Protein 2OIF (pdb70)

Nearest PDB structures (foldseek):
  2oif-assembly1_F  TM=9.980E-01  e=7.298E-21  Hordeum vulgare
  2gnv-assembly1_B  TM=8.510E-01  e=1.963E-16  Oryza sativa
  1d8u-assembly1_B  TM=8.684E-01  e=1.138E-15  Oryza sativa
  2gnw-assembly1_B  TM=8.533E-01  e=5.210E-16  Oryza sativa
  3zhw-assembly2_B  TM=8.634E-01  e=3.638E-14  Arabidopsis thaliana

Secondary structure (P-SEA, 3-state):
cccaaaaaaaaaaaaccccaaaaaaaaaaaaaaaaccccccccaaaaaccccccccaaaaaaaaaaaaaaaaaaaacccccccccccccaaaaaaaaaaacccaaaaaaaaaaaaaaaaaacccccccaaaaaaaaaaaaaaaaaaaaaaccc/ccaaaaaaaaaaaaaaaacaaaaaaaaaaaaaaacccccccccccccccccccccaaaaaaaaaaaaaaaaaaaacccccccccccccaaaaaaaaaaacccaaaaaaaaaaaaaaaaaccccccccaaaaaaaaaaaaaaaaaaaaaacc/cccaaaaaaaaaaaaaacccaaaaaaaaaaaaaaacaaaaaaccccccccccccccaaaaaaaaaaaaaaaaaaaacccccbbbbccccaaaaaaaaaaacccaaaaaaaaaaaaaaaaaacccccccaaaaaaaaaaaaaaaaaaaaaacc/cccaaaaaaaaaaaaaacccaaaaaaaaaaaaaaacccccccccccccccccccccaaaaaaaaaaaaaaaaaaaacccccccccccccaaaaaaaaaaacccaaaaaaaaaaaaaaaaaacccccccaaaaaaaaaaaaaaaaaaaaaacc/ccccaaaaaaaaaaaaaccccaaaaaaaaaaaaaaacccccccccccccccccccccaaaaaaaaaaaaaaaaaaaacccccccccccccaaaaaaaaaaacccaaaaaaaaaaaaaaaaaccccccccaaaaaaaaaaaaaaaaaaaaaacc/cccaaaaaaaaaaaaaaaacaaaaaaaaaaaaaaacccccccccccccccccccccaaaaaaaaaaaaaaaaaaaacccccccccccccaaaaaaaaaaacccaaaaaaaaaaaaaaaaaacccccccaaaaaaaaaaaaaaaaaaaaaacc/ccccaaaaaaaaaaaaaaaacaaaaaaaaaaaaaaacccccccccccccccccccccaaaaaaaaaaaaaaaaaaaacccccbbbbccccaaaaaaaaaaacccaaaaaaaaaaaaaaaaaacccccccaaaaaaaaaaaaaaaaaaaaaaccc/cccaaaaaaaaaaaaaaaacaaaaaaaaaaaaaaacccccccccccccccccccccaaaaaaaaaaaaaaaaaaaacccccccccccccaaaaaaaaaaacccaaaaaaaaaaaaaaaaaacccccccaaaaaaaaaaaaaaaaaaaaaacc

Structure (mmCIF, N/CA/C/O backbone):
data_2OIF
#
_entry.id   2OIF
#
_cell.length_a   45.740
_cell.length_b   60.557
_cell.length_c   145.804
_cell.angle_alpha   99.17
_cell.angle_beta   96.97
_cell.angle_gamma   92.43
#
_symmetry.space_group_name_H-M   'P 1'
#
loop_
_entity.id
_entity.type
_entity.pdbx_description
1 polymer 'Non-legume hemoglobin'
2 non-polymer 'CYANIDE ION'
3 non-polymer 'PROTOPORPHYRIN IX CONTAINING FE'
4 non-polymer S-1,2-PROPANEDIOL
5 water water
#
loop_
_atom_site.group_PDB
_atom_site.id
_atom_site.type_symbol
_atom_site.label_atom_id
_atom_site.label_alt_id
_atom_site.label_comp_id
_atom_site.label_asym_id
_atom_site.label_entity_id
_atom_site.label_seq_id
_atom_site.pdbx_PDB_ins_code
_atom_site.Cartn_x
_atom_site.Cartn_y
_atom_site.Cartn_z
_atom_site.occupancy
_atom_site.B_iso_or_equiv
_atom_site.auth_seq_id
_atom_site.auth_comp_id
_atom_site.auth_asym_id
_atom_site.auth_atom_id
_atom_site.pdbx_PDB_model_num
ATOM 1 N N . VAL A 1 9 ? 57.749 25.542 10.620 1.00 47.85 9 VAL A N 1
ATOM 2 C CA . VAL A 1 9 ? 56.785 24.617 9.904 1.00 47.86 9 VAL A CA 1
ATOM 3 C C . VAL A 1 9 ? 55.323 25.166 9.997 1.00 46.14 9 VAL A C 1
ATOM 4 O O . VAL A 1 9 ? 54.956 26.162 9.318 1.00 46.63 9 VAL A O 1
ATOM 8 N N . PHE A 1 10 ? 54.499 24.509 10.805 1.00 43.22 10 PHE A N 1
ATOM 9 C CA . PHE A 1 10 ? 53.264 25.069 11.329 1.00 39.42 10 PHE A CA 1
ATOM 10 C C . PHE A 1 10 ? 53.213 24.362 12.672 1.00 38.12 10 PHE A C 1
ATOM 11 O O . PHE A 1 10 ? 53.212 23.147 12.728 1.00 37.49 10 PHE A O 1
ATOM 19 N N . SER A 1 11 ? 53.232 25.129 13.750 1.00 37.78 11 SER A N 1
ATOM 20 C CA . SER A 1 11 ? 53.448 24.594 15.110 1.00 36.51 11 SER A CA 1
ATOM 21 C C . SER A 1 11 ? 52.336 23.668 15.547 1.00 35.68 11 SER A C 1
ATOM 22 O O . SER A 1 11 ? 51.208 23.753 15.022 1.00 34.19 11 SER A O 1
ATOM 25 N N . GLU A 1 12 ? 52.620 22.775 16.501 1.00 34.75 12 GLU A N 1
ATOM 26 C CA . GLU A 1 12 ? 51.544 21.951 17.101 1.00 35.27 12 GLU A CA 1
ATOM 27 C C . GLU A 1 12 ? 50.441 22.790 17.733 1.00 33.40 12 GLU A C 1
ATOM 28 O O . GLU A 1 12 ? 49.267 22.405 17.733 1.00 33.96 12 GLU A O 1
ATOM 34 N N . GLU A 1 13 ? 50.793 23.942 18.273 1.00 33.50 13 GLU A N 1
ATOM 35 C CA . GLU A 1 13 ? 49.794 24.787 18.951 1.00 33.22 13 GLU A CA 1
ATOM 36 C C . GLU A 1 13 ? 48.794 25.359 17.911 1.00 32.14 13 GLU A C 1
ATOM 42 N N . LYS A 1 14 ? 49.334 25.752 16.772 1.00 31.61 14 LYS A N 1
ATOM 43 C CA . LYS A 1 14 ? 48.508 26.319 15.703 1.00 31.64 14 LYS A CA 1
ATOM 44 C C . LYS A 1 14 ? 47.643 25.233 15.063 1.00 30.57 14 LYS A C 1
ATOM 45 O O . LYS A 1 14 ? 46.466 25.457 14.774 1.00 31.19 14 LYS A O 1
ATOM 51 N N . GLU A 1 15 ? 48.213 24.045 14.887 1.00 30.24 15 GLU A N 1
ATOM 52 C CA . GLU A 1 15 ? 47.460 22.893 14.356 1.00 29.86 15 GLU A CA 1
ATOM 53 C C . GLU A 1 15 ? 46.265 22.619 15.252 1.00 29.98 15 GLU A C 1
ATOM 54 O O . GLU A 1 15 ? 45.094 22.440 14.783 1.00 30.39 15 GLU A O 1
ATOM 60 N N . ALA A 1 16 ? 46.498 22.665 16.567 1.00 28.78 16 ALA A N 1
ATOM 61 C CA . ALA A 1 16 ? 45.395 22.388 17.486 1.00 27.56 16 ALA A CA 1
ATOM 62 C C . ALA A 1 16 ? 44.265 23.398 17.411 1.00 26.96 16 ALA A C 1
ATOM 63 O O . ALA A 1 16 ? 43.107 23.032 17.604 1.00 24.83 16 ALA A O 1
ATOM 65 N N . LEU A 1 17 ? 44.591 24.670 17.147 1.00 26.50 17 LEU A N 1
ATOM 66 C CA . LEU A 1 17 ? 43.588 25.741 17.081 1.00 26.28 17 LEU A CA 1
ATOM 67 C C . LEU A 1 17 ? 42.757 25.567 15.802 1.00 26.64 17 LEU A C 1
ATOM 68 O O . LEU A 1 17 ? 41.519 25.664 15.823 1.00 26.30 17 LEU A O 1
ATOM 73 N N . VAL A 1 18 ? 43.478 25.251 14.726 1.00 27.36 18 VAL A N 1
ATOM 74 C CA . VAL A 1 18 ? 42.873 24.936 13.427 1.00 27.87 18 VAL A CA 1
ATOM 75 C C . VAL A 1 18 ? 41.953 23.711 13.536 1.00 28.21 18 VAL A C 1
ATOM 76 O O . VAL A 1 18 ? 40.790 23.761 13.122 1.00 27.65 18 VAL A O 1
ATOM 80 N N . LEU A 1 19 ? 42.467 22.622 14.123 1.00 28.45 19 LEU A N 1
ATOM 81 C CA . LEU A 1 19 ? 41.706 21.387 14.246 1.00 28.41 19 LEU A CA 1
ATOM 82 C C . LEU A 1 19 ? 40.418 21.589 15.061 1.00 28.25 19 LEU A C 1
ATOM 83 O O . LEU A 1 19 ? 39.367 21.163 14.627 1.00 28.13 19 LEU A O 1
ATOM 88 N N . LYS A 1 20 ? 40.477 22.272 16.205 1.00 27.79 20 LYS A N 1
ATOM 89 C CA . LYS A 1 20 ? 39.274 22.331 17.014 1.00 28.38 20 LYS A CA 1
ATOM 90 C C . LYS A 1 20 ? 38.218 23.240 16.415 1.00 26.22 20 LYS A C 1
ATOM 91 O O . LYS A 1 20 ? 37.038 23.051 16.668 1.00 27.06 20 LYS A O 1
ATOM 97 N N . SER A 1 21 ? 38.645 24.252 15.682 1.00 25.99 21 SER A N 1
ATOM 98 C CA . SER A 1 21 ? 37.703 25.197 15.051 1.00 26.49 21 SER A CA 1
ATOM 99 C C . SER A 1 21 ? 37.143 24.596 13.772 1.00 24.98 21 SER A C 1
ATOM 100 O O . SER A 1 21 ? 35.956 24.683 13.508 1.00 25.60 21 SER A O 1
ATOM 103 N N . TRP A 1 22 ? 37.996 23.986 12.970 1.00 26.34 22 TRP A N 1
ATOM 104 C CA . TRP A 1 22 ? 37.489 23.305 11.778 1.00 26.62 22 TRP A CA 1
ATOM 105 C C . TRP A 1 22 ? 36.523 22.156 12.195 1.00 27.62 22 TRP A C 1
ATOM 106 O O . TRP A 1 22 ? 35.477 21.947 11.535 1.00 25.48 22 TRP A O 1
ATOM 117 N N . ALA A 1 23 ? 36.805 21.477 13.313 1.00 26.49 23 ALA A N 1
ATOM 118 C CA . ALA A 1 23 ? 35.800 20.481 13.832 1.00 27.67 23 ALA A CA 1
ATOM 119 C C . ALA A 1 23 ? 34.401 21.025 13.926 1.00 28.50 23 ALA A C 1
ATOM 120 O O . ALA A 1 23 ? 33.438 20.313 13.670 1.00 29.16 23 ALA A O 1
ATOM 122 N N . ILE A 1 24 ? 34.270 22.293 14.303 1.00 29.31 24 ILE A N 1
ATOM 123 C CA . ILE A 1 24 ? 32.970 22.908 14.360 1.00 28.94 24 ILE A CA 1
ATOM 124 C C . ILE A 1 24 ? 32.514 23.371 12.987 1.00 28.36 24 ILE A C 1
ATOM 125 O O . ILE A 1 24 ? 31.366 23.122 12.637 1.00 28.18 24 ILE A O 1
ATOM 130 N N . MET A 1 25 ? 33.391 24.031 12.208 1.00 27.85 25 MET A N 1
ATOM 131 C CA . MET A 1 25 ? 32.892 24.701 11.002 1.00 27.74 25 MET A CA 1
ATOM 132 C C . MET A 1 25 ? 32.555 23.729 9.898 1.00 28.28 25 MET A C 1
ATOM 133 O O . MET A 1 25 ? 31.643 23.996 9.116 1.00 27.04 25 MET A O 1
ATOM 138 N N . LYS A 1 26 ? 33.281 22.609 9.842 1.00 29.12 26 LYS A N 1
ATOM 139 C CA . LYS A 1 26 ? 33.080 21.606 8.792 1.00 32.01 26 LYS A CA 1
ATOM 140 C C . LYS A 1 26 ? 31.628 21.101 8.734 1.00 33.23 26 LYS A C 1
ATOM 141 O O . LYS A 1 26 ? 31.186 20.608 7.677 1.00 33.94 26 LYS A O 1
ATOM 147 N N . LYS A 1 27 ? 30.905 21.239 9.851 1.00 33.77 27 LYS A N 1
ATOM 148 C CA . LYS A 1 27 ? 29.500 20.796 9.938 1.00 35.12 27 LYS A CA 1
ATOM 149 C C . LYS A 1 27 ? 28.512 21.848 9.454 1.00 34.33 27 LYS A C 1
ATOM 150 O O . LYS A 1 27 ? 27.324 21.602 9.412 1.00 34.48 27 LYS A O 1
ATOM 156 N N . ASP A 1 28 ? 29.010 23.032 9.108 1.00 33.02 28 ASP A N 1
ATOM 157 C CA . ASP A 1 28 ? 28.176 24.108 8.599 1.00 31.82 28 ASP A CA 1
ATOM 158 C C . ASP A 1 28 ? 28.834 24.733 7.366 1.00 30.62 28 ASP A C 1
ATOM 159 O O . ASP A 1 28 ? 28.595 25.905 7.084 1.00 29.20 28 ASP A O 1
ATOM 164 N N . SER A 1 29 ? 29.636 23.955 6.643 1.00 29.84 29 SER A N 1
ATOM 165 C CA . SER A 1 29 ? 30.416 24.479 5.538 1.00 30.50 29 SER A CA 1
ATOM 166 C C . SER A 1 29 ? 29.617 25.091 4.385 1.00 31.49 29 SER A C 1
ATOM 167 O O . SER A 1 29 ? 30.088 26.038 3.785 1.00 29.71 29 SER A O 1
ATOM 170 N N . ALA A 1 30 ? 28.411 24.567 4.107 1.00 31.45 30 ALA A N 1
ATOM 171 C CA . ALA A 1 30 ? 27.559 25.135 3.060 1.00 32.21 30 ALA A CA 1
ATOM 172 C C . ALA A 1 30 ? 27.265 26.612 3.370 1.00 31.30 30 ALA A C 1
ATOM 173 O O . ALA A 1 30 ? 27.550 27.520 2.566 1.00 31.61 30 ALA A O 1
ATOM 175 N N . ASN A 1 31 ? 26.761 26.848 4.571 1.00 30.77 31 ASN A N 1
ATOM 176 C CA . ASN A 1 31 ? 26.448 28.196 5.012 1.00 30.16 31 ASN A CA 1
ATOM 177 C C . ASN A 1 31 ? 27.703 29.081 5.142 1.00 29.01 31 ASN A C 1
ATOM 178 O O . ASN A 1 31 ? 27.686 30.228 4.708 1.00 28.09 31 ASN A O 1
ATOM 183 N N . LEU A 1 32 ? 28.785 28.545 5.713 1.00 27.50 32 LEU A N 1
ATOM 184 C CA . LEU A 1 32 ? 29.942 29.405 5.981 1.00 26.56 32 LEU A CA 1
ATOM 185 C C . LEU A 1 32 ? 30.667 29.758 4.680 1.00 25.72 32 LEU A C 1
ATOM 186 O O . LEU A 1 32 ? 31.199 30.855 4.548 1.00 25.97 32 LEU A O 1
ATOM 191 N N . GLY A 1 33 ? 30.759 28.800 3.767 1.00 25.73 33 GLY A N 1
ATOM 192 C CA . GLY A 1 33 ? 31.410 29.019 2.482 1.00 24.52 33 GLY A CA 1
ATOM 193 C C . GLY A 1 33 ? 30.710 30.160 1.777 1.00 25.83 33 GLY A C 1
ATOM 194 O O . GLY A 1 33 ? 31.341 31.053 1.229 1.00 24.90 33 GLY A O 1
ATOM 195 N N . LEU A 1 34 ? 29.375 30.150 1.800 1.00 26.59 34 LEU A N 1
ATOM 196 C CA . LEU A 1 34 ? 28.636 31.223 1.123 1.00 27.17 34 LEU A CA 1
ATOM 197 C C . LEU A 1 34 ? 28.836 32.555 1.851 1.00 27.48 34 LEU A C 1
ATOM 198 O O . LEU A 1 34 ? 29.081 33.592 1.219 1.00 26.58 34 LEU A O 1
ATOM 203 N N . ARG A 1 35 ? 28.779 32.530 3.169 1.00 26.51 35 ARG A N 1
ATOM 204 C CA . ARG A 1 35 ? 28.985 33.781 3.901 1.00 27.11 35 ARG A CA 1
ATOM 205 C C . ARG A 1 35 ? 30.368 34.371 3.638 1.00 26.19 35 ARG A C 1
ATOM 206 O O . ARG A 1 35 ? 30.524 35.587 3.618 1.00 25.66 35 ARG A O 1
ATOM 214 N N . PHE A 1 36 ? 31.348 33.505 3.419 1.00 24.99 36 PHE A N 1
ATOM 215 C CA . PHE A 1 36 ? 32.727 33.918 3.126 1.00 24.28 36 PHE A CA 1
ATOM 216 C C . PHE A 1 36 ? 32.761 34.724 1.818 1.00 24.40 36 PHE A C 1
ATOM 217 O O . PHE A 1 36 ? 33.271 35.850 1.800 1.00 22.47 36 PHE A O 1
ATOM 225 N N . PHE A 1 37 ? 32.136 34.182 0.774 1.00 22.61 37 PHE A N 1
ATOM 226 C CA . PHE A 1 37 ? 32.108 34.863 -0.493 1.00 23.29 37 PHE A CA 1
ATOM 227 C C . PHE A 1 37 ? 31.261 36.123 -0.487 1.00 22.15 37 PHE A C 1
ATOM 228 O O . PHE A 1 37 ? 31.651 37.133 -1.094 1.00 21.78 37 PHE A O 1
ATOM 236 N N . LEU A 1 38 ? 30.144 36.107 0.248 1.00 23.31 38 LEU A N 1
ATOM 237 C CA . LEU A 1 38 ? 29.326 37.318 0.356 1.00 23.81 38 LEU A CA 1
ATOM 238 C C . LEU A 1 38 ? 30.164 38.413 1.010 1.00 24.99 38 LEU A C 1
ATOM 239 O O . LEU A 1 38 ? 30.110 39.599 0.623 1.00 23.86 38 LEU A O 1
ATOM 244 N N . LYS A 1 39 ? 30.941 38.012 2.018 1.00 24.15 39 LYS A N 1
ATOM 245 C CA . LYS A 1 39 ? 31.753 39.018 2.702 1.00 23.10 39 LYS A CA 1
ATOM 246 C C . LYS A 1 39 ? 32.840 39.571 1.719 1.00 22.90 39 LYS A C 1
ATOM 247 O O . LYS A 1 39 ? 33.053 40.780 1.656 1.00 22.59 39 LYS A O 1
ATOM 253 N N . ILE A 1 40 ? 33.546 38.709 0.972 1.00 22.19 40 ILE A N 1
ATOM 254 C CA . ILE A 1 40 ? 34.429 39.238 -0.086 1.00 23.06 40 ILE A CA 1
ATOM 255 C C . ILE A 1 40 ? 33.743 40.320 -0.945 1.00 22.38 40 ILE A C 1
ATOM 256 O O . ILE A 1 40 ? 34.295 41.377 -1.222 1.00 21.56 40 ILE A O 1
ATOM 261 N N . PHE A 1 41 ? 32.549 39.992 -1.432 1.00 22.41 41 PHE A N 1
ATOM 262 C CA . PHE A 1 41 ? 31.869 40.847 -2.381 1.00 23.99 41 PHE A CA 1
ATOM 263 C C . PHE A 1 41 ? 31.283 42.127 -1.723 1.00 23.31 41 PHE A C 1
ATOM 264 O O . PHE A 1 41 ? 31.070 43.118 -2.402 1.00 24.55 41 PHE A O 1
ATOM 272 N N . GLU A 1 42 ? 31.055 42.086 -0.416 1.00 24.41 42 GLU A N 1
ATOM 273 C CA . GLU A 1 42 ? 30.631 43.278 0.322 1.00 24.31 42 GLU A CA 1
ATOM 274 C C . GLU A 1 42 ? 31.795 44.242 0.406 1.00 24.71 42 GLU A C 1
ATOM 275 O O . GLU A 1 42 ? 31.645 45.458 0.222 1.00 23.41 42 GLU A O 1
ATOM 281 N N . ILE A 1 43 ? 32.971 43.704 0.740 1.00 23.37 43 ILE A N 1
ATOM 282 C CA . ILE A 1 43 ? 34.146 44.538 0.796 1.00 23.78 43 ILE A CA 1
ATOM 283 C C . ILE A 1 43 ? 34.575 45.067 -0.575 1.00 23.24 43 ILE A C 1
ATOM 284 O O . ILE A 1 43 ? 34.933 46.259 -0.685 1.00 22.95 43 ILE A O 1
ATOM 289 N N . ALA A 1 44 ? 34.622 44.164 -1.573 1.00 23.27 44 ALA A N 1
ATOM 290 C CA . ALA A 1 44 ? 35.055 44.517 -2.919 1.00 23.61 44 ALA A CA 1
ATOM 291 C C . ALA A 1 44 ? 34.023 44.091 -3.980 1.00 24.89 44 ALA A C 1
ATOM 292 O O . ALA A 1 44 ? 34.223 43.046 -4.629 1.00 23.93 44 ALA A O 1
ATOM 294 N N . PRO A 1 45 ? 32.948 44.856 -4.156 1.00 25.83 45 PRO A N 1
ATOM 295 C CA . PRO A 1 45 ? 31.942 44.513 -5.177 1.00 27.16 45 PRO A CA 1
ATOM 296 C C . PRO A 1 45 ? 32.524 44.296 -6.581 1.00 28.33 45 PRO A C 1
ATOM 297 O O . PRO A 1 45 ? 31.973 43.457 -7.330 1.00 27.75 45 PRO A O 1
ATOM 301 N N . SER A 1 46 ? 33.594 45.021 -6.929 1.00 28.76 46 SER A N 1
ATOM 302 C CA . SER A 1 46 ? 34.325 44.798 -8.188 1.00 30.50 46 SER A CA 1
ATOM 303 C C . SER A 1 46 ? 34.757 43.360 -8.432 1.00 31.11 46 SER A C 1
ATOM 304 O O . SER A 1 46 ? 34.791 42.914 -9.592 1.00 29.73 46 SER A O 1
ATOM 307 N N . ALA A 1 47 ? 35.053 42.622 -7.355 1.00 30.30 47 ALA A N 1
ATOM 308 C CA . ALA A 1 47 ? 35.413 41.214 -7.496 1.00 30.05 47 ALA A CA 1
ATOM 309 C C . ALA A 1 47 ? 34.331 40.332 -8.130 1.00 30.02 47 ALA A C 1
ATOM 310 O O . ALA A 1 47 ? 34.666 39.336 -8.748 1.00 29.71 47 ALA A O 1
ATOM 312 N N . ARG A 1 48 ? 33.049 40.686 -7.985 1.00 29.82 48 ARG A N 1
ATOM 313 C CA . ARG A 1 48 ? 31.977 39.956 -8.624 1.00 30.41 48 ARG A CA 1
ATOM 314 C C . ARG A 1 48 ? 32.170 39.734 -10.136 1.00 30.34 48 ARG A C 1
ATOM 315 O O . ARG A 1 48 ? 31.892 38.639 -10.647 1.00 30.32 48 ARG A O 1
ATOM 323 N N . GLN A 1 49 ? 32.709 40.752 -10.790 1.00 30.82 49 GLN A N 1
ATOM 324 C CA . GLN A 1 49 ? 32.905 40.782 -12.244 1.00 31.88 49 GLN A CA 1
ATOM 325 C C . GLN A 1 49 ? 33.918 39.750 -12.732 1.00 30.95 49 GLN A C 1
ATOM 326 O O . GLN A 1 49 ? 33.941 39.434 -13.920 1.00 30.45 49 GLN A O 1
ATOM 332 N N . MET A 1 50 ? 34.788 39.255 -11.841 1.00 29.73 50 MET A N 1
ATOM 333 C CA . MET A 1 50 ? 35.804 38.297 -12.269 1.00 29.31 50 MET A CA 1
ATOM 334 C C . MET A 1 50 ? 35.238 36.894 -12.459 1.00 27.91 50 MET A C 1
ATOM 335 O O . MET A 1 50 ? 35.900 36.049 -13.055 1.00 28.10 50 MET A O 1
ATOM 340 N N . PHE A 1 51 ? 34.049 36.629 -11.927 1.00 26.78 51 PHE A N 1
ATOM 341 C CA . PHE A 1 51 ? 33.523 35.260 -11.932 1.00 27.43 51 PHE A CA 1
ATOM 342 C C . PHE A 1 51 ? 32.441 35.146 -13.053 1.00 28.30 51 PHE A C 1
ATOM 343 O O . PHE A 1 51 ? 31.419 35.800 -12.934 1.00 27.28 51 PHE A O 1
ATOM 351 N N . PRO A 1 52 ? 32.666 34.367 -14.118 1.00 29.99 52 PRO A N 1
ATOM 352 C CA . PRO A 1 52 ? 31.680 34.280 -15.221 1.00 31.58 52 PRO A CA 1
ATOM 353 C C . PRO A 1 52 ? 30.267 33.926 -14.768 1.00 32.59 52 PRO A C 1
ATOM 354 O O . PRO A 1 52 ? 29.302 34.393 -15.380 1.00 32.97 52 PRO A O 1
ATOM 358 N N . PHE A 1 53 ? 30.140 33.123 -13.708 1.00 34.11 53 PHE A N 1
ATOM 359 C CA . PHE A 1 53 ? 28.819 32.670 -13.254 1.00 34.27 53 PHE A CA 1
ATOM 360 C C . PHE A 1 53 ? 28.083 33.770 -12.486 1.00 35.11 53 PHE A C 1
ATOM 361 O O . PHE A 1 53 ? 26.840 33.682 -12.272 1.00 36.51 53 PHE A O 1
ATOM 369 N N . LEU A 1 54 ? 28.810 34.817 -12.082 1.00 34.34 54 LEU A N 1
ATOM 370 C CA . LEU A 1 54 ? 28.163 35.972 -11.515 1.00 35.07 54 LEU A CA 1
ATOM 371 C C . LEU A 1 54 ? 27.829 36.951 -12.617 1.00 36.18 54 LEU A C 1
ATOM 372 O O . LEU A 1 54 ? 26.698 37.476 -12.655 1.00 37.27 54 LEU A O 1
ATOM 377 N N . ARG A 1 55 ? 28.800 37.191 -13.493 1.00 35.93 55 ARG A N 1
ATOM 378 C CA . ARG A 1 55 ? 28.617 38.091 -14.641 1.00 38.49 55 ARG A CA 1
ATOM 379 C C . ARG A 1 55 ? 27.360 37.732 -15.464 1.00 39.51 55 ARG A C 1
ATOM 380 O O . ARG A 1 55 ? 26.691 38.600 -16.020 1.00 39.61 55 ARG A O 1
ATOM 388 N N . ASP A 1 56 ? 27.032 36.445 -15.496 1.00 42.21 56 ASP A N 1
ATOM 389 C CA . ASP A 1 56 ? 25.954 35.923 -16.357 1.00 44.09 56 ASP A CA 1
ATOM 390 C C . ASP A 1 56 ? 24.592 35.674 -15.691 1.00 45.06 56 ASP A C 1
ATOM 391 O O . ASP A 1 56 ? 23.726 35.044 -16.300 1.00 45.25 56 ASP A O 1
ATOM 396 N N . SER A 1 57 ? 24.410 36.220 -14.485 1.00 45.84 57 SER A N 1
ATOM 397 C CA . SER A 1 57 ? 23.161 36.161 -13.719 1.00 46.68 57 SER A CA 1
ATOM 398 C C . SER A 1 57 ? 22.828 37.514 -13.019 1.00 47.43 57 SER A C 1
ATOM 399 O O . SER A 1 57 ? 23.714 38.345 -12.764 1.00 47.96 57 SER A O 1
ATOM 402 N N . ASP A 1 58 ? 21.551 37.746 -12.700 1.00 48.43 58 ASP A N 1
ATOM 403 C CA . ASP A 1 58 ? 21.157 38.955 -11.959 1.00 48.37 58 ASP A CA 1
ATOM 404 C C . ASP A 1 58 ? 20.442 38.670 -10.647 1.00 48.68 58 ASP A C 1
ATOM 405 O O . ASP A 1 58 ? 19.996 39.603 -9.979 1.00 49.11 58 ASP A O 1
ATOM 410 N N . VAL A 1 59 ? 20.318 37.385 -10.299 1.00 48.95 59 VAL A N 1
ATOM 411 C CA . VAL A 1 59 ? 19.682 36.967 -9.058 1.00 48.43 59 VAL A CA 1
ATOM 412 C C . VAL A 1 59 ? 20.525 37.463 -7.891 1.00 48.27 59 VAL A C 1
ATOM 413 O O . VAL A 1 59 ? 21.745 37.710 -8.040 1.00 47.99 59 VAL A O 1
ATOM 417 N N . PRO A 1 60 ? 19.887 37.692 -6.751 1.00 47.67 60 PRO A N 1
ATOM 418 C CA . PRO A 1 60 ? 20.657 38.035 -5.558 1.00 47.11 60 PRO A CA 1
ATOM 419 C C . PRO A 1 60 ? 21.844 37.051 -5.426 1.00 46.24 60 PRO A C 1
ATOM 420 O O . PRO A 1 60 ? 21.751 35.833 -5.722 1.00 46.00 60 PRO A O 1
ATOM 424 N N . LEU A 1 61 ? 22.985 37.616 -5.056 1.00 45.07 61 LEU A N 1
ATOM 425 C CA . LEU A 1 61 ? 24.154 36.819 -4.727 1.00 43.84 61 LEU A CA 1
ATOM 426 C C . LEU A 1 61 ? 23.782 35.657 -3.803 1.00 42.62 61 LEU A C 1
ATOM 427 O O . LEU A 1 61 ? 24.087 34.500 -4.090 1.00 42.65 61 LEU A O 1
ATOM 432 N N . GLU A 1 62 ? 23.091 35.967 -2.711 1.00 42.78 62 GLU A N 1
ATOM 433 C CA . GLU A 1 62 ? 22.692 34.963 -1.721 1.00 43.87 62 GLU A CA 1
ATOM 434 C C . GLU A 1 62 ? 21.944 33.780 -2.318 1.00 43.25 62 GLU A C 1
ATOM 435 O O . GLU A 1 62 ? 21.886 32.716 -1.695 1.00 42.80 62 GLU A O 1
ATOM 441 N N . THR A 1 63 ? 21.389 33.974 -3.515 1.00 42.30 63 THR A N 1
ATOM 442 C CA . THR A 1 63 ? 20.506 32.996 -4.167 1.00 43.02 63 THR A CA 1
ATOM 443 C C . THR A 1 63 ? 21.199 32.223 -5.289 1.00 41.44 63 THR A C 1
ATOM 444 O O . THR A 1 63 ? 20.815 31.106 -5.594 1.00 42.54 63 THR A O 1
ATOM 448 N N . ASN A 1 64 ? 22.225 32.815 -5.893 1.00 39.79 64 ASN A N 1
ATOM 449 C CA . ASN A 1 64 ? 22.931 32.220 -7.033 1.00 38.23 64 ASN A CA 1
ATOM 450 C C . ASN A 1 64 ? 23.455 30.806 -6.737 1.00 38.17 64 ASN A C 1
ATOM 451 O O . ASN A 1 64 ? 24.344 30.619 -5.908 1.00 37.55 64 ASN A O 1
ATOM 456 N N . PRO A 1 65 ? 22.886 29.801 -7.403 1.00 37.64 65 PRO A N 1
ATOM 457 C CA . PRO A 1 65 ? 23.214 28.401 -7.095 1.00 36.55 65 PRO A CA 1
ATOM 458 C C . PRO A 1 65 ? 24.658 28.000 -7.432 1.00 35.39 65 PRO A C 1
ATOM 459 O O . PRO A 1 65 ? 25.245 27.224 -6.668 1.00 35.80 65 PRO A O 1
ATOM 463 N N . LYS A 1 66 ? 25.222 28.539 -8.510 1.00 34.30 66 LYS A N 1
ATOM 464 C CA . LYS A 1 66 ? 26.617 28.298 -8.884 1.00 33.50 66 LYS A CA 1
ATOM 465 C C . LYS A 1 66 ? 27.588 28.935 -7.880 1.00 33.11 66 LYS A C 1
ATOM 466 O O . LYS A 1 66 ? 28.622 28.338 -7.568 1.00 31.59 66 LYS A O 1
ATOM 472 N N . LEU A 1 67 ? 27.246 30.121 -7.379 1.00 31.08 67 LEU A N 1
ATOM 473 C CA . LEU A 1 67 ? 28.020 30.704 -6.291 1.00 31.17 67 LEU A CA 1
ATOM 474 C C . LEU A 1 67 ? 28.080 29.796 -5.062 1.00 31.31 67 LEU A C 1
ATOM 475 O O . LEU A 1 67 ? 29.157 29.566 -4.537 1.00 30.34 67 LEU A O 1
ATOM 480 N N . LYS A 1 68 ? 26.954 29.241 -4.637 1.00 31.71 68 LYS A N 1
ATOM 481 C CA . LYS A 1 68 ? 26.957 28.356 -3.472 1.00 32.76 68 LYS A CA 1
ATOM 482 C C . LYS A 1 68 ? 27.894 27.166 -3.653 1.00 33.21 68 LYS A C 1
ATOM 483 O O . LYS A 1 68 ? 28.610 26.813 -2.739 1.00 32.90 68 LYS A O 1
ATOM 489 N N . THR A 1 69 ? 27.880 26.555 -4.834 1.00 32.83 69 THR A N 1
ATOM 490 C CA . THR A 1 69 ? 28.696 25.372 -5.105 1.00 32.96 69 THR A CA 1
ATOM 491 C C . THR A 1 69 ? 30.162 25.764 -5.148 1.00 30.93 69 THR A C 1
ATOM 492 O O . THR A 1 69 ? 31.036 25.111 -4.536 1.00 30.45 69 THR A O 1
ATOM 496 N N . HIS A 1 70 ? 30.442 26.827 -5.873 1.00 29.42 70 HIS A N 1
ATOM 497 C CA . HIS A 1 70 ? 31.802 27.327 -5.926 1.00 28.31 70 HIS A CA 1
ATOM 498 C C . HIS A 1 70 ? 32.356 27.755 -4.522 1.00 27.81 70 HIS A C 1
ATOM 499 O O . HIS A 1 70 ? 33.510 27.431 -4.142 1.00 26.62 70 HIS A O 1
ATOM 506 N N . ALA A 1 71 ? 31.544 28.515 -3.802 1.00 27.39 71 ALA A N 1
ATOM 507 C CA . ALA A 1 71 ? 31.951 29.082 -2.516 1.00 28.33 71 ALA A CA 1
ATOM 508 C C . ALA A 1 71 ? 32.341 28.005 -1.484 1.00 28.88 71 ALA A C 1
ATOM 509 O O . ALA A 1 71 ? 33.419 28.102 -0.800 1.00 27.73 71 ALA A O 1
ATOM 511 N N . VAL A 1 72 ? 31.510 26.970 -1.393 1.00 29.08 72 VAL A N 1
ATOM 512 C CA . VAL A 1 72 ? 31.691 25.895 -0.405 1.00 30.07 72 VAL A CA 1
ATOM 513 C C . VAL A 1 72 ? 32.931 25.132 -0.804 1.00 29.42 72 VAL A C 1
ATOM 514 O O . VAL A 1 72 ? 33.754 24.812 0.049 1.00 29.17 72 VAL A O 1
ATOM 518 N N . SER A 1 73 ? 33.086 24.899 -2.108 1.00 28.29 73 SER A N 1
ATOM 519 C CA . SER A 1 73 ? 34.263 24.255 -2.646 1.00 29.04 73 SER A CA 1
ATOM 520 C C . SER A 1 73 ? 35.551 24.927 -2.211 1.00 27.61 73 SER A C 1
ATOM 521 O O . SER A 1 73 ? 36.479 24.252 -1.705 1.00 27.97 73 SER A O 1
ATOM 524 N N . VAL A 1 74 ? 35.618 26.246 -2.400 1.00 25.78 74 VAL A N 1
ATOM 525 C CA . VAL A 1 74 ? 36.827 26.984 -2.051 1.00 25.80 74 VAL A CA 1
ATOM 526 C C . VAL A 1 74 ? 37.033 27.036 -0.537 1.00 25.22 74 VAL A C 1
ATOM 527 O O . VAL A 1 74 ? 38.159 26.920 -0.065 1.00 25.29 74 VAL A O 1
ATOM 531 N N . PHE A 1 75 ? 35.962 27.263 0.214 1.00 24.73 75 PHE A N 1
ATOM 532 C CA . PHE A 1 75 ? 36.073 27.380 1.669 1.00 23.39 75 PHE A CA 1
ATOM 533 C C . PHE A 1 75 ? 36.549 26.060 2.283 1.00 23.75 75 PHE A C 1
ATOM 534 O O . PHE A 1 75 ? 37.483 26.017 3.153 1.00 23.39 75 PHE A O 1
ATOM 542 N N . VAL A 1 76 ? 35.965 24.968 1.798 1.00 22.79 76 VAL A N 1
ATOM 543 C CA . VAL A 1 76 ? 36.394 23.638 2.203 1.00 23.96 76 VAL A CA 1
ATOM 544 C C . VAL A 1 76 ? 37.821 23.321 1.813 1.00 24.01 76 VAL A C 1
ATOM 545 O O . VAL A 1 76 ? 38.609 22.861 2.650 1.00 25.66 76 VAL A O 1
ATOM 549 N N . MET A 1 77 ? 38.201 23.631 0.578 1.00 23.55 77 MET A N 1
ATOM 550 C CA . MET A 1 77 ? 39.602 23.440 0.170 1.00 24.74 77 MET A CA 1
ATOM 551 C C . MET A 1 77 ? 40.581 24.213 1.078 1.00 26.38 77 MET A C 1
ATOM 552 O O . MET A 1 77 ? 41.681 23.711 1.467 1.00 26.52 77 MET A O 1
ATOM 557 N N . THR A 1 78 ? 40.211 25.453 1.398 1.00 24.53 78 THR A N 1
ATOM 558 C CA . THR A 1 78 ? 41.081 26.291 2.228 1.00 25.23 78 THR A CA 1
ATOM 559 C C . THR A 1 78 ? 41.238 25.718 3.647 1.00 25.72 78 THR A C 1
ATOM 560 O O . THR A 1 78 ? 42.378 25.654 4.211 1.00 25.80 78 THR A O 1
ATOM 564 N N . CYS A 1 79 ? 40.107 25.358 4.236 1.00 23.60 79 CYS A N 1
ATOM 565 C CA . CYS A 1 79 ? 40.121 24.872 5.608 1.00 25.84 79 CYS A CA 1
ATOM 566 C C . CYS A 1 79 ? 40.783 23.496 5.713 1.00 26.96 79 CYS A C 1
ATOM 567 O O . CYS A 1 79 ? 41.495 23.207 6.693 1.00 25.69 79 CYS A O 1
ATOM 570 N N . GLU A 1 80 ? 40.540 22.650 4.707 1.00 26.77 80 GLU A N 1
ATOM 571 C CA . GLU A 1 80 ? 41.218 21.351 4.629 1.00 28.53 80 GLU A CA 1
ATOM 572 C C . GLU A 1 80 ? 42.736 21.501 4.491 1.00 28.25 80 GLU A C 1
ATOM 573 O O . GLU A 1 80 ? 43.465 20.786 5.181 1.00 28.53 80 GLU A O 1
ATOM 579 N N . ALA A 1 81 ? 43.206 22.471 3.703 1.00 26.91 81 ALA A N 1
ATOM 580 C CA . ALA A 1 81 ? 44.634 22.743 3.570 1.00 27.18 81 ALA A CA 1
ATOM 581 C C . ALA A 1 81 ? 45.263 23.156 4.908 1.00 28.16 81 ALA A C 1
ATOM 582 O O . ALA A 1 81 ? 46.362 22.696 5.268 1.00 27.66 81 ALA A O 1
ATOM 584 N N . ALA A 1 82 ? 44.579 24.068 5.615 1.00 27.63 82 ALA A N 1
ATOM 585 C CA . ALA A 1 82 ? 44.994 24.475 6.980 1.00 26.69 82 ALA A CA 1
ATOM 586 C C . ALA A 1 82 ? 44.998 23.275 7.936 1.00 27.92 82 ALA A C 1
ATOM 587 O O . ALA A 1 82 ? 45.955 23.083 8.698 1.00 28.02 82 ALA A O 1
ATOM 589 N N . ALA A 1 83 ? 43.969 22.449 7.861 1.00 27.74 83 ALA A N 1
ATOM 590 C CA . ALA A 1 83 ? 43.847 21.305 8.782 1.00 29.29 83 ALA A CA 1
ATOM 591 C C . ALA A 1 83 ? 44.898 20.197 8.598 1.00 29.98 83 ALA A C 1
ATOM 592 O O . ALA A 1 83 ? 45.141 19.436 9.522 1.00 29.26 83 ALA A O 1
ATOM 594 N N . GLN A 1 84 ? 45.515 20.134 7.418 1.00 29.83 84 GLN A N 1
ATOM 595 C CA . GLN A 1 84 ? 46.510 19.132 7.049 1.00 30.25 84 GLN A CA 1
ATOM 596 C C . GLN A 1 84 ? 47.890 19.734 7.019 1.00 29.86 84 GLN A C 1
ATOM 597 O O . GLN A 1 84 ? 48.850 19.041 6.688 1.00 31.05 84 GLN A O 1
ATOM 603 N N . LEU A 1 85 ? 48.005 21.033 7.294 1.00 29.48 85 LEU A N 1
ATOM 604 C CA . LEU A 1 85 ? 49.254 21.733 7.055 1.00 29.08 85 LEU A CA 1
ATOM 605 C C . LEU A 1 85 ? 50.458 21.102 7.845 1.00 29.99 85 LEU A C 1
ATOM 606 O O . LEU A 1 85 ? 51.456 20.689 7.237 1.00 30.34 85 LEU A O 1
ATOM 611 N N . ARG A 1 86 ? 50.341 21.046 9.165 1.00 31.91 86 ARG A N 1
ATOM 612 C CA . ARG A 1 86 ? 51.341 20.325 9.997 1.00 33.09 86 ARG A CA 1
ATOM 613 C C . ARG A 1 86 ? 51.474 18.836 9.642 1.00 34.34 86 ARG A C 1
ATOM 614 O O . ARG A 1 86 ? 52.587 18.381 9.384 1.00 35.50 86 ARG A O 1
ATOM 622 N N . LYS A 1 87 ? 50.365 18.088 9.620 1.00 35.22 87 LYS A N 1
ATOM 623 C CA . LYS A 1 87 ? 50.394 16.640 9.338 1.00 36.25 87 LYS A CA 1
ATOM 624 C C . LYS A 1 87 ? 51.159 16.334 8.053 1.00 36.53 87 LYS A C 1
ATOM 625 O O . LYS A 1 87 ? 51.958 15.387 7.998 1.00 37.09 87 LYS A O 1
ATOM 631 N N . ALA A 1 88 ? 50.915 17.129 7.016 1.00 35.12 88 ALA A N 1
ATOM 632 C CA . ALA A 1 88 ? 51.514 16.893 5.716 1.00 35.02 88 ALA A CA 1
ATOM 633 C C . ALA A 1 88 ? 52.851 17.578 5.541 1.00 34.53 88 ALA A C 1
ATOM 634 O O . ALA A 1 88 ? 53.597 17.238 4.643 1.00 33.75 88 ALA A O 1
ATOM 636 N N . GLY A 1 89 ? 53.140 18.570 6.389 1.00 34.95 89 GLY A N 1
ATOM 637 C CA . GLY A 1 89 ? 54.374 19.335 6.305 1.00 34.47 89 GLY A CA 1
ATOM 638 C C . GLY A 1 89 ? 54.441 20.303 5.133 1.00 35.44 89 GLY A C 1
ATOM 639 O O . GLY A 1 89 ? 55.522 20.783 4.787 1.00 35.33 89 GLY A O 1
ATOM 640 N N . LYS A 1 90 ? 53.273 20.603 4.533 1.00 34.19 90 LYS A N 1
ATOM 641 C CA . LYS A 1 90 ? 53.181 21.475 3.383 1.00 32.69 90 LYS A CA 1
ATOM 642 C C . LYS A 1 90 ? 51.695 21.703 3.082 1.00 32.59 90 LYS A C 1
ATOM 643 O O . LYS A 1 90 ? 50.840 20.973 3.603 1.00 31.32 90 LYS A O 1
ATOM 649 N N . ILE A 1 91 ? 51.439 22.707 2.233 1.00 31.38 91 ILE A N 1
ATOM 650 C CA . ILE A 1 91 ? 50.103 22.952 1.664 1.00 31.85 91 ILE A CA 1
ATOM 651 C C . ILE A 1 91 ? 49.715 21.788 0.744 1.00 31.64 91 ILE A C 1
ATOM 652 O O . ILE A 1 91 ? 50.463 21.440 -0.159 1.00 31.66 91 ILE A O 1
ATOM 657 N N . THR A 1 92 ? 48.566 21.164 1.003 1.00 33.22 92 THR A N 1
ATOM 658 C CA . THR A 1 92 ? 47.984 20.188 0.087 1.00 33.44 92 THR A CA 1
ATOM 659 C C . THR A 1 92 ? 46.578 20.661 -0.338 1.00 35.29 92 THR A C 1
ATOM 660 O O . THR A 1 92 ? 45.812 21.248 0.468 1.00 34.70 92 THR A O 1
ATOM 664 N N . VAL A 1 93 ? 46.230 20.390 -1.584 1.00 35.56 93 VAL A N 1
ATOM 665 C CA . VAL A 1 93 ? 44.874 20.655 -2.083 1.00 38.57 93 VAL A CA 1
ATOM 666 C C . VAL A 1 93 ? 44.309 19.389 -2.733 1.00 40.01 93 VAL A C 1
ATOM 667 O O . VAL A 1 93 ? 45.039 18.599 -3.371 1.00 40.73 93 VAL A O 1
ATOM 671 N N . ARG A 1 94 ? 43.026 19.180 -2.508 1.00 42.32 94 ARG A N 1
ATOM 672 C CA . ARG A 1 94 ? 42.287 18.025 -2.999 1.00 44.79 94 ARG A CA 1
ATOM 673 C C . ARG A 1 94 ? 41.550 18.453 -4.253 1.00 45.74 94 ARG A C 1
ATOM 674 O O . ARG A 1 94 ? 41.145 19.610 -4.366 1.00 46.46 94 ARG A O 1
ATOM 682 N N . GLU A 1 95 ? 41.378 17.531 -5.193 1.00 46.57 95 GLU A N 1
ATOM 683 C CA . GLU A 1 95 ? 40.575 17.772 -6.386 1.00 46.96 95 GLU A CA 1
ATOM 684 C C . GLU A 1 95 ? 41.305 18.631 -7.417 1.00 45.95 95 GLU A C 1
ATOM 685 O O . GLU A 1 95 ? 40.850 18.755 -8.563 1.00 47.21 95 GLU A O 1
ATOM 691 N N . THR A 1 96 ? 42.440 19.221 -7.019 1.00 43.50 96 THR A N 1
ATOM 692 C CA . THR A 1 96 ? 43.231 20.046 -7.925 1.00 40.54 96 THR A CA 1
ATOM 693 C C . THR A 1 96 ? 44.727 20.009 -7.541 1.00 38.27 96 THR A C 1
ATOM 694 O O . THR A 1 96 ? 45.113 19.220 -6.693 1.00 37.97 96 THR A O 1
ATOM 698 N N . THR A 1 97 ? 45.542 20.860 -8.162 1.00 36.44 97 THR A N 1
ATOM 699 C CA . THR A 1 97 ? 46.969 20.997 -7.836 1.00 34.50 97 THR A CA 1
ATOM 700 C C . THR A 1 97 ? 47.349 22.467 -7.700 1.00 33.05 97 THR A C 1
ATOM 701 O O . THR A 1 97 ? 46.631 23.331 -8.214 1.00 31.29 97 THR A O 1
ATOM 705 N N . LEU A 1 98 ? 48.474 22.758 -7.037 1.00 31.11 98 LEU A N 1
ATOM 706 C CA . LEU A 1 98 ? 48.941 24.148 -6.941 1.00 30.80 98 LEU A CA 1
ATOM 707 C C . LEU A 1 98 ? 49.259 24.755 -8.315 1.00 30.45 98 LEU A C 1
ATOM 708 O O . LEU A 1 98 ? 49.014 25.957 -8.571 1.00 29.03 98 LEU A O 1
ATOM 713 N N . LYS A 1 99 ? 49.781 23.936 -9.224 1.00 29.51 99 LYS A N 1
ATOM 714 C CA . LYS A 1 99 ? 50.093 24.432 -10.562 1.00 30.46 99 LYS A CA 1
ATOM 715 C C . LYS A 1 99 ? 48.827 24.902 -11.303 1.00 29.24 99 LYS A C 1
ATOM 716 O O . LYS A 1 99 ? 48.814 25.980 -11.893 1.00 28.53 99 LYS A O 1
ATOM 722 N N . ARG A 1 100 ? 47.764 24.118 -11.215 1.00 29.44 100 ARG A N 1
ATOM 723 C CA . ARG A 1 100 ? 46.474 24.486 -11.845 1.00 30.28 100 ARG A CA 1
ATOM 724 C C . ARG A 1 100 ? 45.866 25.719 -11.199 1.00 30.08 100 ARG A C 1
ATOM 725 O O . ARG A 1 100 ? 45.340 26.615 -11.909 1.00 30.29 100 ARG A O 1
ATOM 733 N N . LEU A 1 101 ? 45.946 25.786 -9.861 1.00 28.71 101 LEU A N 1
ATOM 734 C CA . LEU A 1 101 ? 45.440 26.965 -9.153 1.00 29.05 101 LEU A CA 1
ATOM 735 C C . LEU A 1 101 ? 46.204 28.216 -9.596 1.00 28.47 101 LEU A C 1
ATOM 736 O O . LEU A 1 101 ? 45.608 29.260 -9.858 1.00 28.35 101 LEU A O 1
ATOM 741 N N . GLY A 1 102 ? 47.537 28.147 -9.612 1.00 28.87 102 GLY A N 1
ATOM 742 C CA . GLY A 1 102 ? 48.342 29.267 -10.059 1.00 28.51 102 GLY A CA 1
ATOM 743 C C . GLY A 1 102 ? 48.055 29.723 -11.500 1.00 29.04 102 GLY A C 1
ATOM 744 O O . GLY A 1 102 ? 47.842 30.919 -11.778 1.00 28.30 102 GLY A O 1
ATOM 745 N N . GLY A 1 103 ? 48.010 28.781 -12.404 1.00 29.67 103 GLY A N 1
ATOM 746 C CA . GLY A 1 103 ? 47.642 29.093 -13.794 1.00 31.08 103 GLY A CA 1
ATOM 747 C C . GLY A 1 103 ? 46.280 29.780 -13.928 1.00 31.72 103 GLY A C 1
ATOM 748 O O . GLY A 1 103 ? 46.160 30.794 -14.624 1.00 31.67 103 GLY A O 1
ATOM 749 N N . THR A 1 104 ? 45.259 29.255 -13.248 1.00 32.25 104 THR A N 1
ATOM 750 C CA . THR A 1 104 ? 43.901 29.834 -13.272 1.00 31.69 104 THR A CA 1
ATOM 751 C C . THR A 1 104 ? 43.899 31.273 -12.724 1.00 30.93 104 THR A C 1
ATOM 752 O O . THR A 1 104 ? 43.434 32.190 -13.392 1.00 31.88 104 THR A O 1
ATOM 756 N N . HIS A 1 105 ? 44.423 31.474 -11.514 1.00 28.77 105 HIS A N 1
ATOM 757 C CA . HIS A 1 105 ? 44.429 32.800 -10.895 1.00 28.67 105 HIS A CA 1
ATOM 758 C C . HIS A 1 105 ? 45.207 33.862 -11.664 1.00 28.86 105 HIS A C 1
ATOM 759 O O . HIS A 1 105 ? 44.778 35.028 -11.711 1.00 28.78 105 HIS A O 1
ATOM 766 N N . LEU A 1 106 ? 46.300 33.439 -12.294 1.00 29.40 106 LEU A N 1
ATOM 767 C CA . LEU A 1 106 ? 47.046 34.300 -13.227 1.00 30.65 106 LEU A CA 1
ATOM 768 C C . LEU A 1 106 ? 46.198 34.714 -14.421 1.00 30.74 106 LEU A C 1
ATOM 769 O O . LEU A 1 106 ? 46.169 35.906 -14.810 1.00 31.29 106 LEU A O 1
ATOM 774 N N . LYS A 1 107 ? 45.502 33.739 -14.995 1.00 29.93 107 LYS A N 1
ATOM 775 C CA . LYS A 1 107 ? 44.637 33.994 -16.164 1.00 30.80 107 LYS A CA 1
ATOM 776 C C . LYS A 1 107 ? 43.509 34.951 -15.830 1.00 31.44 107 LYS A C 1
ATOM 777 O O . LYS A 1 107 ? 43.159 35.820 -16.627 1.00 30.83 107 LYS A O 1
ATOM 783 N N . TYR A 1 108 ? 42.978 34.825 -14.619 1.00 30.52 108 TYR A N 1
ATOM 784 C CA . TYR A 1 108 ? 41.862 35.630 -14.218 1.00 31.10 108 TYR A CA 1
ATOM 785 C C . TYR A 1 108 ? 42.294 36.934 -13.597 1.00 31.30 108 TYR A C 1
ATOM 786 O O . TYR A 1 108 ? 41.454 37.677 -13.165 1.00 32.77 108 TYR A O 1
ATOM 795 N N . GLY A 1 109 ? 43.604 37.206 -13.529 1.00 31.10 109 GLY A N 1
ATOM 796 C CA . GLY A 1 109 ? 44.091 38.517 -13.126 1.00 31.98 109 GLY A CA 1
ATOM 797 C C . GLY A 1 109 ? 43.918 38.799 -11.649 1.00 31.55 109 GLY A C 1
ATOM 798 O O . GLY A 1 109 ? 43.745 39.957 -11.230 1.00 31.82 109 GLY A O 1
ATOM 799 N N . VAL A 1 110 ? 43.969 37.731 -10.854 1.00 30.25 110 VAL A N 1
ATOM 800 C CA . VAL A 1 110 ? 43.941 37.871 -9.397 1.00 30.11 110 VAL A CA 1
ATOM 801 C C . VAL A 1 110 ? 45.217 38.476 -8.848 1.00 31.28 110 VAL A C 1
ATOM 802 O O . VAL A 1 110 ? 46.295 37.925 -9.058 1.00 31.89 110 VAL A O 1
ATOM 806 N N . ALA A 1 111 ? 45.086 39.598 -8.125 1.00 31.07 111 ALA A N 1
ATOM 807 C CA . ALA A 1 111 ? 46.246 40.419 -7.719 1.00 32.21 111 ALA A CA 1
ATOM 808 C C . ALA A 1 111 ? 46.499 40.370 -6.194 1.00 31.87 111 ALA A C 1
ATOM 809 O O . ALA A 1 111 ? 45.681 39.858 -5.452 1.00 30.50 111 ALA A O 1
ATOM 811 N N . ASP A 1 112 ? 47.621 40.904 -5.714 1.00 31.93 112 ASP A N 1
ATOM 812 C CA . ASP A 1 112 ? 47.828 40.919 -4.269 1.00 31.76 112 ASP A CA 1
ATOM 813 C C . ASP A 1 112 ? 46.627 41.486 -3.477 1.00 31.35 112 ASP A C 1
ATOM 814 O O . ASP A 1 112 ? 46.267 40.943 -2.443 1.00 29.45 112 ASP A O 1
ATOM 819 N N . GLY A 1 113 ? 46.031 42.585 -3.959 1.00 30.01 113 GLY A N 1
ATOM 820 C CA . GLY A 1 113 ? 44.909 43.203 -3.278 1.00 28.20 113 GLY A CA 1
ATOM 821 C C . GLY A 1 113 ? 43.732 42.237 -3.109 1.00 27.32 113 GLY A C 1
ATOM 822 O O . GLY A 1 113 ? 43.086 42.265 -2.056 1.00 25.98 113 GLY A O 1
ATOM 823 N N . HIS A 1 114 ? 43.451 41.409 -4.127 1.00 25.82 114 HIS A N 1
ATOM 824 C CA . HIS A 1 114 ? 42.384 40.394 -4.014 1.00 24.99 114 HIS A CA 1
ATOM 825 C C . HIS A 1 114 ? 42.722 39.417 -2.908 1.00 24.49 114 HIS A C 1
ATOM 826 O O . HIS A 1 114 ? 41.915 39.148 -2.055 1.00 23.49 114 HIS A O 1
ATOM 833 N N . PHE A 1 115 ? 43.923 38.877 -2.910 1.00 22.82 115 PHE A N 1
ATOM 834 C CA . PHE A 1 115 ? 44.245 38.002 -1.779 1.00 22.98 115 PHE A CA 1
ATOM 835 C C . PHE A 1 115 ? 44.142 38.643 -0.390 1.00 23.63 115 PHE A C 1
ATOM 836 O O . PHE A 1 115 ? 43.845 37.950 0.576 1.00 23.10 115 PHE A O 1
ATOM 844 N N . GLU A 1 116 ? 44.413 39.947 -0.260 1.00 24.12 116 GLU A N 1
ATOM 845 C CA . GLU A 1 116 ? 44.391 40.581 1.066 1.00 24.51 116 GLU A CA 1
ATOM 846 C C . GLU A 1 116 ? 42.942 40.732 1.520 1.00 24.55 116 GLU A C 1
ATOM 847 O O . GLU A 1 116 ? 42.589 40.495 2.682 1.00 24.19 116 GLU A O 1
ATOM 853 N N . VAL A 1 117 ? 42.087 41.114 0.585 1.00 23.71 117 VAL A N 1
ATOM 854 C CA . VAL A 1 117 ? 40.655 41.254 0.892 1.00 21.71 117 VAL A CA 1
ATOM 855 C C . VAL A 1 117 ? 40.029 39.915 1.321 1.00 20.50 117 VAL A C 1
ATOM 856 O O . VAL A 1 117 ? 39.272 39.858 2.300 1.00 19.83 117 VAL A O 1
ATOM 860 N N . THR A 1 118 ? 40.336 38.891 0.558 1.00 20.19 118 THR A N 1
ATOM 861 C CA . THR A 1 118 ? 39.868 37.516 0.840 1.00 20.58 118 THR A CA 1
ATOM 862 C C . THR A 1 118 ? 40.414 36.987 2.189 1.00 21.11 118 THR A C 1
ATOM 863 O O . THR A 1 118 ? 39.699 36.324 2.970 1.00 21.27 118 THR A O 1
ATOM 867 N N . ARG A 1 119 ? 41.690 37.247 2.473 1.00 20.43 119 ARG A N 1
ATOM 868 C CA . ARG A 1 119 ? 42.191 36.889 3.820 1.00 20.96 119 ARG A CA 1
ATOM 869 C C . ARG A 1 119 ? 41.317 37.509 4.936 1.00 20.84 119 ARG A C 1
ATOM 870 O O . ARG A 1 119 ? 40.868 36.837 5.842 1.00 21.63 119 ARG A O 1
ATOM 878 N N . PHE A 1 120 ? 41.030 38.807 4.854 1.00 21.90 120 PHE A N 1
ATOM 879 C CA . PHE A 1 120 ? 40.233 39.454 5.864 1.00 21.97 120 PHE A CA 1
ATOM 880 C C . PHE A 1 120 ? 38.810 38.902 5.928 1.00 21.47 120 PHE A C 1
ATOM 881 O O . PHE A 1 120 ? 38.272 38.715 7.019 1.00 21.87 120 PHE A O 1
ATOM 889 N N . ALA A 1 121 ? 38.206 38.627 4.763 1.00 20.69 121 ALA A N 1
ATOM 890 C CA . ALA A 1 121 ? 36.838 38.101 4.752 1.00 21.58 121 ALA A CA 1
ATOM 891 C C . ALA A 1 121 ? 36.793 36.708 5.373 1.00 21.24 121 ALA A C 1
ATOM 892 O O . ALA A 1 121 ? 35.881 36.386 6.104 1.00 22.56 121 ALA A O 1
ATOM 894 N N . LEU A 1 122 ? 37.801 35.900 5.082 1.00 21.00 122 LEU A N 1
ATOM 895 C CA . LEU A 1 122 ? 37.886 34.584 5.698 1.00 21.93 122 LEU A CA 1
ATOM 896 C C . LEU A 1 122 ? 37.972 34.702 7.239 1.00 22.33 122 LEU A C 1
ATOM 897 O O . LEU A 1 122 ? 37.274 33.976 8.001 1.00 21.24 122 LEU A O 1
ATOM 902 N N . LEU A 1 123 ? 38.857 35.567 7.709 1.00 21.73 123 LEU A N 1
ATOM 903 C CA . LEU A 1 123 ? 39.038 35.624 9.164 1.00 22.08 123 LEU A CA 1
ATOM 904 C C . LEU A 1 123 ? 37.796 36.197 9.838 1.00 23.20 123 LEU A C 1
ATOM 905 O O . LEU A 1 123 ? 37.496 35.839 10.983 1.00 22.24 123 LEU A O 1
ATOM 910 N N . GLU A 1 124 ? 37.083 37.105 9.162 1.00 24.75 124 GLU A N 1
ATOM 911 C CA . GLU A 1 124 ? 35.853 37.678 9.737 1.00 25.44 124 GLU A CA 1
ATOM 912 C C . GLU A 1 124 ? 34.749 36.615 9.733 1.00 25.57 124 GLU A C 1
ATOM 913 O O . GLU A 1 124 ? 33.940 36.544 10.664 1.00 24.63 124 GLU A O 1
ATOM 919 N N . THR A 1 125 ? 34.715 35.789 8.694 1.00 24.95 125 THR A N 1
ATOM 920 C CA . THR A 1 125 ? 33.738 34.685 8.641 1.00 24.36 125 THR A CA 1
ATOM 921 C C . THR A 1 125 ? 33.975 33.634 9.745 1.00 24.63 125 THR A C 1
ATOM 922 O O . THR A 1 125 ? 33.026 33.202 10.412 1.00 25.14 125 THR A O 1
ATOM 926 N N . ILE A 1 126 ? 35.231 33.225 9.920 1.00 25.01 126 ILE A N 1
ATOM 927 C CA . ILE A 1 126 ? 35.611 32.268 10.982 1.00 26.17 126 ILE A CA 1
ATOM 928 C C . ILE A 1 126 ? 35.295 32.870 12.361 1.00 26.43 126 ILE A C 1
ATOM 929 O O . ILE A 1 126 ? 34.681 32.213 13.172 1.00 26.52 126 ILE A O 1
ATOM 934 N N . LYS A 1 127 ? 35.671 34.118 12.608 1.00 26.72 127 LYS A N 1
ATOM 935 C CA . LYS A 1 127 ? 35.325 34.795 13.868 1.00 28.45 127 LYS A CA 1
ATOM 936 C C . LYS A 1 127 ? 33.805 34.738 14.133 1.00 29.63 127 LYS A C 1
ATOM 937 O O . LYS A 1 127 ? 33.396 34.353 15.248 1.00 30.68 127 LYS A O 1
ATOM 943 N N . GLU A 1 128 ? 32.981 35.032 13.118 1.00 30.11 128 GLU A N 1
ATOM 944 C CA . GLU A 1 128 ? 31.518 34.950 13.271 1.00 31.14 128 GLU A CA 1
ATOM 945 C C . GLU A 1 128 ? 30.970 33.538 13.471 1.00 30.03 128 GLU A C 1
ATOM 946 O O . GLU A 1 128 ? 29.938 33.369 14.120 1.00 30.00 128 GLU A O 1
ATOM 952 N N . ALA A 1 129 ? 31.689 32.549 12.951 1.00 28.52 129 ALA A N 1
ATOM 953 C CA . ALA A 1 129 ? 31.326 31.139 12.994 1.00 28.59 129 ALA A CA 1
ATOM 954 C C . ALA A 1 129 ? 31.595 30.442 14.353 1.00 27.45 129 ALA A C 1
ATOM 955 O O . ALA A 1 129 ? 30.978 29.426 14.623 1.00 28.29 129 ALA A O 1
ATOM 957 N N . LEU A 1 130 ? 32.614 30.892 15.083 1.00 24.00 130 LEU A N 1
ATOM 958 C CA . LEU A 1 130 ? 33.129 30.123 16.218 1.00 24.27 130 LEU A CA 1
ATOM 959 C C . LEU A 1 130 ? 32.516 30.598 17.540 1.00 24.28 130 LEU A C 1
ATOM 960 O O . LEU A 1 130 ? 32.200 31.785 17.712 1.00 26.38 130 LEU A O 1
ATOM 965 N N . PRO A 1 131 ? 32.409 29.697 18.494 1.00 25.74 131 PRO A N 1
ATOM 966 C CA . PRO A 1 131 ? 32.076 30.106 19.875 1.00 26.05 131 PRO A CA 1
ATOM 967 C C . PRO A 1 131 ? 32.984 31.229 20.322 1.00 25.83 131 PRO A C 1
ATOM 968 O O . PRO A 1 131 ? 34.219 31.208 20.095 1.00 25.19 131 PRO A O 1
ATOM 972 N N . ALA A 1 132 ? 32.366 32.208 20.981 1.00 26.39 132 ALA A N 1
ATOM 973 C CA . ALA A 1 132 ? 33.129 33.364 21.497 1.00 28.55 132 ALA A CA 1
ATOM 974 C C . ALA A 1 132 ? 34.274 32.877 22.368 1.00 29.39 132 ALA A C 1
ATOM 975 O O . ALA A 1 132 ? 35.360 33.466 22.341 1.00 29.97 132 ALA A O 1
ATOM 977 N N . ASP A 1 133 ? 34.057 31.779 23.111 1.00 30.39 133 ASP A N 1
ATOM 978 C CA . ASP A 1 133 ? 35.120 31.105 23.901 1.00 32.83 133 ASP A CA 1
ATOM 979 C C . ASP A 1 133 ? 36.398 30.730 23.219 1.00 33.63 133 ASP A C 1
ATOM 980 O O . ASP A 1 133 ? 37.441 30.582 23.868 1.00 33.51 133 ASP A O 1
ATOM 985 N N . MET A 1 134 ? 36.314 30.402 21.937 1.00 33.02 134 MET A N 1
ATOM 986 C CA . MET A 1 134 ? 37.552 30.008 21.293 1.00 33.43 134 MET A CA 1
ATOM 987 C C . MET A 1 134 ? 38.147 31.054 20.364 1.00 32.29 134 MET A C 1
ATOM 988 O O . MET A 1 134 ? 39.226 30.846 19.867 1.00 32.64 134 MET A O 1
ATOM 993 N N . TRP A 1 135 ? 37.473 32.184 20.199 1.00 32.52 135 TRP A N 1
ATOM 994 C CA . TRP A 1 135 ? 38.021 33.281 19.398 1.00 32.99 135 TRP A CA 1
ATOM 995 C C . TRP A 1 135 ? 39.006 34.072 20.211 1.00 34.33 135 TRP A C 1
ATOM 996 O O . TRP A 1 135 ? 38.742 34.379 21.381 1.00 34.85 135 TRP A O 1
ATOM 1007 N N . GLY A 1 136 ? 40.119 34.436 19.581 1.00 34.42 136 GLY A N 1
ATOM 1008 C CA . GLY A 1 136 ? 41.124 35.295 20.188 1.00 34.43 136 GLY A CA 1
ATOM 1009 C C . GLY A 1 136 ? 42.247 35.568 19.201 1.00 36.12 136 GLY A C 1
ATOM 1010 O O . GLY A 1 136 ? 42.161 35.113 18.050 1.00 33.32 136 GLY A O 1
ATOM 1011 N N . PRO A 1 137 ? 43.282 36.308 19.632 1.00 36.84 137 PRO A N 1
ATOM 1012 C CA . PRO A 1 137 ? 44.468 36.554 18.815 1.00 37.39 137 PRO A CA 1
ATOM 1013 C C . PRO A 1 137 ? 45.206 35.300 18.399 1.00 36.83 137 PRO A C 1
ATOM 1014 O O . PRO A 1 137 ? 45.602 35.296 17.221 1.00 37.35 137 PRO A O 1
ATOM 1018 N N . GLU A 1 138 ? 45.361 34.278 19.254 1.00 36.32 138 GLU A N 1
ATOM 1019 C CA . GLU A 1 138 ? 46.003 33.029 18.822 1.00 36.16 138 GLU A CA 1
ATOM 1020 C C . GLU A 1 138 ? 45.216 32.362 17.649 1.00 34.31 138 GLU A C 1
ATOM 1021 O O . GLU A 1 138 ? 45.810 31.908 16.665 1.00 34.73 138 GLU A O 1
ATOM 1027 N N . MET A 1 139 ? 43.906 32.257 17.794 1.00 31.59 139 MET A N 1
ATOM 1028 C CA . MET A 1 139 ? 43.066 31.621 16.766 1.00 30.09 139 MET A CA 1
ATOM 1029 C C . MET A 1 139 ? 43.161 32.413 15.466 1.00 28.83 139 MET A C 1
ATOM 1030 O O . MET A 1 139 ? 43.313 31.830 14.387 1.00 27.53 139 MET A O 1
ATOM 1035 N N . ARG A 1 140 ? 42.991 33.736 15.556 1.00 28.81 140 ARG A N 1
ATOM 1036 C CA . ARG A 1 140 ? 43.087 34.565 14.364 1.00 29.79 140 ARG A CA 1
ATOM 1037 C C . ARG A 1 140 ? 44.444 34.410 13.678 1.00 29.23 140 ARG A C 1
ATOM 1038 O O . ARG A 1 140 ? 44.530 34.334 12.452 1.00 28.93 140 ARG A O 1
ATOM 1046 N N . ASN A 1 141 ? 45.512 34.378 14.464 1.00 29.33 141 ASN A N 1
ATOM 1047 C CA . ASN A 1 141 ? 46.859 34.223 13.903 1.00 29.91 141 ASN A CA 1
ATOM 1048 C C . ASN A 1 141 ? 47.082 32.838 13.281 1.00 28.13 141 ASN A C 1
ATOM 1049 O O . ASN A 1 141 ? 47.777 32.716 12.275 1.00 27.54 141 ASN A O 1
ATOM 1054 N N . ALA A 1 142 ? 46.572 31.794 13.912 1.00 26.73 142 ALA A N 1
ATOM 1055 C CA . ALA A 1 142 ? 46.766 30.443 13.361 1.00 25.75 142 ALA A CA 1
ATOM 1056 C C . ALA A 1 142 ? 46.122 30.356 11.958 1.00 25.26 142 ALA A C 1
ATOM 1057 O O . ALA A 1 142 ? 46.763 29.903 10.995 1.00 27.18 142 ALA A O 1
ATOM 1059 N N . TRP A 1 143 ? 44.882 30.798 11.838 1.00 24.83 143 TRP A N 1
ATOM 1060 C CA . TRP A 1 143 ? 44.177 30.803 10.521 1.00 25.03 143 TRP A CA 1
ATOM 1061 C C . TRP A 1 143 ? 44.771 31.753 9.495 1.00 24.99 143 TRP A C 1
ATOM 1062 O O . TRP A 1 143 ? 44.802 31.442 8.290 1.00 25.87 143 TRP A O 1
ATOM 1073 N N . GLY A 1 144 ? 45.233 32.937 9.937 1.00 25.18 144 GLY A N 1
ATOM 1074 C CA . GLY A 1 144 ? 45.809 33.888 9.018 1.00 25.59 144 GLY A CA 1
ATOM 1075 C C . GLY A 1 144 ? 47.109 33.347 8.463 1.00 25.70 144 GLY A C 1
ATOM 1076 O O . GLY A 1 144 ? 47.417 33.503 7.296 1.00 24.97 144 GLY A O 1
ATOM 1077 N N . GLU A 1 145 ? 47.881 32.680 9.308 1.00 26.58 145 GLU A N 1
ATOM 1078 C CA . GLU A 1 145 ? 49.156 32.156 8.868 1.00 26.79 145 GLU A CA 1
ATOM 1079 C C . GLU A 1 145 ? 48.956 30.946 7.939 1.00 26.17 145 GLU A C 1
ATOM 1080 O O . GLU A 1 145 ? 49.697 30.762 6.990 1.00 26.45 145 GLU A O 1
ATOM 1086 N N . ALA A 1 146 ? 47.942 30.143 8.202 1.00 26.15 146 ALA A N 1
ATOM 1087 C CA . ALA A 1 146 ? 47.698 28.963 7.343 1.00 25.71 146 ALA A CA 1
ATOM 1088 C C . ALA A 1 146 ? 47.235 29.478 5.969 1.00 25.12 146 ALA A C 1
ATOM 1089 O O . ALA A 1 146 ? 47.686 29.001 4.924 1.00 24.43 146 ALA A O 1
ATOM 1091 N N . TYR A 1 147 ? 46.339 30.464 5.987 1.00 23.78 147 TYR A N 1
ATOM 1092 C CA . TYR A 1 147 ? 45.933 31.112 4.756 1.00 24.49 147 TYR A CA 1
ATOM 1093 C C . TYR A 1 147 ? 47.118 31.680 4.003 1.00 24.50 147 TYR A C 1
ATOM 1094 O O . TYR A 1 147 ? 47.248 31.474 2.790 1.00 25.31 147 TYR A O 1
ATOM 1103 N N . ASP A 1 148 ? 47.966 32.408 4.715 1.00 24.88 148 ASP A N 1
ATOM 1104 C CA . ASP A 1 148 ? 49.165 32.944 4.083 1.00 25.63 148 ASP A CA 1
ATOM 1105 C C . ASP A 1 148 ? 50.027 31.911 3.373 1.00 25.03 148 ASP A C 1
ATOM 1106 O O . ASP A 1 148 ? 50.570 32.220 2.318 1.00 24.33 148 ASP A O 1
ATOM 1111 N N . GLN A 1 149 ? 50.192 30.739 3.991 1.00 24.88 149 GLN A N 1
ATOM 1112 C CA . GLN A 1 149 ? 50.933 29.640 3.378 1.00 25.57 149 GLN A CA 1
ATOM 1113 C C . GLN A 1 149 ? 50.270 29.147 2.106 1.00 25.14 149 GLN A C 1
ATOM 1114 O O . GLN A 1 149 ? 50.920 28.901 1.072 1.00 23.72 149 GLN A O 1
ATOM 1120 N N . LEU A 1 150 ? 48.944 29.043 2.168 1.00 24.33 150 LEU A N 1
ATOM 1121 C CA . LEU A 1 150 ? 48.210 28.622 0.993 1.00 24.69 150 LEU A CA 1
ATOM 1122 C C . LEU A 1 150 ? 48.396 29.594 -0.162 1.00 24.41 150 LEU A C 1
ATOM 1123 O O . LEU A 1 150 ? 48.702 29.190 -1.310 1.00 25.74 150 LEU A O 1
ATOM 1128 N N . VAL A 1 151 ? 48.241 30.889 0.118 1.00 24.67 151 VAL A N 1
ATOM 1129 C CA . VAL A 1 151 ? 48.375 31.902 -0.936 1.00 25.22 151 VAL A CA 1
ATOM 1130 C C . VAL A 1 151 ? 49.809 31.923 -1.470 1.00 26.93 151 VAL A C 1
ATOM 1131 O O . VAL A 1 151 ? 50.072 32.044 -2.691 1.00 26.03 151 VAL A O 1
ATOM 1135 N N . ALA A 1 152 ? 50.781 31.804 -0.564 1.00 26.09 152 ALA A N 1
ATOM 1136 C CA . ALA A 1 152 ? 52.142 31.804 -1.049 1.00 27.76 152 ALA A CA 1
ATOM 1137 C C . ALA A 1 152 ? 52.436 30.607 -1.984 1.00 27.70 152 ALA A C 1
ATOM 1138 O O . ALA A 1 152 ? 53.151 30.788 -2.981 1.00 29.79 152 ALA A O 1
ATOM 1140 N N . ALA A 1 153 ? 51.881 29.427 -1.665 1.00 28.75 153 ALA A N 1
ATOM 1141 C CA . ALA A 1 153 ? 51.936 28.226 -2.516 1.00 27.41 153 ALA A CA 1
ATOM 1142 C C . ALA A 1 153 ? 51.262 28.471 -3.892 1.00 27.91 153 ALA A C 1
ATOM 1143 O O . ALA A 1 153 ? 51.782 28.064 -4.967 1.00 26.37 153 ALA A O 1
ATOM 1145 N N . ILE A 1 154 ? 50.123 29.141 -3.876 1.00 27.15 154 ILE A N 1
ATOM 1146 C CA . ILE A 1 154 ? 49.539 29.522 -5.165 1.00 27.24 154 ILE A CA 1
ATOM 1147 C C . ILE A 1 154 ? 50.434 30.538 -5.931 1.00 28.38 154 ILE A C 1
ATOM 1148 O O . ILE A 1 154 ? 50.747 30.341 -7.133 1.00 28.99 154 ILE A O 1
ATOM 1153 N N . LYS A 1 155 ? 50.866 31.604 -5.273 1.00 28.85 155 LYS A N 1
ATOM 1154 C CA . LYS A 1 155 ? 51.678 32.622 -5.938 1.00 31.43 155 LYS A CA 1
ATOM 1155 C C . LYS A 1 155 ? 52.989 32.081 -6.567 1.00 33.19 155 LYS A C 1
ATOM 1156 O O . LYS A 1 155 ? 53.499 32.685 -7.525 1.00 32.67 155 LYS A O 1
ATOM 1162 N N . GLN A 1 156 ? 53.497 30.953 -6.050 1.00 33.43 156 GLN A N 1
ATOM 1163 C CA . GLN A 1 156 ? 54.722 30.353 -6.582 1.00 36.67 156 GLN A CA 1
ATOM 1164 C C . GLN A 1 156 ? 54.470 29.962 -8.018 1.00 36.86 156 GLN A C 1
ATOM 1165 O O . GLN A 1 156 ? 55.356 30.085 -8.886 1.00 36.85 156 GLN A O 1
ATOM 1171 N N . GLU A 1 157 ? 53.232 29.548 -8.260 1.00 35.25 157 GLU A N 1
ATOM 1172 C CA . GLU A 1 157 ? 52.828 29.042 -9.560 1.00 36.31 157 GLU A CA 1
ATOM 1173 C C . GLU A 1 157 ? 52.216 30.138 -10.456 1.00 36.32 157 GLU A C 1
ATOM 1174 O O . GLU A 1 157 ? 51.748 29.876 -11.567 1.00 37.23 157 GLU A O 1
ATOM 1180 N N . MET A 1 158 ? 52.242 31.372 -9.973 1.00 36.31 158 MET A N 1
ATOM 1181 C CA . MET A 1 158 ? 51.809 32.529 -10.752 1.00 37.03 158 MET A CA 1
ATOM 1182 C C . MET A 1 158 ? 53.022 33.393 -11.167 1.00 38.47 158 MET A C 1
ATOM 1183 O O . MET A 1 158 ? 52.857 34.457 -11.745 1.00 39.05 158 MET A O 1
ATOM 1188 N N . LYS A 1 159 ? 54.226 32.951 -10.829 1.00 39.70 159 LYS A N 1
ATOM 1189 C CA . LYS A 1 159 ? 55.447 33.721 -11.092 1.00 41.97 159 LYS A CA 1
ATOM 1190 C C . LYS A 1 159 ? 56.355 32.865 -11.953 1.00 42.69 159 LYS A C 1
ATOM 1191 O O . LYS A 1 159 ? 56.148 31.648 -12.063 1.00 40.96 159 LYS A O 1
ATOM 1197 N N . PRO A 1 160 ? 57.335 33.484 -12.618 1.00 44.41 160 PRO A N 1
ATOM 1198 C CA . PRO A 1 160 ? 58.174 32.745 -13.572 1.00 46.01 160 PRO A CA 1
ATOM 1199 C C . PRO A 1 160 ? 58.906 31.539 -12.977 1.00 48.41 160 PRO A C 1
ATOM 1200 O O . PRO A 1 160 ? 59.320 31.597 -11.810 1.00 48.38 160 PRO A O 1
ATOM 1204 N N . ALA A 1 161 ? 59.048 30.482 -13.783 1.00 50.45 161 ALA A N 1
ATOM 1205 C CA . ALA A 1 161 ? 59.973 29.365 -13.538 1.00 52.81 161 ALA A CA 1
ATOM 1206 C C . ALA A 1 161 ? 59.802 28.699 -12.183 1.00 53.87 161 ALA A C 1
ATOM 1207 O O . ALA A 1 161 ? 59.415 27.517 -12.143 1.00 54.28 161 ALA A O 1
ATOM 1209 N N . PHE B 1 10 ? 38.459 58.124 43.468 1.00 43.84 10 PHE B N 1
ATOM 1210 C CA . PHE B 1 10 ? 38.082 57.897 42.034 1.00 43.06 10 PHE B CA 1
ATOM 1211 C C . PHE B 1 10 ? 38.958 58.732 41.067 1.00 43.63 10 PHE B C 1
ATOM 1212 O O . PHE B 1 10 ? 38.848 59.953 41.016 1.00 43.12 10 PHE B O 1
ATOM 1220 N N . SER B 1 11 ? 39.811 58.048 40.305 1.00 44.74 11 SER B N 1
ATOM 1221 C CA . SER B 1 11 ? 40.817 58.676 39.439 1.00 45.83 11 SER B CA 1
ATOM 1222 C C . SER B 1 11 ? 40.239 59.506 38.281 1.00 46.73 11 SER B C 1
ATOM 1223 O O . SER B 1 11 ? 39.101 59.281 37.833 1.00 45.79 11 SER B O 1
ATOM 1226 N N . GLU B 1 12 ? 41.038 60.454 37.788 1.00 46.85 12 GLU B N 1
ATOM 1227 C CA . GLU B 1 12 ? 40.678 61.180 36.569 1.00 47.22 12 GLU B CA 1
ATOM 1228 C C . GLU B 1 12 ? 40.390 60.247 35.380 1.00 46.19 12 GLU B C 1
ATOM 1229 O O . GLU B 1 12 ? 39.465 60.521 34.599 1.00 45.55 12 GLU B O 1
ATOM 1235 N N . GLU B 1 13 ? 41.163 59.163 35.257 1.00 45.15 13 GLU B N 1
ATOM 1236 C CA . GLU B 1 13 ? 40.963 58.147 34.216 1.00 45.30 13 GLU B CA 1
ATOM 1237 C C . GLU B 1 13 ? 39.572 57.482 34.307 1.00 44.44 13 GLU B C 1
ATOM 1238 O O . GLU B 1 13 ? 38.866 57.316 33.298 1.00 42.78 13 GLU B O 1
ATOM 1244 N N . LYS B 1 14 ? 39.163 57.150 35.525 1.00 42.57 14 LYS B N 1
ATOM 1245 C CA . LYS B 1 14 ? 37.862 56.533 35.695 1.00 41.93 14 LYS B CA 1
ATOM 1246 C C . LYS B 1 14 ? 36.733 57.532 35.466 1.00 40.70 14 LYS B C 1
ATOM 1247 O O . LYS B 1 14 ? 35.719 57.185 34.845 1.00 40.40 14 LYS B O 1
ATOM 1253 N N . GLU B 1 15 ? 36.922 58.777 35.916 1.00 39.61 15 GLU B N 1
ATOM 1254 C CA . GLU B 1 15 ? 35.931 59.833 35.664 1.00 39.16 15 GLU B CA 1
ATOM 1255 C C . GLU B 1 15 ? 35.654 60.048 34.158 1.00 37.76 15 GLU B C 1
ATOM 1256 O O . GLU B 1 15 ? 34.494 60.164 33.738 1.00 37.08 15 GLU B O 1
ATOM 1262 N N . ALA B 1 16 ? 36.707 60.101 33.357 1.00 37.16 16 ALA B N 1
ATOM 1263 C CA . ALA B 1 16 ? 36.544 60.366 31.926 1.00 36.68 16 ALA B CA 1
ATOM 1264 C C . ALA B 1 16 ? 35.798 59.227 31.237 1.00 35.86 16 ALA B C 1
ATOM 1265 O O . ALA B 1 16 ? 34.941 59.485 30.363 1.00 35.91 16 ALA B O 1
ATOM 1267 N N . LEU B 1 17 ? 36.089 57.977 31.638 1.00 35.36 17 LEU B N 1
ATOM 1268 C CA . LEU B 1 17 ? 35.332 56.806 31.138 1.00 33.81 17 LEU B CA 1
ATOM 1269 C C . LEU B 1 17 ? 33.856 56.935 31.459 1.00 32.93 17 LEU B C 1
ATOM 1270 O O . LEU B 1 17 ? 33.004 56.838 30.569 1.00 31.73 17 LEU B O 1
ATOM 1275 N N . VAL B 1 18 ? 33.554 57.174 32.734 1.00 31.68 18 VAL B N 1
ATOM 1276 C CA . VAL B 1 18 ? 32.172 57.359 33.161 1.00 31.07 18 VAL B CA 1
ATOM 1277 C C . VAL B 1 18 ? 31.528 58.523 32.399 1.00 31.71 18 VAL B C 1
ATOM 1278 O O . VAL B 1 18 ? 30.410 58.390 31.864 1.00 30.49 18 VAL B O 1
ATOM 1282 N N . LEU B 1 19 ? 32.218 59.664 32.326 1.00 31.86 19 LEU B N 1
ATOM 1283 C CA . LEU B 1 19 ? 31.605 60.831 31.681 1.00 32.64 19 LEU B CA 1
ATOM 1284 C C . LEU B 1 19 ? 31.310 60.605 30.183 1.00 32.28 19 LEU B C 1
ATOM 1285 O O . LEU B 1 19 ? 30.208 60.937 29.713 1.00 30.95 19 LEU B O 1
ATOM 1290 N N . LYS B 1 20 ? 32.273 60.065 29.433 1.00 31.98 20 LYS B N 1
ATOM 1291 C CA . LYS B 1 20 ? 32.051 59.882 27.993 1.00 32.22 20 LYS B CA 1
ATOM 1292 C C . LYS B 1 20 ? 30.908 58.925 27.694 1.00 31.54 20 LYS B C 1
ATOM 1293 O O . LYS B 1 20 ? 30.208 59.094 26.703 1.00 32.20 20 LYS B O 1
ATOM 1299 N N . SER B 1 21 ? 30.718 57.934 28.573 1.00 30.23 21 SER B N 1
ATOM 1300 C CA . SER B 1 21 ? 29.739 56.876 28.374 1.00 29.76 21 SER B CA 1
ATOM 1301 C C . SER B 1 21 ? 28.385 57.368 28.843 1.00 28.94 21 SER B C 1
ATOM 1302 O O . SER B 1 21 ? 27.377 57.186 28.155 1.00 28.63 21 SER B O 1
ATOM 1305 N N . TRP B 1 22 ? 28.354 58.018 30.003 1.00 29.53 22 TRP B N 1
ATOM 1306 C CA . TRP B 1 22 ? 27.137 58.731 30.431 1.00 30.56 22 TRP B CA 1
ATOM 1307 C C . TRP B 1 22 ? 26.638 59.757 29.392 1.00 31.36 22 TRP B C 1
ATOM 1308 O O . TRP B 1 22 ? 25.406 59.862 29.117 1.00 31.72 22 TRP B O 1
ATOM 1319 N N . ALA B 1 23 ? 27.583 60.455 28.762 1.00 31.47 23 ALA B N 1
ATOM 1320 C CA . ALA B 1 23 ? 27.246 61.429 27.733 1.00 32.07 23 ALA B CA 1
ATOM 1321 C C . ALA B 1 23 ? 26.366 60.785 26.657 1.00 32.71 23 ALA B C 1
ATOM 1322 O O . ALA B 1 23 ? 25.442 61.419 26.140 1.00 33.43 23 ALA B O 1
ATOM 1324 N N . ILE B 1 24 ? 26.626 59.518 26.332 1.00 32.02 24 ILE B N 1
ATOM 1325 C CA . ILE B 1 24 ? 25.774 58.793 25.377 1.00 31.74 24 ILE B CA 1
ATOM 1326 C C . ILE B 1 24 ? 24.499 58.228 26.015 1.00 31.52 24 ILE B C 1
ATOM 1327 O O . ILE B 1 24 ? 23.377 58.366 25.490 1.00 31.84 24 ILE B O 1
ATOM 1332 N N . MET B 1 25 ? 24.646 57.591 27.177 1.00 30.46 25 MET B N 1
ATOM 1333 C CA . MET B 1 25 ? 23.534 56.894 27.772 1.00 30.05 25 MET B CA 1
ATOM 1334 C C . MET B 1 25 ? 22.388 57.818 28.280 1.00 31.75 25 MET B C 1
ATOM 1335 O O . MET B 1 25 ? 21.215 57.421 28.300 1.00 30.26 25 MET B O 1
ATOM 1340 N N . LYS B 1 26 ? 22.747 59.040 28.680 1.00 31.99 26 LYS B N 1
ATOM 1341 C CA . LYS B 1 26 ? 21.799 60.048 29.218 1.00 34.19 26 LYS B CA 1
ATOM 1342 C C . LYS B 1 26 ? 20.719 60.384 28.190 1.00 34.32 26 LYS B C 1
ATOM 1343 O O . LYS B 1 26 ? 19.584 60.700 28.556 1.00 35.68 26 LYS B O 1
ATOM 1349 N N . LYS B 1 27 ? 21.073 60.255 26.925 1.00 34.62 27 LYS B N 1
ATOM 1350 C CA . LYS B 1 27 ? 20.172 60.490 25.789 1.00 36.38 27 LYS B CA 1
ATOM 1351 C C . LYS B 1 27 ? 19.165 59.330 25.569 1.00 35.81 27 LYS B C 1
ATOM 1352 O O . LYS B 1 27 ? 18.181 59.480 24.841 1.00 36.49 27 LYS B O 1
ATOM 1358 N N . ASP B 1 28 ? 19.386 58.187 26.217 1.00 34.45 28 ASP B N 1
ATOM 1359 C CA . ASP B 1 28 ? 18.486 57.035 26.075 1.00 33.25 28 ASP B CA 1
ATOM 1360 C C . ASP B 1 28 ? 18.098 56.424 27.451 1.00 32.57 28 ASP B C 1
ATOM 1361 O O . ASP B 1 28 ? 17.897 55.202 27.581 1.00 31.15 28 ASP B O 1
ATOM 1366 N N . SER B 1 29 ? 18.027 57.258 28.480 1.00 31.35 29 SER B N 1
ATOM 1367 C CA . SER B 1 29 ? 17.900 56.735 29.841 1.00 32.19 29 SER B CA 1
ATOM 1368 C C . SER B 1 29 ? 16.552 56.031 30.111 1.00 32.72 29 SER B C 1
ATOM 1369 O O . SER B 1 29 ? 16.486 55.120 30.947 1.00 31.36 29 SER B O 1
ATOM 1372 N N . ALA B 1 30 ? 15.475 56.458 29.440 1.00 32.61 30 ALA B N 1
ATOM 1373 C CA . ALA B 1 30 ? 14.192 55.745 29.586 1.00 32.72 30 ALA B CA 1
ATOM 1374 C C . ALA B 1 30 ? 14.334 54.260 29.186 1.00 32.19 30 ALA B C 1
ATOM 1375 O O . ALA B 1 30 ? 14.090 53.359 29.999 1.00 32.48 30 ALA B O 1
ATOM 1377 N N . ASN B 1 31 ? 14.740 54.026 27.939 1.00 31.60 31 ASN B N 1
ATOM 1378 C CA . ASN B 1 31 ? 14.989 52.682 27.413 1.00 31.41 31 ASN B CA 1
ATOM 1379 C C . ASN B 1 31 ? 15.985 51.911 28.322 1.00 30.75 31 ASN B C 1
ATOM 1380 O O . ASN B 1 31 ? 15.734 50.780 28.733 1.00 29.52 31 ASN B O 1
ATOM 1385 N N . LEU B 1 32 ? 17.110 52.536 28.638 1.00 28.60 32 LEU B N 1
ATOM 1386 C CA . LEU B 1 32 ? 18.181 51.786 29.323 1.00 28.21 32 LEU B CA 1
ATOM 1387 C C . LEU B 1 32 ? 17.858 51.429 30.771 1.00 28.22 32 LEU B C 1
ATOM 1388 O O . LEU B 1 32 ? 18.141 50.304 31.227 1.00 27.42 32 LEU B O 1
ATOM 1393 N N . GLY B 1 33 ? 17.216 52.360 31.495 1.00 28.44 33 GLY B N 1
ATOM 1394 C CA . GLY B 1 33 ? 16.731 52.050 32.844 1.00 27.25 33 GLY B CA 1
ATOM 1395 C C . GLY B 1 33 ? 15.772 50.881 32.844 1.00 28.43 33 GLY B C 1
ATOM 1396 O O . GLY B 1 33 ? 15.852 49.979 33.684 1.00 26.49 33 GLY B O 1
ATOM 1397 N N . LEU B 1 34 ? 14.836 50.888 31.897 1.00 27.17 34 LEU B N 1
ATOM 1398 C CA . LEU B 1 34 ? 13.960 49.740 31.777 1.00 27.79 34 LEU B CA 1
ATOM 1399 C C . LEU B 1 34 ? 14.746 48.453 31.469 1.00 27.24 34 LEU B C 1
ATOM 1400 O O . LEU B 1 34 ? 14.559 47.428 32.146 1.00 27.88 34 LEU B O 1
ATOM 1405 N N . ARG B 1 35 ? 15.660 48.501 30.511 1.00 27.28 35 ARG B N 1
ATOM 1406 C CA . ARG B 1 35 ? 16.419 47.293 30.196 1.00 27.19 35 ARG B CA 1
ATOM 1407 C C . ARG B 1 35 ? 17.202 46.795 31.410 1.00 26.37 35 ARG B C 1
ATOM 1408 O O . ARG B 1 35 ? 17.381 45.575 31.619 1.00 24.92 35 ARG B O 1
ATOM 1416 N N . PHE B 1 36 ? 17.664 47.748 32.192 1.00 24.85 36 PHE B N 1
ATOM 1417 C CA . PHE B 1 36 ? 18.461 47.459 33.399 1.00 25.07 36 PHE B CA 1
ATOM 1418 C C . PHE B 1 36 ? 17.608 46.708 34.384 1.00 25.26 36 PHE B C 1
ATOM 1419 O O . PHE B 1 36 ? 18.055 45.689 34.936 1.00 25.71 36 PHE B O 1
ATOM 1427 N N . PHE B 1 37 ? 16.359 47.146 34.602 1.00 25.56 37 PHE B N 1
ATOM 1428 C CA . PHE B 1 37 ? 15.550 46.396 35.543 1.00 26.05 37 PHE B CA 1
ATOM 1429 C C . PHE B 1 37 ? 15.060 45.060 34.985 1.00 26.28 37 PHE B C 1
ATOM 1430 O O . PHE B 1 37 ? 14.981 44.082 35.725 1.00 25.71 37 PHE B O 1
ATOM 1438 N N . LEU B 1 38 ? 14.738 44.990 33.684 1.00 27.52 38 LEU B N 1
ATOM 1439 C CA . LEU B 1 38 ? 14.442 43.696 33.052 1.00 27.12 38 LEU B CA 1
ATOM 1440 C C . LEU B 1 38 ? 15.587 42.688 33.249 1.00 26.11 38 LEU B C 1
ATOM 1441 O O . LEU B 1 38 ? 15.349 41.521 33.510 1.00 25.75 38 LEU B O 1
ATOM 1446 N N . LYS B 1 39 ? 16.819 43.165 33.147 1.00 24.81 39 LYS B N 1
ATOM 1447 C CA . LYS B 1 39 ? 17.988 42.300 33.288 1.00 24.15 39 LYS B CA 1
ATOM 1448 C C . LYS B 1 39 ? 18.069 41.838 34.732 1.00 22.24 39 LYS B C 1
ATOM 1449 O O . LYS B 1 39 ? 18.301 40.653 34.960 1.00 22.97 39 LYS B O 1
ATOM 1455 N N . ILE B 1 40 ? 17.852 42.734 35.690 1.00 22.47 40 ILE B N 1
ATOM 1456 C CA . ILE B 1 40 ? 17.831 42.302 37.112 1.00 23.25 40 ILE B CA 1
ATOM 1457 C C . ILE B 1 40 ? 16.817 41.170 37.291 1.00 22.73 40 ILE B C 1
ATOM 1458 O O . ILE B 1 40 ? 17.119 40.171 37.889 1.00 21.82 40 ILE B O 1
ATOM 1463 N N . PHE B 1 41 ? 15.631 41.304 36.684 1.00 23.79 41 PHE B N 1
ATOM 1464 C CA . PHE B 1 41 ? 14.617 40.309 36.924 1.00 24.57 41 PHE B CA 1
ATOM 1465 C C . PHE B 1 41 ? 14.811 39.024 36.101 1.00 25.54 41 PHE B C 1
ATOM 1466 O O . PHE B 1 41 ? 14.261 37.955 36.445 1.00 26.94 41 PHE B O 1
ATOM 1474 N N . GLU B 1 42 ? 15.580 39.104 35.023 1.00 24.48 42 GLU B N 1
ATOM 1475 C CA . GLU B 1 42 ? 15.884 37.905 34.221 1.00 24.18 42 GLU B CA 1
ATOM 1476 C C . GLU B 1 42 ? 16.827 37.053 35.041 1.00 24.79 42 GLU B C 1
ATOM 1477 O O . GLU B 1 42 ? 16.670 35.833 35.148 1.00 24.04 42 GLU B O 1
ATOM 1483 N N . ILE B 1 43 ? 17.802 37.721 35.650 1.00 23.68 43 ILE B N 1
ATOM 1484 C CA . ILE B 1 43 ? 18.786 37.015 36.472 1.00 23.58 43 ILE B CA 1
ATOM 1485 C C . ILE B 1 43 ? 18.146 36.428 37.720 1.00 23.99 43 ILE B C 1
ATOM 1486 O O . ILE B 1 43 ? 18.388 35.240 38.072 1.00 24.43 43 ILE B O 1
ATOM 1491 N N . ALA B 1 44 ? 17.365 37.263 38.403 1.00 23.92 44 ALA B N 1
ATOM 1492 C CA . ALA B 1 44 ? 16.766 36.866 39.662 1.00 23.93 44 ALA B CA 1
ATOM 1493 C C . ALA B 1 44 ? 15.262 37.151 39.655 1.00 24.53 44 ALA B C 1
ATOM 1494 O O . ALA B 1 44 ? 14.863 38.214 40.152 1.00 26.29 44 ALA B O 1
ATOM 1496 N N . PRO B 1 45 ? 14.444 36.268 39.090 1.00 25.85 45 PRO B N 1
ATOM 1497 C CA . PRO B 1 45 ? 12.973 36.460 39.077 1.00 26.53 45 PRO B CA 1
ATOM 1498 C C . PRO B 1 45 ? 12.381 36.695 40.462 1.00 27.69 45 PRO B C 1
ATOM 1499 O O . PRO B 1 45 ? 11.452 37.487 40.570 1.00 28.47 45 PRO B O 1
ATOM 1503 N N . SER B 1 46 ? 12.938 36.088 41.507 1.00 28.51 46 SER B N 1
ATOM 1504 C CA . SER B 1 46 ? 12.463 36.331 42.873 1.00 29.95 46 SER B CA 1
ATOM 1505 C C . SER B 1 46 ? 12.489 37.794 43.261 1.00 31.08 46 SER B C 1
ATOM 1506 O O . SER B 1 46 ? 11.628 38.210 44.060 1.00 31.32 46 SER B O 1
ATOM 1509 N N . ALA B 1 47 ? 13.390 38.582 42.653 1.00 29.13 47 ALA B N 1
ATOM 1510 C CA . ALA B 1 47 ? 13.554 39.997 43.032 1.00 30.18 47 ALA B CA 1
ATOM 1511 C C . ALA B 1 47 ? 12.306 40.818 42.672 1.00 31.46 47 ALA B C 1
ATOM 1512 O O . ALA B 1 47 ? 12.003 41.839 43.322 1.00 30.91 47 ALA B O 1
ATOM 1514 N N . ARG B 1 48 ? 11.588 40.368 41.646 1.00 31.45 48 ARG B N 1
ATOM 1515 C CA . ARG B 1 48 ? 10.365 41.061 41.254 1.00 34.47 48 ARG B CA 1
ATOM 1516 C C . ARG B 1 48 ? 9.439 41.288 42.444 1.00 34.17 48 ARG B C 1
ATOM 1517 O O . ARG B 1 48 ? 8.900 42.387 42.584 1.00 34.10 48 ARG B O 1
ATOM 1525 N N . GLN B 1 49 ? 9.262 40.263 43.287 1.00 34.73 4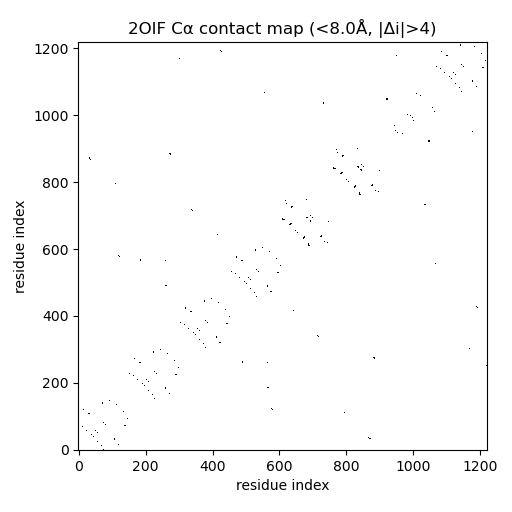9 GLN B N 1
ATOM 1526 C CA . GLN B 1 49 ? 8.291 40.305 44.391 1.00 36.12 49 GLN B CA 1
ATOM 1527 C C . GLN B 1 49 ? 8.651 41.292 45.472 1.00 36.91 49 GLN B C 1
ATOM 1528 O O . GLN B 1 49 ? 7.818 41.593 46.339 1.00 37.20 49 GLN B O 1
ATOM 1534 N N . MET B 1 50 ? 9.876 41.810 45.425 1.00 36.32 50 MET B N 1
ATOM 1535 C CA . MET B 1 50 ? 10.253 42.857 46.356 1.00 37.26 50 MET B CA 1
ATOM 1536 C C . MET B 1 50 ? 9.532 44.172 46.126 1.00 36.82 50 MET B C 1
ATOM 1537 O O . MET B 1 50 ? 9.430 45.003 47.050 1.00 37.55 50 MET B O 1
ATOM 1542 N N . PHE B 1 51 ? 9.041 44.363 44.899 1.00 35.88 51 PHE B N 1
ATOM 1543 C CA . PHE B 1 51 ? 8.472 45.628 44.474 1.00 35.29 51 PHE B CA 1
ATOM 1544 C C . PHE B 1 51 ? 6.942 45.564 44.503 1.00 37.26 51 PHE B C 1
ATOM 1545 O O . PHE B 1 51 ? 6.337 44.839 43.707 1.00 35.07 51 PHE B O 1
ATOM 1553 N N . PRO B 1 52 ? 6.309 46.306 45.417 1.00 39.71 52 PRO B N 1
ATOM 1554 C CA . PRO B 1 52 ? 4.834 46.314 45.504 1.00 40.73 52 PRO B CA 1
ATOM 1555 C C . PRO B 1 52 ? 4.113 46.394 44.151 1.00 42.15 52 PRO B C 1
ATOM 1556 O O . PRO B 1 52 ? 3.210 45.581 43.881 1.00 41.94 52 PRO B O 1
ATOM 1560 N N . PHE B 1 53 ? 4.545 47.323 43.302 1.00 43.03 53 PHE B N 1
ATOM 1561 C CA . PHE B 1 53 ? 3.863 47.583 42.055 1.00 44.29 53 PHE B CA 1
ATOM 1562 C C . PHE B 1 53 ? 4.043 46.474 40.997 1.00 45.39 53 PHE B C 1
ATOM 1563 O O . PHE B 1 53 ? 3.539 46.601 39.878 1.00 44.85 53 PHE B O 1
ATOM 1571 N N . LEU B 1 54 ? 4.759 45.399 41.349 1.00 46.24 54 LEU B N 1
ATOM 1572 C CA . LEU B 1 54 ? 4.980 44.281 40.424 1.00 47.88 54 LEU B CA 1
ATOM 1573 C C . LEU B 1 54 ? 4.299 42.948 40.826 1.00 50.17 54 LEU B C 1
ATOM 1574 O O . LEU B 1 54 ? 4.428 41.940 40.116 1.00 50.69 54 LEU B O 1
ATOM 1579 N N . ARG B 1 55 ? 3.577 42.935 41.942 1.00 53.25 55 ARG B N 1
ATOM 1580 C CA . ARG B 1 55 ? 3.123 41.672 42.553 1.00 56.62 55 ARG B CA 1
ATOM 1581 C C . ARG B 1 55 ? 1.889 41.014 41.889 1.00 59.09 55 ARG B C 1
ATOM 1582 O O . ARG B 1 55 ? 1.367 40.004 42.397 1.00 59.35 55 ARG B O 1
ATOM 1590 N N . ASP B 1 56 ? 1.459 41.581 40.756 1.00 61.42 56 ASP B N 1
ATOM 1591 C CA . ASP B 1 56 ? 0.320 41.102 39.963 1.00 64.04 56 ASP B CA 1
ATOM 1592 C C . ASP B 1 56 ? 0.760 40.522 38.626 1.00 64.96 56 ASP B C 1
ATOM 1593 O O . ASP B 1 56 ? 1.184 41.266 37.739 1.00 64.88 56 ASP B O 1
ATOM 1598 N N . SER B 1 57 ? 0.644 39.199 38.481 1.00 66.21 57 SER B N 1
ATOM 1599 C CA . SER B 1 57 ? 0.752 38.545 37.174 1.00 67.04 57 SER B CA 1
ATOM 1600 C C . SER B 1 57 ? -0.318 39.129 36.238 1.00 67.27 57 SER B C 1
ATOM 1601 O O . SER B 1 57 ? -1.136 39.964 36.661 1.00 67.59 57 SER B O 1
ATOM 1604 N N . ASP B 1 58 ? -0.308 38.677 34.982 1.00 67.47 58 ASP B N 1
ATOM 1605 C CA . ASP B 1 58 ? -1.138 39.226 33.883 1.00 67.41 58 ASP B CA 1
ATOM 1606 C C . ASP B 1 58 ? -0.881 40.695 33.502 1.00 66.42 58 ASP B C 1
ATOM 1607 O O . ASP B 1 58 ? -1.465 41.185 32.538 1.00 66.51 58 ASP B O 1
ATOM 1612 N N . VAL B 1 59 ? -0.021 41.390 34.249 1.00 65.13 59 VAL B N 1
ATOM 1613 C CA . VAL B 1 59 ? 0.547 42.658 33.767 1.00 64.02 59 VAL B CA 1
ATOM 1614 C C . VAL B 1 59 ? 2.044 42.455 33.530 1.00 62.70 59 VAL B C 1
ATOM 1615 O O . VAL B 1 59 ? 2.818 42.356 34.489 1.00 62.23 59 VAL B O 1
ATOM 1619 N N . PRO B 1 60 ? 2.448 42.349 32.263 1.00 61.33 60 PRO B N 1
ATOM 1620 C CA . PRO B 1 60 ? 3.851 42.048 31.939 1.00 60.29 60 PRO B CA 1
ATOM 1621 C C . PRO B 1 60 ? 4.787 43.151 32.430 1.00 58.90 60 PRO B C 1
ATOM 1622 O O . PRO B 1 60 ? 4.395 44.335 32.464 1.00 58.21 60 PRO B O 1
ATOM 1626 N N . LEU B 1 61 ? 5.994 42.742 32.826 1.00 56.87 61 LEU B N 1
ATOM 1627 C CA . LEU B 1 61 ? 7.046 43.647 33.276 1.00 55.18 61 LEU B CA 1
ATOM 1628 C C . LEU B 1 61 ? 7.374 44.653 32.202 1.00 53.91 61 LEU B C 1
ATOM 1629 O O . LEU B 1 61 ? 7.540 45.839 32.474 1.00 53.17 61 LEU B O 1
ATOM 1634 N N . GLU B 1 62 ? 7.466 44.146 30.977 1.00 52.76 62 GLU B N 1
ATOM 1635 C CA . GLU B 1 62 ? 7.878 44.913 29.823 1.00 52.76 62 GLU B CA 1
ATOM 1636 C C . GLU B 1 62 ? 7.047 46.181 29.636 1.00 52.05 62 GLU B C 1
ATOM 1637 O O . GLU B 1 62 ? 7.543 47.176 29.107 1.00 52.57 62 GLU B O 1
ATOM 1643 N N . THR B 1 63 ? 5.793 46.167 30.077 1.00 50.95 63 THR B N 1
ATOM 1644 C CA . THR B 1 63 ? 4.923 47.328 29.840 1.00 50.34 63 THR B CA 1
ATOM 1645 C C . THR B 1 63 ? 4.373 48.002 31.093 1.00 49.06 63 THR B C 1
ATOM 1646 O O . THR B 1 63 ? 3.662 48.999 30.993 1.00 49.67 63 THR B O 1
ATOM 1650 N N . ASN B 1 64 ? 4.682 47.446 32.259 1.00 47.39 64 ASN B N 1
ATOM 1651 C CA . ASN B 1 64 ? 4.175 47.949 33.523 1.00 45.60 64 ASN B CA 1
ATOM 1652 C C . ASN B 1 64 ? 4.617 49.406 33.715 1.00 44.85 64 ASN B C 1
ATOM 1653 O O . ASN B 1 64 ? 5.821 49.673 33.820 1.00 45.47 64 ASN B O 1
ATOM 1658 N N . PRO B 1 65 ? 3.664 50.342 33.775 1.00 43.31 65 PRO B N 1
ATOM 1659 C CA . PRO B 1 65 ? 3.993 51.775 33.693 1.00 42.03 65 PRO B CA 1
ATOM 1660 C C . PRO B 1 65 ? 4.755 52.269 34.904 1.00 40.59 65 PRO B C 1
ATOM 1661 O O . PRO B 1 65 ? 5.633 53.129 34.763 1.00 40.11 65 PRO B O 1
ATOM 1665 N N . LYS B 1 66 ? 4.420 51.735 36.070 1.00 38.96 66 LYS B N 1
ATOM 1666 C CA . LYS B 1 66 ? 5.098 52.064 37.301 1.00 39.33 66 LYS B CA 1
ATOM 1667 C C . LYS B 1 66 ? 6.570 51.613 37.249 1.00 37.75 66 LYS B C 1
ATOM 1668 O O . LYS B 1 66 ? 7.469 52.338 37.701 1.00 38.15 66 LYS B O 1
ATOM 1674 N N . LEU B 1 67 ? 6.815 50.425 36.698 1.00 36.46 67 LEU B N 1
ATOM 1675 C CA . LEU B 1 67 ? 8.204 49.980 36.502 1.00 35.27 67 LEU B CA 1
ATOM 1676 C C . LEU B 1 67 ? 9.006 50.952 35.632 1.00 35.00 67 LEU B C 1
ATOM 1677 O O . LEU B 1 67 ? 10.137 51.291 35.976 1.00 34.62 67 LEU B O 1
ATOM 1682 N N . LYS B 1 68 ? 8.420 51.452 34.542 1.00 34.80 68 LYS B N 1
ATOM 1683 C CA . LYS B 1 68 ? 9.187 52.359 33.682 1.00 35.14 68 LYS B CA 1
ATOM 1684 C C . LYS B 1 68 ? 9.694 53.609 34.436 1.00 34.56 68 LYS B C 1
ATOM 1685 O O . LYS B 1 68 ? 10.876 54.001 34.328 1.00 33.09 68 LYS B O 1
ATOM 1691 N N . THR B 1 69 ? 8.788 54.223 35.204 1.00 33.89 69 THR B N 1
ATOM 1692 C CA . THR B 1 69 ? 9.077 55.449 35.948 1.00 34.53 69 THR B CA 1
ATOM 1693 C C . THR B 1 69 ? 10.107 55.208 37.043 1.00 32.75 69 THR B C 1
ATOM 1694 O O . THR B 1 69 ? 11.016 56.008 37.247 1.00 32.89 69 THR B O 1
ATOM 1698 N N . HIS B 1 70 ? 9.923 54.114 37.772 1.00 32.90 70 HIS B N 1
ATOM 1699 C CA . HIS B 1 70 ? 10.855 53.748 38.845 1.00 31.31 70 HIS B CA 1
ATOM 1700 C C . HIS B 1 70 ? 12.255 53.436 38.263 1.00 30.90 70 HIS B C 1
ATOM 1701 O O . HIS B 1 70 ? 13.281 53.939 38.767 1.00 30.34 70 HIS B O 1
ATOM 1708 N N . ALA B 1 71 ? 12.279 52.592 37.222 1.00 30.33 71 ALA B N 1
ATOM 1709 C CA . ALA B 1 71 ? 13.543 52.208 36.575 1.00 30.51 71 ALA B CA 1
ATOM 1710 C C . ALA B 1 71 ? 14.355 53.398 36.083 1.00 30.27 71 ALA B C 1
ATOM 1711 O O . ALA B 1 71 ? 15.562 53.431 36.312 1.00 29.70 71 ALA B O 1
ATOM 1713 N N . VAL B 1 72 ? 13.731 54.361 35.401 1.00 30.52 72 VAL B N 1
ATOM 1714 C CA . VAL B 1 72 ? 14.498 55.520 34.914 1.00 31.57 72 VAL B CA 1
ATOM 1715 C C . VAL B 1 72 ? 14.994 56.331 36.075 1.00 31.09 72 VAL B C 1
ATOM 1716 O O . VAL B 1 72 ? 16.101 56.779 36.046 1.00 31.11 72 VAL B O 1
ATOM 1720 N N . SER B 1 73 ? 14.193 56.485 37.115 1.00 32.14 73 SER B N 1
ATOM 1721 C CA . SER B 1 73 ? 14.633 57.259 38.263 1.00 32.76 73 SER B CA 1
ATOM 1722 C C . SER B 1 73 ? 15.918 56.676 38.930 1.00 30.32 73 SER B C 1
ATOM 1723 O O . SER B 1 73 ? 16.841 57.419 39.264 1.00 29.98 73 SER B O 1
ATOM 1726 N N . VAL B 1 74 ? 15.991 55.346 39.070 1.00 28.41 74 VAL B N 1
ATOM 1727 C CA . VAL B 1 74 ? 17.102 54.706 39.788 1.00 27.17 74 VAL B CA 1
ATOM 1728 C C . VAL B 1 74 ? 18.340 54.686 38.897 1.00 26.11 74 VAL B C 1
ATOM 1729 O O . VAL B 1 74 ? 19.486 54.975 39.338 1.00 26.52 74 VAL B O 1
ATOM 1733 N N . PHE B 1 75 ? 18.113 54.328 37.631 1.00 25.15 75 PHE B N 1
ATOM 1734 C CA . PHE B 1 75 ? 19.178 54.340 36.648 1.00 24.89 75 PHE B CA 1
ATOM 1735 C C . PHE B 1 75 ? 19.831 55.713 36.538 1.00 25.44 75 PHE B C 1
ATOM 1736 O O . PHE B 1 75 ? 21.074 55.819 36.526 1.00 25.15 75 PHE B O 1
ATOM 1744 N N . VAL B 1 76 ? 19.014 56.760 36.446 1.00 25.17 76 VAL B N 1
ATOM 1745 C CA . VAL B 1 76 ? 19.561 58.089 36.308 1.00 26.10 76 VAL B CA 1
ATOM 1746 C C . VAL B 1 76 ? 20.269 58.495 37.574 1.00 25.19 76 VAL B C 1
ATOM 1747 O O . VAL B 1 76 ? 21.390 59.002 37.482 1.00 26.08 76 VAL B O 1
ATOM 1751 N N . MET B 1 77 ? 19.644 58.236 38.726 1.00 25.22 77 MET B N 1
ATOM 1752 C CA . MET B 1 77 ? 20.319 58.462 40.013 1.00 26.52 77 MET B CA 1
ATOM 1753 C C . MET B 1 77 ? 21.697 57.803 40.137 1.00 25.34 77 MET B C 1
ATOM 1754 O O . MET B 1 77 ? 22.655 58.443 40.567 1.00 26.75 77 MET B O 1
ATOM 1759 N N . THR B 1 78 ? 21.785 56.513 39.804 1.00 25.09 78 THR B N 1
ATOM 1760 C CA . THR B 1 78 ? 23.042 55.752 39.815 1.00 26.38 78 THR B CA 1
ATOM 1761 C C . THR B 1 78 ? 24.086 56.387 38.928 1.00 25.91 78 THR B C 1
ATOM 1762 O O . THR B 1 78 ? 25.232 56.640 39.359 1.00 28.03 78 THR B O 1
ATOM 1766 N N . CYS B 1 79 ? 23.709 56.680 37.684 1.00 25.15 79 CYS B N 1
ATOM 1767 C CA . CYS B 1 79 ? 24.661 57.232 36.746 1.00 26.07 79 CYS B CA 1
ATOM 1768 C C . CYS B 1 79 ? 25.066 58.659 37.136 1.00 27.01 79 CYS B C 1
ATOM 1769 O O . CYS B 1 79 ? 26.210 59.022 36.935 1.00 26.76 79 CYS B O 1
ATOM 1772 N N . GLU B 1 80 ? 24.162 59.454 37.692 1.00 28.53 80 GLU B N 1
ATOM 1773 C CA . GLU B 1 80 ? 24.546 60.833 38.063 1.00 30.69 80 GLU B CA 1
ATOM 1774 C C . GLU B 1 80 ? 25.539 60.729 39.248 1.00 29.74 80 GLU B C 1
ATOM 1775 O O . GLU B 1 80 ? 26.519 61.468 39.343 1.00 30.85 80 GLU B O 1
ATOM 1781 N N . ALA B 1 81 ? 25.301 59.792 40.151 1.00 29.48 81 ALA B N 1
ATOM 1782 C CA . ALA B 1 81 ? 26.214 59.570 41.259 1.00 28.97 81 ALA B CA 1
ATOM 1783 C C . ALA B 1 81 ? 27.653 59.209 40.795 1.00 28.40 81 ALA B C 1
ATOM 1784 O O . ALA B 1 81 ? 28.650 59.758 41.316 1.00 27.34 81 ALA B O 1
ATOM 1786 N N . ALA B 1 82 ? 27.759 58.292 39.833 1.00 28.44 82 ALA B N 1
ATOM 1787 C CA . ALA B 1 82 ? 29.027 57.959 39.193 1.00 29.00 82 ALA B CA 1
ATOM 1788 C C . ALA B 1 82 ? 29.605 59.191 38.495 1.00 30.89 82 ALA B C 1
ATOM 1789 O O . ALA B 1 82 ? 30.793 59.482 38.653 1.00 31.02 82 ALA B O 1
ATOM 1791 N N . ALA B 1 83 ? 28.771 59.938 37.748 1.00 29.84 83 ALA B N 1
ATOM 1792 C CA . ALA B 1 83 ? 29.278 61.075 36.988 1.00 31.62 83 ALA B CA 1
ATOM 1793 C C . ALA B 1 83 ? 29.815 62.225 37.881 1.00 32.85 83 ALA B C 1
ATOM 1794 O O . ALA B 1 83 ? 30.649 63.020 37.440 1.00 32.61 83 ALA B O 1
ATOM 1796 N N . GLN B 1 84 ? 29.334 62.309 39.117 1.00 33.10 84 GLN B N 1
ATOM 1797 C CA . GLN B 1 84 ? 29.761 63.362 40.043 1.00 35.31 84 GLN B CA 1
ATOM 1798 C C . GLN B 1 84 ? 30.763 62.903 41.115 1.00 34.98 84 GLN B C 1
ATOM 1799 O O . GLN B 1 84 ? 31.139 63.701 41.971 1.00 36.13 84 GLN B O 1
ATOM 1805 N N . LEU B 1 85 ? 31.166 61.633 41.074 1.00 34.83 85 LEU B N 1
ATOM 1806 C CA . LEU B 1 85 ? 31.930 61.008 42.148 1.00 36.32 85 LEU B CA 1
ATOM 1807 C C . LEU B 1 85 ? 33.277 61.677 42.384 1.00 37.63 85 LEU B C 1
ATOM 1808 O O . LEU B 1 85 ? 33.584 62.057 43.511 1.00 37.49 85 LEU B O 1
ATOM 1813 N N . ARG B 1 86 ? 34.073 61.830 41.334 1.00 39.52 86 ARG B N 1
ATOM 1814 C CA . ARG B 1 86 ? 35.324 62.590 41.446 1.00 42.36 86 ARG B CA 1
ATOM 1815 C C . ARG B 1 86 ? 35.115 64.086 41.780 1.00 43.11 86 ARG B C 1
ATOM 1816 O O . ARG B 1 86 ? 35.652 64.563 42.786 1.00 43.62 86 ARG B O 1
ATOM 1824 N N . LYS B 1 87 ? 34.335 64.809 40.964 1.00 43.97 87 LYS B N 1
ATOM 1825 C CA . LYS B 1 87 ? 34.082 66.248 41.169 1.00 45.39 87 LYS B CA 1
ATOM 1826 C C . LYS B 1 87 ? 33.520 66.656 42.549 1.00 45.81 87 LYS B C 1
ATOM 1827 O O . LYS B 1 87 ? 33.730 67.800 42.983 1.00 46.93 87 LYS B O 1
ATOM 1833 N N . ALA B 1 88 ? 32.788 65.764 43.210 1.00 44.94 88 ALA B N 1
ATOM 1834 C CA . ALA B 1 88 ? 32.234 66.082 44.523 1.00 45.19 88 ALA B CA 1
ATOM 1835 C C . ALA B 1 88 ? 33.087 65.473 45.628 1.00 45.32 88 ALA B C 1
ATOM 1836 O O . ALA B 1 88 ? 32.938 65.810 46.795 1.00 45.59 88 ALA B O 1
ATOM 1838 N N . GLY B 1 89 ? 33.988 64.576 45.244 1.00 45.12 89 GLY B N 1
ATOM 1839 C CA . GLY B 1 89 ? 34.889 63.926 46.178 1.00 44.76 89 GLY B CA 1
ATOM 1840 C C . GLY B 1 89 ? 34.191 62.824 46.946 1.00 44.14 89 GLY B C 1
ATOM 1841 O O . GLY B 1 89 ? 34.788 62.239 47.832 1.00 44.68 89 GLY B O 1
ATOM 1842 N N . LYS B 1 90 ? 32.930 62.540 46.591 1.00 42.88 90 LYS B N 1
ATOM 1843 C CA . LYS B 1 90 ? 32.107 61.573 47.321 1.00 41.61 90 LYS B CA 1
ATOM 1844 C C . LYS B 1 90 ? 30.825 61.187 46.563 1.00 39.75 90 LYS B C 1
ATOM 1845 O O . LYS B 1 90 ? 30.489 61.800 45.542 1.00 38.25 90 LYS B O 1
ATOM 1851 N N . ILE B 1 91 ? 30.117 60.181 47.079 1.00 37.71 91 ILE B N 1
ATOM 1852 C CA . ILE B 1 91 ? 28.805 59.822 46.536 1.00 37.00 91 ILE B CA 1
ATOM 1853 C C . ILE B 1 91 ? 27.750 60.872 46.860 1.00 37.13 91 ILE B C 1
ATOM 1854 O O . ILE B 1 91 ? 27.536 61.196 48.044 1.00 36.93 91 ILE B O 1
ATOM 1859 N N . THR B 1 92 ? 27.078 61.372 45.818 1.00 37.48 92 THR B N 1
ATOM 1860 C CA . THR B 1 92 ? 25.940 62.278 45.958 1.00 37.85 92 THR B CA 1
ATOM 1861 C C . THR B 1 92 ? 24.736 61.730 45.230 1.00 38.50 92 THR B C 1
ATOM 1862 O O . THR B 1 92 ? 24.875 61.040 44.232 1.00 38.23 92 THR B O 1
ATOM 1866 N N . VAL B 1 93 ? 23.563 62.078 45.737 1.00 38.84 93 VAL B N 1
ATOM 1867 C CA . VAL B 1 93 ? 22.295 61.644 45.211 1.00 41.21 93 VAL B CA 1
ATOM 1868 C C . VAL B 1 93 ? 21.335 62.852 45.271 1.00 43.71 93 VAL B C 1
ATOM 1869 O O . VAL B 1 93 ? 21.329 63.635 46.247 1.00 44.16 93 VAL B O 1
ATOM 1873 N N . ARG B 1 94 ? 20.557 63.010 44.205 1.00 45.97 94 ARG B N 1
ATOM 1874 C CA . ARG B 1 94 ? 19.680 64.163 44.014 1.00 47.40 94 ARG B CA 1
ATOM 1875 C C . ARG B 1 94 ? 18.270 63.766 44.288 1.00 47.82 94 ARG B C 1
ATOM 1876 O O . ARG B 1 94 ? 17.802 62.717 43.818 1.00 49.22 94 ARG B O 1
ATOM 1884 N N . GLU B 1 95 ? 17.593 64.606 45.056 1.00 48.58 95 GLU B N 1
ATOM 1885 C CA . GLU B 1 95 ? 16.173 64.459 45.365 1.00 48.50 95 GLU B CA 1
ATOM 1886 C C . GLU B 1 95 ? 15.941 63.241 46.227 1.00 47.42 95 GLU B C 1
ATOM 1887 O O . GLU B 1 95 ? 14.836 62.675 46.264 1.00 47.94 95 GLU B O 1
ATOM 1893 N N . THR B 1 96 ? 17.022 62.831 46.889 1.00 44.73 96 THR B N 1
ATOM 1894 C CA . THR B 1 96 ? 16.940 62.034 48.091 1.00 41.90 96 THR B CA 1
ATOM 1895 C C . THR B 1 96 ? 18.238 62.145 48.911 1.00 40.88 96 THR B C 1
ATOM 1896 O O . THR B 1 96 ? 19.127 62.974 48.656 1.00 39.73 96 THR B O 1
ATOM 1900 N N . THR B 1 97 ? 18.343 61.292 49.898 1.00 38.85 97 THR B N 1
ATOM 1901 C CA . THR B 1 97 ? 19.485 61.305 50.771 1.00 38.48 97 THR B CA 1
ATOM 1902 C C . THR B 1 97 ? 19.985 59.835 50.982 1.00 36.13 97 THR B C 1
ATOM 1903 O O . THR B 1 97 ? 19.195 58.900 50.898 1.00 34.06 97 THR B O 1
ATOM 1907 N N . LEU B 1 98 ? 21.283 59.645 51.237 1.00 35.91 98 LEU B N 1
ATOM 1908 C CA . LEU B 1 98 ? 21.787 58.316 51.602 1.00 35.02 98 LEU B CA 1
ATOM 1909 C C . LEU B 1 98 ? 21.061 57.720 52.812 1.00 34.11 98 LEU B C 1
ATOM 1910 O O . LEU B 1 98 ? 20.747 56.528 52.836 1.00 33.51 98 LEU B O 1
ATOM 1915 N N . LYS B 1 99 ? 20.727 58.554 53.804 1.00 33.72 99 LYS B N 1
ATOM 1916 C CA . LYS B 1 99 ? 20.083 58.065 55.016 1.00 33.07 99 LYS B CA 1
ATOM 1917 C C . LYS B 1 99 ? 18.702 57.532 54.658 1.00 31.37 99 LYS B C 1
ATOM 1918 O O . LYS B 1 99 ? 18.277 56.480 55.154 1.00 31.95 99 LYS B O 1
ATOM 1924 N N . ARG B 1 100 ? 18.016 58.249 53.763 1.00 31.06 100 ARG B N 1
ATOM 1925 C CA . ARG B 1 100 ? 16.711 57.828 53.310 1.00 30.92 100 ARG B CA 1
ATOM 1926 C C . ARG B 1 100 ? 16.777 56.530 52.484 1.00 29.59 100 ARG B C 1
ATOM 1927 O O . ARG B 1 100 ? 15.996 55.634 52.696 1.00 29.24 100 ARG B O 1
ATOM 1935 N N . LEU B 1 101 ? 17.694 56.470 51.531 1.00 29.06 101 LEU B N 1
ATOM 1936 C CA . LEU B 1 101 ? 17.918 55.239 50.751 1.00 29.36 101 LEU B CA 1
ATOM 1937 C C . LEU B 1 101 ? 18.160 54.051 51.684 1.00 29.73 101 LEU B C 1
ATOM 1938 O O . LEU B 1 101 ? 17.575 52.986 51.500 1.00 28.64 101 LEU B O 1
ATOM 1943 N N . GLY B 1 102 ? 19.101 54.222 52.622 1.00 30.06 102 GLY B N 1
ATOM 1944 C CA . GLY B 1 102 ? 19.388 53.213 53.630 1.00 30.93 102 GLY B CA 1
ATOM 1945 C C . GLY B 1 102 ? 18.137 52.694 54.343 1.00 32.63 102 GLY B C 1
ATOM 1946 O O . GLY B 1 102 ? 17.894 51.487 54.423 1.00 33.63 102 GLY B O 1
ATOM 1947 N N . GLY B 1 103 ? 17.333 53.615 54.848 1.00 32.44 103 GLY B N 1
ATOM 1948 C CA . GLY B 1 103 ? 16.122 53.283 55.578 1.00 33.59 103 GLY B CA 1
ATOM 1949 C C . GLY B 1 103 ? 15.132 52.509 54.717 1.00 34.40 103 GLY B C 1
ATOM 1950 O O . GLY B 1 103 ? 14.598 51.502 55.164 1.00 34.93 103 GLY B O 1
ATOM 1951 N N . THR B 1 104 ? 14.917 52.973 53.484 1.00 33.84 104 THR B N 1
ATOM 1952 C CA . THR B 1 104 ? 14.052 52.280 52.541 1.00 35.00 104 THR B CA 1
ATOM 1953 C C . THR B 1 104 ? 14.536 50.886 52.228 1.00 33.50 104 THR B C 1
ATOM 1954 O O . THR B 1 104 ? 13.747 49.941 52.254 1.00 33.47 104 THR B O 1
ATOM 1958 N N . HIS B 1 105 ? 15.812 50.748 51.902 1.00 32.92 105 HIS B N 1
ATOM 1959 C CA . HIS B 1 105 ? 16.312 49.423 51.492 1.00 32.58 105 HIS B CA 1
ATOM 1960 C C . HIS B 1 105 ? 16.317 48.414 52.652 1.00 33.42 105 HIS B C 1
ATOM 1961 O O . HIS B 1 105 ? 16.048 47.216 52.456 1.00 32.72 105 HIS B O 1
ATOM 1968 N N . LEU B 1 106 ? 16.543 48.907 53.865 1.00 35.05 106 LEU B N 1
ATOM 1969 C CA . LEU B 1 106 ? 16.377 48.062 55.056 1.00 35.76 106 LEU B CA 1
ATOM 1970 C C . LEU B 1 106 ? 14.929 47.598 55.251 1.00 35.98 106 LEU B C 1
ATOM 1971 O O . LEU B 1 106 ? 14.706 46.428 55.521 1.00 35.66 106 LEU B O 1
ATOM 1976 N N . LYS B 1 107 ? 13.955 48.505 55.084 1.00 37.23 107 LYS B N 1
ATOM 1977 C CA . LYS B 1 107 ? 12.523 48.209 55.262 1.00 37.23 107 LYS B CA 1
ATOM 1978 C C . LYS B 1 107 ? 11.961 47.259 54.238 1.00 38.91 107 LYS B C 1
ATOM 1979 O O . LYS B 1 107 ? 10.950 46.579 54.492 1.00 39.66 107 LYS B O 1
ATOM 1985 N N . TYR B 1 108 ? 12.580 47.247 53.058 1.00 37.70 108 TYR B N 1
ATOM 1986 C CA . TYR B 1 108 ? 12.139 46.364 52.001 1.00 37.52 108 TYR B CA 1
ATOM 1987 C C . TYR B 1 108 ? 13.005 45.095 51.972 1.00 36.29 108 TYR B C 1
ATOM 1988 O O . TYR B 1 108 ? 12.850 44.260 51.098 1.00 37.41 108 TYR B O 1
ATOM 1997 N N . GLY B 1 109 ? 13.901 44.945 52.946 1.00 36.50 109 GLY B N 1
ATOM 1998 C CA . GLY B 1 109 ? 14.657 43.708 53.113 1.00 36.46 109 GLY B CA 1
ATOM 1999 C C . GLY B 1 109 ? 15.725 43.411 52.071 1.00 35.88 109 GLY B C 1
ATOM 2000 O O . GLY B 1 109 ? 16.026 42.245 51.782 1.00 36.04 109 GLY B O 1
ATOM 2001 N N . VAL B 1 110 ? 16.324 44.463 51.520 1.00 33.85 110 VAL B N 1
ATOM 2002 C CA . VAL B 1 110 ? 17.357 44.311 50.492 1.00 33.31 110 VAL B CA 1
ATOM 2003 C C . VAL B 1 110 ? 18.686 43.802 51.055 1.00 34.28 110 VAL B C 1
ATOM 2004 O O . VAL B 1 110 ? 19.232 44.369 51.996 1.00 36.01 110 VAL B O 1
ATOM 2008 N N . ALA B 1 111 ? 19.192 42.718 50.480 1.00 34.24 111 ALA B N 1
ATOM 2009 C CA . ALA B 1 111 ? 20.360 42.024 51.009 1.00 35.90 111 ALA B CA 1
ATOM 2010 C C . ALA B 1 111 ? 21.594 42.106 50.104 1.00 35.67 111 ALA B C 1
ATOM 2011 O O . ALA B 1 111 ? 21.498 42.534 48.955 1.00 35.88 111 ALA B O 1
ATOM 2013 N N . ASP B 1 112 ? 22.744 41.668 50.611 1.00 35.34 112 ASP B N 1
ATOM 2014 C CA . ASP B 1 112 ? 23.975 41.696 49.836 1.00 35.54 112 ASP B CA 1
ATOM 2015 C C . ASP B 1 112 ? 23.852 41.071 48.437 1.00 34.05 112 ASP B C 1
ATOM 2016 O O . ASP B 1 112 ? 24.330 41.642 47.456 1.00 32.62 112 ASP B O 1
ATOM 2021 N N . GLY B 1 113 ? 23.222 39.901 48.351 1.00 32.82 113 GLY B N 1
ATOM 2022 C CA . GLY B 1 113 ? 23.042 39.248 47.071 1.00 30.66 113 GLY B CA 1
ATOM 2023 C C . GLY B 1 113 ? 22.210 40.051 46.079 1.00 29.68 113 GLY B C 1
ATOM 2024 O O . GLY B 1 113 ? 22.393 39.887 44.875 1.00 28.44 113 GLY B O 1
ATOM 2025 N N . HIS B 1 114 ? 21.296 40.902 46.563 1.00 29.16 114 HIS B N 1
ATOM 2026 C CA . HIS B 1 114 ? 20.489 41.734 45.651 1.00 28.54 114 HIS B CA 1
ATOM 2027 C C . HIS B 1 114 ? 21.404 42.766 45.027 1.00 27.58 114 HIS B C 1
ATOM 2028 O O . HIS B 1 114 ? 21.441 42.906 43.788 1.00 25.50 114 HIS B O 1
ATOM 2035 N N . PHE B 1 115 ? 22.216 43.433 45.857 1.00 25.74 115 PHE B N 1
ATOM 2036 C CA . PHE B 1 115 ? 23.174 44.402 45.305 1.00 25.77 115 PHE B CA 1
ATOM 2037 C C . PHE B 1 115 ? 24.153 43.780 44.297 1.00 25.98 115 PHE B C 1
ATOM 2038 O O . PHE B 1 115 ? 24.642 44.457 43.403 1.00 26.00 115 PHE B O 1
ATOM 2046 N N . GLU B 1 116 ? 24.417 42.492 44.455 1.00 26.44 116 GLU B N 1
ATOM 2047 C CA . GLU B 1 116 ? 25.389 41.778 43.609 1.00 26.83 116 GLU B CA 1
ATOM 2048 C C . GLU B 1 116 ? 24.759 41.541 42.236 1.00 26.38 116 GLU B C 1
ATOM 2049 O O . GLU B 1 116 ? 25.348 41.837 41.168 1.00 26.32 116 GLU B O 1
ATOM 2055 N N . VAL B 1 117 ? 23.524 41.079 42.256 1.00 25.97 117 VAL B N 1
ATOM 2056 C CA . VAL B 1 117 ? 22.851 40.798 40.991 1.00 26.09 117 VAL B CA 1
ATOM 2057 C C . VAL B 1 117 ? 22.666 42.097 40.224 1.00 25.90 117 VAL B C 1
ATOM 2058 O O . VAL B 1 117 ? 22.953 42.177 39.043 1.00 23.84 117 VAL B O 1
ATOM 2062 N N . THR B 1 118 ? 22.241 43.129 40.927 1.00 25.98 118 THR B N 1
ATOM 2063 C CA . THR B 1 118 ? 21.986 44.428 40.301 1.00 25.32 118 THR B CA 1
ATOM 2064 C C . THR B 1 118 ? 23.268 45.052 39.725 1.00 24.71 118 THR B C 1
ATOM 2065 O O . THR B 1 118 ? 23.240 45.665 38.635 1.00 22.12 118 THR B O 1
ATOM 2069 N N . ARG B 1 119 ? 24.405 44.875 40.412 1.00 23.63 119 ARG B N 1
ATOM 2070 C CA . ARG B 1 119 ? 25.656 45.342 39.820 1.00 24.36 119 ARG B CA 1
ATOM 2071 C C . ARG B 1 119 ? 25.915 44.729 38.458 1.00 23.27 119 ARG B C 1
ATOM 2072 O O . ARG B 1 119 ? 26.230 45.420 37.464 1.00 23.45 119 ARG B O 1
ATOM 2080 N N . PHE B 1 120 ? 25.793 43.399 38.408 1.00 24.56 120 PHE B N 1
ATOM 2081 C CA . PHE B 1 120 ? 26.129 42.674 37.235 1.00 24.65 120 PHE B CA 1
ATOM 2082 C C . PHE B 1 120 ? 25.156 43.137 36.163 1.00 23.32 120 PHE B C 1
ATOM 2083 O O . PHE B 1 120 ? 25.574 43.326 35.013 1.00 24.31 120 PHE B O 1
ATOM 2091 N N . ALA B 1 121 ? 23.889 43.318 36.542 1.00 22.49 121 ALA B N 1
ATOM 2092 C CA . ALA B 1 121 ? 22.831 43.708 35.571 1.00 22.32 121 ALA B CA 1
ATOM 2093 C C . ALA B 1 121 ? 23.123 45.106 35.011 1.00 22.06 121 ALA B C 1
ATOM 2094 O O . ALA B 1 121 ? 23.019 45.337 33.815 1.00 22.31 121 ALA B O 1
ATOM 2096 N N . LEU B 1 122 ? 23.592 46.011 35.882 1.00 23.00 122 LEU B N 1
ATOM 2097 C CA . LEU B 1 122 ? 23.919 47.357 35.444 1.00 22.80 122 LEU B CA 1
ATOM 2098 C C . LEU B 1 122 ? 25.023 47.292 34.420 1.00 23.95 122 LEU B C 1
ATOM 2099 O O . LEU B 1 122 ? 24.963 47.930 33.363 1.00 23.02 122 LEU B O 1
ATOM 2104 N N . LEU B 1 123 ? 26.048 46.503 34.726 1.00 25.05 123 LEU B N 1
ATOM 2105 C CA . LEU B 1 123 ? 27.232 46.477 33.846 1.00 24.65 123 LEU B CA 1
ATOM 2106 C C . LEU B 1 123 ? 26.940 45.805 32.510 1.00 25.46 123 LEU B C 1
ATOM 2107 O O . LEU B 1 123 ? 27.445 46.244 31.474 1.00 23.17 123 LEU B O 1
ATOM 2112 N N . GLU B 1 124 ? 26.112 44.748 32.511 1.00 25.78 124 GLU B N 1
ATOM 2113 C CA . GLU B 1 124 ? 25.686 44.159 31.244 1.00 27.38 124 GLU B CA 1
ATOM 2114 C C . GLU B 1 124 ? 24.898 45.188 30.437 1.00 27.67 124 GLU B C 1
ATOM 2115 O O . GLU B 1 124 ? 25.020 45.236 29.211 1.00 26.75 124 GLU B O 1
ATOM 2121 N N . THR B 1 125 ? 24.076 45.979 31.119 1.00 27.56 125 THR B N 1
ATOM 2122 C CA . THR B 1 125 ? 23.193 46.929 30.430 1.00 26.95 125 THR B CA 1
ATOM 2123 C C . THR B 1 125 ? 24.014 48.029 29.809 1.00 27.36 125 THR B C 1
ATOM 2124 O O . THR B 1 125 ? 23.764 48.435 28.658 1.00 27.56 125 THR B O 1
ATOM 2128 N N . ILE B 1 126 ? 25.014 48.501 30.551 1.00 26.90 126 ILE B N 1
ATOM 2129 C CA . ILE B 1 126 ? 25.926 49.480 29.991 1.00 27.84 126 ILE B CA 1
ATOM 2130 C C . ILE B 1 126 ? 26.708 48.914 28.767 1.00 28.55 126 ILE B C 1
ATOM 2131 O O . ILE B 1 126 ? 26.791 49.588 27.720 1.00 28.12 126 ILE B O 1
ATOM 2136 N N . LYS B 1 127 ? 27.247 47.694 28.886 1.00 28.55 127 LYS B N 1
ATOM 2137 C CA . LYS B 1 127 ? 27.969 47.015 27.799 1.00 29.17 127 LYS B CA 1
ATOM 2138 C C . LYS B 1 127 ? 27.108 46.986 26.534 1.00 30.16 127 LYS B C 1
ATOM 2139 O O . LYS B 1 127 ? 27.597 47.244 25.397 1.00 31.41 127 LYS B O 1
ATOM 2145 N N . GLU B 1 128 ? 25.832 46.668 26.713 1.00 30.78 128 GLU B N 1
ATOM 2146 C CA . GLU B 1 128 ? 24.957 46.552 25.546 1.00 32.70 128 GLU B CA 1
ATOM 2147 C C . GLU B 1 128 ? 24.596 47.935 24.988 1.00 31.64 128 GLU B C 1
ATOM 2148 O O . GLU B 1 128 ? 24.306 48.072 23.791 1.00 33.44 128 GLU B O 1
ATOM 2154 N N . ALA B 1 129 ? 24.677 48.974 25.824 1.00 31.00 129 ALA B N 1
ATOM 2155 C CA . ALA B 1 129 ? 24.346 50.345 25.397 1.00 31.26 129 ALA B CA 1
ATOM 2156 C C . ALA B 1 129 ? 25.441 51.056 24.627 1.00 29.93 129 ALA B C 1
ATOM 2157 O O . ALA B 1 129 ? 25.141 51.935 23.827 1.00 31.45 129 ALA B O 1
ATOM 2159 N N . LEU B 1 130 ? 26.702 50.753 24.929 1.00 28.95 130 LEU B N 1
ATOM 2160 C CA . LEU B 1 130 ? 27.807 51.620 24.492 1.00 28.12 130 LEU B CA 1
ATOM 2161 C C . LEU B 1 130 ? 28.394 51.179 23.159 1.00 27.88 130 LEU B C 1
ATOM 2162 O O . LEU B 1 130 ? 28.311 50.015 22.809 1.00 28.19 130 LEU B O 1
ATOM 2167 N N . PRO B 1 131 ? 28.982 52.106 22.398 1.00 27.39 131 PRO B N 1
ATOM 2168 C CA . PRO B 1 131 ? 29.763 51.719 21.220 1.00 27.32 131 PRO B CA 1
ATOM 2169 C C . PRO B 1 131 ? 30.751 50.621 21.588 1.00 28.39 131 PRO B C 1
ATOM 2170 O O . PRO B 1 131 ? 31.406 50.739 22.635 1.00 28.48 131 PRO B O 1
ATOM 2174 N N . ALA B 1 132 ? 30.845 49.587 20.755 1.00 29.16 132 ALA B N 1
ATOM 2175 C CA . ALA B 1 132 ? 31.884 48.565 20.907 1.00 30.81 132 ALA B CA 1
ATOM 2176 C C . ALA B 1 132 ? 33.270 49.171 21.159 1.00 31.69 132 ALA B C 1
ATOM 2177 O O . ALA B 1 132 ? 34.051 48.617 21.932 1.00 31.32 132 ALA B O 1
ATOM 2179 N N . ASP B 1 133 ? 33.554 50.316 20.524 1.00 32.38 133 ASP B N 1
ATOM 2180 C CA . ASP B 1 133 ? 34.765 51.146 20.740 1.00 35.04 133 ASP B CA 1
ATOM 2181 C C . ASP B 1 133 ? 35.183 51.477 22.126 1.00 35.02 133 ASP B C 1
ATOM 2182 O O . ASP B 1 133 ? 36.372 51.613 22.407 1.00 34.31 133 ASP B O 1
ATOM 2187 N N . MET B 1 134 ? 34.174 51.713 22.951 1.00 35.40 134 MET B N 1
ATOM 2188 C CA . MET B 1 134 ? 34.332 52.170 24.315 1.00 36.26 134 MET B CA 1
ATOM 2189 C C . MET B 1 134 ? 34.413 51.022 25.317 1.00 36.42 134 MET B C 1
ATOM 2190 O O . MET B 1 134 ? 34.804 51.251 26.444 1.00 36.49 134 MET B O 1
ATOM 2195 N N . TRP B 1 135 ? 34.002 49.816 24.927 1.00 36.42 135 TRP B N 1
ATOM 2196 C CA . TRP B 1 135 ? 33.867 48.752 25.917 1.00 36.05 135 TRP B CA 1
ATOM 2197 C C . TRP B 1 135 ? 35.215 48.079 26.119 1.00 36.64 135 TRP B C 1
ATOM 2198 O O . TRP B 1 135 ? 36.045 48.004 25.205 1.00 36.52 135 TRP B O 1
ATOM 2209 N N . GLY B 1 136 ? 35.448 47.655 27.350 1.00 37.27 136 GLY B N 1
ATOM 2210 C CA . GLY B 1 136 ? 36.627 46.886 27.696 1.00 37.49 136 GLY B CA 1
ATOM 2211 C C . GLY B 1 136 ? 36.668 46.753 29.204 1.00 38.49 136 GLY B C 1
ATOM 2212 O O . GLY B 1 136 ? 35.722 47.160 29.910 1.00 38.07 136 GLY B O 1
ATOM 2213 N N . PRO B 1 137 ? 37.763 46.186 29.698 1.00 38.44 137 PRO B N 1
ATOM 2214 C CA . PRO B 1 137 ? 37.938 45.962 31.136 1.00 37.91 137 PRO B CA 1
ATOM 2215 C C . PRO B 1 137 ? 37.928 47.247 31.937 1.00 37.11 137 PRO B C 1
ATOM 2216 O O . PRO B 1 137 ? 37.227 47.282 32.951 1.00 35.49 137 PRO B O 1
ATOM 2220 N N . GLU B 1 138 ? 38.664 48.265 31.479 1.00 36.88 138 GLU B N 1
ATOM 2221 C CA . GLU B 1 138 ? 38.750 49.580 32.134 1.00 38.17 138 GLU B CA 1
ATOM 2222 C C . GLU B 1 138 ? 37.371 50.272 32.316 1.00 37.13 138 GLU B C 1
ATOM 2223 O O . GLU B 1 138 ? 37.048 50.749 33.409 1.00 37.85 138 GLU B O 1
ATOM 2229 N N . MET B 1 139 ? 36.584 50.335 31.244 1.00 35.46 139 MET B N 1
ATOM 2230 C CA . MET B 1 139 ? 35.211 50.861 31.327 1.00 34.31 139 MET B CA 1
ATOM 2231 C C . MET B 1 139 ? 34.366 50.049 32.309 1.00 33.98 139 MET B C 1
ATOM 2232 O O . MET B 1 139 ? 33.614 50.633 33.082 1.00 34.44 139 MET B O 1
ATOM 2237 N N . ARG B 1 140 ? 34.462 48.714 32.272 1.00 35.13 140 ARG B N 1
ATOM 2238 C CA . ARG B 1 140 ? 33.651 47.893 33.195 1.00 36.13 140 ARG B CA 1
ATOM 2239 C C . ARG B 1 140 ? 34.023 48.193 34.646 1.00 36.09 140 ARG B C 1
ATOM 2240 O O . ARG B 1 140 ? 33.136 48.307 35.496 1.00 36.18 140 ARG B O 1
ATOM 2248 N N . ASN B 1 141 ? 35.332 48.290 34.899 1.00 35.59 141 ASN B N 1
ATOM 2249 C CA . ASN B 1 141 ? 35.899 48.542 36.230 1.00 35.67 141 ASN B CA 1
ATOM 2250 C C . ASN B 1 141 ? 35.562 49.928 36.773 1.00 34.42 141 ASN B C 1
ATOM 2251 O O . ASN B 1 141 ? 35.313 50.063 37.951 1.00 33.87 141 ASN B O 1
ATOM 2256 N N . ALA B 1 142 ? 35.558 50.949 35.912 1.00 33.27 142 ALA B N 1
ATOM 2257 C CA . ALA B 1 142 ? 35.183 52.294 36.347 1.00 31.79 142 ALA B CA 1
ATOM 2258 C C . ALA B 1 142 ? 33.729 52.279 36.811 1.00 30.90 142 ALA B C 1
ATOM 2259 O O . ALA B 1 142 ? 33.432 52.770 37.884 1.00 30.43 142 ALA B O 1
ATOM 2261 N N . TRP B 1 143 ? 32.833 51.736 35.992 1.00 30.12 143 TRP B N 1
ATOM 2262 C CA . TRP B 1 143 ? 31.424 51.680 36.380 1.00 29.67 143 TRP B CA 1
ATOM 2263 C C . TRP B 1 143 ? 31.170 50.751 37.595 1.00 30.23 143 TRP B C 1
ATOM 2264 O O . TRP B 1 143 ? 30.335 51.051 38.470 1.00 29.73 143 TRP B O 1
ATOM 2275 N N . GLY B 1 144 ? 31.875 49.615 37.612 1.00 30.87 144 GLY B N 1
ATOM 2276 C CA . GLY B 1 144 ? 31.801 48.670 38.707 1.00 31.46 144 GLY B CA 1
ATOM 2277 C C . GLY B 1 144 ? 32.229 49.322 40.015 1.00 32.26 144 GLY B C 1
ATOM 2278 O O . GLY B 1 144 ? 31.582 49.147 41.057 1.00 31.39 144 GLY B O 1
ATOM 2279 N N . GLU B 1 145 ? 33.310 50.093 39.956 1.00 32.88 145 GLU B N 1
ATOM 2280 C CA . GLU B 1 145 ? 33.832 50.749 41.159 1.00 33.52 145 GLU B CA 1
ATOM 2281 C C . GLU B 1 145 ? 32.958 51.896 41.660 1.00 32.97 145 GLU B C 1
ATOM 2282 O O . GLU B 1 145 ? 32.770 52.042 42.874 1.00 32.41 145 GLU B O 1
ATOM 2288 N N . ALA B 1 146 ? 32.413 52.706 40.745 1.00 30.92 146 ALA B N 1
ATOM 2289 C CA . ALA B 1 146 ? 31.460 53.748 41.131 1.00 30.51 146 ALA B CA 1
ATOM 2290 C C . ALA B 1 146 ? 30.170 53.151 41.761 1.00 29.02 146 ALA B C 1
ATOM 2291 O O . ALA B 1 146 ? 29.652 53.648 42.764 1.00 27.47 146 ALA B O 1
ATOM 2293 N N . TYR B 1 147 ? 29.683 52.057 41.193 1.00 27.97 147 TYR B N 1
ATOM 2294 C CA . TYR B 1 147 ? 28.507 51.394 41.730 1.00 26.25 147 TYR B CA 1
ATOM 2295 C C . TYR B 1 147 ? 28.836 50.886 43.143 1.00 26.44 147 TYR B C 1
ATOM 2296 O O . TYR B 1 147 ? 28.033 51.040 44.064 1.00 25.04 147 TYR B O 1
ATOM 2305 N N . ASP B 1 148 ? 29.975 50.222 43.278 1.00 25.40 148 ASP B N 1
ATOM 2306 C CA . ASP B 1 148 ? 30.406 49.718 44.599 1.00 27.05 148 ASP B CA 1
ATOM 2307 C C . ASP B 1 148 ? 30.431 50.826 45.684 1.00 27.44 148 ASP B C 1
ATOM 2308 O O . ASP B 1 148 ? 29.974 50.586 46.826 1.00 29.45 148 ASP B O 1
ATOM 2313 N N . GLN B 1 149 ? 30.931 52.016 45.332 1.00 26.81 149 GLN B N 1
ATOM 2314 C CA . GLN B 1 149 ? 30.992 53.107 46.289 1.00 28.13 149 GLN B CA 1
ATOM 2315 C C . GLN B 1 149 ? 29.603 53.601 46.636 1.00 27.73 149 GLN B C 1
ATOM 2316 O O . GLN B 1 149 ? 29.286 53.861 47.800 1.00 26.47 149 GLN B O 1
ATOM 2322 N N . LEU B 1 150 ? 28.731 53.669 45.633 1.00 26.72 150 LEU B N 1
ATOM 2323 C CA . LEU B 1 150 ? 27.335 54.009 45.897 1.00 25.48 150 LEU B CA 1
ATOM 2324 C C . LEU B 1 150 ? 26.651 53.016 46.853 1.00 26.36 150 LEU B C 1
ATOM 2325 O O . LEU B 1 150 ? 25.962 53.435 47.832 1.00 26.26 150 LEU B O 1
ATOM 2330 N N . VAL B 1 151 ? 26.818 51.715 46.585 1.00 27.01 151 VAL B N 1
ATOM 2331 C CA . VAL B 1 151 ? 26.195 50.688 47.444 1.00 27.21 151 VAL B CA 1
ATOM 2332 C C . VAL B 1 151 ? 26.765 50.730 48.848 1.00 27.81 151 VAL B C 1
ATOM 2333 O O . VAL B 1 151 ? 26.014 50.602 49.807 1.00 27.49 151 VAL B O 1
ATOM 2337 N N . ALA B 1 152 ? 28.082 50.898 48.974 1.00 27.52 152 ALA B N 1
ATOM 2338 C CA . ALA B 1 152 ? 28.676 50.961 50.321 1.00 28.15 152 ALA B CA 1
ATOM 2339 C C . ALA B 1 152 ? 28.142 52.166 51.097 1.00 28.98 152 ALA B C 1
ATOM 2340 O O . ALA B 1 152 ? 27.996 52.092 52.320 1.00 28.13 152 ALA B O 1
ATOM 2342 N N . ALA B 1 153 ? 27.841 53.268 50.392 1.00 29.89 153 ALA B N 1
ATOM 2343 C CA . ALA B 1 153 ? 27.320 54.482 51.023 1.00 30.34 153 ALA B CA 1
ATOM 2344 C C . ALA B 1 153 ? 25.881 54.288 51.483 1.00 30.88 153 ALA B C 1
ATOM 2345 O O . ALA B 1 153 ? 25.507 54.745 52.559 1.00 32.43 153 ALA B O 1
ATOM 2347 N N . ILE B 1 154 ? 25.068 53.598 50.686 1.00 30.03 154 ILE B N 1
ATOM 2348 C CA . ILE B 1 154 ? 23.759 53.147 51.158 1.00 29.69 154 ILE B CA 1
ATOM 2349 C C . ILE B 1 154 ? 23.874 52.146 52.331 1.00 30.50 154 ILE B C 1
ATOM 2350 O O . ILE B 1 154 ? 23.176 52.266 53.365 1.00 28.97 154 ILE B O 1
ATOM 2355 N N . LYS B 1 155 ? 24.780 51.183 52.200 1.00 30.48 155 LYS B N 1
ATOM 2356 C CA . LYS B 1 155 ? 24.859 50.156 53.233 1.00 33.22 155 LYS B CA 1
ATOM 2357 C C . LYS B 1 155 ? 25.223 50.768 54.602 1.00 33.89 155 LYS B C 1
ATOM 2358 O O . LYS B 1 155 ? 24.727 50.310 55.646 1.00 33.89 155 LYS B O 1
ATOM 2364 N N . GLN B 1 156 ? 26.026 51.830 54.582 1.00 34.53 156 GLN B N 1
ATOM 2365 C CA . GLN B 1 156 ? 26.411 52.555 55.805 1.00 36.50 156 GLN B CA 1
ATOM 2366 C C . GLN B 1 156 ? 25.195 53.103 56.545 1.00 36.08 156 GLN B C 1
ATOM 2367 O O . GLN B 1 156 ? 25.239 53.333 57.773 1.00 35.21 156 GLN B O 1
ATOM 2373 N N . GLU B 1 157 ? 24.123 53.365 55.808 1.00 33.95 157 GLU B N 1
ATOM 2374 C CA . GLU B 1 157 ? 22.886 53.785 56.435 1.00 35.27 157 GLU B CA 1
ATOM 2375 C C . GLU B 1 157 ? 21.894 52.661 56.680 1.00 35.16 157 GLU B C 1
ATOM 2376 O O . GLU B 1 157 ? 20.752 52.929 56.998 1.00 36.58 157 GLU B O 1
ATOM 2382 N N . MET B 1 158 ? 22.319 51.408 56.530 1.00 35.65 158 MET B N 1
ATOM 2383 C CA . MET B 1 158 ? 21.447 50.269 56.806 1.00 36.56 158 MET B CA 1
ATOM 2384 C C . MET B 1 158 ? 21.872 49.492 58.065 1.00 38.53 158 MET B C 1
ATOM 2385 O O . MET B 1 158 ? 21.179 48.563 58.464 1.00 38.68 158 MET B O 1
ATOM 2390 N N . LYS B 1 159 ? 23.030 49.832 58.629 1.00 41.37 159 LYS B N 1
ATOM 2391 C CA . LYS B 1 159 ? 23.599 49.125 59.779 1.00 43.66 159 LYS B CA 1
ATOM 2392 C C . LYS B 1 159 ? 23.589 50.043 61.011 1.00 45.23 159 LYS B C 1
ATOM 2393 O O . LYS B 1 159 ? 23.475 51.267 60.871 1.00 44.19 159 LYS B O 1
ATOM 2399 N N . PRO B 1 160 ? 23.714 49.453 62.212 1.00 46.73 160 PRO B N 1
ATOM 2400 C CA . PRO B 1 160 ? 23.853 50.244 63.455 1.00 48.87 160 PRO B CA 1
ATOM 2401 C C . PRO B 1 160 ? 25.050 51.205 63.415 1.00 50.47 160 PRO B C 1
ATOM 2402 O O . PRO B 1 160 ? 26.126 50.786 62.958 1.00 51.46 160 PRO B O 1
ATOM 2406 N N . VAL C 1 9 ? 7.303 48.852 123.101 1.00 59.50 9 VAL C N 1
ATOM 2407 C CA . VAL C 1 9 ? 8.579 49.317 122.483 1.00 59.36 9 VAL C CA 1
ATOM 2408 C C . VAL C 1 9 ? 8.439 49.537 120.948 1.00 58.57 9 VAL C C 1
ATOM 2409 O O . VAL C 1 9 ? 8.779 50.625 120.460 1.00 59.27 9 VAL C O 1
ATOM 2413 N N . PHE C 1 10 ? 7.901 48.526 120.237 1.00 56.37 10 PHE C N 1
ATOM 2414 C CA . PHE C 1 10 ? 7.895 48.378 118.744 1.00 53.88 10 PHE C CA 1
ATOM 2415 C C . PHE C 1 10 ? 8.954 49.162 117.965 1.00 53.29 10 PHE C C 1
ATOM 2416 O O . PHE C 1 10 ? 8.819 50.373 117.772 1.00 52.96 10 PHE C O 1
ATOM 2424 N N . SER C 1 11 ? 9.988 48.463 117.500 1.00 52.51 11 SER C N 1
ATOM 2425 C CA . SER C 1 11 ? 11.143 49.110 116.871 1.00 51.66 11 SER C CA 1
ATOM 2426 C C . SER C 1 11 ? 10.817 49.886 115.597 1.00 51.33 11 SER C C 1
ATOM 2427 O O . SER C 1 11 ? 9.752 49.696 114.969 1.00 50.70 11 SER C O 1
ATOM 2430 N N . GLU C 1 12 ? 11.769 50.732 115.204 1.00 50.68 12 GLU C N 1
ATOM 2431 C CA . GLU C 1 12 ? 11.707 51.495 113.959 1.00 50.51 12 GLU C CA 1
ATOM 2432 C C . GLU C 1 12 ? 11.725 50.596 112.729 1.00 49.20 12 GLU C C 1
ATOM 2433 O O . GLU C 1 12 ? 11.018 50.883 111.772 1.00 48.64 12 GLU C O 1
ATOM 2439 N N . GLU C 1 13 ? 12.550 49.546 112.755 1.00 47.83 13 GLU C N 1
ATOM 2440 C CA . GLU C 1 13 ? 12.621 48.579 111.654 1.00 47.38 13 GLU C CA 1
ATOM 2441 C C . GLU C 1 13 ? 11.224 47.984 111.418 1.00 45.71 13 GLU C C 1
ATOM 2442 O O . GLU C 1 13 ? 10.735 47.970 110.285 1.00 45.33 13 GLU C O 1
ATOM 2448 N N . LYS C 1 14 ? 10.576 47.536 112.501 1.00 43.66 14 LYS C N 1
ATOM 2449 C CA . LYS C 1 14 ? 9.250 46.917 112.382 1.00 42.24 14 LYS C CA 1
ATOM 2450 C C . LYS C 1 14 ? 8.193 47.912 111.937 1.00 41.45 14 LYS C C 1
ATOM 2451 O O . LYS C 1 14 ? 7.345 47.586 111.104 1.00 41.36 14 LYS C O 1
ATOM 2457 N N . GLU C 1 15 ? 8.245 49.132 112.469 1.00 40.15 15 GLU C N 1
ATOM 2458 C CA . GLU C 1 15 ? 7.357 50.194 112.005 1.00 40.56 15 GLU C CA 1
ATOM 2459 C C . GLU C 1 15 ? 7.448 50.381 110.487 1.00 39.99 15 GLU C C 1
ATOM 2460 O O . GLU C 1 15 ? 6.419 50.535 109.787 1.00 39.77 15 GLU C O 1
ATOM 2466 N N . ALA C 1 16 ? 8.683 50.386 109.977 1.00 39.80 16 ALA C N 1
ATOM 2467 C CA . ALA C 1 16 ? 8.912 50.726 108.576 1.00 38.82 16 ALA C CA 1
ATOM 2468 C C . ALA C 1 16 ? 8.297 49.662 107.685 1.00 38.47 16 ALA C C 1
ATOM 2469 O O . ALA C 1 16 ? 7.746 49.972 106.629 1.00 38.85 16 ALA C O 1
ATOM 2471 N N . LEU C 1 17 ? 8.392 48.410 108.122 1.00 37.61 17 LEU C N 1
ATOM 2472 C CA . LEU C 1 17 ? 7.760 47.304 107.415 1.00 36.64 17 LEU C CA 1
ATO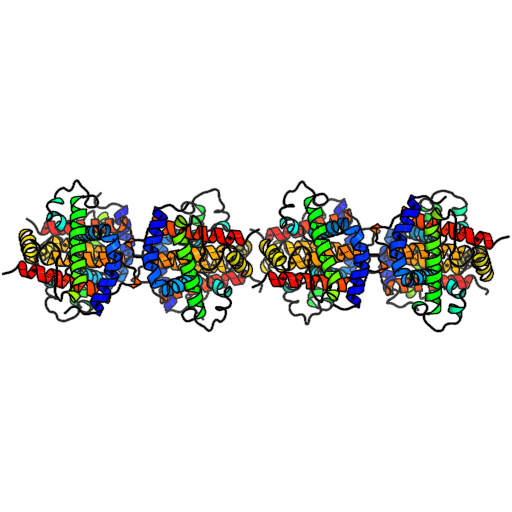M 2473 C C . LEU C 1 17 ? 6.243 47.446 107.408 1.00 35.68 17 LEU C C 1
ATOM 2474 O O . LEU C 1 17 ? 5.598 47.286 106.379 1.00 34.34 17 LEU C O 1
ATOM 2479 N N . VAL C 1 18 ? 5.676 47.768 108.567 1.00 35.97 18 VAL C N 1
ATOM 2480 C CA . VAL C 1 18 ? 4.220 47.961 108.675 1.00 33.88 18 VAL C CA 1
ATOM 2481 C C . VAL C 1 18 ? 3.752 49.109 107.788 1.00 34.11 18 VAL C C 1
ATOM 2482 O O . VAL C 1 18 ? 2.770 48.977 107.038 1.00 32.82 18 VAL C O 1
ATOM 2486 N N . LEU C 1 19 ? 4.465 50.237 107.845 1.00 34.72 19 LEU C N 1
ATOM 2487 C CA . LEU C 1 19 ? 4.074 51.429 107.109 1.00 35.16 19 LEU C CA 1
ATOM 2488 C C . LEU C 1 19 ? 4.062 51.242 105.592 1.00 35.18 19 LEU C C 1
ATOM 2489 O O . LEU C 1 19 ? 3.116 51.662 104.936 1.00 35.05 19 LEU C O 1
ATOM 2494 N N . LYS C 1 20 ? 5.096 50.611 105.042 1.00 35.09 20 LYS C N 1
ATOM 2495 C CA . LYS C 1 20 ? 5.162 50.461 103.587 1.00 36.14 20 LYS C CA 1
ATOM 2496 C C . LYS C 1 20 ? 4.204 49.404 103.065 1.00 35.46 20 LYS C C 1
ATOM 2497 O O . LYS C 1 20 ? 3.792 49.469 101.907 1.00 35.45 20 LYS C O 1
ATOM 2503 N N . SER C 1 21 ? 3.840 48.445 103.924 1.00 34.99 21 SER C N 1
ATOM 2504 C CA . SER C 1 21 ? 2.910 47.406 103.488 1.00 33.72 21 SER C CA 1
ATOM 2505 C C . SER C 1 21 ? 1.490 47.951 103.600 1.00 34.25 21 SER C C 1
ATOM 2506 O O . SER C 1 21 ? 0.720 47.832 102.659 1.00 34.85 21 SER C O 1
ATOM 2509 N N . TRP C 1 22 ? 1.171 48.605 104.720 1.00 34.24 22 TRP C N 1
ATOM 2510 C CA . TRP C 1 22 ? -0.127 49.273 104.893 1.00 34.97 22 TRP C CA 1
ATOM 2511 C C . TRP C 1 22 ? -0.404 50.328 103.797 1.00 35.32 22 TRP C C 1
ATOM 2512 O O . TRP C 1 22 ? -1.566 50.513 103.328 1.00 35.93 22 TRP C O 1
ATOM 2523 N N . ALA C 1 23 ? 0.665 50.997 103.372 1.00 35.84 23 ALA C N 1
ATOM 2524 C CA . ALA C 1 23 ? 0.605 51.982 102.287 1.00 35.95 23 ALA C CA 1
ATOM 2525 C C . ALA C 1 23 ? -0.035 51.346 101.038 1.00 35.90 23 ALA C C 1
ATOM 2526 O O . ALA C 1 23 ? -0.886 51.943 100.384 1.00 36.17 23 ALA C O 1
ATOM 2528 N N . ILE C 1 24 ? 0.318 50.087 100.792 1.00 36.25 24 ILE C N 1
ATOM 2529 C CA . ILE C 1 24 ? -0.229 49.294 99.686 1.00 34.69 24 ILE C CA 1
ATOM 2530 C C . ILE C 1 24 ? -1.634 48.818 99.959 1.00 34.41 24 ILE C C 1
ATOM 2531 O O . ILE C 1 24 ? -2.533 49.014 99.142 1.00 33.25 24 ILE C O 1
ATOM 2536 N N . MET C 1 25 ? -1.818 48.184 101.120 1.00 33.85 25 MET C N 1
ATOM 2537 C CA . MET C 1 25 ? -3.076 47.542 101.490 1.00 33.45 25 MET C CA 1
ATOM 2538 C C . MET C 1 25 ? -4.233 48.504 101.725 1.00 34.52 25 MET C C 1
ATOM 2539 O O . MET C 1 25 ? -5.404 48.175 101.421 1.00 34.42 25 MET C O 1
ATOM 2544 N N . LYS C 1 26 ? -3.904 49.711 102.218 1.00 34.95 26 LYS C N 1
ATOM 2545 C CA . LYS C 1 26 ? -4.879 50.782 102.440 1.00 36.08 26 LYS C CA 1
ATOM 2546 C C . LYS C 1 26 ? -5.734 51.011 101.209 1.00 35.40 26 LYS C C 1
ATOM 2547 O O . LYS C 1 26 ? -6.944 51.295 101.341 1.00 34.69 26 LYS C O 1
ATOM 2553 N N . LYS C 1 27 ? -5.111 50.861 100.025 1.00 35.14 27 LYS C N 1
ATOM 2554 C CA . LYS C 1 27 ? -5.772 51.113 98.729 1.00 34.91 27 LYS C CA 1
ATOM 2555 C C . LYS C 1 27 ? -6.775 50.054 98.296 1.00 35.46 27 LYS C C 1
ATOM 2556 O O . LYS C 1 27 ? -7.484 50.238 97.289 1.00 34.77 27 LYS C O 1
ATOM 2562 N N . ASP C 1 28 ? -6.860 48.963 99.069 1.00 34.79 28 ASP C N 1
ATOM 2563 C CA . ASP C 1 28 ? -7.686 47.807 98.727 1.00 34.84 28 ASP C CA 1
ATOM 2564 C C . ASP C 1 28 ? -8.370 47.192 99.959 1.00 34.85 28 ASP C C 1
ATOM 2565 O O . ASP C 1 28 ? -8.805 46.026 99.939 1.00 34.85 28 ASP C O 1
ATOM 2570 N N . SER C 1 29 ? -8.484 47.968 101.028 1.00 34.59 29 SER C N 1
ATOM 2571 C CA . SER C 1 29 ? -8.973 47.443 102.302 1.00 34.42 29 SER C CA 1
ATOM 2572 C C . SER C 1 29 ? -10.383 46.824 102.268 1.00 33.79 29 SER C C 1
ATOM 2573 O O . SER C 1 29 ? -10.671 45.885 103.022 1.00 32.71 29 SER C O 1
ATOM 2576 N N . ALA C 1 30 ? -11.255 47.293 101.369 1.00 33.10 30 ALA C N 1
ATOM 2577 C CA . ALA C 1 30 ? -12.581 46.668 101.262 1.00 32.73 30 ALA C CA 1
ATOM 2578 C C . ALA C 1 30 ? -12.454 45.173 100.854 1.00 32.39 30 ALA C C 1
ATOM 2579 O O . ALA C 1 30 ? -12.940 44.264 101.539 1.00 32.05 30 ALA C O 1
ATOM 2581 N N . ASN C 1 31 ? -11.739 44.932 99.773 1.00 31.34 31 ASN C N 1
ATOM 2582 C CA . ASN C 1 31 ? -11.450 43.565 99.324 1.00 31.65 31 ASN C CA 1
ATOM 2583 C C . ASN C 1 31 ? -10.624 42.771 100.368 1.00 29.63 31 ASN C C 1
ATOM 2584 O O . ASN C 1 31 ? -10.928 41.625 100.666 1.00 29.75 31 ASN C O 1
ATOM 2589 N N . LEU C 1 32 ? -9.576 43.384 100.907 1.00 28.89 32 LEU C N 1
ATOM 2590 C CA . LEU C 1 32 ? -8.691 42.690 101.819 1.00 27.86 32 LEU C CA 1
ATOM 2591 C C . LEU C 1 32 ? -9.390 42.271 103.118 1.00 27.98 32 LEU C C 1
ATOM 2592 O O . LEU C 1 32 ? -9.146 41.154 103.610 1.00 27.14 32 LEU C O 1
ATOM 2597 N N . GLY C 1 33 ? -10.275 43.123 103.650 1.00 26.77 33 GLY C N 1
ATOM 2598 C CA . GLY C 1 33 ? -10.951 42.812 104.912 1.00 26.77 33 GLY C CA 1
ATOM 2599 C C . GLY C 1 33 ? -11.866 41.606 104.692 1.00 27.76 33 GLY C C 1
ATOM 2600 O O . GLY C 1 33 ? -11.971 40.723 105.537 1.00 27.24 33 GLY C O 1
ATOM 2601 N N . LEU C 1 34 ? -12.547 41.572 103.550 1.00 27.11 34 LEU C N 1
ATOM 2602 C CA . LEU C 1 34 ? -13.356 40.412 103.221 1.00 27.62 34 LEU C CA 1
ATOM 2603 C C . LEU C 1 34 ? -12.547 39.107 103.039 1.00 27.43 34 LEU C C 1
ATOM 2604 O O . LEU C 1 34 ? -12.936 38.062 103.558 1.00 28.19 34 LEU C O 1
ATOM 2609 N N . ARG C 1 35 ? -11.464 39.174 102.285 1.00 27.62 35 ARG C N 1
ATOM 2610 C CA . ARG C 1 35 ? -10.549 38.051 102.124 1.00 27.04 35 ARG C CA 1
ATOM 2611 C C . ARG C 1 35 ? -10.074 37.546 103.477 1.00 26.74 35 ARG C C 1
ATOM 2612 O O . ARG C 1 35 ? -9.955 36.329 103.689 1.00 25.71 35 ARG C O 1
ATOM 2620 N N . PHE C 1 36 ? -9.784 38.476 104.387 1.00 25.75 36 PHE C N 1
ATOM 2621 C CA . PHE C 1 36 ? -9.353 38.161 105.768 1.00 25.28 36 PHE C CA 1
ATOM 2622 C C . PHE C 1 36 ? -10.382 37.312 106.498 1.00 24.18 36 PHE C C 1
ATOM 2623 O O . PHE C 1 36 ? -10.061 36.246 107.013 1.00 24.07 36 PHE C O 1
ATOM 2631 N N . PHE C 1 37 ? -11.633 37.764 106.514 1.00 24.70 37 PHE C N 1
ATOM 2632 C CA . PHE C 1 37 ? -12.654 37.016 107.208 1.00 24.83 37 PHE C CA 1
ATOM 2633 C C . PHE C 1 37 ? -13.020 35.716 106.496 1.00 23.82 37 PHE C C 1
ATOM 2634 O O . PHE C 1 37 ? -13.316 34.746 107.138 1.00 23.23 37 PHE C O 1
ATOM 2642 N N . LEU C 1 38 ? -12.984 35.689 105.164 1.00 24.93 38 LEU C N 1
ATOM 2643 C CA . LEU C 1 38 ? -13.283 34.445 104.480 1.00 24.75 38 LEU C CA 1
ATOM 2644 C C . LEU C 1 38 ? -12.212 33.409 104.830 1.00 24.23 38 LEU C C 1
ATOM 2645 O O . LEU C 1 38 ? -12.499 32.218 104.951 1.00 23.15 38 LEU C O 1
ATOM 2650 N N . LYS C 1 39 ? -10.976 33.875 105.005 1.00 22.28 39 LYS C N 1
ATOM 2651 C CA . LYS C 1 39 ? -9.884 32.984 105.442 1.00 22.08 39 LYS C CA 1
ATOM 2652 C C . LYS C 1 39 ? -10.063 32.463 106.880 1.00 22.02 39 LYS C C 1
ATOM 2653 O O . LYS C 1 39 ? -9.922 31.257 107.120 1.00 21.82 39 LYS C O 1
ATOM 2659 N N . ILE C 1 40 ? -10.452 33.338 107.821 1.00 21.46 40 ILE C N 1
ATOM 2660 C CA . ILE C 1 40 ? -10.845 32.868 109.156 1.00 21.74 40 ILE C CA 1
ATOM 2661 C C . ILE C 1 40 ? -11.886 31.756 109.052 1.00 22.44 40 ILE C C 1
ATOM 2662 O O . ILE C 1 40 ? -11.751 30.728 109.700 1.00 23.17 40 ILE C O 1
ATOM 2667 N N . PHE C 1 41 ? -12.939 31.974 108.250 1.00 22.54 41 PHE C N 1
ATOM 2668 C CA . PHE C 1 41 ? -14.013 30.969 108.203 1.00 23.51 41 PHE C CA 1
ATOM 2669 C C . PHE C 1 41 ? -13.667 29.706 107.402 1.00 24.37 41 PHE C C 1
ATOM 2670 O O . PHE C 1 41 ? -14.297 28.646 107.594 1.00 24.50 41 PHE C O 1
ATOM 2678 N N . GLU C 1 42 ? -12.678 29.808 106.515 1.00 25.11 42 GLU C N 1
ATOM 2679 C CA . GLU C 1 42 ? -12.190 28.617 105.805 1.00 26.02 42 GLU C CA 1
ATOM 2680 C C . GLU C 1 42 ? -11.440 27.717 106.750 1.00 25.86 42 GLU C C 1
ATOM 2681 O O . GLU C 1 42 ? -11.578 26.461 106.737 1.00 24.64 42 GLU C O 1
ATOM 2687 N N . ILE C 1 43 ? -10.643 28.351 107.601 1.00 23.96 43 ILE C N 1
ATOM 2688 C CA . ILE C 1 43 ? -9.886 27.601 108.576 1.00 24.34 43 ILE C CA 1
ATOM 2689 C C . ILE C 1 43 ? -10.797 27.023 109.656 1.00 22.97 43 ILE C C 1
ATOM 2690 O O . ILE C 1 43 ? -10.678 25.826 110.004 1.00 23.82 43 ILE C O 1
ATOM 2695 N N . ALA C 1 44 ? -11.688 27.855 110.178 1.00 23.28 44 ALA C N 1
ATOM 2696 C CA . ALA C 1 44 ? -12.463 27.486 111.338 1.00 24.36 44 ALA C CA 1
ATOM 2697 C C . ALA C 1 44 ? -13.951 27.772 111.028 1.00 24.88 44 ALA C C 1
ATOM 2698 O O . ALA C 1 44 ? -14.460 28.804 111.405 1.00 25.32 44 ALA C O 1
ATOM 2700 N N . PRO C 1 45 ? -14.614 26.901 110.254 1.00 25.98 45 PRO C N 1
ATOM 2701 C CA . PRO C 1 45 ? -16.020 27.147 109.862 1.00 26.85 45 PRO C CA 1
ATOM 2702 C C . PRO C 1 45 ? -16.933 27.407 111.052 1.00 28.88 45 PRO C C 1
ATOM 2703 O O . PRO C 1 45 ? -17.896 28.187 110.912 1.00 28.74 45 PRO C O 1
ATOM 2707 N N . SER C 1 46 ? -16.607 26.834 112.206 1.00 29.66 46 SER C N 1
ATOM 2708 C CA . SER C 1 46 ? -17.402 27.036 113.425 1.00 31.57 46 SER C CA 1
ATOM 2709 C C . SER C 1 46 ? -17.449 28.497 113.877 1.00 33.10 46 SER C C 1
ATOM 2710 O O . SER C 1 46 ? -18.473 28.952 114.440 1.00 32.73 46 SER C O 1
ATOM 2713 N N . ALA C 1 47 ? -16.370 29.248 113.601 1.00 32.63 47 ALA C N 1
ATOM 2714 C CA . ALA C 1 47 ? -16.357 30.664 113.962 1.00 33.56 47 ALA C CA 1
ATOM 2715 C C . ALA C 1 47 ? -17.490 31.473 113.316 1.00 34.32 47 ALA C C 1
ATOM 2716 O O . ALA C 1 47 ? -17.918 32.471 113.877 1.00 34.55 47 ALA C O 1
ATOM 2718 N N . ARG C 1 48 ? -17.977 31.061 112.146 1.00 35.87 48 ARG C N 1
ATOM 2719 C CA . ARG C 1 48 ? -19.094 31.755 111.484 1.00 37.58 48 ARG C CA 1
ATOM 2720 C C . ARG C 1 48 ? -20.285 31.920 112.436 1.00 37.75 48 ARG C C 1
ATOM 2721 O O . ARG C 1 48 ? -20.900 32.989 112.503 1.00 37.87 48 ARG C O 1
ATOM 2729 N N . GLN C 1 49 ? -20.566 30.853 113.181 1.00 38.31 49 GLN C N 1
ATOM 2730 C CA . GLN C 1 49 ? -21.732 30.746 114.055 1.00 39.90 49 GLN C CA 1
ATOM 2731 C C . GLN C 1 49 ? -21.688 31.761 115.192 1.00 39.63 49 GLN C C 1
ATOM 2732 O O . GLN C 1 49 ? -22.723 32.082 115.772 1.00 39.62 49 GLN C O 1
ATOM 2738 N N . MET C 1 50 ? -20.496 32.297 115.480 1.00 39.58 50 MET C N 1
ATOM 2739 C CA . MET C 1 50 ? -20.350 33.276 116.550 1.00 39.61 50 MET C CA 1
ATOM 2740 C C . MET C 1 50 ? -20.876 34.675 116.184 1.00 39.07 50 MET C C 1
ATOM 2741 O O . MET C 1 50 ? -21.116 35.500 117.075 1.00 38.71 50 MET C O 1
ATOM 2746 N N . PHE C 1 51 ? -21.054 34.933 114.889 1.00 38.39 51 PHE C N 1
ATOM 2747 C CA . PHE C 1 51 ? -21.466 36.250 114.418 1.00 38.70 51 PHE C CA 1
ATOM 2748 C C . PHE C 1 51 ? -22.944 36.165 114.096 1.00 39.47 51 PHE C C 1
ATOM 2749 O O . PHE C 1 51 ? -23.333 35.428 113.191 1.00 38.11 51 PHE C O 1
ATOM 2757 N 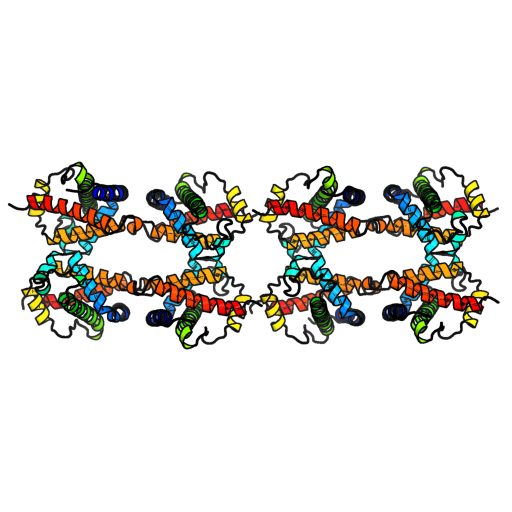N . PRO C 1 52 ? -23.768 36.916 114.838 1.00 40.88 52 PRO C N 1
ATOM 2758 C CA . PRO C 1 52 ? -25.234 36.903 114.644 1.00 41.60 52 PRO C CA 1
ATOM 2759 C C . PRO C 1 52 ? -25.704 37.101 113.198 1.00 41.62 52 PRO C C 1
ATOM 2760 O O . PRO C 1 52 ? -26.629 36.404 112.776 1.00 41.75 52 PRO C O 1
ATOM 2764 N N . PHE C 1 53 ? -25.070 38.000 112.452 1.00 41.74 53 PHE C N 1
ATOM 2765 C CA . PHE C 1 53 ? -25.421 38.218 111.044 1.00 41.46 53 PHE C CA 1
ATOM 2766 C C . PHE C 1 53 ? -24.986 37.079 110.084 1.00 42.36 53 PHE C C 1
ATOM 2767 O O . PHE C 1 53 ? -25.276 37.151 108.881 1.00 41.99 53 PHE C O 1
ATOM 2775 N N . LEU C 1 54 ? -24.339 36.034 110.621 1.00 42.79 54 LEU C N 1
ATOM 2776 C CA . LEU C 1 54 ? -23.872 34.885 109.830 1.00 45.05 54 LEU C CA 1
ATOM 2777 C C . LEU C 1 54 ? -24.613 33.583 110.082 1.00 47.89 54 LEU C C 1
ATOM 2778 O O . LEU C 1 54 ? -24.299 32.553 109.460 1.00 48.41 54 LEU C O 1
ATOM 2783 N N . ARG C 1 55 ? -25.534 33.605 111.033 1.00 51.29 55 ARG C N 1
ATOM 2784 C CA . ARG C 1 55 ? -26.402 32.468 111.295 1.00 55.06 55 ARG C CA 1
ATOM 2785 C C . ARG C 1 55 ? -27.619 32.745 110.440 1.00 58.01 55 ARG C C 1
ATOM 2786 O O . ARG C 1 55 ? -28.452 33.615 110.774 1.00 58.82 55 ARG C O 1
ATOM 2794 N N . ASP C 1 56 ? -27.683 32.019 109.321 1.00 60.58 56 ASP C N 1
ATOM 2795 C CA . ASP C 1 56 ? -28.464 32.368 108.130 1.00 62.99 56 ASP C CA 1
ATOM 2796 C C . ASP C 1 56 ? -27.928 31.497 106.984 1.00 63.55 56 ASP C C 1
ATOM 2797 O O . ASP C 1 56 ? -27.573 32.023 105.910 1.00 63.84 56 ASP C O 1
ATOM 2802 N N . SER C 1 57 ? -27.348 30.510 106.972 1.00 64.39 57 SER C N 1
ATOM 2803 C CA . SER C 1 57 ? -26.780 29.856 105.780 1.00 65.15 57 SER C CA 1
ATOM 2804 C C . SER C 1 57 ? -27.873 29.643 104.719 1.00 65.13 57 SER C C 1
ATOM 2805 O O . SER C 1 57 ? -28.415 28.541 104.545 1.00 65.38 57 SER C O 1
ATOM 2808 N N . ASP C 1 58 ? -28.220 30.768 104.096 1.00 64.72 58 ASP C N 1
ATOM 2809 C CA . ASP C 1 58 ? -29.022 30.881 102.896 1.00 64.16 58 ASP C CA 1
ATOM 2810 C C . ASP C 1 58 ? -28.160 31.803 102.040 1.00 62.73 58 ASP C C 1
ATOM 2811 O O . ASP C 1 58 ? -27.947 31.538 100.848 1.00 63.17 58 ASP C O 1
ATOM 2816 N N . VAL C 1 59 ? -27.643 32.868 102.664 1.00 60.13 59 VAL C N 1
ATOM 2817 C CA . VAL C 1 59 ? -26.809 33.847 101.963 1.00 58.06 59 VAL C CA 1
ATOM 2818 C C . VAL C 1 59 ? -25.331 33.445 102.020 1.00 55.82 59 VAL C C 1
ATOM 2819 O O . VAL C 1 59 ? -24.785 33.192 103.099 1.00 54.94 59 VAL C O 1
ATOM 2823 N N . PRO C 1 60 ? -24.685 33.364 100.858 1.00 53.71 60 PRO C N 1
ATOM 2824 C CA . PRO C 1 60 ? -23.244 33.058 100.829 1.00 51.67 60 PRO C CA 1
ATOM 2825 C C . PRO C 1 60 ? -22.443 34.126 101.576 1.00 49.59 60 PRO C C 1
ATOM 2826 O O . PRO C 1 60 ? -22.769 35.312 101.481 1.00 48.95 60 PRO C O 1
ATOM 2830 N N . LEU C 1 61 ? -21.415 33.703 102.313 1.00 47.66 61 LEU C N 1
ATOM 2831 C CA . LEU C 1 61 ? -20.496 34.623 102.994 1.00 45.53 61 LEU C CA 1
ATOM 2832 C C . LEU C 1 61 ? -19.914 35.672 102.057 1.00 44.78 61 LEU C C 1
ATOM 2833 O O . LEU C 1 61 ? -19.750 36.834 102.431 1.00 44.77 61 LEU C O 1
ATOM 2838 N N . GLU C 1 62 ? -19.588 35.252 100.836 1.00 43.35 62 GLU C N 1
ATOM 2839 C CA . GLU C 1 62 ? -19.012 36.139 99.837 1.00 43.08 62 GLU C CA 1
ATOM 2840 C C . GLU C 1 62 ? -19.899 37.332 99.458 1.00 41.93 62 GLU C C 1
ATOM 2841 O O . GLU C 1 62 ? -19.392 38.329 98.965 1.00 40.45 62 GLU C O 1
ATOM 2847 N N . THR C 1 63 ? -21.210 37.219 99.698 1.00 42.03 63 THR C N 1
ATOM 2848 C CA . THR C 1 63 ? -22.160 38.281 99.318 1.00 42.41 63 THR C CA 1
ATOM 2849 C C . THR C 1 63 ? -22.778 38.985 100.526 1.00 42.12 63 THR C C 1
ATOM 2850 O O . THR C 1 63 ? -23.291 40.100 100.387 1.00 43.52 63 THR C O 1
ATOM 2854 N N . ASN C 1 64 ? -22.748 38.334 101.689 1.00 41.13 64 ASN C N 1
ATOM 2855 C CA . ASN C 1 64 ? -23.306 38.904 102.921 1.00 40.56 64 ASN C CA 1
ATOM 2856 C C . ASN C 1 64 ? -22.912 40.378 103.116 1.00 39.95 64 ASN C C 1
ATOM 2857 O O . ASN C 1 64 ? -21.731 40.685 103.366 1.00 39.27 64 ASN C O 1
ATOM 2862 N N . PRO C 1 65 ? -23.900 41.282 102.962 1.00 39.72 65 PRO C N 1
ATOM 2863 C CA . PRO C 1 65 ? -23.687 42.728 103.104 1.00 38.99 65 PRO C CA 1
ATOM 2864 C C . PRO C 1 65 ? -23.089 43.142 104.449 1.00 38.47 65 PRO C C 1
ATOM 2865 O O . PRO C 1 65 ? -22.147 43.946 104.451 1.00 37.72 65 PRO C O 1
ATOM 2869 N N . LYS C 1 66 ? -23.644 42.615 105.544 1.00 38.00 66 LYS C N 1
ATOM 2870 C CA . LYS C 1 66 ? -23.159 42.915 106.884 1.00 39.10 66 LYS C CA 1
ATOM 2871 C C . LYS C 1 66 ? -21.733 42.443 107.105 1.00 37.46 66 LYS C C 1
ATOM 2872 O O . LYS C 1 66 ? -20.977 43.111 107.789 1.00 37.58 66 LYS C O 1
ATOM 2878 N N . LEU C 1 67 ? -21.381 41.284 106.550 1.00 36.09 67 LEU C N 1
ATOM 2879 C CA . LEU C 1 67 ? -19.981 40.811 106.632 1.00 34.90 67 LEU C CA 1
ATOM 2880 C C . LEU C 1 67 ? -19.024 41.810 105.990 1.00 34.45 67 LEU C C 1
ATOM 2881 O O . LEU C 1 67 ? -17.983 42.093 106.556 1.00 34.42 67 LEU C O 1
ATOM 2886 N N . LYS C 1 68 ? -19.355 42.349 104.814 1.00 34.24 68 LYS C N 1
ATOM 2887 C CA . LYS C 1 68 ? -18.403 43.237 104.133 1.00 35.44 68 LYS C CA 1
ATOM 2888 C C . LYS C 1 68 ? -18.091 44.499 104.953 1.00 34.97 68 LYS C C 1
ATOM 2889 O O . LYS C 1 68 ? -16.929 44.924 105.074 1.00 36.32 68 LYS C O 1
ATOM 2895 N N . THR C 1 69 ? -19.136 45.067 105.546 1.00 34.89 69 THR C N 1
ATOM 2896 C CA . THR C 1 69 ? -19.023 46.241 106.414 1.00 35.49 69 THR C CA 1
ATOM 2897 C C . THR C 1 69 ? -18.244 45.935 107.686 1.00 34.16 69 THR C C 1
ATOM 2898 O O . THR C 1 69 ? -17.397 46.719 108.100 1.00 32.70 69 THR C O 1
ATOM 2902 N N . HIS C 1 70 ? -18.570 44.805 108.310 1.00 31.97 70 HIS C N 1
ATOM 2903 C CA . HIS C 1 70 ? -17.871 44.387 109.514 1.00 31.30 70 HIS C CA 1
ATOM 2904 C C . HIS C 1 70 ? -16.381 44.100 109.249 1.00 30.54 70 HIS C C 1
ATOM 2905 O O . HIS C 1 70 ? -15.504 44.539 109.991 1.00 29.49 70 HIS C O 1
ATOM 2912 N N . ALA C 1 71 ? -16.106 43.349 108.178 1.00 30.51 71 ALA C N 1
ATOM 2913 C CA . ALA C 1 71 ? -14.753 42.879 107.897 1.00 31.18 71 ALA C CA 1
ATOM 2914 C C . ALA C 1 71 ? -13.799 44.042 107.596 1.00 31.63 71 ALA C C 1
ATOM 2915 O O . ALA C 1 71 ? -12.647 44.072 108.082 1.00 29.68 71 ALA C O 1
ATOM 2917 N N . VAL C 1 72 ? -14.279 45.015 106.817 1.00 31.37 72 VAL C N 1
ATOM 2918 C CA . VAL C 1 72 ? -13.456 46.175 106.492 1.00 33.27 72 VAL C CA 1
ATOM 2919 C C . VAL C 1 72 ? -13.160 47.003 107.769 1.00 33.40 72 VAL C C 1
ATOM 2920 O O . VAL C 1 72 ? -12.027 47.433 108.011 1.00 34.05 72 VAL C O 1
ATOM 2924 N N . SER C 1 73 ? -14.180 47.132 108.613 1.00 33.49 73 SER C N 1
ATOM 2925 C CA . SER C 1 73 ? -14.079 47.885 109.861 1.00 34.01 73 SER C CA 1
ATOM 2926 C C . SER C 1 73 ? -12.987 47.262 110.794 1.00 32.55 73 SER C C 1
ATOM 2927 O O . SER C 1 73 ? -12.077 47.963 111.283 1.00 31.39 73 SER C O 1
ATOM 2930 N N . VAL C 1 74 ? -13.047 45.935 110.991 1.00 30.19 74 VAL C N 1
ATOM 2931 C CA . VAL C 1 74 ? -12.042 45.217 111.793 1.00 28.48 74 VAL C CA 1
ATOM 2932 C C . VAL C 1 74 ? -10.657 45.141 111.128 1.00 27.70 74 VAL C C 1
ATOM 2933 O O . VAL C 1 74 ? -9.643 45.315 111.774 1.00 27.16 74 VAL C O 1
ATOM 2937 N N . PHE C 1 75 ? -10.598 44.836 109.832 1.00 27.94 75 PHE C N 1
ATOM 2938 C CA . PHE C 1 75 ? -9.306 44.872 109.153 1.00 27.46 75 PHE C CA 1
ATOM 2939 C C . PHE C 1 75 ? -8.580 46.249 109.254 1.00 28.83 75 PHE C C 1
ATOM 2940 O O . PHE C 1 75 ? -7.366 46.340 109.607 1.00 27.80 75 PHE C O 1
ATOM 2948 N N . VAL C 1 76 ? -9.311 47.311 108.934 1.00 29.61 76 VAL C N 1
ATOM 2949 C CA . VAL C 1 76 ? -8.764 48.667 109.015 1.00 31.07 76 VAL C CA 1
ATOM 2950 C C . VAL C 1 76 ? -8.350 49.021 110.440 1.00 31.37 76 VAL C C 1
ATOM 2951 O O . VAL C 1 76 ? -7.268 49.583 110.642 1.00 32.25 76 VAL C O 1
ATOM 2955 N N . MET C 1 77 ? -9.193 48.683 111.422 1.00 30.83 77 MET C N 1
ATOM 2956 C CA . MET C 1 77 ? -8.868 48.902 112.848 1.00 30.77 77 MET C CA 1
ATOM 2957 C C . MET C 1 77 ? -7.554 48.238 113.257 1.00 30.52 77 MET C C 1
ATOM 2958 O O . MET C 1 77 ? -6.713 48.837 113.954 1.00 30.57 77 MET C O 1
ATOM 2963 N N . THR C 1 78 ? -7.379 46.986 112.833 1.00 29.31 78 THR C N 1
ATOM 2964 C CA . THR C 1 78 ? -6.153 46.247 113.123 1.00 30.13 78 THR C CA 1
ATOM 2965 C C . THR C 1 78 ? -4.938 46.907 112.474 1.00 30.57 78 THR C C 1
ATOM 2966 O O . THR C 1 78 ? -3.885 47.086 113.105 1.00 30.25 78 THR C O 1
ATOM 2970 N N . CYS C 1 79 ? -5.064 47.262 111.194 1.00 30.91 79 CYS C N 1
ATOM 2971 C CA . CYS C 1 79 ? -3.913 47.769 110.446 1.00 31.79 79 CYS C CA 1
ATOM 2972 C C . CYS C 1 79 ? -3.500 49.165 110.976 1.00 32.59 79 CYS C C 1
ATOM 2973 O O . CYS C 1 79 ? -2.304 49.507 111.074 1.00 33.24 79 CYS C O 1
ATOM 2976 N N . GLU C 1 80 ? -4.493 49.945 111.348 1.00 33.37 80 GLU C N 1
ATOM 2977 C CA . GLU C 1 80 ? -4.241 51.296 111.853 1.00 34.49 80 GLU C CA 1
ATOM 2978 C C . GLU C 1 80 ? -3.631 51.172 113.238 1.00 34.12 80 GLU C C 1
ATOM 2979 O O . GLU C 1 80 ? -2.741 51.947 113.575 1.00 34.79 80 GLU C O 1
ATOM 2985 N N . ALA C 1 81 ? -4.073 50.177 114.023 1.00 32.96 81 ALA C N 1
ATOM 2986 C CA . ALA C 1 81 ? -3.452 49.919 115.305 1.00 33.08 81 ALA C CA 1
ATOM 2987 C C . ALA C 1 81 ? -1.968 49.578 115.137 1.00 33.46 81 ALA C C 1
ATOM 2988 O O . ALA C 1 81 ? -1.115 50.059 115.935 1.00 33.27 81 ALA C O 1
ATOM 2990 N N . ALA C 1 82 ? -1.655 48.728 114.150 1.00 32.37 82 ALA C N 1
ATOM 2991 C CA . ALA C 1 82 ? -0.256 48.427 113.857 1.00 33.48 82 ALA C CA 1
ATOM 2992 C C . ALA C 1 82 ? 0.518 49.668 113.351 1.00 33.52 82 ALA C C 1
ATOM 2993 O O . ALA C 1 82 ? 1.632 49.904 113.776 1.00 33.69 82 ALA C O 1
ATOM 2995 N N . ALA C 1 83 ? -0.062 50.441 112.437 1.00 34.84 83 ALA C N 1
ATOM 2996 C CA . ALA C 1 83 ? 0.665 51.569 111.825 1.00 36.35 83 ALA C CA 1
ATOM 2997 C C . ALA C 1 83 ? 0.927 52.728 112.800 1.00 37.10 83 ALA C C 1
ATOM 2998 O O . ALA C 1 83 ? 1.830 53.555 112.572 1.00 36.30 83 ALA C O 1
ATOM 3000 N N . GLN C 1 84 ? 0.130 52.774 113.869 1.00 37.44 84 GLN C N 1
ATOM 3001 C CA . GLN C 1 84 ? 0.220 53.837 114.890 1.00 39.48 84 GLN C CA 1
ATOM 3002 C C . GLN C 1 84 ? 0.960 53.367 116.153 1.00 39.44 84 GLN C C 1
ATOM 3003 O O . GLN C 1 84 ? 1.191 54.150 117.077 1.00 39.84 84 GLN C O 1
ATOM 3009 N N . LEU C 1 85 ? 1.339 52.096 116.186 1.00 39.45 85 LEU C N 1
ATOM 3010 C CA . LEU C 1 85 ? 1.899 51.489 117.398 1.00 40.35 85 LEU C CA 1
ATOM 3011 C C . LEU C 1 85 ? 3.210 52.124 117.908 1.00 41.84 85 LEU C C 1
ATOM 3012 O O . LEU C 1 85 ? 3.351 52.372 119.113 1.00 42.18 85 LEU C O 1
ATOM 3017 N N . ARG C 1 86 ? 4.177 52.352 117.031 1.00 43.15 86 ARG C N 1
ATOM 3018 C CA . ARG C 1 86 ? 5.415 53.015 117.483 1.00 46.06 86 ARG C CA 1
ATOM 3019 C C . ARG C 1 86 ? 5.147 54.497 117.797 1.00 46.59 86 ARG C C 1
ATOM 3020 O O . ARG C 1 86 ? 5.503 54.982 118.870 1.00 47.49 86 ARG C O 1
ATOM 3028 N N . LYS C 1 87 ? 4.478 55.181 116.871 1.00 47.13 87 LYS C N 1
ATOM 3029 C CA . LYS C 1 87 ? 4.149 56.594 116.983 1.00 47.90 87 LYS C CA 1
ATOM 3030 C C . LYS C 1 87 ? 3.380 56.948 118.280 1.00 47.80 87 LYS C C 1
ATOM 3031 O O . LYS C 1 87 ? 3.632 58.000 118.895 1.00 47.11 87 LYS C O 1
ATOM 3037 N N . ALA C 1 88 ? 2.438 56.090 118.683 1.00 46.91 88 ALA C N 1
ATOM 3038 C CA . ALA C 1 88 ? 1.715 56.281 119.950 1.00 46.55 88 ALA C CA 1
ATOM 3039 C C . ALA C 1 88 ? 2.396 55.673 121.202 1.00 45.85 88 ALA C C 1
ATOM 3040 O O . ALA C 1 88 ? 2.069 56.037 122.349 1.00 45.94 88 ALA C O 1
ATOM 3042 N N . GLY C 1 89 ? 3.332 54.757 120.982 1.00 44.72 89 GLY C N 1
ATOM 3043 C CA . GLY C 1 89 ? 3.943 53.989 122.054 1.00 43.85 89 GLY C CA 1
ATOM 3044 C C . GLY C 1 89 ? 3.009 52.986 122.710 1.00 43.47 89 GLY C C 1
ATOM 3045 O O . GLY C 1 89 ? 3.339 52.409 123.745 1.00 43.41 89 GLY C O 1
ATOM 3046 N N . LYS C 1 90 ? 1.840 52.786 122.109 1.00 42.45 90 LYS C N 1
ATOM 3047 C CA . LYS C 1 90 ? 0.820 51.867 122.626 1.00 42.33 90 LYS C CA 1
ATOM 3048 C C . LYS C 1 90 ? -0.179 51.505 121.522 1.00 40.71 90 LYS C C 1
ATOM 3049 O O . LYS C 1 90 ? -0.239 52.173 120.479 1.00 39.79 90 LYS C O 1
ATOM 3055 N N . ILE C 1 91 ? -0.976 50.464 121.764 1.00 40.16 91 ILE C N 1
ATOM 3056 C CA . ILE C 1 91 ? -2.098 50.133 120.884 1.00 39.19 91 ILE C CA 1
ATOM 3057 C C . ILE C 1 91 ? -3.190 51.189 121.000 1.00 39.98 91 ILE C C 1
ATOM 3058 O O . ILE C 1 91 ? -3.641 51.514 122.113 1.00 40.27 91 ILE C O 1
ATOM 3063 N N . THR C 1 92 ? -3.635 51.713 119.853 1.00 40.93 92 THR C N 1
ATOM 3064 C CA . THR C 1 92 ? -4.767 52.633 119.812 1.00 41.50 92 THR C CA 1
ATOM 3065 C C . THR C 1 92 ? -5.844 52.080 118.908 1.00 41.49 92 THR C C 1
ATOM 3066 O O . THR C 1 92 ? -5.546 51.397 117.925 1.00 41.23 92 THR C O 1
ATOM 3070 N N . VAL C 1 93 ? -7.087 52.411 119.222 1.00 42.09 93 VAL C N 1
ATOM 3071 C CA . VAL C 1 93 ? -8.206 52.134 118.343 1.00 43.88 93 VAL C CA 1
ATOM 3072 C C . VAL C 1 93 ? -8.987 53.428 118.113 1.00 46.37 93 VAL C C 1
ATOM 3073 O O . VAL C 1 93 ? -8.980 54.330 118.965 1.00 46.49 93 VAL C O 1
ATOM 3077 N N . ARG C 1 94 ? -9.599 53.538 116.937 1.00 48.33 94 ARG C N 1
ATOM 3078 C CA . ARG C 1 94 ? -10.246 54.765 116.481 1.00 50.38 94 ARG C CA 1
ATOM 3079 C C . ARG C 1 94 ? -11.724 54.406 116.434 1.00 51.47 94 ARG C C 1
ATOM 3080 O O . ARG C 1 94 ? -12.156 53.626 115.567 1.00 52.73 94 ARG C O 1
ATOM 3088 N N . GLU C 1 95 ? -12.487 54.919 117.396 1.00 52.06 95 GLU C N 1
ATOM 3089 C CA . GLU C 1 95 ? -13.947 54.704 117.481 1.00 51.95 95 GLU C CA 1
ATOM 3090 C C . GLU C 1 95 ? -14.449 53.481 118.263 1.00 50.85 95 GLU C C 1
ATOM 3091 O O . GLU C 1 95 ? -15.609 53.073 118.132 1.00 51.78 95 GLU C O 1
ATOM 3097 N N . THR C 1 96 ? -13.566 52.910 119.077 1.00 48.25 96 THR C N 1
ATOM 3098 C CA . THR C 1 96 ? -13.966 52.096 120.217 1.00 46.26 96 THR C CA 1
ATOM 3099 C C . THR C 1 96 ? -12.935 52.371 121.294 1.00 44.38 96 THR C C 1
ATOM 3100 O O . THR C 1 96 ? -12.090 53.253 121.144 1.00 43.67 96 THR C O 1
ATOM 3104 N N . THR C 1 97 ? -13.015 51.597 122.373 1.00 42.37 97 THR C N 1
ATOM 3105 C CA . THR C 1 97 ? -11.989 51.556 123.396 1.00 41.21 97 THR C CA 1
ATOM 3106 C C . THR C 1 97 ? -11.610 50.098 123.580 1.00 40.40 97 THR C C 1
ATOM 3107 O O . THR C 1 97 ? -12.425 49.186 123.292 1.00 39.99 97 THR C O 1
ATOM 3111 N N . LEU C 1 98 ? -10.412 49.885 124.114 1.00 39.13 98 LEU C N 1
ATOM 3112 C CA . LEU C 1 98 ? -9.993 48.558 124.565 1.00 38.95 98 LEU C CA 1
ATOM 3113 C C . LEU C 1 98 ? -11.003 47.927 125.514 1.00 39.18 98 LEU C C 1
ATOM 3114 O O . LEU C 1 98 ? -11.281 46.725 125.424 1.00 38.46 98 LEU C O 1
ATOM 3119 N N . LYS C 1 99 ? -11.575 48.735 126.410 1.00 39.88 99 LYS C N 1
ATOM 3120 C CA . LYS C 1 99 ? -12.526 48.224 127.391 1.00 40.34 99 LYS C CA 1
ATOM 3121 C C . LYS C 1 99 ? -13.779 47.664 126.728 1.00 39.93 99 LYS C C 1
ATOM 3122 O O . LYS C 1 99 ? -14.165 46.514 127.003 1.00 40.83 99 LYS C O 1
ATOM 3128 N N . ARG C 1 100 ? -14.405 48.469 125.868 1.00 39.81 100 ARG C N 1
ATOM 3129 C CA . ARG C 1 100 ? -15.525 48.020 125.043 1.00 40.62 100 ARG C CA 1
ATOM 3130 C C . ARG C 1 100 ? -15.165 46.735 124.295 1.00 39.67 100 ARG C C 1
ATOM 3131 O O . ARG C 1 100 ? -15.896 45.740 124.392 1.00 39.92 100 ARG C O 1
ATOM 3139 N N . LEU C 1 101 ? -14.016 46.730 123.611 1.00 37.78 101 LEU C N 1
ATOM 3140 C CA . LEU C 1 101 ? -13.560 45.511 122.896 1.00 37.36 101 LEU C CA 1
ATOM 3141 C C . LEU C 1 101 ? -13.501 44.235 123.768 1.00 36.62 101 LEU C C 1
ATOM 3142 O O . LEU C 1 101 ? -14.010 43.184 123.360 1.00 36.62 101 LEU C O 1
ATOM 3147 N N . GLY C 1 102 ? -12.858 44.325 124.934 1.00 36.31 102 GLY C N 1
ATOM 3148 C CA . GLY C 1 102 ? -12.748 43.212 125.876 1.00 36.81 102 GLY C CA 1
ATOM 3149 C C . GLY C 1 102 ? -14.124 42.705 126.317 1.00 37.26 102 GLY C C 1
ATOM 3150 O O . GLY C 1 102 ? -14.420 41.501 126.267 1.00 36.51 102 GLY C O 1
ATOM 3151 N N . GLY C 1 103 ? -14.972 43.655 126.696 1.00 37.73 103 GLY C N 1
ATOM 3152 C CA . GLY C 1 103 ? -16.338 43.389 127.096 1.00 37.56 103 GLY C CA 1
ATOM 3153 C C . GLY C 1 103 ? -17.066 42.591 126.041 1.00 37.87 103 GLY C C 1
ATOM 3154 O O . GLY C 1 103 ? -17.538 41.506 126.345 1.00 37.38 103 GLY C O 1
ATOM 3155 N N . THR C 1 104 ? -17.125 43.119 124.813 1.00 37.81 104 THR C N 1
ATOM 3156 C CA . THR C 1 104 ? -17.773 42.420 123.683 1.00 38.23 104 THR C CA 1
ATOM 3157 C C . THR C 1 104 ? -17.223 41.021 123.409 1.00 36.27 104 THR C C 1
ATOM 3158 O O . THR C 1 104 ? -17.988 40.056 123.292 1.00 36.41 104 THR C O 1
ATOM 3162 N N . HIS C 1 105 ? -15.904 40.899 123.313 1.00 35.50 105 HIS C N 1
ATOM 3163 C CA . HIS C 1 105 ? -15.318 39.615 122.967 1.00 34.40 105 HIS C CA 1
ATOM 3164 C C . HIS C 1 105 ? -15.484 38.628 124.107 1.00 34.76 105 HIS C C 1
ATOM 3165 O O . HIS C 1 105 ? -15.595 37.427 123.880 1.00 35.86 105 HIS C O 1
ATOM 3172 N N . LEU C 1 106 ? -15.552 39.138 125.326 1.00 35.04 106 LEU C N 1
ATOM 3173 C CA . LEU C 1 106 ? -15.854 38.263 126.461 1.00 36.28 106 LEU C CA 1
ATOM 3174 C C . LEU C 1 106 ? -17.309 37.773 126.381 1.00 35.34 106 LEU C C 1
ATOM 3175 O O . LEU C 1 106 ? -17.547 36.571 126.532 1.00 34.35 106 LEU C O 1
ATOM 3180 N N . LYS C 1 107 ? -18.246 38.676 126.049 1.00 35.41 107 LYS C N 1
ATOM 3181 C CA . LYS C 1 107 ? -19.675 38.307 125.919 1.00 35.68 107 LYS C CA 1
ATOM 3182 C C . LYS C 1 107 ? -19.958 37.308 124.801 1.00 36.20 107 LYS C C 1
ATOM 3183 O O . LYS C 1 107 ? -20.868 36.462 124.903 1.00 35.73 107 LYS C O 1
ATOM 3189 N N . TYR C 1 108 ? -19.190 37.424 123.711 1.00 35.60 108 TYR C N 1
ATOM 3190 C CA . TYR C 1 108 ? -19.311 36.499 122.599 1.00 35.74 108 TYR C CA 1
ATOM 3191 C C . TYR C 1 108 ? -18.451 35.248 122.699 1.00 35.42 108 TYR C C 1
ATOM 3192 O O . TYR C 1 108 ? -18.434 34.473 121.765 1.00 35.97 108 TYR C O 1
ATOM 3201 N N . GLY C 1 109 ? -17.770 35.028 123.828 1.00 34.19 109 GLY C N 1
ATOM 3202 C CA . GLY C 1 109 ? -17.078 33.764 124.058 1.00 35.02 109 GLY C CA 1
ATOM 3203 C C . GLY C 1 109 ? -15.819 33.520 123.231 1.00 35.27 109 GLY C C 1
ATOM 3204 O O . GLY C 1 109 ? -15.524 32.395 122.830 1.00 34.03 109 GLY C O 1
ATOM 3205 N N . VAL C 1 110 ? -15.064 34.588 122.978 1.00 34.76 110 VAL C N 1
ATOM 3206 C CA . VAL C 1 110 ? -13.916 34.489 122.103 1.00 34.39 110 VAL C CA 1
ATOM 3207 C C . VAL C 1 110 ? -12.700 33.960 122.857 1.00 35.32 110 VAL C C 1
ATOM 3208 O O . VAL C 1 110 ? -12.215 34.564 123.826 1.00 35.56 110 VAL C O 1
ATOM 3212 N N . ALA C 1 111 ? -12.219 32.833 122.367 1.00 35.00 111 ALA C N 1
ATOM 3213 C CA . ALA C 1 111 ? -11.252 31.992 123.062 1.00 36.25 111 ALA C CA 1
ATOM 3214 C C . ALA C 1 111 ? -9.856 32.172 122.482 1.00 36.03 111 ALA C C 1
ATOM 3215 O O . ALA C 1 111 ? -9.714 32.734 121.381 1.00 35.50 111 ALA C O 1
ATOM 3217 N N . ASP C 1 112 ? -8.841 31.687 123.203 1.00 35.22 112 ASP C N 1
ATOM 3218 C CA . ASP C 1 112 ? -7.444 31.811 122.755 1.00 35.51 112 ASP C CA 1
ATOM 3219 C C . ASP C 1 112 ? -7.297 31.259 121.353 1.00 33.82 112 ASP C C 1
ATOM 3220 O O . ASP C 1 112 ? -6.568 31.815 120.545 1.00 34.65 112 ASP C O 1
ATOM 3225 N N . GLY C 1 113 ? -7.955 30.127 121.086 1.00 32.72 113 GLY C N 1
ATOM 3226 C CA . GLY C 1 113 ? -7.755 29.419 119.836 1.00 31.56 113 GLY C CA 1
ATOM 3227 C C . GLY C 1 113 ? -8.345 30.224 118.687 1.00 31.01 113 GLY C C 1
ATOM 3228 O O . GLY C 1 113 ? -7.864 30.108 117.558 1.00 29.88 113 GLY C O 1
ATOM 3229 N N . HIS C 1 114 ? -9.396 31.017 118.965 1.00 29.30 114 HIS C N 1
ATOM 3230 C CA . HIS C 1 114 ? -9.958 31.916 117.953 1.00 28.92 114 HIS C CA 1
ATOM 3231 C C . HIS C 1 114 ? -8.924 32.979 117.558 1.00 27.31 114 HIS C C 1
ATOM 3232 O O . HIS C 1 114 ? -8.753 33.268 116.388 1.00 25.36 114 HIS C O 1
ATOM 3239 N N . PHE C 1 115 ? -8.258 33.576 118.554 1.00 27.04 115 PHE C N 1
ATOM 3240 C CA . PHE C 1 115 ? -7.284 34.609 118.234 1.00 27.79 115 PHE C CA 1
ATOM 3241 C C . PHE C 1 115 ? -6.099 34.006 117.465 1.00 26.98 115 PHE C C 1
ATOM 3242 O O . PHE C 1 115 ? -5.507 34.686 116.631 1.00 27.54 115 PHE C O 1
ATOM 3250 N N . GLU C 1 116 ? -5.748 32.756 117.759 1.00 27.02 116 GLU C N 1
ATOM 3251 C CA . GLU C 1 116 ? -4.630 32.113 117.032 1.00 27.67 116 GLU C CA 1
ATOM 3252 C C . GLU C 1 116 ? -4.995 31.899 115.566 1.00 26.26 116 GLU C C 1
ATOM 3253 O O . GLU C 1 116 ? -4.231 32.239 114.666 1.00 26.35 116 GLU C O 1
ATOM 3259 N N . VAL C 1 117 ? -6.178 31.380 115.333 1.00 24.95 117 VAL C N 1
ATOM 3260 C CA . VAL C 1 117 ? -6.624 31.209 113.947 1.00 24.65 117 VAL C CA 1
ATOM 3261 C C . VAL C 1 117 ? -6.700 32.551 113.207 1.00 23.51 117 VAL C C 1
ATOM 3262 O O . VAL C 1 117 ? -6.271 32.683 112.042 1.00 24.38 117 VAL C O 1
ATOM 3266 N N . THR C 1 118 ? -7.287 33.560 113.838 1.00 23.00 118 THR C N 1
ATOM 3267 C CA . THR C 1 118 ? -7.370 34.883 113.224 1.00 23.20 118 THR C CA 1
ATOM 3268 C C . THR C 1 118 ? -6.007 35.484 112.908 1.00 23.65 118 THR C C 1
ATOM 3269 O O . THR C 1 118 ? -5.848 36.170 111.886 1.00 22.23 118 THR C O 1
ATOM 3273 N N . ARG C 1 119 ? -5.021 35.299 113.794 1.00 23.56 119 ARG C N 1
ATOM 3274 C CA . ARG C 1 119 ? -3.644 35.781 113.515 1.00 23.90 119 ARG C CA 1
ATOM 3275 C C . ARG C 1 119 ? -3.057 35.165 112.248 1.00 24.70 119 ARG C C 1
ATOM 3276 O O . ARG C 1 119 ? -2.516 35.874 111.390 1.00 24.99 119 ARG C O 1
ATOM 3284 N N . PHE C 1 120 ? -3.162 33.833 112.142 1.00 24.00 120 PHE C N 1
ATOM 3285 C CA . PHE C 1 120 ? -2.697 33.135 110.955 1.00 24.47 120 PHE C CA 1
ATOM 3286 C C . PHE C 1 120 ? -3.424 33.640 109.715 1.00 24.27 120 PHE C C 1
ATOM 3287 O O . PHE C 1 120 ? -2.783 33.919 108.681 1.00 24.24 120 PHE C O 1
ATOM 3295 N N . ALA C 1 121 ? -4.763 33.764 109.805 1.00 24.43 121 ALA C N 1
ATOM 3296 C CA . ALA C 1 121 ? -5.540 34.243 108.655 1.00 24.35 121 ALA C CA 1
ATOM 3297 C C . ALA C 1 121 ? -5.138 35.659 108.224 1.00 24.16 121 ALA C C 1
ATOM 3298 O O . ALA C 1 121 ? -5.085 35.969 107.046 1.00 24.08 121 ALA C O 1
ATOM 3300 N N . LEU C 1 122 ? -4.810 36.504 109.202 1.00 24.43 122 LEU C N 1
ATOM 3301 C CA . LEU C 1 122 ? -4.419 37.873 108.884 1.00 25.62 122 LEU C CA 1
ATOM 3302 C C . LEU C 1 122 ? -3.066 37.856 108.158 1.00 25.86 122 LEU C C 1
ATOM 3303 O O . LEU C 1 122 ? -2.883 38.552 107.149 1.00 25.71 122 LEU C O 1
ATOM 3308 N N . LEU C 1 123 ? -2.132 37.071 108.683 1.00 26.70 123 LEU C N 1
ATOM 3309 C CA . LEU C 1 123 ? -0.800 37.016 108.059 1.00 27.95 123 LEU C CA 1
ATOM 3310 C C . LEU C 1 123 ? -0.830 36.415 106.633 1.00 28.29 123 LEU C C 1
ATOM 3311 O O . LEU C 1 123 ? -0.162 36.916 105.733 1.00 27.01 123 LEU C O 1
ATOM 3316 N N . GLU C 1 124 ? -1.636 35.370 106.412 1.00 28.35 124 GLU C N 1
ATOM 3317 C CA . GLU C 1 124 ? -1.828 34.901 105.014 1.00 28.00 124 GLU C CA 1
ATOM 3318 C C . GLU C 1 124 ? -2.476 35.956 104.110 1.00 26.70 124 GLU C C 1
ATOM 3319 O O . GLU C 1 124 ? -2.163 36.013 102.929 1.00 25.53 124 GLU C O 1
ATOM 3325 N N . THR C 1 125 ? -3.441 36.715 104.634 1.00 25.41 125 THR C N 1
ATOM 3326 C CA . THR C 1 125 ? -4.116 37.706 103.815 1.00 26.39 125 THR C CA 1
ATOM 3327 C C . THR C 1 125 ? -3.100 38.792 103.429 1.00 27.12 125 THR C C 1
ATOM 3328 O O . THR C 1 125 ? -3.061 39.238 102.272 1.00 26.43 125 THR C O 1
ATOM 3332 N N . ILE C 1 126 ? -2.309 39.226 104.408 1.00 26.17 126 ILE C N 1
ATOM 3333 C CA . ILE C 1 126 ? -1.334 40.264 104.148 1.00 28.43 126 ILE C CA 1
ATOM 3334 C C . ILE C 1 126 ? -0.294 39.784 103.100 1.00 29.22 126 ILE C C 1
ATOM 3335 O O . ILE C 1 126 ? -0.013 40.499 102.144 1.00 29.94 126 ILE C O 1
ATOM 3340 N N . LYS C 1 127 ? 0.257 38.586 103.297 1.00 29.42 127 LYS C N 1
ATOM 3341 C CA . LYS C 1 127 ? 1.172 37.944 102.327 1.00 30.50 127 LYS C CA 1
ATOM 3342 C C . LYS C 1 127 ? 0.650 38.081 100.892 1.00 31.20 127 LYS C C 1
ATOM 3343 O O . LYS C 1 127 ? 1.355 38.572 99.985 1.00 31.41 127 LYS C O 1
ATOM 3349 N N . GLU C 1 128 ? -0.596 37.673 100.671 1.00 30.26 128 GLU C N 1
ATOM 3350 C CA . GLU C 1 128 ? -1.128 37.690 99.304 1.00 29.59 128 GLU C CA 1
ATOM 3351 C C . GLU C 1 128 ? -1.483 39.055 98.790 1.00 28.50 128 GLU C C 1
ATOM 3352 O O . GLU C 1 128 ? -1.859 39.192 97.612 1.00 29.12 128 GLU C O 1
ATOM 3358 N N . ALA C 1 129 ? -1.369 40.065 99.669 1.00 27.87 129 ALA C N 1
ATOM 3359 C CA . ALA C 1 129 ? -1.726 41.446 99.367 1.00 27.55 129 ALA C CA 1
ATOM 3360 C C . ALA C 1 129 ? -0.483 42.263 98.976 1.00 26.66 129 ALA C C 1
ATOM 3361 O O . ALA C 1 129 ? -0.603 43.395 98.502 1.00 26.90 129 ALA C O 1
ATOM 3363 N N . LEU C 1 130 ? 0.672 41.645 99.141 1.00 26.98 130 LEU C N 1
ATOM 3364 C CA . LEU C 1 130 ? 1.973 42.274 98.934 1.00 29.25 130 LEU C CA 1
ATOM 3365 C C . LEU C 1 130 ? 2.828 41.613 97.842 1.00 29.41 130 LEU C C 1
ATOM 3366 O O . LEU C 1 130 ? 2.774 40.426 97.666 1.00 29.91 130 LEU C O 1
ATOM 3371 N N . PRO C 1 131 ? 3.631 42.388 97.107 1.00 32.30 131 PRO C N 1
ATOM 3372 C CA . PRO C 1 131 ? 4.644 41.810 96.201 1.00 34.30 131 PRO C CA 1
ATOM 3373 C C . PRO C 1 131 ? 5.498 40.812 96.943 1.00 36.36 131 PRO C C 1
ATOM 3374 O O . PRO C 1 131 ? 5.760 41.094 98.115 1.00 37.66 131 PRO C O 1
ATOM 3378 N N . ALA C 1 132 ? 5.902 39.683 96.343 1.00 38.64 132 ALA C N 1
ATOM 3379 C CA . ALA C 1 132 ? 6.690 38.667 97.067 1.00 41.04 132 ALA C CA 1
ATOM 3380 C C . ALA C 1 132 ? 8.032 39.184 97.593 1.00 43.45 132 ALA C C 1
ATOM 3381 O O . ALA C 1 132 ? 8.580 38.620 98.562 1.00 44.01 132 ALA C O 1
ATOM 3383 N N . ASP C 1 133 ? 8.522 40.244 96.941 1.00 45.47 133 ASP C N 1
ATOM 3384 C CA . ASP C 1 133 ? 9.729 41.010 97.298 1.00 48.01 133 ASP C CA 1
ATOM 3385 C C . ASP C 1 133 ? 9.707 41.675 98.675 1.00 48.40 133 ASP C C 1
ATOM 3386 O O . ASP C 1 133 ? 10.772 41.878 99.270 1.00 48.35 133 ASP C O 1
ATOM 3391 N N . MET C 1 134 ? 8.522 42.123 99.108 1.00 48.37 134 MET C N 1
ATOM 3392 C CA . MET C 1 134 ? 8.345 42.710 100.441 1.00 47.72 134 MET C CA 1
ATOM 3393 C C . MET C 1 134 ? 8.139 41.671 101.532 1.00 47.20 134 MET C C 1
ATOM 3394 O O . MET C 1 134 ? 8.110 42.000 102.716 1.00 46.79 134 MET C O 1
ATOM 3399 N N . TRP C 1 135 ? 7.953 40.416 101.131 1.00 47.38 135 TRP C N 1
ATOM 3400 C CA . TRP C 1 135 ? 7.530 39.384 102.052 1.00 46.75 135 TRP C CA 1
ATOM 3401 C C . TRP C 1 135 ? 8.689 38.538 102.539 1.00 46.81 135 TRP C C 1
ATOM 3402 O O . TRP C 1 135 ? 9.645 38.293 101.807 1.00 48.10 135 TRP C O 1
ATOM 3413 N N . GLY C 1 136 ? 8.576 38.055 103.761 1.00 45.63 136 GLY C N 1
ATOM 3414 C CA . GLY C 1 136 ? 9.651 37.321 104.397 1.00 44.99 136 GLY C CA 1
ATOM 3415 C C . GLY C 1 136 ? 9.435 37.346 105.896 1.00 44.61 136 GLY C C 1
ATOM 3416 O O . GLY C 1 136 ? 8.565 38.089 106.377 1.00 44.39 136 GLY C O 1
ATOM 3417 N N . PRO C 1 137 ? 10.215 36.560 106.638 1.00 43.63 137 PRO C N 1
ATOM 3418 C CA . PRO C 1 137 ? 9.965 36.353 108.060 1.00 43.36 137 PRO C CA 1
ATOM 3419 C C . PRO C 1 137 ? 10.037 37.654 108.847 1.00 43.04 137 PRO C C 1
ATOM 3420 O O . PRO C 1 137 ? 9.380 37.739 109.887 1.00 42.62 137 PRO C O 1
ATOM 3424 N N . GLU C 1 138 ? 10.778 38.647 108.361 1.00 41.33 138 GLU C N 1
ATOM 3425 C CA . GLU C 1 138 ? 10.805 39.948 109.014 1.00 40.41 138 GLU C CA 1
ATOM 3426 C C . GLU C 1 138 ? 9.458 40.665 108.846 1.00 39.14 138 GLU C C 1
ATOM 3427 O O . GLU C 1 138 ? 8.903 41.209 109.811 1.00 38.60 138 GLU C O 1
ATOM 3433 N N . MET C 1 139 ? 8.939 40.658 107.619 1.00 36.15 139 MET C N 1
ATOM 3434 C CA . MET C 1 139 ? 7.626 41.218 107.367 1.00 35.87 139 MET C CA 1
ATOM 3435 C C . MET C 1 139 ? 6.517 40.480 108.158 1.00 34.11 139 MET C C 1
ATOM 3436 O O . MET C 1 139 ? 5.719 41.143 108.782 1.00 33.93 139 MET C O 1
ATOM 3441 N N . ARG C 1 140 ? 6.504 39.147 108.120 1.00 33.69 140 ARG C N 1
ATOM 3442 C CA . ARG C 1 140 ? 5.505 38.323 108.820 1.00 34.97 140 ARG C CA 1
ATOM 3443 C C . ARG C 1 140 ? 5.551 38.614 110.314 1.00 36.00 140 ARG C C 1
ATOM 3444 O O . ARG C 1 140 ? 4.519 38.847 110.949 1.00 35.64 140 ARG C O 1
ATOM 3452 N N . ASN C 1 141 ? 6.765 38.649 110.860 1.00 36.11 141 ASN C N 1
ATOM 3453 C CA . ASN C 1 141 ? 6.956 38.865 112.280 1.00 37.25 141 ASN C CA 1
ATOM 3454 C C . ASN C 1 141 ? 6.521 40.240 112.757 1.00 35.71 141 ASN C C 1
ATOM 3455 O O . ASN C 1 141 ? 5.931 40.356 113.830 1.00 35.23 141 ASN C O 1
ATOM 3460 N N . ALA C 1 142 ? 6.800 41.275 111.973 1.00 33.98 142 ALA C N 1
ATOM 3461 C CA . ALA C 1 142 ? 6.375 42.610 112.348 1.00 33.01 142 ALA C CA 1
ATOM 3462 C C . ALA C 1 142 ? 4.853 42.691 112.525 1.00 32.36 142 ALA C C 1
ATOM 3463 O O . ALA C 1 142 ? 4.359 43.265 113.514 1.00 32.09 142 ALA C O 1
ATOM 3465 N N . TRP C 1 143 ? 4.136 42.138 111.550 1.00 30.85 143 TRP C N 1
ATOM 3466 C CA . TRP C 1 143 ? 2.671 42.068 111.599 1.00 30.08 143 TRP C CA 1
ATOM 3467 C C . TRP C 1 143 ? 2.176 41.168 112.694 1.00 29.54 143 TRP C C 1
ATOM 3468 O O . TRP C 1 143 ? 1.238 41.504 113.390 1.00 29.55 143 TRP C O 1
ATOM 3479 N N . GLY C 1 144 ? 2.846 40.034 112.882 1.00 30.30 144 GLY C N 1
ATOM 3480 C CA . GLY C 1 144 ? 2.445 39.083 113.899 1.00 31.70 144 GLY C CA 1
ATOM 3481 C C . GLY C 1 144 ? 2.569 39.727 115.262 1.00 32.32 144 GLY C C 1
ATOM 3482 O O . GLY C 1 144 ? 1.673 39.603 116.108 1.00 31.08 144 GLY C O 1
ATOM 3483 N N . GLU C 1 145 ? 3.685 40.436 115.475 1.00 31.91 145 GLU C N 1
ATOM 3484 C CA . GLU C 1 145 ? 3.932 41.082 116.782 1.00 32.22 145 GLU C CA 1
ATOM 3485 C C . GLU C 1 145 ? 3.011 42.252 117.057 1.00 29.66 145 GLU C C 1
ATOM 3486 O O . GLU C 1 145 ? 2.586 42.420 118.160 1.00 31.02 145 GLU C O 1
ATOM 3492 N N . ALA C 1 146 ? 2.710 43.065 116.065 1.00 29.58 146 ALA C N 1
ATOM 3493 C CA . ALA C 1 146 ? 1.706 44.117 116.231 1.00 29.10 146 ALA C CA 1
ATOM 3494 C C . ALA C 1 146 ? 0.323 43.504 116.564 1.00 29.61 146 ALA C C 1
ATOM 3495 O O . ALA C 1 146 ? -0.401 43.981 117.464 1.00 28.94 146 ALA C O 1
ATOM 3497 N N . TYR C 1 147 ? -0.046 42.459 115.825 1.00 28.41 147 TYR C N 1
ATOM 3498 C CA . TYR C 1 147 ? -1.314 41.781 116.120 1.00 27.94 147 TYR C CA 1
ATOM 3499 C C . TYR C 1 147 ? -1.314 41.265 117.533 1.00 27.45 147 TYR C C 1
ATOM 3500 O O . TYR C 1 147 ? -2.284 41.452 118.266 1.00 28.46 147 TYR C O 1
ATOM 3509 N N . ASP C 1 148 ? -0.209 40.647 117.944 1.00 29.44 148 ASP C N 1
ATOM 3510 C CA . ASP C 1 148 ? -0.115 40.090 119.290 1.00 29.23 148 ASP C CA 1
ATOM 3511 C C . ASP C 1 148 ? -0.313 41.137 120.393 1.00 29.89 148 ASP C C 1
ATOM 3512 O O . ASP C 1 148 ? -0.905 40.837 121.447 1.00 29.52 148 ASP C O 1
ATOM 3517 N N . GLN C 1 149 ? 0.239 42.323 120.183 1.00 29.74 149 GLN C N 1
ATOM 3518 C CA . GLN C 1 149 ? 0.082 43.420 121.145 1.00 29.91 149 GLN C CA 1
ATOM 3519 C C . GLN C 1 149 ? -1.357 43.896 121.151 1.00 28.96 149 GLN C C 1
ATOM 3520 O O . GLN C 1 149 ? -1.916 44.214 122.208 1.00 28.30 149 GLN C O 1
ATOM 3526 N N . LEU C 1 150 ? -1.963 43.931 119.977 1.00 27.63 150 LEU C N 1
ATOM 3527 C CA . LEU C 1 150 ? -3.377 44.293 119.906 1.00 27.89 150 LEU C CA 1
ATOM 3528 C C . LEU C 1 150 ? -4.201 43.266 120.696 1.00 28.38 150 LEU C C 1
ATOM 3529 O O . LEU C 1 150 ? -5.034 43.646 121.523 1.00 29.99 150 LEU C O 1
ATOM 3534 N N . VAL C 1 151 ? -3.979 41.978 120.462 1.00 28.74 151 VAL C N 1
ATOM 3535 C CA . VAL C 1 151 ? -4.770 40.954 121.141 1.00 29.09 151 VAL C CA 1
ATOM 3536 C C . VAL C 1 151 ? -4.517 40.987 122.657 1.00 30.62 151 VAL C C 1
ATOM 3537 O O . VAL C 1 151 ? -5.479 40.912 123.448 1.00 30.30 151 VAL C O 1
ATOM 3541 N N . ALA C 1 152 ? -3.250 41.165 123.044 1.00 30.08 152 ALA C N 1
ATOM 3542 C CA . ALA C 1 152 ? -2.870 41.256 124.444 1.00 32.26 152 ALA C CA 1
ATOM 3543 C C . ALA C 1 152 ? -3.578 42.390 125.152 1.00 31.89 152 ALA C C 1
ATOM 3544 O O . ALA C 1 152 ? -4.002 42.225 126.295 1.00 32.94 152 ALA C O 1
ATOM 3546 N N . ALA C 1 153 ? -3.732 43.520 124.470 1.00 33.04 153 ALA C N 1
ATOM 3547 C CA . ALA C 1 153 ? -4.432 44.682 125.025 1.00 33.38 153 ALA C CA 1
ATOM 3548 C C . ALA C 1 153 ? -5.952 44.417 125.110 1.00 34.72 153 ALA C C 1
ATOM 3549 O O . ALA C 1 153 ? -6.621 44.855 126.052 1.00 35.10 153 ALA C O 1
ATOM 3551 N N . ILE C 1 154 ? -6.511 43.673 124.166 1.00 34.13 154 ILE C N 1
ATOM 3552 C CA . ILE C 1 154 ? -7.931 43.297 124.325 1.00 34.15 154 ILE C CA 1
ATOM 3553 C C . ILE C 1 154 ? -8.129 42.279 125.483 1.00 34.62 154 ILE C C 1
ATOM 3554 O O . ILE C 1 154 ? -9.098 42.375 126.265 1.00 34.71 154 ILE C O 1
ATOM 3559 N N . LYS C 1 155 ? -7.217 41.317 125.562 1.00 34.36 155 LYS C N 1
ATOM 3560 C CA . LYS C 1 155 ? -7.298 40.201 126.485 1.00 35.27 155 LYS C CA 1
ATOM 3561 C C . LYS C 1 155 ? -7.226 40.674 127.924 1.00 36.00 155 LYS C C 1
ATOM 3562 O O . LYS C 1 155 ? -7.807 40.037 128.820 1.00 35.14 155 LYS C O 1
ATOM 3568 N N . GLN C 1 156 ? -6.521 41.795 128.126 1.00 36.09 156 GLN C N 1
ATOM 3569 C CA . GLN C 1 156 ? -6.428 42.396 129.447 1.00 38.38 156 GLN C CA 1
ATOM 3570 C C . GLN C 1 156 ? -7.785 42.896 129.959 1.00 37.88 156 GLN C C 1
ATOM 3571 O O . GLN C 1 156 ? -8.041 42.879 131.160 1.00 36.54 156 GLN C O 1
ATOM 3577 N N . GLU C 1 157 ? -8.648 43.313 129.041 1.00 37.56 157 GLU C N 1
ATOM 3578 C CA . GLU C 1 157 ? -10.005 43.730 129.382 1.00 38.01 157 GLU C CA 1
ATOM 3579 C C . GLU C 1 157 ? -11.020 42.581 129.329 1.00 37.86 157 GLU C C 1
ATOM 3580 O O . GLU C 1 157 ? -12.225 42.827 129.402 1.00 38.06 157 GLU C O 1
ATOM 3586 N N . MET C 1 158 ? -10.541 41.349 129.175 1.00 38.91 158 MET C N 1
ATOM 3587 C CA . MET C 1 158 ? -11.361 40.135 129.251 1.00 39.33 158 MET C CA 1
ATOM 3588 C C . MET C 1 158 ? -11.091 39.292 130.509 1.00 40.83 158 MET C C 1
ATOM 3589 O O . MET C 1 158 ? -11.699 38.219 130.694 1.00 40.24 158 MET C O 1
ATOM 3594 N N . LYS C 1 159 ? -10.165 39.751 131.343 1.00 42.57 159 LYS C N 1
ATOM 3595 C CA . LYS C 1 159 ? -9.730 38.984 132.529 1.00 44.40 159 LYS C CA 1
ATOM 3596 C C . LYS C 1 159 ? -9.877 39.816 133.805 1.00 45.30 159 LYS C C 1
ATOM 3597 O O . LYS C 1 159 ? -9.945 41.048 133.729 1.00 44.02 159 LYS C O 1
ATOM 3603 N N . PRO C 1 160 ? -9.961 39.146 134.967 1.00 46.12 160 PRO C N 1
ATOM 3604 C CA . PRO C 1 160 ? -10.004 39.846 136.268 1.00 47.33 160 PRO C CA 1
ATOM 3605 C C . PRO C 1 160 ? -8.852 40.840 136.461 1.00 48.47 160 PRO C C 1
ATOM 3606 O O . PRO C 1 160 ? -7.716 40.541 136.095 1.00 48.40 160 PRO C O 1
ATOM 3610 N N . VAL D 1 9 ? 6.734 16.597 30.031 1.00 52.08 9 VAL D N 1
ATOM 3611 C CA . VAL D 1 9 ? 7.822 15.845 29.332 1.00 50.91 9 VAL D CA 1
ATOM 3612 C C . VAL D 1 9 ? 8.952 16.812 28.865 1.00 49.49 9 VAL D C 1
ATOM 3613 O O . VAL D 1 9 ? 9.151 17.876 29.476 1.00 50.62 9 VAL D O 1
ATOM 3617 N N . PHE D 1 10 ? 9.715 16.426 27.842 1.00 46.26 10 PHE D N 1
ATOM 3618 C CA . PHE D 1 10 ? 10.674 17.309 27.175 1.00 43.02 10 PHE D CA 1
ATOM 3619 C C . PHE D 1 10 ? 10.482 16.955 25.708 1.00 42.14 10 PHE D C 1
ATOM 3620 O O . PHE D 1 10 ? 10.647 15.804 25.336 1.00 41.03 10 PHE D O 1
ATOM 3628 N N . SER D 1 11 ? 10.113 17.938 24.895 1.00 41.48 11 SER D N 1
ATOM 3629 C CA . SER D 1 11 ? 9.816 17.696 23.483 1.00 40.60 11 SER D CA 1
ATOM 3630 C C . SER D 1 11 ? 11.009 17.217 22.650 1.00 40.88 11 SER D C 1
ATOM 3631 O O . SER D 1 11 ? 12.192 17.439 23.006 1.00 40.37 11 SER D O 1
ATOM 3634 N N . GLU D 1 12 ? 10.685 16.544 21.541 1.00 40.96 12 GLU D N 1
ATOM 3635 C CA . GLU D 1 12 ? 11.670 16.083 20.578 1.00 41.45 12 GLU D CA 1
ATOM 3636 C C . GLU D 1 12 ? 12.559 17.214 20.058 1.00 39.64 12 GLU D C 1
ATOM 3637 O O . GLU D 1 12 ? 13.762 17.030 19.906 1.00 38.92 12 GLU D O 1
ATOM 3643 N N . GLU D 1 13 ? 11.951 18.363 19.752 1.00 39.21 13 GLU D N 1
ATOM 3644 C CA . GLU D 1 13 ? 12.686 19.549 19.278 1.00 39.15 13 GLU D CA 1
ATOM 3645 C C . GLU D 1 13 ? 13.736 20.047 20.309 1.00 37.73 13 GLU D C 1
ATOM 3646 O O . GLU D 1 13 ? 14.849 20.429 19.960 1.00 36.54 13 GLU D O 1
ATOM 3652 N N . LYS D 1 14 ? 13.332 20.079 21.567 1.00 36.46 14 LYS D N 1
ATOM 3653 C CA . LYS D 1 14 ? 14.201 20.623 22.616 1.00 35.60 14 LYS D CA 1
ATOM 3654 C C . LYS D 1 14 ? 15.334 19.652 22.912 1.00 34.37 14 LYS D C 1
ATOM 3655 O O . LYS D 1 14 ? 16.476 20.051 23.137 1.00 33.51 14 LYS D O 1
ATOM 3661 N N . GLU D 1 15 ? 15.014 18.366 22.898 1.00 35.31 15 GLU D N 1
ATOM 3662 C CA . GLU D 1 15 ? 16.019 17.339 23.042 1.00 34.71 15 GLU D CA 1
ATOM 3663 C C . GLU D 1 15 ? 17.020 17.530 21.935 1.00 34.59 15 GLU D C 1
ATOM 3664 O O . GLU D 1 15 ? 18.245 17.460 22.153 1.00 33.25 15 GLU D O 1
ATOM 3670 N N . ALA D 1 16 ? 16.522 17.769 20.718 1.00 33.47 16 ALA D N 1
ATOM 3671 C CA . ALA D 1 16 ? 17.466 17.883 19.625 1.00 33.08 16 ALA D CA 1
ATOM 3672 C C . ALA D 1 16 ? 18.370 19.084 19.795 1.00 31.75 16 ALA D C 1
ATOM 3673 O O . ALA D 1 16 ? 19.537 19.000 19.470 1.00 31.89 16 ALA D O 1
ATOM 3675 N N . LEU D 1 17 ? 17.856 20.191 20.326 1.00 31.33 17 LEU D N 1
ATOM 3676 C CA . LEU D 1 17 ? 18.730 21.350 20.546 1.00 30.64 17 LEU D CA 1
ATOM 3677 C C . LEU D 1 17 ? 19.781 20.974 21.610 1.00 29.91 17 LEU D C 1
ATOM 3678 O O . LEU D 1 17 ? 20.959 21.325 21.468 1.00 29.28 17 LEU D O 1
ATOM 3683 N N . VAL D 1 18 ? 19.355 20.270 22.660 1.00 28.95 18 VAL D N 1
ATOM 3684 C CA . VAL D 1 18 ? 20.288 19.961 23.762 1.00 29.45 18 VAL D CA 1
ATOM 3685 C C . VAL D 1 18 ? 21.421 19.009 23.283 1.00 30.89 18 VAL D C 1
ATOM 3686 O O . VAL D 1 18 ? 22.659 19.202 23.550 1.00 29.86 18 VAL D O 1
ATOM 3690 N N . LEU D 1 19 ? 21.010 17.980 22.540 1.00 32.15 19 LEU D N 1
ATOM 3691 C CA . LEU D 1 19 ? 21.972 17.005 22.011 1.00 33.19 19 LEU D CA 1
ATOM 3692 C C . LEU D 1 19 ? 23.010 17.596 21.084 1.00 33.74 19 LEU D C 1
ATOM 3693 O O . LEU D 1 19 ? 24.221 17.325 21.237 1.00 33.80 19 LEU D O 1
ATOM 3698 N N . LYS D 1 20 ? 22.594 18.422 20.126 1.00 34.34 20 LYS D N 1
ATOM 3699 C CA . LYS D 1 20 ? 23.600 18.965 19.200 1.00 34.61 20 LYS D CA 1
ATOM 3700 C C . LYS D 1 20 ? 24.569 19.930 19.900 1.00 33.96 20 LYS D C 1
ATOM 3701 O O . LYS D 1 20 ? 25.748 19.985 19.559 1.00 33.60 20 LYS D O 1
ATOM 3707 N N . SER D 1 21 ? 24.094 20.654 20.924 1.00 32.83 21 SER D N 1
ATOM 3708 C CA . SER D 1 21 ? 24.967 21.609 21.614 1.00 30.92 21 SER D CA 1
ATOM 3709 C C . SER D 1 21 ? 25.860 20.854 22.601 1.00 31.14 21 SER D C 1
ATOM 3710 O O . SER D 1 21 ? 27.066 21.110 22.695 1.00 30.88 21 SER D O 1
ATOM 3713 N N . TRP D 1 22 ? 25.278 19.908 23.320 1.00 32.18 22 TRP D N 1
ATOM 3714 C CA . TRP D 1 22 ? 26.070 19.042 24.205 1.00 32.36 22 TRP D CA 1
ATOM 3715 C C . TRP D 1 22 ? 27.167 18.300 23.415 1.00 33.64 22 TRP D C 1
ATOM 3716 O O . TRP D 1 22 ? 28.285 18.113 23.914 1.00 33.87 22 TRP D O 1
ATOM 3727 N N . ALA D 1 23 ? 26.874 17.912 22.168 1.00 34.30 23 ALA D N 1
ATOM 3728 C CA . ALA D 1 23 ? 27.887 17.250 21.340 1.00 35.78 23 ALA D CA 1
ATOM 3729 C C . ALA D 1 23 ? 29.136 18.116 21.182 1.00 36.48 23 ALA D C 1
ATOM 3730 O O . ALA D 1 23 ? 30.265 17.620 21.268 1.00 35.83 23 ALA D O 1
ATOM 3732 N N . ILE D 1 24 ? 28.950 19.432 21.029 1.00 36.09 24 ILE D N 1
ATOM 3733 C CA . ILE D 1 24 ? 30.095 20.347 20.951 1.00 35.71 24 ILE D CA 1
ATOM 3734 C C . ILE D 1 24 ? 30.773 20.535 22.323 1.00 36.10 24 ILE D C 1
ATOM 3735 O O . ILE D 1 24 ? 32.001 20.400 22.462 1.00 36.45 24 ILE D O 1
ATOM 3740 N N . MET D 1 25 ? 29.963 20.875 23.318 1.00 35.15 25 MET D N 1
ATOM 3741 C CA . MET D 1 25 ? 30.465 21.278 24.639 1.00 34.93 25 MET D CA 1
ATOM 3742 C C . MET D 1 25 ? 31.186 20.163 25.421 1.00 35.24 25 MET D C 1
ATOM 3743 O O . MET D 1 25 ? 32.089 20.457 26.205 1.00 35.76 25 MET D O 1
ATOM 3748 N N . LYS D 1 26 ? 30.772 18.910 25.216 1.00 36.73 26 LYS D N 1
ATOM 3749 C CA . LYS D 1 26 ? 31.376 17.735 25.891 1.00 38.25 26 LYS D CA 1
ATOM 3750 C C . LYS D 1 26 ? 32.897 17.648 25.648 1.00 38.84 26 LYS D C 1
ATOM 3751 O O . LYS D 1 26 ? 33.657 17.167 26.503 1.00 39.11 26 LYS D O 1
ATOM 3757 N N . LYS D 1 27 ? 33.330 18.157 24.496 1.00 39.04 27 LYS D N 1
ATOM 3758 C CA . LYS D 1 27 ? 34.740 18.162 24.092 1.00 39.24 27 LYS D CA 1
ATOM 3759 C C . LYS D 1 27 ? 35.566 19.202 24.867 1.00 39.48 27 LYS D C 1
ATOM 3760 O O . LYS D 1 27 ? 36.802 19.257 24.737 1.00 39.66 27 LYS D O 1
ATOM 3766 N N . ASP D 1 28 ? 34.885 20.049 25.644 1.00 37.97 28 ASP D N 1
ATOM 3767 C CA . ASP D 1 28 ? 35.550 21.138 26.317 1.00 36.30 28 ASP D CA 1
ATOM 3768 C C . ASP D 1 28 ? 35.069 21.291 27.769 1.00 35.50 28 ASP D C 1
ATOM 3769 O O . ASP D 1 28 ? 35.202 22.358 28.361 1.00 33.84 28 ASP D O 1
ATOM 3774 N N . SER D 1 29 ? 34.528 20.212 28.331 1.00 34.46 29 SER D N 1
ATOM 3775 C CA . SER D 1 29 ? 33.842 20.283 29.613 1.00 33.96 29 SER D CA 1
ATOM 3776 C C . SER D 1 29 ? 34.687 20.765 30.773 1.00 33.06 29 SER D C 1
ATOM 3777 O O . SER D 1 29 ? 34.159 21.462 31.646 1.00 32.41 29 SER D O 1
ATOM 3780 N N . ALA D 1 30 ? 35.982 20.435 30.817 1.00 32.10 30 ALA D N 1
ATOM 3781 C CA . ALA D 1 30 ? 36.804 20.996 31.907 1.00 32.32 30 ALA D CA 1
ATOM 3782 C C . ALA D 1 30 ? 36.822 22.513 31.873 1.00 32.28 30 ALA D C 1
ATOM 3783 O O . ALA D 1 30 ? 36.536 23.141 32.878 1.00 32.15 30 ALA D O 1
ATOM 3785 N N . ASN D 1 31 ? 37.141 23.100 30.713 1.00 32.70 31 ASN D N 1
ATOM 3786 C CA . ASN D 1 31 ? 37.210 24.554 30.561 1.00 32.46 31 ASN D CA 1
ATOM 3787 C C . ASN D 1 31 ? 35.826 25.189 30.790 1.00 31.35 31 ASN D C 1
ATOM 3788 O O . ASN D 1 31 ? 35.695 26.190 31.491 1.00 30.71 31 ASN D O 1
ATOM 3793 N N . LEU D 1 32 ? 34.820 24.610 30.158 1.00 29.33 32 LEU D N 1
ATOM 3794 C CA . LEU D 1 32 ? 33.456 25.121 30.301 1.00 29.20 32 LEU D CA 1
ATOM 3795 C C . LEU D 1 32 ? 32.943 25.040 31.738 1.00 27.82 32 LEU D C 1
ATOM 3796 O O . LEU D 1 32 ? 32.268 25.956 32.195 1.00 28.38 32 LEU D O 1
ATOM 3801 N N . GLY D 1 33 ? 33.301 23.985 32.472 1.00 26.96 33 GLY D N 1
ATOM 3802 C CA . GLY D 1 33 ? 32.814 23.861 33.846 1.00 25.68 33 GLY D CA 1
ATOM 3803 C C . GLY D 1 33 ? 33.399 24.990 34.683 1.00 27.90 33 GLY D C 1
ATOM 3804 O O . GLY D 1 33 ? 32.695 25.639 35.489 1.00 25.58 33 GLY D O 1
ATOM 3805 N N . LEU D 1 34 ? 34.688 25.264 34.469 1.00 26.76 34 LEU D N 1
ATOM 3806 C CA . LEU D 1 34 ? 35.315 26.317 35.227 1.00 28.25 34 LEU D CA 1
ATOM 3807 C C . LEU D 1 34 ? 34.724 27.648 34.863 1.00 26.70 34 LEU D C 1
ATOM 3808 O O . LEU D 1 34 ? 34.420 28.439 35.748 1.00 26.50 34 LEU D O 1
ATOM 3813 N N . ARG D 1 35 ? 34.555 27.911 33.568 1.00 26.84 35 ARG D N 1
ATOM 3814 C CA . ARG D 1 35 ? 33.912 29.173 33.155 1.00 26.05 35 ARG D CA 1
ATOM 3815 C C . ARG D 1 35 ? 32.521 29.372 33.778 1.00 25.54 35 ARG D C 1
ATOM 3816 O O . ARG D 1 35 ? 32.151 30.489 34.156 1.00 25.01 35 ARG D O 1
ATOM 3824 N N . PHE D 1 36 ? 31.780 28.285 33.915 1.00 24.77 36 PHE D N 1
ATOM 3825 C CA . PHE D 1 36 ? 30.422 28.296 34.487 1.00 23.55 36 PHE D CA 1
ATOM 3826 C C . PHE D 1 36 ? 30.482 28.793 35.934 1.00 24.00 36 PHE D C 1
ATOM 3827 O O . PHE D 1 36 ? 29.821 29.784 36.326 1.00 22.36 36 PHE D O 1
ATOM 3835 N N . PHE D 1 37 ? 31.393 28.204 36.704 1.00 23.39 37 PHE D N 1
ATOM 3836 C CA . PHE D 1 37 ? 31.527 28.614 38.102 1.00 23.13 37 PHE D CA 1
ATOM 3837 C C . PHE D 1 37 ? 32.124 30.008 38.262 1.00 22.83 37 PHE D C 1
ATOM 3838 O O . PHE D 1 37 ? 31.688 30.747 39.109 1.00 23.68 37 PHE D O 1
ATOM 3846 N N . LEU D 1 38 ? 33.113 30.372 37.466 1.00 23.71 38 LEU D N 1
ATOM 3847 C CA . LEU D 1 38 ? 33.648 31.733 37.515 1.00 24.53 38 LEU D CA 1
ATOM 3848 C C . LEU D 1 38 ? 32.544 32.743 37.196 1.00 25.14 38 LEU D C 1
ATOM 3849 O O . LEU D 1 38 ? 32.490 33.832 37.775 1.00 24.35 38 LEU D O 1
ATOM 3854 N N . LYS D 1 39 ? 31.643 32.368 36.298 1.00 23.44 39 LYS D N 1
ATOM 3855 C CA . LYS D 1 39 ? 30.511 33.249 35.994 1.00 23.35 39 LYS D CA 1
ATOM 3856 C C . LYS D 1 39 ? 29.539 33.382 37.167 1.00 23.31 39 LYS D C 1
ATOM 3857 O O . LYS D 1 39 ? 29.096 34.493 37.457 1.00 23.27 39 LYS D O 1
ATOM 3863 N N . ILE D 1 40 ? 29.227 32.266 37.827 1.00 21.66 40 ILE D N 1
ATOM 3864 C CA . ILE D 1 40 ? 28.420 32.288 39.060 1.00 23.11 40 ILE D CA 1
ATOM 3865 C C . ILE D 1 40 ? 29.025 33.274 40.049 1.00 23.37 40 ILE D C 1
ATOM 3866 O O . ILE D 1 40 ? 28.315 34.070 40.634 1.00 24.18 40 ILE D O 1
ATOM 3871 N N . PHE D 1 41 ? 30.339 33.180 40.254 1.00 22.82 41 PHE D N 1
ATOM 3872 C CA . PHE D 1 41 ? 30.984 34.011 41.286 1.00 24.74 41 PHE D CA 1
ATOM 3873 C C . PHE D 1 41 ? 31.204 35.454 40.859 1.00 24.90 41 PHE D C 1
ATOM 3874 O O . PHE D 1 41 ? 31.317 36.327 41.712 1.00 24.78 41 PHE D O 1
ATOM 3882 N N . GLU D 1 42 ? 31.250 35.709 39.546 1.00 25.34 42 GLU D N 1
ATOM 3883 C CA . GLU D 1 42 ? 31.236 37.081 39.022 1.00 25.51 42 GLU D CA 1
ATOM 3884 C C . GLU D 1 42 ? 29.888 37.724 39.327 1.00 25.87 42 GLU D C 1
ATOM 3885 O O . GLU D 1 42 ? 29.798 38.881 39.814 1.00 26.03 42 GLU D O 1
ATOM 3891 N N . ILE D 1 43 ? 28.829 36.964 39.066 1.00 25.44 43 ILE D N 1
ATOM 3892 C CA . ILE D 1 43 ? 27.478 37.516 39.350 1.00 24.76 43 ILE D CA 1
ATOM 3893 C C . ILE D 1 43 ? 27.313 37.735 40.847 1.00 23.78 43 ILE D C 1
ATOM 3894 O O . ILE D 1 43 ? 26.894 38.822 41.275 1.00 25.87 43 ILE D O 1
ATOM 3899 N N . ALA D 1 44 ? 27.669 36.731 41.649 1.00 23.44 44 ALA D N 1
ATOM 3900 C CA . ALA D 1 44 ? 27.370 36.731 43.086 1.00 23.85 44 ALA D CA 1
ATOM 3901 C C . ALA D 1 44 ? 28.607 36.275 43.844 1.00 24.48 44 ALA D C 1
ATOM 3902 O O . ALA D 1 44 ? 28.718 35.072 44.171 1.00 24.91 44 ALA D O 1
ATOM 3904 N N . PRO D 1 45 ? 29.535 37.195 44.110 1.00 25.82 45 PRO D N 1
ATOM 3905 C CA . PRO D 1 45 ? 30.767 36.858 44.864 1.00 27.81 45 PRO D CA 1
ATOM 3906 C C . PRO D 1 45 ? 30.450 36.171 46.192 1.00 28.96 45 PRO D C 1
ATOM 3907 O O . PRO D 1 45 ? 31.220 35.302 46.624 1.00 30.61 45 PRO D O 1
ATOM 3911 N N . SER D 1 46 ? 29.330 36.541 46.803 1.00 30.67 46 SER D N 1
ATOM 3912 C CA . SER D 1 46 ? 28.905 36.018 48.094 1.00 32.30 46 SER D CA 1
ATOM 3913 C C . SER D 1 46 ? 28.722 34.495 48.066 1.00 33.12 46 SER D C 1
ATOM 3914 O O . SER D 1 46 ? 29.001 33.811 49.057 1.00 32.87 46 SER D O 1
ATOM 3917 N N . ALA D 1 47 ? 28.270 33.969 46.929 1.00 31.87 47 ALA D N 1
ATOM 3918 C CA . ALA D 1 47 ? 28.162 32.518 46.758 1.00 32.45 47 ALA D CA 1
ATOM 3919 C C . ALA D 1 47 ? 29.478 31.738 46.926 1.00 32.40 47 ALA D C 1
ATOM 3920 O O . ALA D 1 47 ? 29.434 30.554 47.248 1.00 32.61 47 ALA D O 1
ATOM 3922 N N . ARG D 1 48 ? 30.627 32.377 46.699 1.00 32.38 48 ARG D N 1
ATOM 3923 C CA . ARG D 1 48 ? 31.956 31.763 46.924 1.00 34.64 48 ARG D CA 1
ATOM 3924 C C . ARG D 1 48 ? 32.065 31.126 48.326 1.00 34.54 48 ARG D C 1
ATOM 3925 O O . ARG D 1 48 ? 32.577 30.002 48.463 1.00 35.62 48 ARG D O 1
ATOM 3933 N N . GLN D 1 49 ? 31.562 31.846 49.330 1.00 34.31 49 GLN D N 1
ATOM 3934 C CA . GLN D 1 49 ? 31.629 31.480 50.756 1.00 35.40 49 GLN D CA 1
ATOM 3935 C C . GLN D 1 49 ? 30.812 30.264 51.116 1.00 34.96 49 GLN D C 1
ATOM 3936 O O . GLN D 1 49 ? 30.956 29.704 52.209 1.00 34.83 49 GLN D O 1
ATOM 3942 N N . MET D 1 50 ? 29.969 29.823 50.196 1.00 35.58 50 MET D N 1
ATOM 3943 C CA . MET D 1 50 ? 29.194 28.624 50.432 1.00 36.18 50 MET D CA 1
ATOM 3944 C C . MET D 1 50 ? 30.023 27.376 50.319 1.00 35.09 50 MET D C 1
ATOM 3945 O O . MET D 1 50 ? 29.683 26.334 50.883 1.00 35.97 50 MET D O 1
ATOM 3950 N N . PHE D 1 51 ? 31.138 27.493 49.616 1.00 35.03 51 PHE D N 1
ATOM 3951 C CA . PHE D 1 51 ? 31.980 26.357 49.313 1.00 34.65 51 PHE D CA 1
ATOM 3952 C C . PHE D 1 51 ? 33.184 26.380 50.237 1.00 36.78 51 PHE D C 1
ATOM 3953 O O . PHE D 1 51 ? 34.015 27.304 50.160 1.00 36.18 51 PHE D O 1
ATOM 3961 N N . PRO D 1 52 ? 33.262 25.370 51.118 1.00 38.74 52 PRO D N 1
ATOM 3962 C CA . PRO D 1 52 ? 34.354 25.244 52.093 1.00 39.97 52 PRO D CA 1
ATOM 3963 C C . PRO D 1 52 ? 35.729 25.379 51.466 1.00 40.79 52 PRO D C 1
ATOM 3964 O O . PRO D 1 52 ? 36.530 26.121 52.034 1.00 42.69 52 PRO D O 1
ATOM 3968 N N . PHE D 1 53 ? 35.982 24.720 50.333 1.00 41.80 53 PHE D N 1
ATOM 3969 C CA . PHE D 1 53 ? 37.269 24.794 49.614 1.00 42.20 53 PHE D CA 1
ATOM 3970 C C . PHE D 1 53 ? 37.658 26.155 48.998 1.00 43.32 53 PHE D C 1
ATOM 3971 O O . PHE D 1 53 ? 38.779 26.291 48.502 1.00 43.67 53 PHE D O 1
ATOM 3979 N N . LEU D 1 54 ? 36.760 27.139 49.066 1.00 44.37 54 LEU D N 1
ATOM 3980 C CA . LEU D 1 54 ? 36.965 28.471 48.477 1.00 46.04 54 LEU D CA 1
ATOM 3981 C C . LEU D 1 54 ? 36.987 29.583 49.514 1.00 48.44 54 LEU D C 1
ATOM 3982 O O . LEU D 1 54 ? 36.943 30.770 49.155 1.00 48.85 54 LEU D O 1
ATOM 3987 N N . ARG D 1 55 ? 36.982 29.222 50.795 1.00 51.45 55 ARG D N 1
ATOM 3988 C CA . ARG D 1 55 ? 36.980 30.245 51.839 1.00 54.80 55 ARG D CA 1
ATOM 3989 C C . ARG D 1 55 ? 38.443 30.593 51.992 1.00 57.57 55 ARG D C 1
ATOM 3990 O O . ARG D 1 55 ? 39.283 29.679 51.955 1.00 58.41 55 ARG D O 1
ATOM 3998 N N . ASP D 1 56 ? 38.741 31.888 52.119 1.00 59.86 56 ASP D N 1
ATOM 3999 C CA . ASP D 1 56 ? 40.121 32.421 52.126 1.00 62.70 56 ASP D CA 1
ATOM 4000 C C . ASP D 1 56 ? 40.637 32.897 50.750 1.00 63.71 56 ASP D C 1
ATOM 4001 O O . ASP D 1 56 ? 40.912 32.104 49.851 1.00 63.90 56 ASP D O 1
ATOM 4006 N N . SER D 1 57 ? 40.761 34.216 50.613 1.00 65.43 57 SER D N 1
ATOM 4007 C CA . SER D 1 57 ? 41.181 34.860 49.361 1.00 66.79 57 SER D CA 1
ATOM 4008 C C . SER D 1 57 ? 42.670 34.706 48.980 1.00 67.39 57 SER D C 1
ATOM 4009 O O . SER D 1 57 ? 43.143 35.428 48.095 1.00 67.86 57 SER D O 1
ATOM 4012 N N . ASP D 1 58 ? 43.408 33.797 49.635 1.00 67.75 58 ASP D N 1
ATOM 4013 C CA . ASP D 1 58 ? 44.703 33.362 49.095 1.00 68.26 58 ASP D CA 1
ATOM 4014 C C . ASP D 1 58 ? 44.456 32.720 47.729 1.00 67.61 58 ASP D C 1
ATOM 4015 O O . ASP D 1 58 ? 45.273 32.865 46.818 1.00 68.12 58 ASP D O 1
ATOM 4020 N N . VAL D 1 59 ? 43.306 32.049 47.604 1.00 66.62 59 VAL D N 1
ATOM 4021 C CA . VAL D 1 59 ? 42.728 31.608 46.312 1.00 65.44 59 VAL D CA 1
ATOM 4022 C C . VAL D 1 59 ? 43.821 31.145 45.318 1.00 63.73 59 VAL D C 1
ATOM 4023 O O . VAL D 1 59 ? 44.534 30.189 45.674 1.00 64.29 59 VAL D O 1
ATOM 4027 N N . PRO D 1 60 ? 43.970 31.732 44.110 1.00 61.66 60 PRO D N 1
ATOM 4028 C CA . PRO D 1 60 ? 42.918 32.450 43.352 1.00 59.37 60 PRO D CA 1
ATOM 4029 C C . PRO D 1 60 ? 41.879 31.482 42.766 1.00 56.83 60 PRO D C 1
ATOM 4030 O O . PRO D 1 60 ? 42.237 30.322 42.542 1.00 56.40 60 PRO D O 1
ATOM 4034 N N . LEU D 1 61 ? 40.643 31.942 42.538 1.00 53.77 61 LEU D N 1
ATOM 4035 C CA . LEU D 1 61 ? 39.560 31.098 41.984 1.00 50.97 61 LEU D CA 1
ATOM 4036 C C . LEU D 1 61 ? 39.943 30.380 40.696 1.00 49.55 61 LEU D C 1
ATOM 4037 O O . LEU D 1 61 ? 39.699 29.186 40.557 1.00 48.09 61 LEU D O 1
ATOM 4042 N N . GLU D 1 62 ? 40.552 31.120 39.768 1.00 48.18 62 GLU D N 1
ATOM 4043 C CA . GLU D 1 62 ? 40.897 30.619 38.449 1.00 48.38 62 GLU D CA 1
ATOM 4044 C C . GLU D 1 62 ? 41.937 29.501 38.506 1.00 47.60 62 GLU D C 1
ATOM 4045 O O . GLU D 1 62 ? 42.051 28.707 37.571 1.00 48.25 62 GLU D O 1
ATOM 4051 N N . THR D 1 63 ? 42.669 29.428 39.614 1.00 46.01 63 THR D N 1
ATOM 4052 C CA . THR D 1 63 ? 43.694 28.401 39.824 1.00 46.47 63 THR D CA 1
ATOM 4053 C C . THR D 1 63 ? 43.295 27.261 40.778 1.00 45.35 63 THR D C 1
ATOM 4054 O O . THR D 1 63 ? 43.809 26.149 40.649 1.00 46.83 63 THR D O 1
ATOM 4058 N N . ASN D 1 64 ? 42.407 27.552 41.726 1.00 43.44 64 ASN D N 1
ATOM 4059 C CA . ASN D 1 64 ? 41.981 26.600 42.746 1.00 42.18 64 ASN D CA 1
ATOM 4060 C C . ASN D 1 64 ? 41.765 25.199 42.181 1.00 41.62 64 ASN D C 1
ATOM 4061 O O . ASN D 1 64 ? 40.843 24.979 41.404 1.00 41.40 64 ASN D O 1
ATOM 4066 N N . PRO D 1 65 ? 42.637 24.250 42.545 1.00 41.50 65 PRO D N 1
ATOM 4067 C CA . PRO D 1 65 ? 42.531 22.876 42.028 1.00 39.85 65 PRO D CA 1
ATOM 4068 C C . PRO D 1 65 ? 41.197 22.192 42.376 1.00 38.35 65 PRO D C 1
ATOM 4069 O O . PRO D 1 65 ? 40.658 21.474 41.512 1.00 38.19 65 PRO D O 1
ATOM 4073 N N . LYS D 1 66 ? 40.678 22.394 43.589 1.00 36.47 66 LYS D N 1
ATOM 4074 C CA . LYS D 1 66 ? 39.430 21.745 43.977 1.00 36.11 66 LYS D CA 1
ATOM 4075 C C . LYS D 1 66 ? 38.244 22.327 43.181 1.00 34.54 66 LYS D C 1
ATOM 4076 O O . LYS D 1 66 ? 37.324 21.591 42.850 1.00 32.24 66 LYS D O 1
ATOM 4082 N N . LEU D 1 67 ? 38.278 23.633 42.909 1.00 33.14 67 LEU D N 1
ATOM 4083 C CA . LEU D 1 67 ? 37.212 24.244 42.088 1.00 32.73 67 LEU D CA 1
ATOM 4084 C C . LEU D 1 67 ? 37.145 23.587 40.719 1.00 32.81 67 LEU D C 1
ATOM 4085 O O . LEU D 1 67 ? 36.068 23.271 40.249 1.00 33.31 67 LEU D O 1
ATOM 4090 N N . LYS D 1 68 ? 38.306 23.332 40.108 1.00 32.88 68 LYS D N 1
ATOM 4091 C CA . LYS D 1 68 ? 38.375 22.723 38.776 1.00 34.60 68 LYS D CA 1
ATOM 4092 C C . LYS D 1 68 ? 37.706 21.348 38.721 1.00 33.60 68 LYS D C 1
ATOM 4093 O O . LYS D 1 68 ? 36.961 21.024 37.791 1.00 33.49 68 LYS D O 1
ATOM 4099 N N . THR D 1 69 ? 37.963 20.554 39.743 1.00 33.66 69 THR D N 1
ATOM 4100 C CA . THR D 1 69 ? 37.401 19.208 39.837 1.00 33.75 69 THR D CA 1
ATOM 4101 C C . THR D 1 69 ? 35.906 19.270 40.093 1.00 32.18 69 THR D C 1
ATOM 4102 O O . THR D 1 69 ? 35.128 18.563 39.450 1.00 32.89 69 THR D O 1
ATOM 4106 N N . HIS D 1 70 ? 35.500 20.122 41.020 1.00 30.91 70 HIS D N 1
ATOM 4107 C CA . HIS D 1 70 ? 34.081 20.204 41.381 1.00 30.21 70 HIS D CA 1
ATOM 4108 C C . HIS D 1 70 ? 33.263 20.750 40.180 1.00 29.60 70 HIS D C 1
ATOM 4109 O O . HIS D 1 70 ? 32.208 20.212 39.844 1.00 28.07 70 HIS D O 1
ATOM 4116 N N . ALA D 1 71 ? 33.761 21.817 39.558 1.00 28.71 71 ALA D N 1
ATOM 4117 C CA . ALA D 1 71 ? 33.075 22.465 38.423 1.00 29.53 71 ALA D CA 1
ATOM 4118 C C . ALA D 1 71 ? 32.795 21.522 37.273 1.00 29.30 71 ALA D C 1
ATOM 4119 O O . ALA D 1 71 ? 31.688 21.532 36.737 1.00 29.59 71 ALA D O 1
ATOM 4121 N N . VAL D 1 72 ? 33.797 20.760 36.844 1.00 28.84 72 VAL D N 1
ATOM 4122 C CA . VAL D 1 72 ? 33.583 19.834 35.750 1.00 31.27 72 VAL D CA 1
ATOM 4123 C C . VAL D 1 72 ? 32.533 18.805 36.153 1.00 30.85 72 VAL D C 1
ATOM 4124 O O . VAL D 1 72 ? 31.655 18.452 35.354 1.00 31.49 72 VAL D O 1
ATOM 4128 N N . SER D 1 73 ? 32.581 18.344 37.404 1.00 30.30 73 SER D N 1
ATOM 4129 C CA . SER D 1 73 ? 31.632 17.332 37.835 1.00 30.68 73 SER D CA 1
ATOM 4130 C C . SER D 1 73 ? 30.184 17.841 37.718 1.00 29.99 73 SER D C 1
ATOM 4131 O O . SER D 1 73 ? 29.313 17.141 37.223 1.00 28.83 73 SER D O 1
ATOM 4134 N N . VAL D 1 74 ? 29.932 19.050 38.222 1.00 27.26 74 VAL D N 1
ATOM 4135 C CA . VAL D 1 74 ? 28.577 19.582 38.241 1.00 27.98 74 VAL D CA 1
ATOM 4136 C C . VAL D 1 74 ? 28.145 19.978 36.815 1.00 27.15 74 VAL D C 1
ATOM 4137 O O . VAL D 1 74 ? 26.991 19.802 36.458 1.00 28.26 74 VAL D O 1
ATOM 4141 N N . PHE D 1 75 ? 29.064 20.537 36.029 1.00 26.93 75 PHE D N 1
ATOM 4142 C CA . PHE D 1 75 ? 28.701 20.931 34.670 1.00 26.60 75 PHE D CA 1
ATOM 4143 C C . PHE D 1 75 ? 28.302 19.673 33.854 1.00 27.59 75 PHE D C 1
ATOM 4144 O O . PHE D 1 75 ? 27.284 19.661 33.144 1.00 26.16 75 PHE D O 1
ATOM 4152 N N . VAL D 1 76 ? 29.076 18.587 33.994 1.00 27.14 76 VAL D N 1
ATOM 4153 C CA . VAL D 1 76 ? 28.748 17.352 33.239 1.00 26.89 76 VAL D CA 1
ATOM 4154 C C . VAL D 1 76 ? 27.463 16.728 33.726 1.00 27.22 76 VAL D C 1
ATOM 4155 O O . VAL D 1 76 ? 26.588 16.406 32.914 1.00 29.57 76 VAL D O 1
ATOM 4159 N N . MET D 1 77 ? 27.298 16.609 35.043 1.00 28.09 77 MET D N 1
ATOM 4160 C CA . MET D 1 77 ? 26.032 16.117 35.600 1.00 27.45 77 MET D CA 1
ATOM 4161 C C . MET D 1 77 ? 24.831 16.909 35.045 1.00 26.53 77 MET D C 1
ATOM 4162 O O . MET D 1 77 ? 23.806 16.323 34.668 1.00 26.30 77 MET D O 1
ATOM 4167 N N . THR D 1 78 ? 24.946 18.236 35.030 1.00 24.93 78 THR D N 1
ATOM 4168 C CA . THR D 1 78 ? 23.847 19.105 34.596 1.00 24.77 78 THR D CA 1
ATOM 4169 C C . THR D 1 78 ? 23.590 18.883 33.101 1.00 25.26 78 THR D C 1
ATOM 4170 O O . THR D 1 78 ? 22.448 18.708 32.698 1.00 26.08 78 THR D O 1
ATOM 4174 N N . CYS D 1 79 ? 24.634 18.851 32.280 1.00 24.96 79 CYS D N 1
ATOM 4175 C CA . CYS D 1 79 ? 24.390 18.684 30.829 1.00 28.14 79 CYS D CA 1
ATOM 4176 C C . CYS D 1 79 ? 23.884 17.266 30.498 1.00 29.10 79 CYS D C 1
ATOM 4177 O O . CYS D 1 79 ? 23.037 17.091 29.591 1.00 29.87 79 CYS D O 1
ATOM 4180 N N . GLU D 1 80 ? 24.398 16.261 31.207 1.00 29.70 80 GLU D N 1
ATOM 4181 C CA . GLU D 1 80 ? 23.880 14.896 30.993 1.00 31.16 80 GLU D CA 1
ATOM 4182 C C . GLU D 1 80 ? 22.440 14.749 31.475 1.00 31.31 80 GLU D C 1
ATOM 4183 O O . GLU D 1 80 ? 21.647 14.027 30.836 1.00 32.82 80 GLU D O 1
ATOM 4189 N N . ALA D 1 81 ? 22.065 15.439 32.557 1.00 30.67 81 ALA D N 1
ATOM 4190 C CA . ALA D 1 81 ? 20.692 15.389 33.020 1.00 30.70 81 ALA D CA 1
ATOM 4191 C C . ALA D 1 81 ? 19.761 15.936 31.914 1.00 30.49 81 ALA D C 1
ATOM 4192 O O . ALA D 1 81 ? 18.710 15.366 31.634 1.00 31.23 81 ALA D O 1
ATOM 4194 N N . ALA D 1 82 ? 20.172 17.031 31.293 1.00 30.13 82 ALA D N 1
ATOM 4195 C CA . ALA D 1 82 ? 19.408 17.620 30.194 1.00 30.25 82 ALA D CA 1
ATOM 4196 C C . ALA D 1 82 ? 19.384 16.694 28.962 1.00 30.45 82 ALA D C 1
ATOM 4197 O O . ALA D 1 82 ? 18.326 16.493 28.314 1.00 29.82 82 ALA D O 1
ATOM 4199 N N . ALA D 1 83 ? 20.548 16.178 28.604 1.00 30.76 83 ALA D N 1
ATOM 4200 C CA . ALA D 1 83 ? 20.652 15.327 27.419 1.00 33.87 83 ALA D CA 1
ATOM 4201 C C . ALA D 1 83 ? 19.869 13.992 27.523 1.00 35.34 83 ALA D C 1
ATOM 4202 O O . ALA D 1 83 ? 19.522 13.401 26.495 1.00 37.45 83 ALA D O 1
ATOM 4204 N N . GLN D 1 84 ? 19.568 13.530 28.737 1.00 36.57 84 GLN D N 1
ATOM 4205 C CA . GLN D 1 84 ? 18.889 12.240 28.931 1.00 38.14 84 GLN D CA 1
ATOM 4206 C C . GLN D 1 84 ? 17.428 12.446 29.340 1.00 38.06 84 GLN D C 1
ATOM 4207 O O . GLN D 1 84 ? 16.645 11.497 29.462 1.00 37.99 84 GLN D O 1
ATOM 4213 N N . LEU D 1 85 ? 17.059 13.707 29.519 1.00 37.76 85 LEU D N 1
ATOM 4214 C CA . LEU D 1 85 ? 15.743 14.065 30.021 1.00 38.13 85 LEU D CA 1
ATOM 4215 C C . LEU D 1 85 ? 14.602 13.434 29.220 1.00 39.72 85 LEU D C 1
ATOM 4216 O O . LEU D 1 85 ? 13.735 12.752 29.796 1.00 40.45 85 LEU D O 1
ATOM 4221 N N . ARG D 1 86 ? 14.588 13.652 27.908 1.00 40.98 86 ARG D N 1
ATOM 4222 C CA . ARG D 1 86 ? 13.518 13.067 27.094 1.00 42.88 86 ARG D CA 1
ATOM 4223 C C . ARG D 1 86 ? 13.619 11.536 27.032 1.00 43.47 86 ARG D C 1
ATOM 4224 O O . ARG D 1 86 ? 12.616 10.849 27.193 1.00 43.31 86 ARG D O 1
ATOM 4232 N N . LYS D 1 87 ? 14.837 11.038 26.842 1.00 44.61 87 LYS D N 1
ATOM 4233 C CA . LYS D 1 87 ? 15.145 9.607 26.684 1.00 46.50 87 LYS D CA 1
ATOM 4234 C C . LYS D 1 87 ? 14.700 8.763 27.881 1.00 46.70 87 LYS D C 1
ATOM 4235 O O . LYS D 1 87 ? 14.130 7.671 27.708 1.00 47.08 87 LYS D O 1
ATOM 4241 N N . ALA D 1 88 ? 14.954 9.282 29.083 1.00 45.71 88 ALA D N 1
ATOM 4242 C CA . ALA D 1 88 ? 14.628 8.608 30.332 1.00 45.04 88 ALA D CA 1
ATOM 4243 C C . ALA D 1 88 ? 13.266 9.016 30.854 1.00 44.83 88 ALA D C 1
ATOM 4244 O O . ALA D 1 88 ? 12.739 8.399 31.775 1.00 45.60 88 ALA D O 1
ATOM 4246 N N . GLY D 1 89 ? 12.684 10.062 30.271 1.00 44.08 89 GLY D N 1
ATOM 4247 C CA . GLY D 1 89 ? 11.391 10.559 30.713 1.00 42.33 89 GLY D CA 1
ATOM 4248 C C . GLY D 1 89 ? 11.418 11.213 32.083 1.00 41.24 89 GLY D C 1
ATOM 4249 O O . GLY D 1 89 ? 10.372 11.524 32.670 1.00 41.10 89 GLY D O 1
ATOM 4250 N N . LYS D 1 90 ? 12.627 11.461 32.587 1.00 40.61 90 LYS D N 1
ATOM 4251 C CA . LYS D 1 90 ? 12.791 12.095 33.889 1.00 38.86 90 LYS D CA 1
ATOM 4252 C C . LYS D 1 90 ? 14.194 12.656 34.015 1.00 37.34 90 LYS D C 1
ATOM 4253 O O . LYS D 1 90 ? 15.105 12.274 33.265 1.00 36.05 90 LYS D O 1
ATOM 4259 N N . ILE D 1 91 ? 14.376 13.530 34.992 1.00 36.01 91 ILE D N 1
ATOM 4260 C CA . ILE D 1 91 ? 15.731 13.909 35.422 1.00 35.87 91 ILE D CA 1
ATOM 4261 C C . ILE D 1 91 ? 16.463 12.727 36.065 1.00 36.38 91 ILE D C 1
ATOM 4262 O O . ILE D 1 91 ? 15.909 12.040 36.927 1.00 36.94 91 ILE D O 1
ATOM 4267 N N . THR D 1 92 ? 17.698 12.497 35.617 1.00 37.29 92 THR D N 1
ATOM 4268 C CA . THR D 1 92 ? 18.585 11.494 36.215 1.00 37.79 92 THR D CA 1
ATOM 4269 C C . THR D 1 92 ? 19.858 12.229 36.529 1.00 37.07 92 THR D C 1
ATOM 4270 O O . THR D 1 92 ? 20.205 13.177 35.798 1.00 35.91 92 THR D O 1
ATOM 4274 N N . VAL D 1 93 ? 20.553 11.833 37.606 1.00 36.25 93 VAL D N 1
ATOM 4275 C CA . VAL D 1 93 ? 21.817 12.487 37.952 1.00 36.16 93 VAL D CA 1
ATOM 4276 C C . VAL D 1 93 ? 22.950 11.474 38.070 1.00 37.49 93 VAL D C 1
ATOM 4277 O O . VAL D 1 93 ? 22.911 10.581 38.920 1.00 37.81 93 VAL D O 1
ATOM 4281 N N . ARG D 1 94 ? 23.934 11.631 37.190 1.00 36.76 94 ARG D N 1
ATOM 4282 C CA . ARG D 1 94 ? 25.134 10.817 37.072 1.00 37.91 94 ARG D CA 1
ATOM 4283 C C . ARG D 1 94 ? 25.768 10.414 38.397 1.00 37.12 94 ARG D C 1
ATOM 4284 O O . ARG D 1 94 ? 26.147 11.273 39.163 1.00 35.64 94 ARG D O 1
ATOM 4292 N N . GLU D 1 95 ? 25.908 9.109 38.641 1.00 37.05 95 GLU D N 1
ATOM 4293 C CA . GLU D 1 95 ? 26.615 8.598 39.838 1.00 37.01 95 GLU D CA 1
ATOM 4294 C C . GLU D 1 95 ? 25.997 8.958 41.202 1.00 35.99 95 GLU D C 1
ATOM 4295 O O . GLU D 1 95 ? 26.633 8.763 42.258 1.00 36.29 95 GLU D O 1
ATOM 4301 N N . THR D 1 96 ? 24.762 9.457 41.212 1.00 35.28 96 THR D N 1
ATOM 4302 C CA . THR D 1 96 ? 24.155 9.867 42.485 1.00 33.98 96 THR D CA 1
ATOM 4303 C C . THR D 1 96 ? 22.655 9.842 42.421 1.00 34.15 96 THR D C 1
ATOM 4304 O O . THR D 1 96 ? 22.075 9.244 41.516 1.00 32.61 96 THR D O 1
ATOM 4308 N N . THR D 1 97 ? 22.019 10.499 43.376 1.00 33.03 97 THR D N 1
ATOM 4309 C CA . THR D 1 97 ? 20.608 10.354 43.574 1.00 33.60 97 THR D CA 1
ATOM 4310 C C . THR D 1 97 ? 20.068 11.779 43.834 1.00 32.46 97 THR D C 1
ATOM 4311 O O . THR D 1 97 ? 20.776 12.608 44.421 1.00 31.84 97 THR D O 1
ATOM 4315 N N . LEU D 1 98 ? 18.827 12.056 43.431 1.00 31.64 98 LEU D N 1
ATOM 4316 C CA . LEU D 1 98 ? 18.159 13.326 43.768 1.00 31.01 98 LEU D CA 1
ATOM 4317 C C . LEU D 1 98 ? 18.011 13.524 45.274 1.00 31.10 98 LEU D C 1
ATOM 4318 O O . LEU D 1 98 ? 18.169 14.646 45.800 1.00 30.16 98 LEU D O 1
ATOM 4323 N N . LYS D 1 99 ? 17.725 12.441 45.986 1.00 32.02 99 LYS D N 1
ATOM 4324 C CA . LYS D 1 99 ? 17.586 12.531 47.442 1.00 32.76 99 LYS D CA 1
ATOM 4325 C C . LYS D 1 99 ? 18.934 12.923 48.086 1.00 32.30 99 LYS D C 1
ATOM 4326 O O . LYS D 1 99 ? 18.992 13.790 48.976 1.00 33.76 99 LYS D O 1
ATOM 4332 N N . ARG D 1 100 ? 20.015 12.350 47.601 1.00 31.45 100 ARG D N 1
ATOM 4333 C CA . ARG D 1 100 ? 21.338 12.721 48.127 1.00 32.57 100 ARG D CA 1
ATOM 4334 C C . ARG D 1 100 ? 21.668 14.192 47.785 1.00 31.72 100 ARG D C 1
ATOM 4335 O O . ARG D 1 100 ? 22.142 14.958 48.627 1.00 30.72 100 ARG D O 1
ATOM 4343 N N . LEU D 1 101 ? 21.349 14.597 46.551 1.00 31.01 101 LEU D N 1
ATOM 4344 C CA . LEU D 1 101 ? 21.545 15.995 46.196 1.00 30.61 101 LEU D CA 1
ATOM 4345 C C . LEU D 1 101 ? 20.740 16.945 47.012 1.00 28.47 101 LEU D C 1
ATOM 4346 O O . LEU D 1 101 ? 21.283 17.960 47.385 1.00 28.40 101 LEU D O 1
ATOM 4351 N N . GLY D 1 102 ? 19.447 16.683 47.216 1.00 29.02 102 GLY D N 1
ATOM 4352 C CA . GLY D 1 102 ? 18.603 17.498 48.078 1.00 29.50 102 GLY D CA 1
ATOM 4353 C C . GLY D 1 102 ? 19.163 17.624 49.501 1.00 30.48 102 GLY D C 1
ATOM 4354 O O . GLY D 1 102 ? 19.306 18.719 50.027 1.00 28.97 102 GLY D O 1
ATOM 4355 N N . GLY D 1 103 ? 19.493 16.478 50.091 1.00 31.30 103 GLY D N 1
ATOM 4356 C CA . GLY D 1 103 ? 20.266 16.390 51.336 1.00 32.69 103 GLY D CA 1
ATOM 4357 C C . GLY D 1 103 ? 21.459 17.322 51.413 1.00 32.39 103 GLY D C 1
ATOM 4358 O O . GLY D 1 103 ? 21.507 18.175 52.285 1.00 33.68 103 GLY D O 1
ATOM 4359 N N . THR D 1 104 ? 22.415 17.181 50.509 1.00 32.28 104 THR D N 1
ATOM 4360 C CA . THR D 1 104 ? 23.602 18.047 50.512 1.00 32.27 104 THR D CA 1
ATOM 4361 C C . THR D 1 104 ? 23.207 19.518 50.400 1.00 31.51 104 THR D C 1
ATOM 4362 O O . THR D 1 104 ? 23.695 20.349 51.163 1.00 29.73 104 THR D O 1
ATOM 4366 N N . HIS D 1 105 ? 22.320 19.851 49.459 1.00 29.57 105 HIS D N 1
ATOM 4367 C CA . HIS D 1 105 ? 22.094 21.277 49.234 1.00 29.83 105 HIS D CA 1
ATOM 4368 C C . HIS D 1 105 ? 21.373 21.945 50.399 1.00 30.29 105 HIS D C 1
ATOM 4369 O O . HIS D 1 105 ? 21.660 23.107 50.729 1.00 30.99 105 HIS D O 1
ATOM 4376 N N . LEU D 1 106 ? 20.486 21.196 51.038 1.00 31.14 106 LEU D N 1
ATOM 4377 C CA . LEU D 1 106 ? 19.871 21.633 52.292 1.00 32.79 106 LEU D CA 1
ATOM 4378 C C . LEU D 1 106 ? 20.909 21.865 53.403 1.00 32.61 106 LEU D C 1
ATOM 4379 O O . LEU D 1 106 ? 20.890 22.895 54.069 1.00 31.52 106 LEU D O 1
ATOM 4384 N N . LYS D 1 107 ? 21.829 20.918 53.586 1.00 32.59 107 LYS D N 1
ATOM 4385 C CA . LYS D 1 107 ? 22.864 21.069 54.624 1.00 33.92 107 LYS D CA 1
ATOM 4386 C C . LYS D 1 107 ? 23.759 22.274 54.385 1.00 34.38 107 LYS D C 1
ATOM 4387 O O . LYS D 1 107 ? 24.163 22.959 55.351 1.00 33.36 107 LYS D O 1
ATOM 4393 N N . TYR D 1 108 ? 24.021 22.583 53.106 1.00 33.45 108 TYR D N 1
ATOM 4394 C CA . TYR D 1 108 ? 24.854 23.743 52.793 1.00 34.01 108 TYR D CA 1
ATOM 4395 C C . TYR D 1 108 ? 24.106 25.077 52.668 1.00 33.91 108 TYR D C 1
ATOM 4396 O O . TYR D 1 108 ? 24.699 26.093 52.307 1.00 35.30 108 TYR D O 1
ATOM 4405 N N . GLY D 1 109 ? 22.817 25.100 52.982 1.00 34.34 109 GLY D N 1
ATOM 4406 C CA . GLY D 1 109 ? 22.089 26.366 52.998 1.00 34.88 109 GLY D CA 1
ATOM 4407 C C . GLY D 1 109 ? 21.790 26.971 51.623 1.00 34.78 109 GLY D C 1
ATOM 4408 O O . GLY D 1 109 ? 21.674 28.200 51.460 1.00 33.50 109 GLY D O 1
ATOM 4409 N N . VAL D 1 110 ? 21.660 26.112 50.610 1.00 33.01 110 VAL D N 1
ATOM 4410 C CA . VAL D 1 110 ? 21.403 26.635 49.256 1.00 32.05 110 VAL D CA 1
ATOM 4411 C C . VAL D 1 110 ? 19.950 27.063 49.047 1.00 32.44 110 VAL D C 1
ATOM 4412 O O . VAL D 1 110 ? 19.053 26.274 49.246 1.00 33.18 110 VAL D O 1
ATOM 4416 N N . ALA D 1 111 ? 19.753 28.288 48.558 1.00 32.33 111 ALA D N 1
ATOM 4417 C CA . ALA D 1 111 ? 18.460 28.968 48.506 1.00 33.92 111 ALA D CA 1
ATOM 4418 C C . ALA D 1 111 ? 18.004 29.226 47.069 1.00 34.77 111 ALA D C 1
ATOM 4419 O O . ALA D 1 111 ? 18.808 29.095 46.132 1.00 34.18 111 ALA D O 1
ATOM 4421 N N . ASP D 1 112 ? 16.735 29.622 46.903 1.00 35.48 112 ASP D N 1
ATOM 4422 C CA . ASP D 1 112 ? 16.175 29.828 45.563 1.00 36.37 112 ASP D CA 1
ATOM 4423 C C . ASP D 1 112 ? 16.966 30.833 44.764 1.00 35.55 112 ASP D C 1
ATOM 4424 O O . ASP D 1 112 ? 17.095 30.676 43.549 1.00 35.65 112 ASP D O 1
ATOM 4429 N N . GLY D 1 113 ? 17.465 31.885 45.433 1.00 33.43 113 GLY D N 1
ATOM 4430 C CA . GLY D 1 113 ? 18.224 32.915 44.737 1.00 32.76 113 GLY D CA 1
ATOM 4431 C C . GLY D 1 113 ? 19.510 32.363 44.126 1.00 30.12 113 GLY D C 1
ATOM 4432 O O . GLY D 1 113 ? 19.968 32.847 43.059 1.00 29.15 113 GLY D O 1
ATOM 4433 N N . HIS D 1 114 ? 20.137 31.405 44.825 1.00 28.23 114 HIS D N 1
ATOM 4434 C CA . HIS D 1 114 ? 21.355 30.781 44.325 1.00 27.72 114 HIS D CA 1
ATOM 4435 C C . HIS D 1 114 ? 21.035 30.045 43.030 1.00 26.05 114 HIS D C 1
ATOM 4436 O O . HIS D 1 114 ? 21.751 30.176 42.079 1.00 25.98 114 HIS D O 1
ATOM 4443 N N . PHE D 1 115 ? 19.934 29.304 42.986 1.00 25.59 115 PHE D N 1
ATOM 4444 C CA . PHE D 1 115 ? 19.621 28.541 41.778 1.00 25.14 115 PHE D CA 1
ATOM 4445 C C . PHE D 1 115 ? 19.304 29.492 40.604 1.00 24.13 115 PHE D C 1
ATOM 4446 O O . PHE D 1 115 ? 19.586 29.156 39.448 1.00 22.00 115 PHE D O 1
ATOM 4454 N N . GLU D 1 116 ? 18.756 30.681 40.916 1.00 23.84 116 GLU D N 1
ATOM 4455 C CA . GLU D 1 116 ? 18.469 31.674 39.872 1.00 25.30 116 GLU D CA 1
ATOM 4456 C C . GLU D 1 116 ? 19.738 32.209 39.255 1.00 24.61 116 GLU D C 1
ATOM 4457 O O . GLU D 1 116 ? 19.860 32.323 38.028 1.00 22.97 116 GLU D O 1
ATOM 4463 N N . VAL D 1 117 ? 20.699 32.534 40.102 1.00 24.51 117 VAL D N 1
ATOM 4464 C CA . VAL D 1 117 ? 21.993 33.017 39.591 1.00 23.18 117 VAL D CA 1
ATOM 4465 C C . VAL D 1 117 ? 22.683 31.950 38.758 1.00 21.41 117 VAL D C 1
ATOM 4466 O O . VAL D 1 117 ? 23.174 32.242 37.675 1.00 21.83 117 VAL D O 1
ATOM 4470 N N . THR D 1 118 ? 22.722 30.720 39.263 1.00 22.51 118 THR D N 1
ATOM 4471 C CA . THR D 1 118 ? 23.422 29.637 38.610 1.00 21.94 118 THR D CA 1
ATOM 4472 C C . THR D 1 118 ? 22.768 29.340 37.243 1.00 21.67 118 THR D C 1
ATOM 4473 O O . THR D 1 118 ? 23.427 29.051 36.265 1.00 20.33 118 THR D O 1
ATOM 4477 N N . ARG D 1 119 ? 21.447 29.400 37.198 1.00 21.40 119 ARG D N 1
ATOM 4478 C CA . ARG D 1 119 ? 20.767 29.224 35.903 1.00 21.41 119 ARG D CA 1
ATOM 4479 C C . ARG D 1 119 ? 21.209 30.265 34.863 1.00 20.96 119 ARG D C 1
ATOM 4480 O O . ARG D 1 119 ? 21.484 29.958 33.694 1.00 22.27 119 ARG D O 1
ATOM 4488 N N . PHE D 1 120 ? 21.254 31.536 35.268 1.00 20.32 120 PHE D N 1
ATOM 4489 C CA . PHE D 1 120 ? 21.660 32.540 34.327 1.00 21.11 120 PHE D CA 1
ATOM 4490 C C . PHE D 1 120 ? 23.122 32.324 33.918 1.00 22.17 120 PHE D C 1
ATOM 4491 O O . PHE D 1 120 ? 23.492 32.451 32.725 1.00 22.45 120 PHE D O 1
ATOM 4499 N N . ALA D 1 121 ? 23.952 31.935 34.881 1.00 21.40 121 ALA D N 1
ATOM 4500 C CA . ALA D 1 121 ? 25.354 31.747 34.592 1.00 21.93 121 ALA D CA 1
ATOM 4501 C C . ALA D 1 121 ? 25.537 30.549 33.654 1.00 22.64 121 ALA D C 1
ATOM 4502 O O . ALA D 1 121 ? 26.374 30.585 32.771 1.00 23.19 121 ALA D O 1
ATOM 4504 N N . LEU D 1 122 ? 24.717 29.520 33.817 1.00 23.27 122 LEU D N 1
ATOM 4505 C CA . LEU D 1 122 ? 24.841 28.373 32.925 1.00 23.82 122 LEU D CA 1
ATOM 4506 C C . LEU D 1 122 ? 24.495 28.796 31.485 1.00 24.66 122 LEU D C 1
ATOM 4507 O O . LEU D 1 122 ? 25.184 28.412 30.525 1.00 23.44 122 LEU D O 1
ATOM 4512 N N . LEU D 1 123 ? 23.428 29.568 31.346 1.00 23.69 123 LEU D N 1
ATOM 4513 C CA . LEU D 1 123 ? 22.977 29.911 29.975 1.00 25.08 123 LEU D CA 1
ATOM 4514 C C . LEU D 1 123 ? 23.977 30.836 29.307 1.00 24.58 123 LEU D C 1
ATOM 4515 O O . LEU D 1 123 ? 24.231 30.684 28.102 1.00 25.38 123 LEU D O 1
ATOM 4520 N N . GLU D 1 124 ? 24.573 31.774 30.063 1.00 24.51 124 GLU D N 1
ATOM 4521 C CA . GLU D 1 124 ? 25.604 32.649 29.476 1.00 25.32 124 GLU D CA 1
ATOM 4522 C C . GLU D 1 124 ? 26.875 31.858 29.076 1.00 24.87 124 GLU D C 1
ATOM 4523 O O . GLU D 1 124 ? 27.538 32.179 28.074 1.00 24.90 124 GLU D O 1
ATOM 4529 N N . THR D 1 125 ? 27.233 30.874 29.890 1.00 23.34 125 THR D N 1
ATOM 4530 C CA . THR D 1 125 ? 28.348 29.998 29.553 1.00 23.43 125 THR D CA 1
ATOM 4531 C C . THR D 1 125 ? 28.122 29.161 28.315 1.00 24.13 125 THR D C 1
ATOM 4532 O O . THR D 1 125 ? 29.030 29.006 27.496 1.00 24.25 125 THR D O 1
ATOM 4536 N N . ILE D 1 126 ? 26.915 28.592 28.191 1.00 24.34 126 ILE D N 1
ATOM 4537 C CA . ILE D 1 126 ? 26.622 27.764 27.042 1.00 24.94 126 ILE D CA 1
ATOM 4538 C C . ILE D 1 126 ? 26.619 28.676 25.803 1.00 25.50 126 ILE D C 1
ATOM 4539 O O . ILE D 1 126 ? 27.162 28.330 24.745 1.00 25.12 126 ILE D O 1
ATOM 4544 N N . LYS D 1 127 ? 26.014 29.841 25.943 1.00 24.21 127 LYS D N 1
ATOM 4545 C CA . LYS D 1 127 ? 25.955 30.793 24.846 1.00 24.98 127 LYS D CA 1
ATOM 4546 C C . LYS D 1 127 ? 27.343 31.021 24.237 1.00 26.30 127 LYS D C 1
ATOM 4547 O O . LYS D 1 127 ? 27.506 31.047 22.983 1.00 25.56 127 LYS D O 1
ATOM 4553 N N . GLU D 1 128 ? 28.337 31.216 25.110 1.00 26.02 128 GLU D N 1
ATOM 4554 C CA . GLU D 1 128 ? 29.693 31.497 24.649 1.00 26.98 128 GLU D CA 1
ATOM 4555 C C . GLU D 1 128 ? 30.496 30.288 24.202 1.00 26.39 128 GLU D C 1
ATOM 4556 O O . GLU D 1 128 ? 31.605 30.445 23.650 1.00 26.90 128 GLU D O 1
ATOM 4562 N N . ALA D 1 129 ? 29.958 29.108 24.484 1.00 25.15 129 ALA D N 1
ATOM 4563 C CA . ALA D 1 129 ? 30.511 27.847 24.038 1.00 25.91 129 ALA D CA 1
ATOM 4564 C C . ALA D 1 129 ? 29.980 27.380 22.663 1.00 26.10 129 ALA D C 1
ATOM 4565 O O . ALA D 1 129 ? 30.446 26.370 22.131 1.00 26.20 129 ALA D O 1
ATOM 4567 N N . LEU D 1 130 ? 29.027 28.107 22.091 1.00 26.11 130 LEU D N 1
ATOM 4568 C CA . LEU D 1 130 ? 28.375 27.656 20.844 1.00 26.28 130 LEU D CA 1
ATOM 4569 C C . LEU D 1 130 ? 28.541 28.674 19.702 1.00 26.68 130 LEU D C 1
ATOM 4570 O O . LEU D 1 130 ? 28.669 29.871 19.933 1.00 26.23 130 LEU D O 1
ATOM 4575 N N . PRO D 1 131 ? 28.575 28.201 18.461 1.00 28.68 131 PRO D N 1
ATOM 4576 C CA . PRO D 1 131 ? 28.579 29.129 17.325 1.00 30.22 131 PRO D CA 1
ATOM 4577 C C . PRO D 1 131 ? 27.347 30.015 17.385 1.00 32.27 131 PRO D C 1
ATOM 4578 O O . PRO D 1 131 ? 26.309 29.547 17.827 1.00 33.03 131 PRO D O 1
ATOM 4582 N N . ALA D 1 132 ? 27.467 31.278 16.991 1.00 34.85 132 ALA D N 1
ATOM 4583 C CA . ALA D 1 132 ? 26.364 32.230 17.083 1.00 37.13 132 ALA D CA 1
ATOM 4584 C C . ALA D 1 132 ? 25.112 31.727 16.352 1.00 38.81 132 ALA D C 1
ATOM 4585 O O . ALA D 1 132 ? 24.002 32.029 16.783 1.00 38.97 132 ALA D O 1
ATOM 4587 N N . ASP D 1 133 ? 25.336 30.943 15.288 1.00 40.44 133 ASP D N 1
ATOM 4588 C CA . ASP D 1 133 ? 24.325 30.324 14.408 1.00 43.14 133 ASP D CA 1
ATOM 4589 C C . ASP D 1 133 ? 23.370 29.373 15.160 1.00 42.74 133 ASP D C 1
ATOM 4590 O O . ASP D 1 133 ? 22.178 29.257 14.808 1.00 42.51 133 ASP D O 1
ATOM 4595 N N . MET D 1 134 ? 23.920 28.661 16.147 1.00 41.12 134 MET D N 1
ATOM 4596 C CA . MET D 1 134 ? 23.149 27.726 16.959 1.00 40.76 134 MET D CA 1
ATOM 4597 C C . MET D 1 134 ? 22.293 28.410 17.998 1.00 39.12 134 MET D C 1
ATOM 4598 O O . MET D 1 134 ? 21.400 27.790 18.569 1.00 39.13 134 MET D O 1
ATOM 4603 N N . TRP D 1 135 ? 22.590 29.669 18.282 1.00 38.38 135 TRP D N 1
ATOM 4604 C CA . TRP D 1 135 ? 21.999 30.311 19.446 1.00 37.38 135 TRP D CA 1
ATOM 4605 C C . TRP D 1 135 ? 20.746 31.058 19.048 1.00 37.50 135 TRP D C 1
ATOM 4606 O O . TRP D 1 135 ? 20.563 31.426 17.877 1.00 38.74 135 TRP D O 1
ATOM 4617 N N . GLY D 1 136 ? 19.900 31.287 20.026 1.00 35.86 136 GLY D N 1
ATOM 4618 C CA . GLY D 1 136 ? 18.681 32.017 19.823 1.00 34.83 136 GLY D CA 1
ATOM 4619 C C . GLY D 1 136 ? 17.760 31.670 20.976 1.00 34.68 136 GLY D C 1
ATOM 4620 O O . GLY D 1 136 ? 18.134 30.912 21.885 1.00 32.91 136 GLY D O 1
ATOM 4621 N N . PRO D 1 137 ? 16.539 32.182 20.916 1.00 34.19 137 PRO D N 1
ATOM 4622 C CA . PRO D 1 137 ? 15.609 32.032 22.024 1.00 34.56 137 PRO D CA 1
ATOM 4623 C C . PRO D 1 137 ? 15.201 30.552 22.166 1.00 33.93 137 PRO D C 1
ATOM 4624 O O . PRO D 1 137 ? 14.919 30.142 23.297 1.00 33.13 137 PRO D O 1
ATOM 4628 N N . GLU D 1 138 ? 15.189 29.758 21.100 1.00 33.01 138 GLU D N 1
ATOM 4629 C CA . GLU D 1 138 ? 14.815 28.363 21.333 1.00 34.09 138 GLU D CA 1
ATOM 4630 C C . GLU D 1 138 ? 15.933 27.492 21.982 1.00 32.24 138 GLU D C 1
ATOM 4631 O O . GLU D 1 138 ? 15.641 26.646 22.844 1.00 31.51 138 GLU D O 1
ATOM 4637 N N . MET D 1 139 ? 17.175 27.677 21.555 1.00 30.84 139 MET D N 1
ATOM 4638 C CA . MET D 1 139 ? 18.306 26.992 22.234 1.00 29.80 139 MET D CA 1
ATOM 4639 C C . MET D 1 139 ? 18.419 27.440 23.714 1.00 29.08 139 MET D C 1
ATOM 4640 O O . MET D 1 139 ? 18.595 26.624 24.599 1.00 27.90 139 MET D O 1
ATOM 4645 N N . ARG D 1 140 ? 18.318 28.745 23.972 1.00 29.06 140 ARG D N 1
ATOM 4646 C CA . ARG D 1 140 ? 18.302 29.222 25.334 1.00 28.74 140 ARG D CA 1
ATOM 4647 C C . ARG D 1 140 ? 17.161 28.597 26.123 1.00 30.40 140 ARG D C 1
ATOM 4648 O O . ARG D 1 140 ? 17.309 28.208 27.303 1.00 30.40 140 ARG D O 1
ATOM 4656 N N . ASN D 1 141 ? 15.981 28.547 25.503 1.00 29.94 141 ASN D N 1
ATOM 4657 C CA . ASN D 1 141 ? 14.822 28.060 26.222 1.00 31.80 141 ASN D CA 1
ATOM 4658 C C . ASN D 1 141 ? 14.881 26.565 26.527 1.00 30.04 141 ASN D C 1
ATOM 4659 O O . ASN D 1 141 ? 14.425 26.135 27.593 1.00 29.06 141 ASN D O 1
ATOM 4664 N N . ALA D 1 142 ? 15.472 25.789 25.622 1.00 28.68 142 ALA D N 1
ATOM 4665 C CA . ALA D 1 142 ? 15.572 24.342 25.805 1.00 27.40 142 ALA D CA 1
ATOM 4666 C C . ALA D 1 142 ? 16.457 24.082 27.033 1.00 27.29 142 ALA D C 1
ATOM 4667 O O . ALA D 1 142 ? 16.090 23.340 27.944 1.00 26.12 142 ALA D O 1
ATOM 4669 N N . TRP D 1 143 ? 17.610 24.747 27.064 1.00 25.41 143 TRP D N 1
ATOM 4670 C CA . TRP D 1 143 ? 18.520 24.576 28.202 1.00 25.92 143 TRP D CA 1
ATOM 4671 C C . TRP D 1 143 ? 17.929 25.100 29.515 1.00 24.40 143 TRP D C 1
ATOM 4672 O O . TRP D 1 143 ? 18.042 24.454 30.565 1.00 24.06 143 TRP D O 1
ATOM 4683 N N . GLY D 1 144 ? 17.314 26.271 29.448 1.00 24.83 144 GLY D N 1
ATOM 4684 C CA . GLY D 1 144 ? 16.645 26.866 30.596 1.00 27.04 144 GLY D CA 1
ATOM 4685 C C . GLY D 1 144 ? 15.585 25.934 31.175 1.00 27.35 144 GLY D C 1
ATOM 4686 O O . GLY D 1 144 ? 15.518 25.741 32.387 1.00 24.91 144 GLY D O 1
ATOM 4687 N N . GLU D 1 145 ? 14.760 25.329 30.302 1.00 27.06 145 GLU D N 1
ATOM 4688 C CA . GLU D 1 145 ? 13.730 24.371 30.771 1.00 28.52 145 GLU D CA 1
ATOM 4689 C C . GLU D 1 145 ? 14.241 23.064 31.380 1.00 27.16 145 GLU D C 1
ATOM 4690 O O . GLU D 1 145 ? 13.715 22.601 32.393 1.00 28.58 145 GLU D O 1
ATOM 4696 N N . ALA D 1 146 ? 15.243 22.479 30.758 1.00 27.35 146 ALA D N 1
ATOM 4697 C CA . ALA D 1 146 ? 15.890 21.285 31.284 1.00 26.50 146 ALA D CA 1
ATOM 4698 C C . ALA D 1 146 ? 16.497 21.622 32.649 1.00 27.04 146 ALA D C 1
ATOM 4699 O O . ALA D 1 146 ? 16.373 20.829 33.584 1.00 28.01 146 ALA D O 1
ATOM 4701 N N . TYR D 1 147 ? 17.176 22.773 32.745 1.00 24.95 147 TYR D N 1
ATOM 4702 C CA . TYR D 1 147 ? 17.777 23.189 34.016 1.00 24.87 147 TYR D CA 1
ATOM 4703 C C . TYR D 1 147 ? 16.711 23.359 35.068 1.00 23.36 147 TYR D C 1
ATOM 4704 O O . TYR D 1 147 ? 16.845 22.891 36.192 1.00 22.73 147 TYR D O 1
ATOM 4713 N N . ASP D 1 148 ? 15.624 24.032 34.717 1.00 23.70 148 ASP D N 1
ATOM 4714 C CA . ASP D 1 148 ? 14.485 24.177 35.647 1.00 24.16 148 ASP D CA 1
ATOM 4715 C C . ASP D 1 148 ? 13.928 22.844 36.147 1.00 25.43 148 ASP D C 1
ATOM 4716 O O . ASP D 1 148 ? 13.471 22.747 37.325 1.00 25.41 148 ASP D O 1
ATOM 4721 N N . GLN D 1 149 ? 13.932 21.831 35.291 1.00 24.10 149 GLN D N 1
ATOM 4722 C CA . GLN D 1 149 ? 13.413 20.512 35.718 1.00 25.01 149 GLN D CA 1
ATOM 4723 C C . GLN D 1 149 ? 14.407 19.829 36.672 1.00 24.55 149 GLN D C 1
ATOM 4724 O O . GLN D 1 149 ? 14.018 19.293 37.711 1.00 24.91 149 GLN D O 1
ATOM 4730 N N . LEU D 1 150 ? 15.693 19.932 36.360 1.00 25.41 150 LEU D N 1
ATOM 4731 C CA . LEU D 1 150 ? 16.714 19.474 37.276 1.00 25.79 150 LEU D CA 1
ATOM 4732 C C . LEU D 1 150 ? 16.551 20.159 38.628 1.00 25.57 150 LEU D C 1
ATOM 4733 O O . LEU D 1 150 ? 16.516 19.492 39.680 1.00 26.46 150 LEU D O 1
ATOM 4738 N N . VAL D 1 151 ? 16.468 21.485 38.631 1.00 26.57 151 VAL D N 1
ATOM 4739 C CA . VAL D 1 151 ? 16.414 22.218 39.905 1.00 26.40 151 VAL D CA 1
ATOM 4740 C C . VAL D 1 151 ? 15.142 21.853 40.741 1.00 27.51 151 VAL D C 1
ATOM 4741 O O . VAL D 1 151 ? 15.208 21.635 41.974 1.00 25.87 151 VAL D O 1
ATOM 4745 N N . ALA D 1 152 ? 14.001 21.756 40.057 1.00 26.75 152 ALA D N 1
ATOM 4746 C CA . ALA D 1 152 ? 12.734 21.386 40.688 1.00 28.12 152 ALA D CA 1
ATOM 4747 C C . ALA D 1 152 ? 12.869 20.019 41.320 1.00 27.51 152 ALA D C 1
ATOM 4748 O O . ALA D 1 152 ? 12.352 19.808 42.419 1.00 29.21 152 ALA D O 1
ATOM 4750 N N . ALA D 1 153 ? 13.587 19.117 40.658 1.00 28.67 153 ALA D N 1
ATOM 4751 C CA . ALA D 1 153 ? 13.729 17.754 41.140 1.00 29.17 153 ALA D CA 1
ATOM 4752 C C . ALA D 1 153 ? 14.625 17.710 42.397 1.00 30.37 153 ALA D C 1
ATOM 4753 O O . ALA D 1 153 ? 14.288 17.004 43.373 1.00 29.81 153 ALA D O 1
ATOM 4755 N N . ILE D 1 154 ? 15.741 18.447 42.373 1.00 29.84 154 ILE D N 1
ATOM 4756 C CA . ILE D 1 154 ? 16.529 18.614 43.599 1.00 29.65 154 ILE D CA 1
ATOM 4757 C C . ILE D 1 154 ? 15.668 19.275 44.718 1.00 29.93 154 ILE D C 1
ATOM 4758 O O . ILE D 1 154 ? 15.692 18.823 45.879 1.00 30.29 154 ILE D O 1
ATOM 4763 N N . LYS D 1 155 ? 14.937 20.338 44.374 1.00 31.31 155 LYS D N 1
ATOM 4764 C CA . LYS D 1 155 ? 14.157 21.095 45.337 1.00 32.92 155 LYS D CA 1
ATOM 4765 C C . LYS D 1 155 ? 13.117 20.243 46.054 1.00 34.13 155 LYS D C 1
ATOM 4766 O O . LYS D 1 155 ? 12.884 20.424 47.263 1.00 34.71 155 LYS D O 1
ATOM 4772 N N . GLN D 1 156 ? 12.555 19.265 45.351 1.00 34.99 156 GLN D N 1
ATOM 4773 C CA . GLN D 1 156 ? 11.562 18.394 45.976 1.00 37.29 156 GLN D CA 1
ATOM 4774 C C . GLN D 1 156 ? 12.161 17.608 47.140 1.00 36.68 156 GLN D C 1
ATOM 4775 O O . GLN D 1 156 ? 11.473 17.303 48.115 1.00 36.00 156 GLN D O 1
ATOM 4781 N N . GLU D 1 157 ? 13.441 17.287 47.019 1.00 36.83 157 GLU D N 1
ATOM 4782 C CA . GLU D 1 157 ? 14.155 16.602 48.077 1.00 38.09 157 GLU D CA 1
ATOM 4783 C C . GLU D 1 157 ? 14.793 17.530 49.103 1.00 38.54 157 GLU D C 1
ATOM 4784 O O . GLU D 1 157 ? 15.578 17.083 49.922 1.00 40.18 157 GLU D O 1
ATOM 4790 N N . MET D 1 158 ? 14.473 18.819 49.045 1.00 39.14 158 MET D N 1
ATOM 4791 C CA . MET D 1 158 ? 14.950 19.821 50.009 1.00 39.72 158 MET D CA 1
ATOM 4792 C C . MET D 1 158 ? 13.792 20.358 50.845 1.00 41.36 158 MET D C 1
ATOM 4793 O O . MET D 1 158 ? 13.996 21.199 51.717 1.00 41.94 158 MET D O 1
ATOM 4798 N N . LYS D 1 159 ? 12.588 19.870 50.580 1.00 43.56 159 LYS D N 1
ATOM 4799 C CA . LYS D 1 159 ? 11.356 20.337 51.256 1.00 46.13 159 LYS D CA 1
ATOM 4800 C C . LYS D 1 159 ? 10.631 19.158 51.863 1.00 46.94 159 LYS D C 1
ATOM 4801 O O . LYS D 1 159 ? 10.886 18.032 51.471 1.00 47.11 159 LYS D O 1
ATOM 4807 N N . PRO D 1 160 ? 9.742 19.399 52.828 1.00 49.08 160 PRO D N 1
ATOM 4808 C CA . PRO D 1 160 ? 8.914 18.323 53.415 1.00 50.72 160 PRO D CA 1
ATOM 4809 C C . PRO D 1 160 ? 8.108 17.452 52.419 1.00 52.33 160 PRO D C 1
ATOM 4810 O O . PRO D 1 160 ? 7.455 17.885 51.447 1.00 52.71 160 PRO D O 1
ATOM 4814 N N . VAL E 1 8 ? -20.507 7.660 95.119 1.00 52.17 8 VAL E N 1
ATOM 4815 C CA . VAL E 1 8 ? -21.674 7.591 96.075 1.00 51.60 8 VAL E CA 1
ATOM 4816 C C . VAL E 1 8 ? -21.236 7.710 97.549 1.00 50.21 8 VAL E C 1
ATOM 4817 O O . VAL E 1 8 ? -21.709 8.600 98.261 1.00 50.85 8 VAL E O 1
ATOM 4821 N N . VAL E 1 9 ? -20.362 6.805 97.997 1.00 48.26 9 VAL E N 1
ATOM 4822 C CA . VAL E 1 9 ? -19.576 7.000 99.216 1.00 44.98 9 VAL E CA 1
ATOM 4823 C C . VAL E 1 9 ? -18.446 8.015 98.887 1.00 42.77 9 VAL E C 1
ATOM 4824 O O . VAL E 1 9 ? -18.343 9.104 99.497 1.00 42.43 9 VAL E O 1
ATOM 4828 N N . PHE E 1 10 ? -17.632 7.646 97.898 1.00 38.43 10 PHE E N 1
ATOM 4829 C CA . PHE E 1 10 ? -16.536 8.466 97.390 1.00 35.11 10 PHE E CA 1
ATOM 4830 C C . PHE E 1 10 ? -16.470 8.168 95.891 1.00 33.88 10 PHE E C 1
ATOM 4831 O O . PHE E 1 10 ? -16.273 7.028 95.503 1.00 32.99 10 PHE E O 1
ATOM 4839 N N . SER E 1 11 ? -16.621 9.190 95.071 1.00 34.30 11 SER E N 1
ATOM 4840 C CA . SER E 1 11 ? -16.712 9.000 93.624 1.00 35.11 11 SER E CA 1
ATOM 4841 C C . SER E 1 11 ? -15.429 8.460 92.997 1.00 35.39 11 SER E C 1
ATOM 4842 O O . SER E 1 11 ? -14.335 8.611 93.555 1.00 35.32 11 SER E O 1
ATOM 4845 N N . GLU E 1 12 ? -15.572 7.850 91.821 1.00 35.88 12 GLU E N 1
ATOM 4846 C CA . GLU E 1 12 ? -14.445 7.442 91.007 1.00 36.22 12 GLU E CA 1
ATOM 4847 C C . GLU E 1 12 ? -13.459 8.598 90.790 1.00 35.16 12 GLU E C 1
ATOM 4848 O O . GLU E 1 12 ? -12.243 8.416 90.947 1.00 34.45 12 GLU E O 1
ATOM 4854 N N . GLU E 1 13 ? -13.983 9.778 90.462 1.00 33.77 13 GLU E N 1
ATOM 4855 C CA . GLU E 1 13 ? -13.153 10.938 90.187 1.00 34.39 13 GLU E CA 1
ATOM 4856 C C . GLU E 1 13 ? -12.326 11.328 91.436 1.00 34.68 13 GLU E C 1
ATOM 4857 O O . GLU E 1 13 ? -11.129 11.599 91.335 1.00 34.46 13 GLU E O 1
ATOM 4863 N N . LYS E 1 14 ? -12.951 11.280 92.608 1.00 33.63 14 LYS E N 1
ATOM 4864 C CA . LYS E 1 14 ? -12.269 11.637 93.848 1.00 31.78 14 LYS E CA 1
ATOM 4865 C C . LYS E 1 14 ? -11.207 10.608 94.212 1.00 31.43 14 LYS E C 1
ATOM 4866 O O . LYS E 1 14 ? -10.087 10.974 94.532 1.00 31.07 14 LYS E O 1
ATOM 4872 N N . GLU E 1 15 ? -11.543 9.331 94.086 1.00 31.02 15 GLU E N 1
ATOM 4873 C CA . GLU E 1 15 ? -10.581 8.269 94.307 1.00 31.71 15 GLU E CA 1
ATOM 4874 C C . GLU E 1 15 ? -9.338 8.452 93.395 1.00 31.57 15 GLU E C 1
ATOM 4875 O O . GLU E 1 15 ? -8.194 8.291 93.853 1.00 32.03 15 GLU E O 1
ATOM 4881 N N . ALA E 1 16 ? -9.553 8.821 92.130 1.00 31.21 16 ALA E N 1
ATOM 4882 C CA . ALA E 1 16 ? -8.458 8.926 91.166 1.00 30.99 16 ALA E CA 1
ATOM 4883 C C . ALA E 1 16 ? -7.540 10.057 91.601 1.00 30.90 16 ALA E C 1
ATOM 4884 O O . ALA E 1 16 ? -6.306 9.937 91.490 1.00 31.25 16 ALA E O 1
ATOM 4886 N N . LEU E 1 17 ? -8.134 11.146 92.084 1.00 29.34 17 LEU E N 1
ATOM 4887 C CA . LEU E 1 17 ? -7.346 12.310 92.540 1.00 29.62 17 LEU E CA 1
ATOM 4888 C C . LEU E 1 17 ? -6.510 11.962 93.776 1.00 28.80 17 LEU E C 1
ATOM 4889 O O . LEU E 1 17 ? -5.341 12.392 93.890 1.00 29.19 17 LEU E O 1
ATOM 4894 N N . VAL E 1 18 ? -7.131 11.235 94.711 1.00 27.73 18 VAL E N 1
ATOM 4895 C CA . VAL E 1 18 ? -6.433 10.800 95.915 1.00 27.18 18 VAL E CA 1
ATOM 4896 C C . VAL E 1 18 ? -5.309 9.811 95.564 1.00 28.74 18 VAL E C 1
ATOM 4897 O O . VAL E 1 18 ? -4.198 9.933 96.084 1.00 27.17 18 VAL E O 1
ATOM 4901 N N . LEU E 1 19 ? -5.601 8.848 94.685 1.00 29.71 19 LEU E N 1
ATOM 4902 C CA . LEU E 1 19 ? -4.616 7.832 94.331 1.00 30.57 19 LEU E CA 1
ATOM 4903 C C . LEU E 1 19 ? -3.344 8.418 93.671 1.00 30.88 19 LEU E C 1
ATOM 4904 O O . LEU E 1 19 ? -2.229 8.099 94.069 1.00 31.01 19 LEU E O 1
ATOM 4909 N N . LYS E 1 20 ? -3.512 9.285 92.683 1.00 30.89 20 LYS E N 1
ATOM 4910 C CA . LYS E 1 20 ? -2.358 9.814 91.956 1.00 31.04 20 LYS E CA 1
ATOM 4911 C C . LYS E 1 20 ? -1.512 10.755 92.837 1.00 30.75 20 LYS E C 1
ATOM 4912 O O . LYS E 1 20 ? -0.278 10.875 92.678 1.00 30.80 20 LYS E O 1
ATOM 4918 N N . SER E 1 21 ? -2.165 11.416 93.791 1.00 28.83 21 SER E N 1
ATOM 4919 C CA . SER E 1 21 ? -1.444 12.318 94.658 1.00 27.88 21 SER E CA 1
ATOM 4920 C C . SER E 1 21 ? -0.743 11.574 95.794 1.00 27.14 21 SER E C 1
ATOM 4921 O O . SER E 1 21 ? 0.383 11.887 96.157 1.00 27.06 21 SER E O 1
ATOM 4924 N N . TRP E 1 22 ? -1.419 10.600 96.364 1.00 28.26 22 TRP E N 1
ATOM 4925 C CA . TRP E 1 22 ? -0.795 9.748 97.381 1.00 27.31 22 TRP E CA 1
ATOM 4926 C C . TRP E 1 22 ? 0.351 8.895 96.777 1.00 28.48 22 TRP E C 1
ATOM 4927 O O . TRP E 1 22 ? 1.381 8.714 97.458 1.00 28.05 22 TRP E O 1
ATOM 4938 N N . ALA E 1 23 ? 0.230 8.490 95.497 1.00 27.93 23 ALA E N 1
ATOM 4939 C CA . ALA E 1 23 ? 1.358 7.806 94.830 1.00 29.51 23 ALA E CA 1
ATOM 4940 C C . ALA E 1 23 ? 2.608 8.653 94.966 1.00 29.38 23 ALA E C 1
ATOM 4941 O O . ALA E 1 23 ? 3.705 8.119 95.077 1.00 30.89 23 ALA E O 1
ATOM 4943 N N . ILE E 1 24 ? 2.461 9.980 94.979 1.00 28.69 24 ILE E N 1
ATOM 4944 C CA . ILE E 1 24 ? 3.636 10.820 95.051 1.00 27.83 24 ILE E CA 1
ATOM 4945 C C . ILE E 1 24 ? 4.045 11.045 96.500 1.00 28.64 24 ILE E C 1
ATOM 4946 O O . ILE E 1 24 ? 5.216 10.848 96.885 1.00 27.95 24 ILE E O 1
ATOM 4951 N N . MET E 1 25 ? 3.077 11.453 97.327 1.00 28.30 25 MET E N 1
ATOM 4952 C CA . MET E 1 25 ? 3.400 11.859 98.688 1.00 27.88 25 MET E CA 1
ATOM 4953 C C . MET E 1 25 ? 3.937 10.684 99.533 1.00 29.71 25 MET E C 1
ATOM 4954 O O . MET E 1 25 ? 4.686 10.903 100.478 1.00 30.44 25 MET E O 1
ATOM 4959 N N . LYS E 1 26 ? 3.533 9.465 99.190 1.00 31.14 26 LYS E N 1
ATOM 4960 C CA . LYS E 1 26 ? 3.896 8.238 99.922 1.00 33.40 26 LYS E CA 1
ATOM 4961 C C . LYS E 1 26 ? 5.401 8.093 100.006 1.00 33.77 26 LYS E C 1
ATOM 4962 O O . LYS E 1 26 ? 5.941 7.643 101.017 1.00 33.27 26 LYS E O 1
ATOM 4968 N N . LYS E 1 27 ? 6.065 8.508 98.943 1.00 34.11 27 LYS E N 1
ATOM 4969 C CA . LYS E 1 27 ? 7.526 8.424 98.867 1.00 35.06 27 LYS E CA 1
ATOM 4970 C C . LYS E 1 27 ? 8.245 9.534 99.622 1.00 34.02 27 LYS E C 1
ATOM 4971 O O . LYS E 1 27 ? 9.481 9.585 99.638 1.00 34.04 27 LYS E O 1
ATOM 4977 N N . ASP E 1 28 ? 7.484 10.404 100.284 1.00 31.75 28 ASP E N 1
ATOM 4978 C CA . ASP E 1 28 ? 8.048 11.506 101.065 1.00 31.23 28 ASP E CA 1
ATOM 4979 C C . ASP E 1 28 ? 7.341 11.678 102.420 1.00 30.97 28 ASP E C 1
ATOM 4980 O O . ASP E 1 28 ? 7.360 12.748 103.026 1.00 29.29 28 ASP E O 1
ATOM 4985 N N . SER E 1 29 ? 6.750 10.600 102.908 1.00 31.18 29 SER E N 1
ATOM 4986 C CA . SER E 1 29 ? 5.861 10.705 104.064 1.00 32.06 29 SER E CA 1
ATOM 4987 C C . SER E 1 29 ? 6.509 11.204 105.355 1.00 31.88 29 SER E C 1
ATOM 4988 O O . SER E 1 29 ? 5.855 11.912 106.111 1.00 30.48 29 SER E O 1
ATOM 4991 N N . ALA E 1 30 ? 7.794 10.887 105.586 1.00 32.35 30 ALA E N 1
ATOM 4992 C CA . ALA E 1 30 ? 8.494 11.377 106.786 1.00 32.49 30 ALA E CA 1
ATOM 4993 C C . ALA E 1 30 ? 8.504 12.903 106.891 1.00 32.67 30 ALA E C 1
ATOM 4994 O O . ALA E 1 30 ? 8.061 13.493 107.907 1.00 33.48 30 ALA E O 1
ATOM 4996 N N . ASN E 1 31 ? 9.025 13.551 105.848 1.00 31.74 31 ASN E N 1
ATOM 4997 C CA . ASN E 1 31 ? 9.117 15.007 105.809 1.00 31.16 31 ASN E CA 1
ATOM 4998 C C . ASN E 1 31 ? 7.683 15.622 105.784 1.00 29.63 31 ASN E C 1
ATOM 4999 O O . ASN E 1 31 ? 7.410 16.615 106.453 1.00 29.37 31 ASN E O 1
ATOM 5004 N N . LEU E 1 32 ? 6.788 15.026 105.006 1.00 28.23 32 LEU E N 1
ATOM 5005 C CA . LEU E 1 32 ? 5.430 15.628 104.870 1.00 27.57 32 LEU E CA 1
ATOM 5006 C C . LEU E 1 32 ? 4.605 15.514 106.127 1.00 27.67 32 LEU E C 1
ATOM 5007 O O . LEU E 1 32 ? 3.905 16.458 106.469 1.00 27.43 32 LEU E O 1
ATOM 5012 N N . GLY E 1 33 ? 4.675 14.359 106.785 1.00 27.73 33 GLY E N 1
ATOM 5013 C CA . GLY E 1 33 ? 4.063 14.159 108.120 1.00 28.14 33 GLY E CA 1
ATOM 5014 C C . GLY E 1 33 ? 4.503 15.212 109.121 1.00 28.69 33 GLY E C 1
ATOM 5015 O O . GLY E 1 33 ? 3.689 15.871 109.800 1.00 28.89 33 GLY E O 1
ATOM 5016 N N . LEU E 1 34 ? 5.805 15.399 109.248 1.00 29.26 34 LEU E N 1
ATOM 5017 C CA . LEU E 1 34 ? 6.314 16.477 110.093 1.00 28.98 34 LEU E CA 1
ATOM 5018 C C . LEU E 1 34 ? 5.867 17.870 109.676 1.00 28.64 34 LEU E C 1
ATOM 5019 O O . LEU E 1 34 ? 5.503 18.674 110.536 1.00 28.14 34 LEU E O 1
ATOM 5024 N N . ARG E 1 35 ? 5.893 18.193 108.379 1.00 27.93 35 ARG E N 1
ATOM 5025 C CA . ARG E 1 35 ? 5.481 19.533 107.961 1.00 28.41 35 ARG E CA 1
ATOM 5026 C C . ARG E 1 35 ? 4.011 19.750 108.289 1.00 25.97 35 ARG E C 1
ATOM 5027 O O . ARG E 1 35 ? 3.620 20.856 108.598 1.00 24.70 35 ARG E O 1
ATOM 5035 N N . PHE E 1 36 ? 3.230 18.688 108.208 1.00 24.93 36 PHE E N 1
ATOM 5036 C CA . PHE E 1 36 ? 1.778 18.736 108.536 1.00 24.89 36 PHE E CA 1
ATOM 5037 C C . PHE E 1 36 ? 1.595 19.158 109.973 1.00 25.85 36 PHE E C 1
ATOM 5038 O O . PHE E 1 36 ? 0.842 20.110 110.272 1.00 25.95 36 PHE E O 1
ATOM 5046 N N . PHE E 1 37 ? 2.346 18.532 110.892 1.00 25.54 37 PHE E N 1
ATOM 5047 C CA . PHE E 1 37 ? 2.181 18.887 112.299 1.00 25.76 37 PHE E CA 1
ATOM 5048 C C . PHE E 1 37 ? 2.735 20.248 112.651 1.00 25.41 37 PHE E C 1
ATOM 5049 O O . PHE E 1 37 ? 2.131 20.980 113.425 1.00 25.72 37 PHE E O 1
ATOM 5057 N N . LEU E 1 38 ? 3.868 20.626 112.060 1.00 26.06 38 LEU E N 1
ATOM 5058 C CA . LEU E 1 38 ? 4.387 21.974 112.259 1.00 26.06 38 LEU E CA 1
ATOM 5059 C C . LEU E 1 38 ? 3.343 23.002 111.802 1.00 24.60 38 LEU E C 1
ATOM 5060 O O . LEU E 1 38 ? 3.249 24.062 112.377 1.00 25.05 38 LEU E O 1
ATOM 5065 N N . LYS E 1 39 ? 2.602 22.710 110.732 1.00 23.45 39 LYS E N 1
ATOM 5066 C CA . LYS E 1 39 ? 1.578 23.641 110.255 1.00 23.52 39 LYS E CA 1
ATOM 5067 C C . LYS E 1 39 ? 0.406 23.754 111.242 1.00 22.62 39 LYS E C 1
ATOM 5068 O O . LYS E 1 39 ? -0.112 24.864 111.512 1.00 23.47 39 LYS E O 1
ATOM 5074 N N . ILE E 1 40 ? -0.053 22.609 111.744 1.00 23.39 40 ILE E N 1
ATOM 5075 C CA . ILE E 1 40 ? -1.029 22.582 112.851 1.00 23.66 40 ILE E CA 1
ATOM 5076 C C . ILE E 1 40 ? -0.598 23.520 113.985 1.00 23.41 40 ILE E C 1
ATOM 5077 O O . ILE E 1 40 ? -1.334 24.405 114.394 1.00 22.80 40 ILE E O 1
ATOM 5082 N N . PHE E 1 41 ? 0.647 23.390 114.435 1.00 24.89 41 PHE E N 1
ATOM 5083 C CA . PHE E 1 41 ? 1.093 24.199 115.548 1.00 24.65 41 PHE E CA 1
ATOM 5084 C C . PHE E 1 41 ? 1.374 25.659 115.214 1.00 26.13 41 PHE E C 1
ATOM 5085 O O . PHE E 1 41 ? 1.346 26.515 116.106 1.00 27.04 41 PHE E O 1
ATOM 5093 N N . GLU E 1 42 ? 1.678 25.953 113.947 1.00 25.65 42 GLU E N 1
ATOM 5094 C CA . GLU E 1 42 ? 1.817 27.345 113.493 1.00 24.75 42 GLU E CA 1
ATOM 5095 C C . GLU E 1 42 ? 0.459 28.033 113.567 1.00 25.15 42 GLU E C 1
ATOM 5096 O O . GLU E 1 42 ? 0.348 29.164 114.000 1.00 24.76 42 GLU E O 1
ATOM 5102 N N . ILE E 1 43 ? -0.578 27.332 113.106 1.00 23.61 43 ILE E N 1
ATOM 5103 C CA . ILE E 1 43 ? -1.918 27.912 113.099 1.00 22.62 43 ILE E CA 1
ATOM 5104 C C . ILE E 1 43 ? -2.465 28.057 114.513 1.00 22.94 43 ILE E C 1
ATOM 5105 O O . ILE E 1 43 ? -3.055 29.090 114.867 1.00 25.27 43 ILE E O 1
ATOM 5110 N N . ALA E 1 44 ? -2.250 27.054 115.322 1.00 24.06 44 ALA E N 1
ATOM 5111 C CA . ALA E 1 44 ? -2.836 27.017 116.647 1.00 25.83 44 ALA E CA 1
ATOM 5112 C C . ALA E 1 44 ? -1.765 26.528 117.641 1.00 27.04 44 ALA E C 1
ATOM 5113 O O . ALA E 1 44 ? -1.691 25.310 117.922 1.00 27.49 44 ALA E O 1
ATOM 5115 N N . PRO E 1 45 ? -0.895 27.426 118.122 1.00 29.06 45 PRO E N 1
ATOM 5116 C CA . PRO E 1 45 ? 0.170 27.008 119.031 1.00 30.41 45 PRO E CA 1
ATOM 5117 C C . PRO E 1 45 ? -0.404 26.308 120.269 1.00 32.19 45 PRO E C 1
ATOM 5118 O O . PRO E 1 45 ? 0.235 25.411 120.822 1.00 32.95 45 PRO E O 1
ATOM 5122 N N . SER E 1 46 ? -1.614 26.668 120.664 1.00 33.63 46 SER E N 1
ATOM 5123 C CA . SER E 1 46 ? -2.238 26.025 121.800 1.00 33.59 46 SER E CA 1
ATOM 5124 C C . SER E 1 46 ? -2.443 24.514 121.609 1.00 35.32 46 SER E C 1
ATOM 5125 O O . SER E 1 46 ? -2.522 23.777 122.615 1.00 35.87 46 SER E O 1
ATOM 5128 N N . ALA E 1 47 ? -2.552 24.047 120.353 1.00 34.21 47 ALA E N 1
ATOM 5129 C CA . ALA E 1 47 ? -2.641 22.610 120.050 1.00 35.02 47 ALA E CA 1
ATOM 5130 C C . ALA E 1 47 ? -1.424 21.838 120.550 1.00 36.02 47 ALA E C 1
ATOM 5131 O O . ALA E 1 47 ? -1.532 20.649 120.893 1.00 36.22 47 ALA E O 1
ATOM 5133 N N . ARG E 1 48 ? -0.271 22.498 120.620 1.00 36.87 48 ARG E N 1
ATOM 5134 C CA . ARG E 1 48 ? 0.938 21.802 121.072 1.00 39.20 48 ARG E CA 1
ATOM 5135 C C . ARG E 1 48 ? 0.806 21.192 122.496 1.00 39.99 48 ARG E C 1
ATOM 5136 O O . ARG E 1 48 ? 1.303 20.078 122.746 1.00 39.00 48 ARG E O 1
ATOM 5144 N N . GLN E 1 49 ? 0.135 21.919 123.394 1.00 40.57 49 GLN E N 1
ATOM 5145 C CA . GLN E 1 49 ? -0.062 21.489 124.789 1.00 42.27 49 GLN E CA 1
ATOM 5146 C C . GLN E 1 49 ? -0.992 20.291 124.904 1.00 42.61 49 GLN E C 1
ATOM 5147 O O . GLN E 1 49 ? -0.962 19.609 125.927 1.00 44.14 49 GLN E O 1
ATOM 5153 N N . MET E 1 50 ? -1.798 20.005 123.873 1.00 41.91 50 MET E N 1
ATOM 5154 C CA . MET E 1 50 ? -2.623 18.784 123.883 1.00 41.43 50 MET E CA 1
ATOM 5155 C C . MET E 1 50 ? -1.732 17.527 123.972 1.00 40.14 50 MET E C 1
ATOM 5156 O O . MET E 1 50 ? -2.180 16.458 124.408 1.00 39.40 50 MET E O 1
ATOM 5161 N N . PHE E 1 51 ? -0.481 17.648 123.535 1.00 39.26 51 PHE E N 1
ATOM 5162 C CA . PHE E 1 51 ? 0.385 16.497 123.351 1.00 40.35 51 PHE E CA 1
ATOM 5163 C C . PHE E 1 51 ? 1.369 16.349 124.506 1.00 42.96 51 PHE E C 1
ATOM 5164 O O . PHE E 1 51 ? 2.098 17.313 124.808 1.00 42.05 51 PHE E O 1
ATOM 5172 N N . PRO E 1 52 ? 1.371 15.151 125.124 1.00 45.54 52 PRO E N 1
ATOM 5173 C CA . PRO E 1 52 ? 2.277 14.811 126.232 1.00 47.60 52 PRO E CA 1
ATOM 5174 C C . PRO E 1 52 ? 3.752 15.116 125.942 1.00 49.59 52 PRO E C 1
ATOM 5175 O O . PRO E 1 52 ? 4.403 15.838 126.710 1.00 51.04 52 PRO E O 1
ATOM 5179 N N . PHE E 1 53 ? 4.255 14.586 124.827 1.00 50.78 53 PHE E N 1
ATOM 5180 C CA . PHE E 1 53 ? 5.666 14.698 124.471 1.00 51.72 53 PHE E CA 1
ATOM 5181 C C . PHE E 1 53 ? 6.124 16.110 124.086 1.00 52.75 53 PHE E C 1
ATOM 5182 O O . PHE E 1 53 ? 7.302 16.305 123.761 1.00 53.38 53 PHE E O 1
ATOM 5190 N N . LEU E 1 54 ? 5.215 17.085 124.156 1.00 53.48 54 LEU E N 1
ATOM 5191 C CA . LEU E 1 54 ? 5.486 18.437 123.691 1.00 55.39 54 LEU E CA 1
ATOM 5192 C C . LEU E 1 54 ? 5.352 19.555 124.753 1.00 57.96 54 LEU E C 1
ATOM 5193 O O . LEU E 1 54 ? 5.813 20.686 124.533 1.00 57.81 54 LEU E O 1
ATOM 5198 N N . ARG E 1 55 ? 4.698 19.252 125.874 1.00 61.10 55 ARG E N 1
ATOM 5199 C CA . ARG E 1 55 ? 4.550 20.214 126.974 1.00 64.31 55 ARG E CA 1
ATOM 5200 C C . ARG E 1 55 ? 5.920 20.582 127.565 1.00 66.56 55 ARG E C 1
ATOM 5201 O O . ARG E 1 55 ? 6.132 21.701 128.048 1.00 66.92 55 ARG E O 1
ATOM 5209 N N . ASP E 1 56 ? 6.835 19.615 127.531 1.00 69.21 56 ASP E N 1
ATOM 5210 C CA . ASP E 1 56 ? 8.248 19.856 127.817 1.00 71.70 56 ASP E CA 1
ATOM 5211 C C . ASP E 1 56 ? 8.852 20.734 126.707 1.00 72.67 56 ASP E C 1
ATOM 5212 O O . ASP E 1 56 ? 9.133 20.251 125.600 1.00 72.87 56 ASP E O 1
ATOM 5217 N N . SER E 1 57 ? 9.029 22.023 126.993 1.00 73.98 57 SER E N 1
ATOM 5218 C CA . SER E 1 57 ? 9.728 22.917 126.061 1.00 75.13 57 SER E CA 1
ATOM 5219 C C . SER E 1 57 ? 11.226 22.568 125.933 1.00 75.79 57 SER E C 1
ATOM 5220 O O . SER E 1 57 ? 12.041 23.452 125.603 1.00 75.97 57 SER E O 1
ATOM 5223 N N . ASP E 1 58 ? 11.580 21.296 126.211 1.00 76.50 58 ASP E N 1
ATOM 5224 C CA . ASP E 1 58 ? 12.764 20.673 125.600 1.00 76.87 58 ASP E CA 1
ATOM 5225 C C . ASP E 1 58 ? 12.623 21.151 124.180 1.00 76.43 58 ASP E C 1
ATOM 5226 O O . ASP E 1 58 ? 11.506 21.163 123.632 1.00 77.20 58 ASP E O 1
ATOM 5231 N N . VAL E 1 59 ? 13.714 21.580 123.574 1.00 75.30 59 VAL E N 1
ATOM 5232 C CA . VAL E 1 59 ? 13.522 22.539 122.501 1.00 73.79 59 VAL E CA 1
ATOM 5233 C C . VAL E 1 59 ? 13.069 21.935 121.137 1.00 72.39 59 VAL E C 1
ATOM 5234 O O . VAL E 1 59 ? 12.363 20.916 121.146 1.00 72.47 59 VAL E O 1
ATOM 5238 N N . PRO E 1 60 ? 13.514 22.487 120.001 1.00 70.73 60 PRO E N 1
ATOM 5239 C CA . PRO E 1 60 ? 12.662 22.656 118.808 1.00 68.79 60 PRO E CA 1
ATOM 5240 C C . PRO E 1 60 ? 11.719 21.512 118.420 1.00 66.58 60 PRO E C 1
ATOM 5241 O O . PRO E 1 60 ? 12.066 20.324 118.477 1.00 65.92 60 PRO E O 1
ATOM 5245 N N . LEU E 1 61 ? 10.521 21.906 117.998 1.00 64.38 61 LEU E N 1
ATOM 5246 C CA . LEU E 1 61 ? 9.575 21.008 117.339 1.00 62.19 61 LEU E CA 1
ATOM 5247 C C . LEU E 1 61 ? 10.220 20.302 116.138 1.00 60.96 61 LEU E C 1
ATOM 5248 O O . LEU E 1 61 ? 9.992 19.111 115.915 1.00 60.78 61 LEU E O 1
ATOM 5253 N N . GLU E 1 62 ? 11.044 21.053 115.405 1.00 59.66 62 GLU E N 1
ATOM 5254 C CA . GLU E 1 62 ? 11.783 20.599 114.225 1.00 58.67 62 GLU E CA 1
ATOM 5255 C C . GLU E 1 62 ? 12.731 19.407 114.476 1.00 57.82 62 GLU E C 1
ATOM 5256 O O . GLU E 1 62 ? 13.001 18.620 113.557 1.00 57.36 62 GLU E O 1
ATOM 5262 N N . THR E 1 63 ? 13.217 19.278 115.716 1.00 56.67 63 THR E N 1
ATOM 5263 C CA . THR E 1 63 ? 14.078 18.162 116.148 1.00 55.82 63 THR E CA 1
ATOM 5264 C C . THR E 1 63 ? 13.332 16.983 116.811 1.00 54.78 63 THR E C 1
ATOM 5265 O O . THR E 1 63 ? 13.713 15.828 116.624 1.00 55.56 63 THR E O 1
ATOM 5269 N N . ASN E 1 64 ? 12.295 17.269 117.598 1.00 53.30 64 ASN E N 1
ATOM 5270 C CA . ASN E 1 64 ? 11.691 16.277 118.489 1.00 51.00 64 ASN E CA 1
ATOM 5271 C C . ASN E 1 64 ? 11.396 14.941 117.796 1.00 50.33 64 ASN E C 1
ATOM 5272 O O . ASN E 1 64 ? 10.556 14.873 116.895 1.00 50.55 64 ASN E O 1
ATOM 5277 N N . PRO E 1 65 ? 12.091 13.877 118.206 1.00 48.75 65 PRO E N 1
ATOM 5278 C CA . PRO E 1 65 ? 12.027 12.602 117.488 1.00 47.06 65 PRO E CA 1
ATOM 5279 C C . PRO E 1 65 ? 10.715 11.856 117.681 1.00 45.46 65 PRO E C 1
ATOM 5280 O O . PRO E 1 65 ? 10.306 11.171 116.744 1.00 45.30 65 PRO E O 1
ATOM 5284 N N . LYS E 1 66 ? 10.093 11.953 118.862 1.00 43.16 66 LYS E N 1
ATOM 5285 C CA . LYS E 1 66 ? 8.801 11.307 119.090 1.00 41.89 66 LYS E CA 1
ATOM 5286 C C . LYS E 1 66 ? 7.753 11.978 118.170 1.00 39.88 66 LYS E C 1
ATOM 5287 O O . LYS E 1 66 ? 6.851 11.299 117.651 1.00 40.65 66 LYS E O 1
ATOM 5293 N N . LEU E 1 67 ? 7.883 13.290 118.005 1.00 38.63 67 LEU E N 1
ATOM 5294 C CA . LEU E 1 67 ? 6.987 14.081 117.118 1.00 37.63 67 LEU E CA 1
ATOM 5295 C C . LEU E 1 67 ? 7.093 13.615 115.674 1.00 36.32 67 LEU E C 1
ATOM 5296 O O . LEU E 1 67 ? 6.073 13.371 115.026 1.00 35.60 67 LEU E O 1
ATOM 5301 N N . LYS E 1 68 ? 8.319 13.384 115.199 1.00 36.82 68 LYS E N 1
ATOM 5302 C CA . LYS E 1 68 ? 8.517 12.875 113.831 1.00 36.23 68 LYS E CA 1
ATOM 5303 C C . LYS E 1 68 ? 7.878 11.512 113.665 1.00 35.72 68 LYS E C 1
ATOM 5304 O O . LYS E 1 68 ? 7.292 11.218 112.640 1.00 34.67 68 LYS E O 1
ATOM 5310 N N . THR E 1 69 ? 7.969 10.673 114.700 1.00 34.71 69 THR E N 1
ATOM 5311 C CA . THR E 1 69 ? 7.356 9.356 114.640 1.00 34.41 69 THR E CA 1
ATOM 5312 C C . THR E 1 69 ? 5.818 9.416 114.712 1.00 33.79 69 THR E C 1
ATOM 5313 O O . THR E 1 69 ? 5.121 8.719 113.961 1.00 32.89 69 THR E O 1
ATOM 5317 N N . HIS E 1 70 ? 5.312 10.248 115.622 1.00 33.39 70 HIS E N 1
ATOM 5318 C CA . HIS E 1 70 ? 3.896 10.439 115.786 1.00 32.49 70 HIS E CA 1
ATOM 5319 C C . HIS E 1 70 ? 3.273 11.049 114.493 1.00 31.08 70 HIS E C 1
ATOM 5320 O O . HIS E 1 70 ? 2.246 10.561 113.967 1.00 30.12 70 HIS E O 1
ATOM 5327 N N . ALA E 1 71 ? 3.929 12.092 114.019 1.00 31.00 71 ALA E N 1
ATOM 5328 C CA . ALA E 1 71 ? 3.510 12.844 112.825 1.00 31.34 71 ALA E CA 1
ATOM 5329 C C . ALA E 1 71 ? 3.435 11.954 111.568 1.00 31.64 71 ALA E C 1
ATOM 5330 O O . ALA E 1 71 ? 2.430 12.000 110.838 1.00 31.92 71 ALA E O 1
ATOM 5332 N N . VAL E 1 72 ? 4.450 11.117 111.316 1.00 31.74 72 VAL E N 1
ATOM 5333 C CA . VAL E 1 72 ? 4.429 10.283 110.116 1.00 32.39 72 VAL E CA 1
ATOM 5334 C C . VAL E 1 72 ? 3.349 9.242 110.260 1.00 32.41 72 VAL E C 1
ATOM 5335 O O . VAL E 1 72 ? 2.628 8.966 109.301 1.00 33.59 72 VAL E O 1
ATOM 5339 N N . SER E 1 73 ? 3.188 8.708 111.473 1.00 31.51 73 SER E N 1
ATOM 5340 C CA . SER E 1 73 ? 2.127 7.721 111.757 1.00 31.86 73 SER E CA 1
ATOM 5341 C C . SER E 1 73 ? 0.729 8.235 111.425 1.00 29.12 73 SER E C 1
ATOM 5342 O O . SER E 1 73 ? -0.091 7.579 110.780 1.00 28.51 73 SER E O 1
ATOM 5345 N N . VAL E 1 74 ? 0.462 9.425 111.895 1.00 28.26 74 VAL E N 1
ATOM 5346 C CA . VAL E 1 74 ? -0.869 9.997 111.693 1.00 27.34 74 VAL E CA 1
ATOM 5347 C C . VAL E 1 74 ? -1.059 10.398 110.212 1.00 26.73 74 VAL E C 1
ATOM 5348 O O . VAL E 1 74 ? -2.111 10.202 109.622 1.00 28.46 74 VAL E O 1
ATOM 5352 N N . PHE E 1 75 ? -0.010 10.943 109.617 1.00 27.57 75 PHE E N 1
ATOM 5353 C CA . PHE E 1 75 ? -0.098 11.352 108.217 1.00 26.48 75 PHE E CA 1
ATOM 5354 C C . PHE E 1 75 ? -0.350 10.125 107.310 1.00 26.59 75 PHE E C 1
ATOM 5355 O O . PHE E 1 75 ? -1.285 10.118 106.462 1.00 26.74 75 PHE E O 1
ATOM 5363 N N . VAL E 1 76 ? 0.401 9.054 107.532 1.00 26.42 76 VAL E N 1
ATOM 5364 C CA . VAL E 1 76 ? 0.169 7.815 106.766 1.00 27.07 76 VAL E CA 1
ATOM 5365 C C . VAL E 1 76 ? -1.188 7.194 106.977 1.00 26.39 76 VAL E C 1
ATOM 5366 O O . VAL E 1 76 ? -1.864 6.846 105.995 1.00 26.67 76 VAL E O 1
ATOM 5370 N N . MET E 1 77 ? -1.626 7.131 108.227 1.00 26.04 77 MET E N 1
ATOM 5371 C CA . MET E 1 77 ? -2.943 6.582 108.533 1.00 26.79 77 MET E CA 1
ATOM 5372 C C . MET E 1 77 ? -4.023 7.386 107.767 1.00 26.00 77 MET E C 1
ATOM 5373 O O . MET E 1 77 ? -4.910 6.810 107.134 1.00 25.96 77 MET E O 1
ATOM 5378 N N . THR E 1 78 ? -3.915 8.715 107.806 1.00 25.58 78 THR E N 1
ATOM 5379 C CA . THR E 1 78 ? -4.929 9.591 107.175 1.00 25.40 78 THR E CA 1
ATOM 5380 C C . THR E 1 78 ? -4.965 9.425 105.659 1.00 25.63 78 THR E C 1
ATOM 5381 O O . THR E 1 78 ? -6.053 9.274 105.049 1.00 25.07 78 THR E O 1
ATOM 5385 N N . CYS E 1 79 ? -3.799 9.495 105.015 1.00 25.28 79 CYS E N 1
ATOM 5386 C CA . CYS E 1 79 ? -3.730 9.326 103.551 1.00 27.47 79 CYS E CA 1
ATOM 5387 C C . CYS E 1 79 ? -4.159 7.897 103.110 1.00 28.63 79 CYS E C 1
ATOM 5388 O O . CYS E 1 79 ? -4.830 7.732 102.085 1.00 29.18 79 CYS E O 1
ATOM 5391 N N . GLU E 1 80 ? -3.799 6.877 103.895 1.00 30.10 80 GLU E N 1
ATOM 5392 C CA . GLU E 1 80 ? -4.200 5.496 103.569 1.00 32.03 80 GLU E CA 1
ATOM 5393 C C . GLU E 1 80 ? -5.725 5.335 103.739 1.00 31.45 80 GLU E C 1
ATOM 5394 O O . GLU E 1 80 ? -6.384 4.625 102.955 1.00 31.86 80 GLU E O 1
ATOM 5400 N N . ALA E 1 81 ? -6.290 6.015 104.733 1.00 29.70 81 ALA E N 1
ATOM 5401 C CA . ALA E 1 81 ? -7.747 5.986 104.916 1.00 29.14 81 ALA E CA 1
ATOM 5402 C C . ALA E 1 81 ? -8.425 6.558 103.679 1.00 29.64 81 ALA E C 1
ATOM 5403 O O . ALA E 1 81 ? -9.374 5.965 103.138 1.00 30.55 81 ALA E O 1
ATOM 5405 N N . ALA E 1 82 ? -7.918 7.685 103.197 1.00 28.40 82 ALA E N 1
ATOM 5406 C CA . ALA E 1 82 ? -8.454 8.282 101.969 1.00 29.94 82 ALA E CA 1
ATOM 5407 C C . ALA E 1 82 ? -8.298 7.397 100.719 1.00 30.75 82 ALA E C 1
ATOM 5408 O O . ALA E 1 82 ? -9.222 7.256 99.878 1.00 31.38 82 ALA E O 1
ATOM 5410 N N . ALA E 1 83 ? -7.132 6.785 100.600 1.00 31.30 83 ALA E N 1
ATOM 5411 C CA . ALA E 1 83 ? -6.779 6.061 99.395 1.00 32.59 83 ALA E CA 1
ATOM 5412 C C . ALA E 1 83 ? -7.536 4.733 99.308 1.00 33.62 83 ALA E C 1
ATOM 5413 O O . ALA E 1 83 ? -7.651 4.153 98.217 1.00 35.50 83 ALA E O 1
ATOM 5415 N N . GLN E 1 84 ? -8.048 4.268 100.444 1.00 33.08 84 GLN E N 1
ATOM 5416 C CA . GLN E 1 84 ? -8.778 3.001 100.534 1.00 34.17 84 GLN E CA 1
ATOM 5417 C C . GLN E 1 84 ? -10.291 3.220 100.600 1.00 33.14 84 GLN E C 1
ATOM 5418 O O . GLN E 1 84 ? -11.054 2.265 100.520 1.00 32.86 84 GLN E O 1
ATOM 5424 N N . LEU E 1 85 ? -10.715 4.475 100.747 1.00 32.72 85 LEU E N 1
ATOM 5425 C CA . LEU E 1 85 ? -12.129 4.765 101.031 1.00 33.04 85 LEU E CA 1
ATOM 5426 C C . LEU E 1 85 ? -13.069 4.188 99.969 1.00 34.34 85 LEU E C 1
ATOM 5427 O O . LEU E 1 85 ? -13.987 3.442 100.315 1.00 35.44 85 LEU E O 1
ATOM 5432 N N . ARG E 1 86 ? -12.873 4.540 98.702 1.00 35.79 86 ARG E N 1
ATOM 5433 C CA . ARG E 1 86 ? -13.770 4.035 97.652 1.00 37.55 86 ARG E CA 1
ATOM 5434 C C . ARG E 1 86 ? -13.731 2.504 97.527 1.00 38.46 86 ARG E C 1
ATOM 5435 O O . ARG E 1 86 ? -14.789 1.856 97.420 1.00 39.24 86 ARG E O 1
ATOM 5443 N N . LYS E 1 87 ? -12.530 1.934 97.607 1.00 39.23 87 LYS E N 1
ATOM 5444 C CA . LYS E 1 87 ? -12.329 0.490 97.503 1.00 40.51 87 LYS E CA 1
ATOM 5445 C C . LYS E 1 87 ? -13.017 -0.315 98.619 1.00 40.77 87 LYS E C 1
ATOM 5446 O O . LYS E 1 87 ? -13.676 -1.334 98.351 1.00 40.23 87 LYS E O 1
ATOM 5452 N N . ALA E 1 88 ? -12.832 0.123 99.861 1.00 40.97 88 ALA E N 1
ATOM 5453 C CA . ALA E 1 88 ? -13.421 -0.559 101.021 1.00 40.36 88 ALA E CA 1
ATOM 5454 C C . ALA E 1 88 ? -14.894 -0.196 101.211 1.00 40.86 88 ALA E C 1
ATOM 5455 O O . ALA E 1 88 ? -15.623 -0.872 101.968 1.00 40.29 88 ALA E O 1
ATOM 5457 N N . GLY E 1 89 ? -15.323 0.889 100.566 1.00 40.65 89 GLY E N 1
ATOM 5458 C CA . GLY E 1 89 ? -16.661 1.422 100.777 1.00 40.58 89 GLY E CA 1
ATOM 5459 C C . GLY E 1 89 ? -16.821 2.007 102.173 1.00 40.16 89 GLY E C 1
ATOM 5460 O O . GLY E 1 89 ? -17.942 2.271 102.589 1.00 40.43 89 GLY E O 1
ATOM 5461 N N . LYS E 1 90 ? -15.701 2.212 102.884 1.00 39.46 90 LYS E N 1
ATOM 5462 C CA . LYS E 1 90 ? -15.699 2.790 104.233 1.00 37.92 90 LYS E CA 1
ATOM 5463 C C . LYS E 1 90 ? -14.325 3.301 104.703 1.00 36.75 90 LYS E C 1
ATOM 5464 O O . LYS E 1 90 ? -13.297 2.972 104.124 1.00 37.13 90 LYS E O 1
ATOM 5470 N N . ILE E 1 91 ? -14.325 4.071 105.783 1.00 34.93 91 ILE E N 1
ATOM 5471 C CA . ILE E 1 91 ? -13.097 4.436 106.501 1.00 33.73 91 ILE E CA 1
ATOM 5472 C C . ILE E 1 91 ? -12.500 3.232 107.206 1.00 34.28 91 ILE E C 1
ATOM 5473 O O . ILE E 1 91 ? -13.191 2.594 108.004 1.00 32.57 91 ILE E O 1
ATOM 5478 N N . THR E 1 92 ? -11.239 2.913 106.886 1.00 34.72 92 THR E N 1
ATOM 5479 C CA . THR E 1 92 ? -10.419 1.988 107.687 1.00 36.73 92 THR E CA 1
ATOM 5480 C C . THR E 1 92 ? -9.214 2.756 108.214 1.00 35.71 92 THR E C 1
ATOM 5481 O O . THR E 1 92 ? -8.821 3.748 107.600 1.00 36.03 92 THR E O 1
ATOM 5485 N N . VAL E 1 93 ? -8.663 2.338 109.358 1.00 35.02 93 VAL E N 1
ATOM 5486 C CA . VAL E 1 93 ? -7.514 3.021 109.980 1.00 35.55 93 VAL E CA 1
ATOM 5487 C C . VAL E 1 93 ? -6.480 1.984 110.324 1.00 35.72 93 VAL E C 1
ATOM 5488 O O . VAL E 1 93 ? -6.743 1.112 111.146 1.00 36.24 93 VAL E O 1
ATOM 5492 N N . ARG E 1 94 ? -5.316 2.069 109.681 1.00 36.89 94 ARG E N 1
ATOM 5493 C CA . ARG E 1 94 ? -4.334 0.991 109.718 1.00 37.75 94 ARG E CA 1
ATOM 5494 C C . ARG E 1 94 ? -3.824 0.721 111.127 1.00 38.05 94 ARG E C 1
ATOM 5495 O O . ARG E 1 94 ? -3.575 1.653 111.923 1.00 36.14 94 ARG E O 1
ATOM 5503 N N . GLU E 1 95 ? -3.751 -0.566 111.448 1.00 37.52 95 GLU E N 1
ATOM 5504 C CA . GLU E 1 95 ? -3.232 -1.028 112.741 1.00 38.86 95 GLU E CA 1
ATOM 5505 C C . GLU E 1 95 ? -4.075 -0.652 113.990 1.00 37.88 95 GLU E C 1
ATOM 5506 O O . GLU E 1 95 ? -3.672 -0.874 115.135 1.00 38.21 95 GLU E O 1
ATOM 5512 N N . THR E 1 96 ? -5.266 -0.113 113.775 1.00 36.29 96 THR E N 1
ATOM 5513 C CA . THR E 1 96 ? -6.118 0.225 114.893 1.00 35.38 96 THR E CA 1
ATOM 5514 C C . THR E 1 96 ? -7.564 0.140 114.476 1.00 34.32 96 THR E C 1
ATOM 5515 O O . THR E 1 96 ? -7.902 -0.502 113.521 1.00 34.40 96 THR E O 1
ATOM 5519 N N . THR E 1 97 ? -8.409 0.823 115.218 1.00 33.66 97 THR E N 1
ATOM 5520 C CA . THR E 1 97 ? -9.813 0.706 115.081 1.00 32.86 97 THR E CA 1
ATOM 5521 C C . THR E 1 97 ? -10.390 2.106 115.411 1.00 32.25 97 THR E C 1
ATOM 5522 O O . THR E 1 97 ? -9.785 2.867 116.175 1.00 31.92 97 THR E O 1
ATOM 5526 N N . LEU E 1 98 ? -11.535 2.431 114.814 1.00 32.25 98 LEU E N 1
ATOM 5527 C CA . LEU E 1 98 ? -12.222 3.696 115.058 1.00 32.28 98 LEU E CA 1
ATOM 5528 C C . LEU E 1 98 ? -12.657 3.841 116.503 1.00 32.23 98 LEU E C 1
ATOM 5529 O O . LEU E 1 98 ? -12.557 4.931 117.054 1.00 32.73 98 LEU E O 1
ATOM 5534 N N . LYS E 1 99 ? -13.140 2.756 117.124 1.00 32.69 99 LYS E N 1
ATOM 5535 C CA . LYS E 1 99 ? -13.463 2.777 118.558 1.00 33.41 99 LYS E CA 1
ATOM 5536 C C . LYS E 1 99 ? -12.248 3.190 119.395 1.00 32.34 99 LYS E C 1
ATOM 5537 O O . LYS E 1 99 ? -12.367 4.046 120.285 1.00 32.00 99 LYS E O 1
ATOM 5543 N N . ARG E 1 100 ? -11.097 2.589 119.101 1.00 32.32 100 ARG E N 1
ATOM 5544 C CA . ARG E 1 100 ? -9.847 2.879 119.838 1.00 32.31 100 ARG E CA 1
ATOM 5545 C C . ARG E 1 100 ? -9.378 4.345 119.628 1.00 31.35 100 ARG E C 1
ATOM 5546 O O . ARG E 1 100 ? -8.997 5.043 120.579 1.00 30.13 100 ARG E O 1
ATOM 5554 N N . LEU E 1 101 ? -9.387 4.789 118.383 1.00 29.53 101 LEU E N 1
ATOM 5555 C CA . LEU E 1 101 ? -9.116 6.193 118.082 1.00 30.79 101 LEU E CA 1
ATOM 5556 C C . LEU E 1 101 ? -10.107 7.145 118.792 1.00 30.21 101 LEU E C 1
ATOM 5557 O O . LEU E 1 101 ? -9.697 8.113 119.396 1.00 30.39 101 LEU E O 1
ATOM 5562 N N . GLY E 1 102 ? -11.405 6.863 118.722 1.00 30.97 102 GLY E N 1
ATOM 5563 C CA . GLY 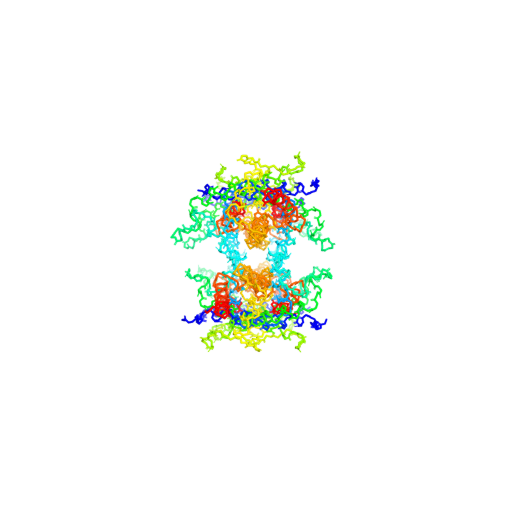E 1 102 ? -12.396 7.663 119.455 1.00 31.41 102 GLY E CA 1
ATOM 5564 C C . GLY E 1 102 ? -12.113 7.786 120.951 1.00 31.50 102 GLY E C 1
ATOM 5565 O O . GLY E 1 102 ? -12.060 8.879 121.533 1.00 31.69 102 GLY E O 1
ATOM 5566 N N . GLY E 1 103 ? -11.849 6.653 121.572 1.00 31.49 103 GLY E N 1
ATOM 5567 C CA . GLY E 1 103 ? -11.559 6.639 123.000 1.00 32.03 103 GLY E CA 1
ATOM 5568 C C . GLY E 1 103 ? -10.366 7.489 123.334 1.00 30.82 103 GLY E C 1
ATOM 5569 O O . GLY E 1 103 ? -10.403 8.268 124.288 1.00 32.83 103 GLY E O 1
ATOM 5570 N N . THR E 1 104 ? -9.290 7.336 122.560 1.00 30.36 104 THR E N 1
ATOM 5571 C CA . THR E 1 104 ? -8.071 8.096 122.791 1.00 30.99 104 THR E CA 1
ATOM 5572 C C . THR E 1 104 ? -8.314 9.595 122.624 1.00 30.21 104 THR E C 1
ATOM 5573 O O . THR E 1 104 ? -7.947 10.377 123.483 1.00 28.89 104 THR E O 1
ATOM 5577 N N . HIS E 1 105 ? -8.958 10.000 121.534 1.00 30.53 105 HIS E N 1
ATOM 5578 C CA . HIS E 1 105 ? -9.169 11.457 121.355 1.00 31.05 105 HIS E CA 1
ATOM 5579 C C . HIS E 1 105 ? -10.090 12.064 122.395 1.00 31.43 105 HIS E C 1
ATOM 5580 O O . HIS E 1 105 ? -9.975 13.235 122.741 1.00 31.08 105 HIS E O 1
ATOM 5587 N N . LEU E 1 106 ? -11.009 11.266 122.917 1.00 32.31 106 LEU E N 1
ATOM 5588 C CA . LEU E 1 106 ? -11.864 11.742 124.003 1.00 32.37 106 LEU E CA 1
ATOM 5589 C C . LEU E 1 106 ? -11.045 11.944 125.296 1.00 32.25 106 LEU E C 1
ATOM 5590 O O . LEU E 1 106 ? -11.161 12.991 125.987 1.00 30.89 106 LEU E O 1
ATOM 5595 N N . LYS E 1 107 ? -10.184 10.951 125.584 1.00 33.04 107 LYS E N 1
ATOM 5596 C CA . LYS E 1 107 ? -9.306 10.949 126.768 1.00 33.06 107 LYS E CA 1
ATOM 5597 C C . LYS E 1 107 ? -8.370 12.136 126.774 1.00 34.28 107 LYS E C 1
ATOM 5598 O O . LYS E 1 107 ? -8.095 12.723 127.815 1.00 33.85 107 LYS E O 1
ATOM 5604 N N . TYR E 1 108 ? -7.926 12.522 125.577 1.00 33.58 108 TYR E N 1
ATOM 5605 C CA . TYR E 1 108 ? -7.072 13.684 125.433 1.00 33.79 108 TYR E CA 1
ATOM 5606 C C . TYR E 1 108 ? -7.820 15.026 125.198 1.00 34.02 108 TYR E C 1
ATOM 5607 O O . TYR E 1 108 ? -7.189 16.025 125.002 1.00 33.55 108 TYR E O 1
ATOM 5616 N N . GLY E 1 109 ? -9.155 15.044 125.188 1.00 34.26 109 GLY E N 1
ATOM 5617 C CA . GLY E 1 109 ? -9.862 16.322 125.184 1.00 35.77 109 GLY E CA 1
ATOM 5618 C C . GLY E 1 109 ? -9.887 16.995 123.810 1.00 35.70 109 GLY E C 1
ATOM 5619 O O . GLY E 1 109 ? -10.103 18.190 123.700 1.00 35.46 109 GLY E O 1
ATOM 5620 N N . VAL E 1 110 ? -9.735 16.206 122.750 1.00 34.63 110 VAL E N 1
ATOM 5621 C CA . VAL E 1 110 ? -9.772 16.786 121.399 1.00 33.19 110 VAL E CA 1
ATOM 5622 C C . VAL E 1 110 ? -11.172 17.252 121.015 1.00 34.19 110 VAL E C 1
ATOM 5623 O O . VAL E 1 110 ? -12.118 16.488 121.149 1.00 34.50 110 VAL E O 1
ATOM 5627 N N . ALA E 1 111 ? -11.301 18.483 120.526 1.00 34.35 111 ALA E N 1
ATOM 5628 C CA . ALA E 1 111 ? -12.629 19.045 120.240 1.00 35.31 111 ALA E CA 1
ATOM 5629 C C . ALA E 1 111 ? -12.811 19.370 118.738 1.00 35.30 111 ALA E C 1
ATOM 5630 O O . ALA E 1 111 ? -11.861 19.277 117.960 1.00 33.51 111 ALA E O 1
ATOM 5632 N N . ASP E 1 112 ? -14.018 19.800 118.358 1.00 35.14 112 ASP E N 1
ATOM 5633 C CA . ASP E 1 112 ? -14.300 20.133 116.950 1.00 34.85 112 ASP E CA 1
ATOM 5634 C C . ASP E 1 112 ? -13.347 21.162 116.328 1.00 34.01 112 ASP E C 1
ATOM 5635 O O . ASP E 1 112 ? -12.897 20.981 115.189 1.00 32.82 112 ASP E O 1
ATOM 5640 N N . GLY E 1 113 ? -13.034 22.222 117.071 1.00 32.24 113 GLY E N 1
ATOM 5641 C CA . GLY E 1 113 ? -12.158 23.261 116.571 1.00 31.37 113 GLY E CA 1
ATOM 5642 C C . GLY E 1 113 ? -10.784 22.727 116.190 1.00 29.88 113 GLY E C 1
ATOM 5643 O O . GLY E 1 113 ? -10.150 23.241 115.264 1.00 29.05 113 GLY E O 1
ATOM 5644 N N . HIS E 1 114 ? -10.317 21.710 116.914 1.00 30.08 114 HIS E N 1
ATOM 5645 C CA . HIS E 1 114 ? -8.995 21.118 116.646 1.00 29.31 114 HIS E CA 1
ATOM 5646 C C . HIS E 1 114 ? -9.054 20.394 115.323 1.00 27.30 114 HIS E C 1
ATOM 5647 O O . HIS E 1 114 ? -8.108 20.466 114.541 1.00 25.72 114 HIS E O 1
ATOM 5654 N N . PHE E 1 115 ? -10.146 19.661 115.082 1.00 26.45 115 PHE E N 1
ATOM 5655 C CA . PHE E 1 115 ? -10.289 18.940 113.802 1.00 25.95 115 PHE E CA 1
ATOM 5656 C C . PHE E 1 115 ? -10.420 19.926 112.624 1.00 24.24 115 PHE E C 1
ATOM 5657 O O . PHE E 1 115 ? -10.005 19.601 111.515 1.00 22.53 115 PHE E O 1
ATOM 5665 N N . GLU E 1 116 ? -10.986 21.108 112.865 1.00 23.83 116 GLU E N 1
ATOM 5666 C CA . GLU E 1 116 ? -11.027 22.130 111.802 1.00 25.77 116 GLU E CA 1
ATOM 5667 C C . GLU E 1 116 ? -9.648 22.627 111.391 1.00 25.34 116 GLU E C 1
ATOM 5668 O O . GLU E 1 116 ? -9.308 22.710 110.193 1.00 24.49 116 GLU E O 1
ATOM 5674 N N . VAL E 1 117 ? -8.876 23.027 112.383 1.00 25.83 117 VAL E N 1
ATOM 5675 C CA . VAL E 1 117 ? -7.510 23.473 112.146 1.00 25.12 117 VAL E CA 1
ATOM 5676 C C . VAL E 1 117 ? -6.682 22.398 111.428 1.00 24.48 117 VAL E C 1
ATOM 5677 O O . VAL E 1 117 ? -5.940 22.703 110.475 1.00 24.98 117 VAL E O 1
ATOM 5681 N N . THR E 1 118 ? -6.807 21.159 111.885 1.00 25.04 118 THR E N 1
ATOM 5682 C CA . THR E 1 118 ? -6.026 20.059 111.334 1.00 24.60 118 THR E CA 1
ATOM 5683 C C . THR E 1 118 ? -6.415 19.753 109.878 1.00 24.25 118 THR E C 1
ATOM 5684 O O . THR E 1 118 ? -5.568 19.442 109.036 1.00 23.42 118 THR E O 1
ATOM 5688 N N . ARG E 1 119 ? -7.692 19.832 109.573 1.00 22.37 119 ARG E N 1
ATOM 5689 C CA . ARG E 1 119 ? -8.110 19.713 108.163 1.00 21.89 119 ARG E CA 1
ATOM 5690 C C . ARG E 1 119 ? -7.403 20.758 107.282 1.00 22.51 119 ARG E C 1
ATOM 5691 O O . ARG E 1 119 ? -6.877 20.446 106.219 1.00 22.01 119 ARG E O 1
ATOM 5699 N N . PHE E 1 120 ? -7.448 22.025 107.707 1.00 22.23 120 PHE E N 1
ATOM 5700 C CA . PHE E 1 120 ? -6.829 23.066 106.942 1.00 22.56 120 PHE E CA 1
ATOM 5701 C C . PHE E 1 120 ? -5.338 22.813 106.805 1.00 21.63 120 PHE E C 1
ATOM 5702 O O . PHE E 1 120 ? -4.810 22.979 105.704 1.00 21.94 120 PHE E O 1
ATOM 5710 N N . ALA E 1 121 ? -4.665 22.410 107.897 1.00 21.29 121 ALA E N 1
ATOM 5711 C CA . ALA E 1 121 ? -3.196 22.203 107.853 1.00 22.17 121 ALA E CA 1
ATOM 5712 C C . ALA E 1 121 ? -2.844 21.031 106.930 1.00 21.93 121 ALA E C 1
ATOM 5713 O O . ALA E 1 121 ? -1.895 21.127 106.188 1.00 22.33 121 ALA E O 1
ATOM 5715 N N . LEU E 1 122 ? -3.670 19.971 106.932 1.00 22.51 122 LEU E N 1
ATOM 5716 C CA . LEU E 1 122 ? -3.506 18.870 105.998 1.00 21.97 122 LEU E CA 1
ATOM 5717 C C . LEU E 1 122 ? -3.597 19.335 104.556 1.00 22.34 122 LEU E C 1
ATOM 5718 O O . LEU E 1 122 ? -2.751 18.994 103.719 1.00 21.45 122 LEU E O 1
ATOM 5723 N N . LEU E 1 123 ? -4.657 20.075 104.226 1.00 22.48 123 LEU E N 1
ATOM 5724 C CA . LEU E 1 123 ? -4.856 20.483 102.832 1.00 23.27 123 LEU E CA 1
ATOM 5725 C C . LEU E 1 123 ? -3.736 21.405 102.340 1.00 23.92 123 LEU E C 1
ATOM 5726 O O . LEU E 1 123 ? -3.307 21.261 101.190 1.00 24.92 123 LEU E O 1
ATOM 5731 N N . GLU E 1 124 ? -3.302 22.347 103.188 1.00 24.17 124 GLU E N 1
ATOM 5732 C CA . GLU E 1 124 ? -2.198 23.253 102.847 1.00 26.61 124 GLU E CA 1
ATOM 5733 C C . GLU E 1 124 ? -0.872 22.464 102.682 1.00 25.85 124 GLU E C 1
ATOM 5734 O O . GLU E 1 124 ? -0.068 22.784 101.801 1.00 26.02 124 GLU E O 1
ATOM 5740 N N . THR E 1 125 ? -0.679 21.446 103.506 1.00 24.99 125 THR E N 1
ATOM 5741 C CA . THR E 1 125 ? 0.521 20.615 103.394 1.00 24.89 125 THR E CA 1
ATOM 5742 C C . THR E 1 125 ? 0.530 19.828 102.058 1.00 26.62 125 THR E C 1
ATOM 5743 O O . THR E 1 125 ? 1.558 19.767 101.367 1.00 27.42 125 THR E O 1
ATOM 5747 N N . ILE E 1 126 ? -0.613 19.238 101.718 1.00 26.65 126 ILE E N 1
ATOM 5748 C CA . ILE E 1 126 ? -0.799 18.541 100.444 1.00 26.78 126 ILE E CA 1
ATOM 5749 C C . ILE E 1 126 ? -0.594 19.497 99.248 1.00 27.65 126 ILE E C 1
ATOM 5750 O O . ILE E 1 126 ? 0.130 19.167 98.288 1.00 27.20 126 ILE E O 1
ATOM 5755 N N . LYS E 1 127 ? -1.215 20.672 99.313 1.00 27.26 127 LYS E N 1
ATOM 5756 C CA . LYS E 1 127 ? -1.024 21.743 98.324 1.00 28.97 127 LYS E CA 1
ATOM 5757 C C . LYS E 1 127 ? 0.465 22.017 98.059 1.00 29.30 127 LYS E C 1
ATOM 5758 O O . LYS E 1 127 ? 0.882 22.071 96.887 1.00 29.81 127 LYS E O 1
ATOM 5764 N N . GLU E 1 128 ? 1.241 22.159 99.142 1.00 29.16 128 GLU E N 1
ATOM 5765 C CA . GLU E 1 128 ? 2.678 22.473 99.072 1.00 31.07 128 GLU E CA 1
ATOM 5766 C C . GLU E 1 128 ? 3.523 21.294 98.567 1.00 29.97 128 GLU E C 1
ATOM 5767 O O . GLU E 1 128 ? 4.592 21.493 97.910 1.00 30.45 128 GLU E O 1
ATOM 5773 N N . ALA E 1 129 ? 3.014 20.081 98.802 1.00 28.51 129 ALA E N 1
ATOM 5774 C CA . ALA E 1 129 ? 3.656 18.816 98.408 1.00 27.80 129 ALA E CA 1
ATOM 5775 C C . ALA E 1 129 ? 3.517 18.397 96.929 1.00 27.59 129 ALA E C 1
ATOM 5776 O O . ALA E 1 129 ? 4.375 17.676 96.405 1.00 29.45 129 ALA E O 1
ATOM 5778 N N . LEU E 1 130 ? 2.421 18.780 96.285 1.00 25.20 130 LEU E N 1
ATOM 5779 C CA . LEU E 1 130 ? 2.062 18.226 94.988 1.00 24.82 130 LEU E CA 1
ATOM 5780 C C . LEU E 1 130 ? 2.572 19.070 93.830 1.00 24.04 130 LEU E C 1
ATOM 5781 O O . LEU E 1 130 ? 2.824 20.256 93.984 1.00 24.74 130 LEU E O 1
ATOM 5786 N N . PRO E 1 131 ? 2.771 18.449 92.670 1.00 25.27 131 PRO E N 1
ATOM 5787 C CA . PRO E 1 131 ? 3.050 19.201 91.438 1.00 24.85 131 PRO E CA 1
ATOM 5788 C C . PRO E 1 131 ? 1.980 20.281 91.259 1.00 26.52 131 PRO E C 1
ATOM 5789 O O . PRO E 1 131 ? 0.790 19.940 91.464 1.00 26.75 131 PRO E O 1
ATOM 5793 N N . ALA E 1 132 ? 2.401 21.512 90.931 1.00 26.48 132 ALA E N 1
ATOM 5794 C CA . ALA E 1 132 ? 1.484 22.633 90.575 1.00 28.31 132 ALA E CA 1
ATOM 5795 C C . ALA E 1 132 ? 0.416 22.165 89.583 1.00 30.11 132 ALA E C 1
ATOM 5796 O O . ALA E 1 132 ? -0.754 22.535 89.693 1.00 30.30 132 ALA E O 1
ATOM 5798 N N . ASP E 1 133 ? 0.837 21.343 88.620 1.00 31.20 133 ASP E N 1
ATOM 5799 C CA . ASP E 1 133 ? -0.056 20.653 87.677 1.00 31.88 133 ASP E CA 1
ATOM 5800 C C . ASP E 1 133 ? -1.263 20.005 88.224 1.00 32.12 133 ASP E C 1
ATOM 5801 O O . ASP E 1 133 ? -2.222 19.789 87.498 1.00 31.35 133 ASP E O 1
ATOM 5806 N N . MET E 1 134 ? -1.100 19.500 89.439 1.00 30.90 134 MET E N 1
ATOM 5807 C CA . MET E 1 134 ? -2.054 18.624 90.068 1.00 32.51 134 MET E CA 1
ATOM 5808 C C . MET E 1 134 ? -3.017 19.358 90.986 1.00 31.07 134 MET E C 1
ATOM 5809 O O . MET E 1 134 ? -4.023 18.801 91.380 1.00 32.23 134 MET E O 1
ATOM 5814 N N . TRP E 1 135 ? -2.656 20.568 91.373 1.00 30.55 135 TRP E N 1
ATOM 5815 C CA . TRP E 1 135 ? -3.400 21.257 92.409 1.00 30.40 135 TRP E CA 1
ATOM 5816 C C . TRP E 1 135 ? -4.551 22.051 91.792 1.00 30.48 135 TRP E C 1
ATOM 5817 O O . TRP E 1 135 ? -4.445 22.630 90.706 1.00 30.27 135 TRP E O 1
ATOM 5828 N N . GLY E 1 136 ? -5.662 22.071 92.493 1.00 31.24 136 GLY E N 1
ATOM 5829 C CA . GLY E 1 136 ? -6.796 22.860 92.045 1.00 31.49 136 GLY E CA 1
ATOM 5830 C C . GLY E 1 136 ? -7.950 22.563 92.972 1.00 32.92 136 GLY E C 1
ATOM 5831 O O . GLY E 1 136 ? -7.791 21.783 93.930 1.00 31.05 136 GLY E O 1
ATOM 5832 N N . PRO E 1 137 ? -9.113 23.157 92.694 1.00 33.27 137 PRO E N 1
ATOM 5833 C CA . PRO E 1 137 ? -10.284 22.961 93.573 1.00 33.53 137 PRO E CA 1
ATOM 5834 C C . PRO E 1 137 ? -10.705 21.511 93.683 1.00 32.52 137 PRO E C 1
ATOM 5835 O O . PRO E 1 137 ? -11.085 21.123 94.807 1.00 31.95 137 PRO E O 1
ATOM 5839 N N . GLU E 1 138 ? -10.633 20.729 92.603 1.00 31.41 138 GLU E N 1
ATOM 5840 C CA . GLU E 1 138 ? -11.075 19.333 92.625 1.00 32.25 138 GLU E CA 1
ATOM 5841 C C . GLU E 1 138 ? -10.172 18.439 93.522 1.00 31.33 138 GLU E C 1
ATOM 5842 O O . GLU E 1 138 ? -10.655 17.664 94.351 1.00 30.50 138 GLU E O 1
ATOM 5848 N N . MET E 1 139 ? -8.854 18.586 93.386 1.00 30.54 139 MET E N 1
ATOM 5849 C CA . MET E 1 139 ? -7.924 17.988 94.368 1.00 29.84 139 MET E CA 1
ATOM 5850 C C . MET E 1 139 ? -8.205 18.373 95.838 1.00 29.64 139 MET E C 1
ATOM 5851 O O . MET E 1 139 ? -8.317 17.479 96.696 1.00 29.04 139 MET E O 1
ATOM 5856 N N . ARG E 1 140 ? -8.279 19.676 96.138 1.00 29.49 140 ARG E N 1
ATOM 5857 C CA . ARG E 1 140 ? -8.581 20.125 97.502 1.00 30.64 140 ARG E CA 1
ATOM 5858 C C . ARG E 1 140 ? -9.850 19.480 98.029 1.00 31.02 140 ARG E C 1
ATOM 5859 O O . ARG E 1 140 ? -9.900 18.987 99.154 1.00 30.60 140 ARG E O 1
ATOM 5867 N N . ASN E 1 141 ? -10.882 19.512 97.196 1.00 31.71 141 ASN E N 1
ATOM 5868 C CA . ASN E 1 141 ? -12.180 19.005 97.578 1.00 32.02 141 ASN E CA 1
ATOM 5869 C C . ASN E 1 141 ? -12.154 17.506 97.842 1.00 30.96 141 ASN E C 1
ATOM 5870 O O . ASN E 1 141 ? -12.799 17.042 98.771 1.00 30.84 141 ASN E O 1
ATOM 5875 N N . ALA E 1 142 ? -11.417 16.741 97.036 1.00 28.32 142 ALA E N 1
ATOM 5876 C CA . ALA E 1 142 ? -11.363 15.311 97.206 1.00 26.06 142 ALA E CA 1
ATOM 5877 C C . ALA E 1 142 ? -10.714 14.932 98.550 1.00 26.52 142 ALA E C 1
ATOM 5878 O O . ALA E 1 142 ? -11.239 14.086 99.283 1.00 24.68 142 ALA E O 1
ATOM 5880 N N . TRP E 1 143 ? -9.533 15.519 98.819 1.00 24.60 143 TRP E N 1
ATOM 5881 C CA . TRP E 1 143 ? -8.868 15.305 100.094 1.00 24.76 143 TRP E CA 1
ATOM 5882 C C . TRP E 1 143 ? -9.727 15.836 101.258 1.00 25.33 143 TRP E C 1
ATOM 5883 O O . TRP E 1 143 ? -9.834 15.174 102.298 1.00 24.71 143 TRP E O 1
ATOM 5894 N N . GLY E 1 144 ? -10.352 17.013 101.067 1.00 25.83 144 GLY E N 1
ATOM 5895 C CA . GLY E 1 144 ? -11.186 17.611 102.118 1.00 26.81 144 GLY E CA 1
ATOM 5896 C C . GLY E 1 144 ? -12.287 16.659 102.517 1.00 27.52 144 GLY E C 1
ATOM 5897 O O . GLY E 1 144 ? -12.539 16.407 103.681 1.00 28.06 144 GLY E O 1
ATOM 5898 N N . GLU E 1 145 ? -12.913 16.073 101.522 1.00 27.87 145 GLU E N 1
ATOM 5899 C CA . GLU E 1 145 ? -14.031 15.182 101.751 1.00 28.65 145 GLU E CA 1
ATOM 5900 C C . GLU E 1 145 ? -13.641 13.845 102.353 1.00 27.03 145 GLU E C 1
ATOM 5901 O O . GLU E 1 145 ? -14.344 13.347 103.238 1.00 26.45 145 GLU E O 1
ATOM 5907 N N . ALA E 1 146 ? -12.529 13.260 101.892 1.00 26.32 146 ALA E N 1
ATOM 5908 C CA . ALA E 1 146 ? -12.025 12.042 102.540 1.00 25.49 146 ALA E CA 1
ATOM 5909 C C . ALA E 1 146 ? -11.738 12.308 104.018 1.00 25.53 146 ALA E C 1
ATOM 5910 O O . ALA E 1 146 ? -12.044 11.488 104.883 1.00 24.98 146 ALA E O 1
ATOM 5912 N N . TYR E 1 147 ? -11.095 13.437 104.299 1.00 25.41 147 TYR E N 1
ATOM 5913 C CA . TYR E 1 147 ? -10.738 13.791 105.669 1.00 25.80 147 TYR E CA 1
ATOM 5914 C C . TYR E 1 147 ? -12.045 13.970 106.462 1.00 25.16 147 TYR E C 1
ATOM 5915 O O . TYR E 1 147 ? -12.183 13.487 107.559 1.00 24.79 147 TYR E O 1
ATOM 5924 N N . ASP E 1 148 ? -13.000 14.673 105.905 1.00 25.27 148 ASP E N 1
ATOM 5925 C CA . ASP E 1 148 ? -14.272 14.803 106.625 1.00 25.79 148 ASP E CA 1
ATOM 5926 C C . ASP E 1 148 ? -14.900 13.438 106.987 1.00 25.39 148 ASP E C 1
ATOM 5927 O O . ASP E 1 148 ? -15.539 13.294 108.065 1.00 26.29 148 ASP E O 1
ATOM 5932 N N . GLN E 1 149 ? -14.779 12.445 106.118 1.00 24.77 149 GLN E N 1
ATOM 5933 C CA . GLN E 1 149 ? -15.354 11.148 106.443 1.00 25.34 149 GLN E CA 1
ATOM 5934 C C . GLN E 1 149 ? -14.565 10.446 107.533 1.00 25.34 149 GLN E C 1
ATOM 5935 O O . GLN E 1 149 ? -15.136 9.763 108.389 1.00 25.14 149 GLN E O 1
ATOM 5941 N N . LEU E 1 150 ? -13.252 10.646 107.546 1.00 23.76 150 LEU E N 1
ATOM 5942 C CA . LEU E 1 150 ? -12.417 10.056 108.592 1.00 25.08 150 LEU E CA 1
ATOM 5943 C C . LEU E 1 150 ? -12.744 10.654 109.964 1.00 23.94 150 LEU E C 1
ATOM 5944 O O . LEU E 1 150 ? -12.880 9.945 110.960 1.00 24.07 150 LEU E O 1
ATOM 5949 N N . VAL E 1 151 ? -12.812 11.970 110.012 1.00 25.31 151 VAL E N 1
ATOM 5950 C CA . VAL E 1 151 ? -13.164 12.675 111.245 1.00 26.28 151 VAL E CA 1
ATOM 5951 C C . VAL E 1 151 ? -14.571 12.345 111.732 1.00 26.78 151 VAL E C 1
ATOM 5952 O O . VAL E 1 151 ? -14.783 12.075 112.921 1.00 26.65 151 VAL E O 1
ATOM 5956 N N . ALA E 1 152 ? -15.543 12.376 110.824 1.00 27.00 152 ALA E N 1
ATOM 5957 C CA . ALA E 1 152 ? -16.889 11.972 111.189 1.00 27.78 152 ALA E CA 1
ATOM 5958 C C . ALA E 1 152 ? -16.875 10.558 111.795 1.00 28.12 152 ALA E C 1
ATOM 5959 O O . ALA E 1 152 ? -17.534 10.312 112.820 1.00 29.88 152 ALA E O 1
ATOM 5961 N N . ALA E 1 153 ? -16.092 9.643 111.225 1.00 28.68 153 ALA E N 1
ATOM 5962 C CA . ALA E 1 153 ? -16.073 8.263 111.703 1.00 28.60 153 ALA E CA 1
ATOM 5963 C C . ALA E 1 153 ? -15.508 8.186 113.115 1.00 28.59 153 ALA E C 1
ATOM 5964 O O . ALA E 1 153 ? -15.989 7.403 113.965 1.00 27.72 153 ALA E O 1
ATOM 5966 N N . ILE E 1 154 ? -14.472 8.982 113.355 1.00 27.88 154 ILE E N 1
ATOM 5967 C CA . ILE E 1 154 ? -13.825 9.009 114.665 1.00 28.97 154 ILE E CA 1
ATOM 5968 C C . ILE E 1 154 ? -14.763 9.672 115.683 1.00 29.70 154 ILE E C 1
ATOM 5969 O O . ILE E 1 154 ? -14.893 9.200 116.843 1.00 29.06 154 ILE E O 1
ATOM 5974 N N . LYS E 1 155 ? -15.420 10.758 115.266 1.00 29.68 155 LYS E N 1
ATOM 5975 C CA . LYS E 1 155 ? -16.374 11.462 116.152 1.00 31.42 155 LYS E CA 1
ATOM 5976 C C . LYS E 1 155 ? -17.545 10.542 116.638 1.00 31.90 155 LYS E C 1
ATOM 5977 O O . LYS E 1 155 ? -17.924 10.564 117.808 1.00 32.37 155 LYS E O 1
ATOM 5983 N N . GLN E 1 156 ? -18.084 9.729 115.743 1.00 33.80 156 GLN E N 1
ATOM 5984 C CA . GLN E 1 156 ? -19.046 8.689 116.111 1.00 35.15 156 GLN E CA 1
ATOM 5985 C C . GLN E 1 156 ? -18.627 7.899 117.364 1.00 35.18 156 GLN E C 1
ATOM 5986 O O . GLN E 1 156 ? -19.464 7.579 118.238 1.00 34.98 156 GLN E O 1
ATOM 5992 N N . GLU E 1 157 ? -17.329 7.627 117.469 1.00 33.45 157 GLU E N 1
ATOM 5993 C CA . GLU E 1 157 ? -16.794 6.891 118.598 1.00 34.46 157 GLU E CA 1
ATOM 5994 C C . GLU E 1 157 ? -16.403 7.751 119.783 1.00 33.96 157 GLU E C 1
ATOM 5995 O O . GLU E 1 157 ? -15.835 7.246 120.743 1.00 33.93 157 GLU E O 1
ATOM 6001 N N . MET E 1 158 ? -16.700 9.044 119.722 1.00 33.96 158 MET E N 1
ATOM 6002 C CA . MET E 1 158 ? -16.417 9.968 120.807 1.00 34.31 158 MET E CA 1
ATOM 6003 C C . MET E 1 158 ? -17.697 10.464 121.504 1.00 35.76 158 MET E C 1
ATOM 6004 O O . MET E 1 158 ? -17.634 11.299 122.401 1.00 36.53 158 MET E O 1
ATOM 6009 N N . LYS E 1 159 ? -18.830 9.971 121.049 1.00 37.42 159 LYS E N 1
ATOM 6010 C CA . LYS E 1 159 ? -20.147 10.420 121.461 1.00 39.16 159 LYS E CA 1
ATOM 6011 C C . LYS E 1 159 ? -20.943 9.210 121.925 1.00 39.81 159 LYS E C 1
ATOM 6012 O O . LYS E 1 159 ? -20.628 8.081 121.546 1.00 39.17 159 LYS E O 1
ATOM 6018 N N . PRO E 1 160 ? -21.985 9.420 122.740 1.00 41.06 160 PRO E N 1
ATOM 6019 C CA . PRO E 1 160 ? -22.893 8.305 123.080 1.00 42.39 160 PRO E CA 1
ATOM 6020 C C . PRO E 1 160 ? -23.354 7.594 121.795 1.00 43.20 160 PRO E C 1
ATOM 6021 O O . PRO E 1 160 ? -23.631 8.259 120.798 1.00 43.16 160 PRO E O 1
ATOM 6025 N N . VAL F 1 9 ? 18.283 62.978 -4.736 1.00 48.98 9 VAL F N 1
ATOM 6026 C CA . VAL F 1 9 ? 18.974 63.941 -3.798 1.00 49.34 9 VAL F CA 1
ATOM 6027 C C . VAL F 1 9 ? 19.590 63.197 -2.552 1.00 47.79 9 VAL F C 1
ATOM 6028 O O . VAL F 1 9 ? 20.169 62.103 -2.697 1.00 49.37 9 VAL F O 1
ATOM 6032 N N . PHE F 1 10 ? 19.512 63.807 -1.366 1.00 45.13 10 PHE F N 1
ATOM 6033 C CA . PHE F 1 10 ? 19.805 63.149 -0.074 1.00 41.16 10 PHE F CA 1
ATOM 6034 C C . PHE F 1 10 ? 18.679 63.527 0.881 1.00 39.81 10 PHE F C 1
ATOM 6035 O O . PHE F 1 10 ? 18.557 64.686 1.298 1.00 37.97 10 PHE F O 1
ATOM 6043 N N . SER F 1 11 ? 17.877 62.532 1.242 1.00 38.67 11 SER F N 1
ATOM 6044 C CA . SER F 1 11 ? 16.632 62.757 1.978 1.00 37.59 11 SER F CA 1
ATOM 6045 C C . SER F 1 11 ? 16.795 63.315 3.378 1.00 36.96 11 SER F C 1
ATOM 6046 O O . SER F 1 11 ? 17.827 63.126 4.024 1.00 36.00 11 SER F O 1
ATOM 6049 N N . GLU F 1 12 ? 15.746 63.986 3.856 1.00 35.36 12 GLU F N 1
ATOM 6050 C CA . GLU F 1 12 ? 15.665 64.506 5.225 1.00 36.15 12 GLU F CA 1
ATOM 6051 C C . GLU F 1 12 ? 15.924 63.412 6.274 1.00 35.11 12 GLU F C 1
ATOM 6052 O O . GLU F 1 12 ? 16.597 63.628 7.284 1.00 34.67 12 GLU F O 1
ATOM 6058 N N . GLU F 1 13 ? 15.415 62.217 6.009 1.00 34.99 13 GLU F N 1
ATOM 6059 C CA . GLU F 1 13 ? 15.645 61.099 6.911 1.00 36.53 13 GLU F CA 1
ATOM 6060 C C . GLU F 1 13 ? 17.135 60.686 6.951 1.00 35.96 13 GLU F C 1
ATOM 6061 O O . GLU F 1 13 ? 17.679 60.376 8.022 1.00 35.25 13 GLU F O 1
ATOM 6067 N N . LYS F 1 14 ? 17.773 60.645 5.786 1.00 35.89 14 LYS F N 1
ATOM 6068 C CA . LYS F 1 14 ? 19.184 60.253 5.726 1.00 35.16 14 LYS F CA 1
ATOM 6069 C C . LYS F 1 14 ? 20.025 61.330 6.435 1.00 35.11 14 LYS F C 1
ATOM 6070 O O . LYS F 1 14 ? 20.879 61.012 7.286 1.00 35.13 14 LYS F O 1
ATOM 6076 N N . GLU F 1 15 ? 19.745 62.596 6.138 1.00 34.38 15 GLU F N 1
ATOM 6077 C CA . GLU F 1 15 ? 20.390 63.677 6.873 1.00 33.97 15 GLU F CA 1
ATOM 6078 C C . GLU F 1 15 ? 20.277 63.502 8.393 1.00 34.53 15 GLU F C 1
ATOM 6079 O O . GLU F 1 15 ? 21.281 63.609 9.105 1.00 33.06 15 GLU F O 1
ATOM 6085 N N . ALA F 1 16 ? 19.064 63.229 8.904 1.00 32.90 16 ALA F N 1
ATOM 6086 C CA . ALA F 1 16 ? 18.882 63.064 10.357 1.00 32.76 16 ALA F CA 1
ATOM 6087 C C . ALA F 1 16 ? 19.771 61.945 10.942 1.00 31.56 16 ALA F C 1
ATOM 6088 O O . ALA F 1 16 ? 20.361 62.089 12.032 1.00 31.56 16 ALA F O 1
ATOM 6090 N N . LEU F 1 17 ? 19.847 60.842 10.216 1.00 30.40 17 LEU F N 1
ATOM 6091 C CA . LEU F 1 17 ? 20.615 59.684 10.648 1.00 30.68 17 LEU F CA 1
ATOM 6092 C C . LEU F 1 17 ? 22.086 60.053 10.706 1.00 30.46 17 LEU F C 1
ATOM 6093 O O . LEU F 1 17 ? 22.776 59.744 11.670 1.00 30.17 17 LEU F O 1
ATOM 6098 N N . VAL F 1 18 ? 22.555 60.737 9.661 1.00 31.67 18 VAL F N 1
ATOM 6099 C CA . VAL F 1 18 ? 23.946 61.204 9.610 1.00 31.65 18 VAL F CA 1
ATOM 6100 C C . VAL F 1 18 ? 24.208 62.218 10.706 1.00 31.46 18 VAL F C 1
ATOM 6101 O O . VAL F 1 18 ? 25.219 62.145 11.436 1.00 30.17 18 VAL F O 1
ATOM 6105 N N . LEU F 1 19 ? 23.264 63.126 10.918 1.00 33.32 19 LEU F N 1
ATOM 6106 C CA . LEU F 1 19 ? 23.474 64.166 11.935 1.00 33.69 19 LEU F CA 1
ATOM 6107 C C . LEU F 1 19 ? 23.551 63.660 13.374 1.00 34.55 19 LEU F C 1
ATOM 6108 O O . LEU F 1 19 ? 24.435 64.077 14.120 1.00 33.39 19 LEU F O 1
ATOM 6113 N N . LYS F 1 20 ? 22.651 62.768 13.796 1.00 34.28 20 LYS F N 1
ATOM 6114 C CA . LYS F 1 20 ? 22.709 62.317 15.197 1.00 34.15 20 LYS F CA 1
ATOM 6115 C C . LYS F 1 20 ? 23.896 61.384 15.479 1.00 33.19 20 LYS F C 1
ATOM 6116 O O . LYS F 1 20 ? 24.378 61.333 16.613 1.00 33.62 20 LYS F O 1
ATOM 6122 N N . SER F 1 21 ? 24.337 60.634 14.461 1.00 31.37 21 SER F N 1
ATOM 6123 C CA . SER F 1 21 ? 25.524 59.801 14.605 1.00 29.73 21 SER F CA 1
ATOM 6124 C C . SER F 1 21 ? 26.802 60.637 14.636 1.00 29.41 21 SER F C 1
ATOM 6125 O O . SER F 1 21 ? 27.675 60.367 15.471 1.00 29.31 21 SER F O 1
ATOM 6128 N N . TRP F 1 22 ? 26.916 61.608 13.728 1.00 30.09 22 TRP F N 1
ATOM 6129 C CA . TRP F 1 22 ? 28.088 62.489 13.685 1.00 31.50 22 TRP F CA 1
ATOM 6130 C C . TRP F 1 22 ? 28.143 63.350 14.961 1.00 32.67 22 TRP F C 1
ATOM 6131 O O . TRP F 1 22 ? 29.210 63.704 15.433 1.00 32.28 22 TRP F O 1
ATOM 6142 N N . ALA F 1 23 ? 26.977 63.618 15.563 1.00 34.04 23 ALA F N 1
ATOM 6143 C CA . ALA F 1 23 ? 26.955 64.350 16.831 1.00 33.97 23 ALA F CA 1
ATOM 6144 C C . ALA F 1 23 ? 27.708 63.600 17.913 1.00 34.60 23 ALA F C 1
ATOM 6145 O O . ALA F 1 23 ? 28.407 64.223 18.707 1.00 35.58 23 ALA F O 1
ATOM 6147 N N . ILE F 1 24 ? 27.596 62.263 17.917 1.00 33.47 24 ILE F N 1
ATOM 6148 C CA . ILE F 1 24 ? 28.321 61.409 18.822 1.00 34.15 24 ILE F CA 1
ATOM 6149 C C . ILE F 1 24 ? 29.810 61.282 18.456 1.00 33.98 24 ILE F C 1
ATOM 6150 O O . ILE F 1 24 ? 30.663 61.431 19.321 1.00 33.51 24 ILE F O 1
ATOM 6155 N N . MET F 1 25 ? 30.082 61.006 17.175 1.00 33.42 25 MET F N 1
ATOM 6156 C CA . MET F 1 25 ? 31.418 60.702 16.683 1.00 33.07 25 MET F CA 1
ATOM 6157 C C . MET F 1 25 ? 32.405 61.878 16.661 1.00 33.55 25 MET F C 1
ATOM 6158 O O . MET F 1 25 ? 33.604 61.672 16.878 1.00 32.87 25 MET F O 1
ATOM 6163 N N . LYS F 1 26 ? 31.893 63.083 16.394 1.00 34.68 26 LYS F N 1
ATOM 6164 C CA . LYS F 1 26 ? 32.679 64.298 16.326 1.00 37.66 26 LYS F CA 1
ATOM 6165 C C . LYS F 1 26 ? 33.470 64.531 17.622 1.00 38.58 26 LYS F C 1
ATOM 6166 O O . LYS F 1 26 ? 34.576 65.089 17.595 1.00 40.53 26 LYS F O 1
ATOM 6172 N N . LYS F 1 27 ? 32.927 64.037 18.727 1.00 39.19 27 LYS F N 1
ATOM 6173 C CA . LYS F 1 27 ? 33.540 64.146 20.062 1.00 39.38 27 LYS F CA 1
ATOM 6174 C C . LYS F 1 27 ? 34.711 63.208 20.217 1.00 38.73 27 LYS F C 1
ATOM 6175 O O . LYS F 1 27 ? 35.397 63.213 21.246 1.00 37.83 27 LYS F O 1
ATOM 6181 N N . ASP F 1 28 ? 34.936 62.376 19.204 1.00 37.45 28 ASP F N 1
ATOM 6182 C CA . ASP F 1 28 ? 35.975 61.390 19.336 1.00 36.46 28 ASP F CA 1
ATOM 6183 C C . ASP F 1 28 ? 36.716 61.211 18.036 1.00 35.54 28 ASP F C 1
ATOM 6184 O O . ASP F 1 28 ? 37.296 60.157 17.822 1.00 34.36 28 ASP F O 1
ATOM 6189 N N . SER F 1 29 ? 36.723 62.247 17.199 1.00 35.36 29 SER F N 1
ATOM 6190 C CA . SER F 1 29 ? 37.218 62.119 15.823 1.00 36.03 29 SER F CA 1
ATOM 6191 C C . SER F 1 29 ? 38.701 61.729 15.708 1.00 35.07 29 SER F C 1
ATOM 6192 O O . SER F 1 29 ? 39.075 60.980 14.793 1.00 33.52 29 SER F O 1
ATOM 6195 N N . ALA F 1 30 ? 39.539 62.200 16.631 1.00 34.20 30 ALA F N 1
ATOM 6196 C CA . ALA F 1 30 ? 40.955 61.736 16.651 1.00 33.65 30 ALA F CA 1
ATOM 6197 C C . ALA F 1 30 ? 41.048 60.200 16.695 1.00 32.78 30 ALA F C 1
ATOM 6198 O O . ALA F 1 30 ? 41.578 59.586 15.750 1.00 33.70 30 ALA F O 1
ATOM 6200 N N . ASN F 1 31 ? 40.550 59.586 17.776 1.00 30.95 31 ASN F N 1
ATOM 6201 C CA . ASN F 1 31 ? 40.547 58.124 17.950 1.00 30.69 31 ASN F CA 1
ATOM 6202 C C . ASN F 1 31 ? 39.876 57.419 16.749 1.00 29.19 31 ASN F C 1
ATOM 6203 O O . ASN F 1 31 ? 40.400 56.430 16.217 1.00 27.90 31 ASN F O 1
ATOM 6208 N N . LEU F 1 32 ? 38.716 57.932 16.345 1.00 28.60 32 LEU F N 1
ATOM 6209 C CA . LEU F 1 32 ? 37.966 57.279 15.272 1.00 27.27 32 LEU F CA 1
ATOM 6210 C C . LEU F 1 32 ? 38.689 57.335 13.931 1.00 26.76 32 LEU F C 1
ATOM 6211 O O . LEU F 1 32 ? 38.674 56.372 13.161 1.00 24.75 32 LEU F O 1
ATOM 6216 N N . GLY F 1 33 ? 39.292 58.480 13.642 1.00 26.45 33 GLY F N 1
ATOM 6217 C CA . GLY F 1 33 ? 39.989 58.645 12.380 1.00 25.85 33 GLY F CA 1
ATOM 6218 C C . GLY F 1 33 ? 41.150 57.672 12.324 1.00 25.71 33 GLY F C 1
ATOM 6219 O O . GLY F 1 33 ? 41.356 57.018 11.340 1.00 25.17 33 GLY F O 1
ATOM 6220 N N . LEU F 1 34 ? 41.901 57.523 13.402 1.00 26.35 34 LEU F N 1
ATOM 6221 C CA . LEU F 1 34 ? 42.932 56.506 13.364 1.00 26.44 34 LEU F CA 1
ATOM 6222 C C . LEU F 1 34 ? 42.346 55.109 13.290 1.00 26.06 34 LEU F C 1
ATOM 6223 O O . LEU F 1 34 ? 42.871 54.261 12.537 1.00 24.13 34 LEU F O 1
ATOM 6228 N N . ARG F 1 35 ? 41.272 54.828 14.055 1.00 24.55 35 ARG F N 1
ATOM 6229 C CA . ARG F 1 35 ? 40.674 53.500 13.909 1.00 24.36 35 ARG F CA 1
ATOM 6230 C C . ARG F 1 35 ? 40.339 53.209 12.455 1.00 24.27 35 ARG F C 1
ATOM 6231 O O . ARG F 1 35 ? 40.573 52.088 11.974 1.00 25.57 35 ARG F O 1
ATOM 6239 N N . PHE F 1 36 ? 39.765 54.192 11.770 1.00 24.21 36 PHE F N 1
ATOM 6240 C CA . PHE F 1 36 ? 39.335 54.056 10.384 1.00 23.94 36 PHE F CA 1
ATOM 6241 C C . PHE F 1 36 ? 40.556 53.662 9.528 1.00 23.88 36 PHE F C 1
ATOM 6242 O O . PHE F 1 36 ? 40.514 52.721 8.762 1.00 21.88 36 PHE F O 1
ATOM 6250 N N . PHE F 1 37 ? 41.656 54.367 9.697 1.00 23.90 37 PHE F N 1
ATOM 6251 C CA . PHE F 1 37 ? 42.818 54.089 8.835 1.00 23.93 37 PHE F CA 1
ATOM 6252 C C . PHE F 1 37 ? 43.487 52.758 9.170 1.00 24.27 37 PHE F C 1
ATOM 6253 O O . PHE F 1 37 ? 43.904 52.031 8.250 1.00 24.06 37 PHE F O 1
ATOM 6261 N N . LEU F 1 38 ? 43.557 52.392 10.462 1.00 24.28 38 LEU F N 1
ATOM 6262 C CA . LEU F 1 38 ? 44.085 51.069 10.875 1.00 22.82 38 LEU F CA 1
ATOM 6263 C C . LEU F 1 38 ? 43.252 49.914 10.290 1.00 23.47 38 LEU F C 1
ATOM 6264 O O . LEU F 1 38 ? 43.763 48.862 9.928 1.00 22.50 38 LEU F O 1
ATOM 6269 N N . LYS F 1 39 ? 41.950 50.146 10.196 1.00 21.25 39 LYS F N 1
ATOM 6270 C CA . LYS F 1 39 ? 41.065 49.141 9.574 1.00 21.57 39 LYS F CA 1
ATOM 6271 C C . LYS F 1 39 ? 41.332 49.040 8.059 1.00 21.35 39 LYS F C 1
ATOM 6272 O O . LYS F 1 39 ? 41.355 47.933 7.495 1.00 22.39 39 LYS F O 1
ATOM 6278 N N . ILE F 1 40 ? 41.524 50.177 7.397 1.00 20.31 40 ILE F N 1
ATOM 6279 C CA . ILE F 1 40 ? 41.934 50.169 5.965 1.00 21.16 40 ILE F CA 1
ATOM 6280 C C . ILE F 1 40 ? 43.174 49.284 5.767 1.00 21.53 40 ILE F C 1
ATOM 6281 O O . ILE F 1 40 ? 43.228 48.407 4.875 1.00 20.29 40 ILE F O 1
ATOM 6286 N N . PHE F 1 41 ? 44.198 49.547 6.584 1.00 21.41 41 PHE F N 1
ATOM 6287 C CA . PHE F 1 41 ? 45.470 48.860 6.473 1.00 21.97 41 PHE F CA 1
ATOM 6288 C C . PHE F 1 41 ? 45.412 47.414 6.996 1.00 23.72 41 PHE F C 1
ATOM 6289 O O . PHE F 1 41 ? 46.151 46.546 6.508 1.00 24.86 41 PHE F O 1
ATOM 6297 N N . GLU F 1 42 ? 44.511 47.133 7.940 1.00 23.67 42 GLU F N 1
ATOM 6298 C CA . GLU F 1 42 ? 44.188 45.735 8.269 1.00 23.60 42 GLU F CA 1
ATOM 6299 C C . GLU F 1 42 ? 43.656 44.916 7.095 1.00 25.49 42 GLU F C 1
ATOM 6300 O O . GLU F 1 42 ? 44.108 43.786 6.834 1.00 25.86 42 GLU F O 1
ATOM 6306 N N . ILE F 1 43 ? 42.678 45.478 6.380 1.00 24.95 43 ILE F N 1
ATOM 6307 C CA . ILE F 1 43 ? 42.090 44.793 5.250 1.00 23.72 43 ILE F CA 1
ATOM 6308 C C . ILE F 1 43 ? 43.063 44.678 4.070 1.00 24.31 43 ILE F C 1
ATOM 6309 O O . ILE F 1 43 ? 43.132 43.611 3.407 1.00 24.83 43 ILE F O 1
ATOM 6314 N N . ALA F 1 44 ? 43.819 45.750 3.811 1.00 23.52 44 ALA F N 1
ATOM 6315 C CA . ALA F 1 44 ? 44.684 45.816 2.642 1.00 23.74 44 ALA F CA 1
ATOM 6316 C C . ALA F 1 44 ? 46.008 46.483 3.033 1.00 25.67 44 ALA F C 1
ATOM 6317 O O . ALA F 1 44 ? 46.207 47.674 2.837 1.00 26.28 44 ALA F O 1
ATOM 6319 N N . PRO F 1 45 ? 46.885 45.704 3.647 1.00 26.64 45 PRO F N 1
ATOM 6320 C CA . PRO F 1 45 ? 48.203 46.190 4.066 1.00 27.54 45 PRO F CA 1
ATOM 6321 C C . PRO F 1 45 ? 48.961 46.869 2.918 1.00 28.23 45 PRO F C 1
ATOM 6322 O O . PRO F 1 45 ? 49.684 47.823 3.209 1.00 28.70 45 PRO F O 1
ATOM 6326 N N . SER F 1 46 ? 48.787 46.426 1.675 1.00 28.92 46 SER F N 1
ATOM 6327 C CA . SER F 1 46 ? 49.438 47.060 0.519 1.00 30.47 46 SER F CA 1
ATOM 6328 C C . SER F 1 46 ? 49.048 48.541 0.330 1.00 30.52 46 SER F C 1
ATOM 6329 O O . SER F 1 46 ? 49.805 49.322 -0.261 1.00 31.36 46 SER F O 1
ATOM 6332 N N . ALA F 1 47 ? 47.896 48.944 0.832 1.00 28.84 47 ALA F N 1
ATOM 6333 C CA . ALA F 1 47 ? 47.547 50.343 0.815 1.00 29.25 47 ALA F CA 1
ATOM 6334 C C . ALA F 1 47 ? 48.540 51.209 1.590 1.00 29.69 47 ALA F C 1
ATOM 6335 O O . ALA F 1 47 ? 48.678 52.403 1.278 1.00 29.88 47 ALA F O 1
ATOM 6337 N N . ARG F 1 48 ? 49.247 50.631 2.569 1.00 30.68 48 ARG F N 1
ATOM 6338 C CA . ARG F 1 48 ? 50.231 51.401 3.341 1.00 32.94 48 ARG F CA 1
ATOM 6339 C C . ARG F 1 48 ? 51.301 52.021 2.476 1.00 33.24 48 ARG F C 1
ATOM 6340 O O . ARG F 1 48 ? 51.771 53.128 2.760 1.00 32.45 48 ARG F O 1
ATOM 6348 N N . GLN F 1 49 ? 51.662 51.303 1.423 1.00 34.60 49 GLN F N 1
ATOM 6349 C CA . GLN F 1 49 ? 52.763 51.702 0.536 1.00 37.03 49 GLN F CA 1
ATOM 6350 C C . GLN F 1 49 ? 52.359 52.880 -0.344 1.00 37.10 49 GLN F C 1
ATOM 6351 O O . GLN F 1 49 ? 53.178 53.437 -1.092 1.00 38.45 49 GLN F O 1
ATOM 6357 N N . MET F 1 50 ? 51.103 53.285 -0.251 1.00 36.00 50 MET F N 1
ATOM 6358 C CA . MET F 1 50 ? 50.684 54.455 -0.982 1.00 36.20 50 MET F CA 1
ATOM 6359 C C . MET F 1 50 ? 51.043 55.780 -0.323 1.00 34.94 50 MET F C 1
ATOM 6360 O O . MET F 1 50 ? 51.112 56.809 -1.010 1.00 34.85 50 MET F O 1
ATOM 6365 N N . PHE F 1 51 ? 51.288 55.749 0.981 1.00 34.49 51 PHE F N 1
ATOM 6366 C CA . PHE F 1 51 ? 51.477 56.948 1.798 1.00 35.70 51 PHE F CA 1
ATOM 6367 C C . PHE F 1 51 ? 52.962 57.125 2.126 1.00 36.99 51 PHE F C 1
ATOM 6368 O O . PHE F 1 51 ? 53.513 56.347 2.918 1.00 36.86 51 PHE F O 1
ATOM 6376 N N . PRO F 1 52 ? 53.626 58.109 1.501 1.00 38.51 52 PRO F N 1
ATOM 6377 C CA . PRO F 1 52 ? 55.075 58.336 1.756 1.00 39.26 52 PRO F CA 1
ATOM 6378 C C . PRO F 1 52 ? 55.491 58.421 3.251 1.00 40.05 52 PRO F C 1
ATOM 6379 O O . PRO F 1 52 ? 56.549 57.906 3.602 1.00 39.60 52 PRO F O 1
ATOM 6383 N N . PHE F 1 53 ? 54.654 58.983 4.122 1.00 41.03 53 PHE F N 1
ATOM 6384 C CA . PHE F 1 53 ? 55.001 59.056 5.550 1.00 42.03 53 PHE F CA 1
ATOM 6385 C C . PHE F 1 53 ? 54.892 57.711 6.274 1.00 42.32 53 PHE F C 1
ATOM 6386 O O . PHE F 1 53 ? 55.242 57.602 7.462 1.00 42.82 53 PHE F O 1
ATOM 6394 N N . LEU F 1 54 ? 54.385 56.710 5.563 1.00 41.74 54 LEU F N 1
ATOM 6395 C CA . LEU F 1 54 ? 54.309 55.357 6.063 1.00 41.92 54 LEU F CA 1
ATOM 6396 C C . LEU F 1 54 ? 55.497 54.549 5.544 1.00 43.09 54 LEU F C 1
ATOM 6397 O O . LEU F 1 54 ? 56.137 53.840 6.314 1.00 42.48 54 LEU F O 1
ATOM 6402 N N . ARG F 1 55 ? 55.798 54.707 4.255 1.00 44.34 55 ARG F N 1
ATOM 6403 C CA . ARG F 1 55 ? 56.918 54.037 3.580 1.00 46.34 55 ARG F CA 1
ATOM 6404 C C . ARG F 1 55 ? 58.279 54.293 4.227 1.00 47.24 55 ARG F C 1
ATOM 6405 O O . ARG F 1 55 ? 59.193 53.448 4.163 1.00 48.55 55 ARG F O 1
ATOM 6413 N N . ASP F 1 56 ? 58.420 55.449 4.856 1.00 47.66 56 ASP F N 1
ATOM 6414 C CA . ASP F 1 56 ? 59.734 55.904 5.285 1.00 49.85 56 ASP F CA 1
ATOM 6415 C C . ASP F 1 56 ? 59.968 55.888 6.806 1.00 50.47 56 ASP F C 1
ATOM 6416 O O . ASP F 1 56 ? 61.051 56.246 7.282 1.00 50.35 56 ASP F O 1
ATOM 6421 N N . SER F 1 57 ? 58.964 55.429 7.554 1.00 51.51 57 SER F N 1
ATOM 6422 C CA . SER F 1 57 ? 59.028 55.442 9.014 1.00 52.16 57 SER F CA 1
ATOM 6423 C C . SER F 1 57 ? 59.512 54.133 9.626 1.00 52.88 57 SER F C 1
ATOM 6424 O O . SER F 1 57 ? 59.281 53.054 9.075 1.00 52.76 57 SER F O 1
ATOM 6427 N N . ASP F 1 58 ? 60.190 54.254 10.773 1.00 53.60 58 ASP F N 1
ATOM 6428 C CA . ASP F 1 58 ? 60.609 53.102 11.576 1.00 54.21 58 ASP F CA 1
ATOM 6429 C C . ASP F 1 58 ? 59.489 52.540 12.497 1.00 53.89 58 ASP F C 1
ATOM 6430 O O . ASP F 1 58 ? 59.398 51.299 12.732 1.00 54.31 58 ASP F O 1
ATOM 6435 N N . VAL F 1 59 ? 58.645 53.459 12.979 1.00 51.74 59 VAL F N 1
ATOM 6436 C CA . VAL F 1 59 ? 57.709 53.212 14.085 1.00 50.07 59 VAL F CA 1
ATOM 6437 C C . VAL F 1 59 ? 56.459 52.397 13.688 1.00 48.03 59 VAL F C 1
ATOM 6438 O O . VAL F 1 59 ? 56.125 52.326 12.506 1.00 47.06 59 VAL F O 1
ATOM 6442 N N . PRO F 1 60 ? 55.790 51.753 14.662 1.00 46.21 60 PRO F N 1
ATOM 6443 C CA . PRO F 1 60 ? 54.555 50.998 14.345 1.00 44.47 60 PRO F CA 1
ATOM 6444 C C . PRO F 1 60 ? 53.467 51.939 13.822 1.00 42.29 60 PRO F C 1
ATOM 6445 O O . PRO F 1 60 ? 53.401 53.103 14.223 1.00 40.22 60 PRO F O 1
ATOM 6449 N N . LEU F 1 61 ? 52.637 51.417 12.927 1.00 42.57 61 LEU F N 1
ATOM 6450 C CA . LEU F 1 61 ? 51.485 52.134 12.379 1.00 42.64 61 LEU F CA 1
ATOM 6451 C C . LEU F 1 61 ? 50.721 52.886 13.431 1.00 41.61 61 LEU F C 1
ATOM 6452 O O . LEU F 1 61 ? 50.461 54.063 13.250 1.00 42.06 61 LEU F O 1
ATOM 6457 N N . GLU F 1 62 ? 50.377 52.201 14.529 1.00 41.40 62 GLU F N 1
ATOM 6458 C CA . GLU F 1 62 ? 49.534 52.749 15.608 1.00 42.56 62 GLU F CA 1
ATOM 6459 C C . GLU F 1 62 ? 50.097 54.003 16.267 1.00 42.24 62 GLU F C 1
ATOM 6460 O O . GLU F 1 62 ? 49.366 54.760 16.873 1.00 42.11 62 GLU F O 1
ATOM 6466 N N . THR F 1 63 ? 51.414 54.187 16.209 1.00 42.08 63 THR F N 1
ATOM 6467 C CA . THR F 1 63 ? 52.024 55.300 16.929 1.00 42.23 63 THR F CA 1
ATOM 6468 C C . THR F 1 63 ? 52.415 56.452 16.013 1.00 41.80 63 THR F C 1
ATOM 6469 O O . THR F 1 63 ? 52.506 57.591 16.458 1.00 42.33 63 THR F O 1
ATOM 6473 N N . ASN F 1 64 ? 52.591 56.158 14.724 1.00 40.95 64 ASN F N 1
ATOM 6474 C CA . ASN F 1 64 ? 52.951 57.169 13.740 1.00 40.22 64 ASN F CA 1
ATOM 6475 C C . ASN F 1 64 ? 52.249 58.535 13.896 1.00 40.93 64 ASN F C 1
ATOM 6476 O O . ASN F 1 64 ? 51.030 58.650 13.693 1.00 41.32 64 ASN F O 1
ATOM 6481 N N . PRO F 1 65 ? 53.008 59.578 14.261 1.00 41.38 65 PRO F N 1
ATOM 6482 C CA . PRO F 1 65 ? 52.427 60.915 14.450 1.00 40.27 65 PRO F CA 1
ATOM 6483 C C . PRO F 1 65 ? 51.731 61.507 13.221 1.00 39.28 65 PRO F C 1
ATOM 6484 O O . PRO F 1 65 ? 50.667 62.124 13.374 1.00 39.18 65 PRO F O 1
ATOM 6488 N N . LYS F 1 66 ? 52.363 61.388 12.049 1.00 37.85 66 LYS F N 1
ATOM 6489 C CA . LYS F 1 66 ? 51.814 61.844 10.784 1.00 36.92 66 LYS F CA 1
ATOM 6490 C C . LYS F 1 66 ? 50.490 61.137 10.387 1.00 35.05 66 LYS F C 1
ATOM 6491 O O . LYS F 1 66 ? 49.600 61.782 9.859 1.00 33.38 66 LYS F O 1
ATOM 6497 N N . LEU F 1 67 ? 50.402 59.822 10.616 1.00 33.96 67 LEU F N 1
ATOM 6498 C CA . LEU F 1 67 ? 49.167 59.080 10.339 1.00 32.21 67 LEU F CA 1
ATOM 6499 C C . LEU F 1 67 ? 47.996 59.681 11.151 1.00 32.11 67 LEU F C 1
ATOM 6500 O O . LEU F 1 67 ? 46.921 59.929 10.591 1.00 30.89 67 LEU F O 1
ATOM 6505 N N . LYS F 1 68 ? 48.209 59.937 12.449 1.00 31.69 68 LYS F N 1
ATOM 6506 C CA . LYS F 1 68 ? 47.140 60.474 13.305 1.00 32.56 68 LYS F CA 1
ATOM 6507 C C . LYS F 1 68 ? 46.590 61.760 12.739 1.00 33.15 68 LYS F C 1
ATOM 6508 O O . LYS F 1 68 ? 45.352 61.932 12.616 1.00 31.95 68 LYS F O 1
ATOM 6514 N N . THR F 1 69 ? 47.492 62.664 12.352 1.00 32.15 69 THR F N 1
ATOM 6515 C CA . THR F 1 69 ? 47.085 63.958 11.815 1.00 33.14 69 THR F CA 1
ATOM 6516 C C . THR F 1 69 ? 46.351 63.804 10.494 1.00 31.87 69 THR F C 1
ATOM 6517 O O . THR F 1 69 ? 45.356 64.464 10.252 1.00 32.33 69 THR F O 1
ATOM 6521 N N . HIS F 1 70 ? 46.848 62.920 9.652 1.00 30.44 70 HIS F N 1
ATOM 6522 C CA . HIS F 1 70 ? 46.241 62.727 8.345 1.00 28.77 70 HIS F CA 1
ATOM 6523 C C . HIS F 1 70 ? 44.871 62.061 8.533 1.00 28.10 70 HIS F C 1
ATOM 6524 O O . HIS F 1 70 ? 43.921 62.455 7.852 1.00 27.40 70 HIS F O 1
ATOM 6531 N N . ALA F 1 71 ? 44.824 61.074 9.421 1.00 27.14 71 ALA F N 1
ATOM 6532 C CA . ALA F 1 71 ? 43.611 60.252 9.633 1.00 29.17 71 ALA F CA 1
ATOM 6533 C C . ALA F 1 71 ? 42.467 61.106 10.144 1.00 29.95 71 ALA F C 1
ATOM 6534 O O . ALA F 1 71 ? 41.366 61.066 9.574 1.00 29.11 71 ALA F O 1
ATOM 6536 N N . VAL F 1 72 ? 42.726 61.931 11.171 1.00 29.93 72 VAL F N 1
ATOM 6537 C CA . VAL F 1 72 ? 41.657 62.781 11.675 1.00 32.32 72 VAL F CA 1
ATOM 6538 C C . VAL F 1 72 ? 41.174 63.714 10.593 1.00 31.34 72 VAL F C 1
ATOM 6539 O O . VAL F 1 72 ? 39.983 63.974 10.447 1.00 31.37 72 VAL F O 1
ATOM 6543 N N . SER F 1 73 ? 42.096 64.214 9.791 1.00 30.24 73 SER F N 1
ATOM 6544 C CA . SER F 1 73 ? 41.732 65.164 8.757 1.00 31.26 73 SER F CA 1
ATOM 6545 C C . SER F 1 73 ? 40.795 64.590 7.674 1.00 29.97 73 SER F C 1
ATOM 6546 O O . SER F 1 73 ? 39.796 65.221 7.302 1.00 29.56 73 SER F O 1
ATOM 6549 N N . VAL F 1 74 ? 41.091 63.371 7.212 1.00 28.19 74 VAL F N 1
ATOM 6550 C CA . VAL F 1 74 ? 40.239 62.707 6.235 1.00 27.66 74 VAL F CA 1
ATOM 6551 C C . VAL F 1 74 ? 38.902 62.261 6.853 1.00 26.92 74 VAL F C 1
ATOM 6552 O O . VAL F 1 74 ? 37.863 62.389 6.240 1.00 27.71 74 VAL F O 1
ATOM 6556 N N . PHE F 1 75 ? 38.957 61.774 8.071 1.00 26.96 75 PHE F N 1
ATOM 6557 C CA . PHE F 1 75 ? 37.743 61.286 8.754 1.00 27.53 75 PHE F CA 1
ATOM 6558 C C . PHE F 1 75 ? 36.783 62.454 8.942 1.00 27.53 75 PHE F C 1
ATOM 6559 O O . PHE F 1 75 ? 35.605 62.369 8.598 1.00 27.96 75 PHE F O 1
ATOM 6567 N N . VAL F 1 76 ? 37.296 63.563 9.473 1.00 27.95 76 VAL F N 1
ATOM 6568 C CA . VAL F 1 76 ? 36.462 64.751 9.657 1.00 27.53 76 VAL F CA 1
ATOM 6569 C C . VAL F 1 76 ? 35.908 65.308 8.361 1.00 27.34 76 VAL F C 1
ATOM 6570 O O . VAL F 1 76 ? 34.678 65.615 8.253 1.00 26.68 76 VAL F O 1
ATOM 6574 N N . MET F 1 77 ? 36.765 65.362 7.348 1.00 26.31 77 MET F N 1
ATOM 6575 C CA . MET F 1 77 ? 36.394 65.881 6.045 1.00 25.87 77 MET F CA 1
ATOM 6576 C C . MET F 1 77 ? 35.249 65.013 5.534 1.00 25.90 77 MET F C 1
ATOM 6577 O O . MET F 1 77 ? 34.274 65.569 5.050 1.00 26.71 77 MET F O 1
ATOM 6582 N N . THR F 1 78 ? 35.363 63.681 5.670 1.00 24.79 78 THR F N 1
ATOM 6583 C CA . THR F 1 78 ? 34.328 62.746 5.159 1.00 24.70 78 THR F CA 1
ATOM 6584 C C . THR F 1 78 ? 32.980 62.904 5.897 1.00 25.12 78 THR F C 1
ATOM 6585 O O . THR F 1 78 ? 31.920 62.952 5.275 1.00 25.27 78 THR F O 1
ATOM 6589 N N . CYS F 1 79 ? 33.043 62.965 7.211 1.00 25.50 79 CYS F N 1
ATOM 6590 C CA . CYS F 1 79 ? 31.820 63.025 8.009 1.00 27.44 79 CYS F CA 1
ATOM 6591 C C . CYS F 1 79 ? 31.153 64.415 7.830 1.00 29.23 79 CYS F C 1
ATOM 6592 O O . CYS F 1 79 ? 29.921 64.523 7.731 1.00 28.84 79 CYS F O 1
ATOM 6595 N N . GLU F 1 80 ? 31.959 65.480 7.740 1.00 29.27 80 GLU F N 1
ATOM 6596 C CA . GLU F 1 80 ? 31.359 66.793 7.460 1.00 30.70 80 GLU F CA 1
ATOM 6597 C C . GLU F 1 80 ? 30.708 66.870 6.085 1.00 30.17 80 GLU F C 1
ATOM 6598 O O . GLU F 1 80 ? 29.611 67.418 5.972 1.00 30.59 80 GLU F O 1
ATOM 6604 N N . ALA F 1 81 ? 31.354 66.317 5.043 1.00 28.49 81 ALA F N 1
ATOM 6605 C CA . ALA F 1 81 ? 30.743 66.232 3.716 1.00 28.70 81 ALA F CA 1
ATOM 6606 C C . ALA F 1 81 ? 29.350 65.588 3.762 1.00 28.28 81 ALA F C 1
ATOM 6607 O O . ALA F 1 81 ? 28.429 66.047 3.093 1.00 29.81 81 ALA F O 1
ATOM 6609 N N . ALA F 1 82 ? 29.222 64.538 4.557 1.00 29.14 82 ALA F N 1
ATOM 6610 C CA . ALA F 1 82 ? 27.966 63.797 4.691 1.00 29.84 82 ALA F CA 1
ATOM 6611 C C . ALA F 1 82 ? 26.975 64.630 5.501 1.00 29.97 82 ALA F C 1
ATOM 6612 O O . ALA F 1 82 ? 25.799 64.712 5.155 1.00 30.92 82 ALA F O 1
ATOM 6614 N N . ALA F 1 83 ? 27.461 65.228 6.576 1.00 30.71 83 ALA F N 1
ATOM 6615 C CA . ALA F 1 83 ? 26.641 66.066 7.447 1.00 32.39 83 ALA F CA 1
ATOM 6616 C C . ALA F 1 83 ? 26.110 67.314 6.723 1.00 33.54 83 ALA F C 1
ATOM 6617 O O . ALA F 1 83 ? 25.099 67.902 7.137 1.00 34.39 83 ALA F O 1
ATOM 6619 N N . GLN F 1 84 ? 26.773 67.716 5.649 1.00 33.66 84 GLN F N 1
ATOM 6620 C CA . GLN F 1 84 ? 26.393 68.959 4.977 1.00 35.17 84 GLN F CA 1
ATOM 6621 C C . GLN F 1 84 ? 25.693 68.690 3.678 1.00 35.02 84 GLN F C 1
ATOM 6622 O O . GLN F 1 84 ? 25.141 69.633 3.087 1.00 35.66 84 GLN F O 1
ATOM 6628 N N . LEU F 1 85 ? 25.689 67.413 3.257 1.00 33.73 85 LEU F N 1
ATOM 6629 C CA . LEU F 1 85 ? 25.216 67.016 1.945 1.00 34.65 85 LEU F CA 1
ATOM 6630 C C . LEU F 1 85 ? 23.818 67.555 1.590 1.00 35.84 85 LEU F C 1
ATOM 6631 O O . LEU F 1 85 ? 23.625 68.128 0.517 1.00 36.44 85 LEU F O 1
ATOM 6636 N N . ARG F 1 86 ? 22.856 67.363 2.478 1.00 37.08 86 ARG F N 1
ATOM 6637 C CA . ARG F 1 86 ? 21.506 67.828 2.200 1.00 38.28 86 ARG F CA 1
ATOM 6638 C C . ARG F 1 86 ? 21.477 69.367 2.284 1.00 38.90 86 ARG F C 1
ATOM 6639 O O . ARG F 1 86 ? 20.980 70.016 1.382 1.00 39.03 86 ARG F O 1
ATOM 6647 N N . LYS F 1 87 ? 22.030 69.937 3.342 1.00 39.10 87 LYS F N 1
ATOM 6648 C CA . LYS F 1 87 ? 21.993 71.394 3.509 1.00 40.58 87 LYS F CA 1
ATOM 6649 C C . LYS F 1 87 ? 22.545 72.116 2.279 1.00 40.66 87 LYS F C 1
ATOM 6650 O O . LYS F 1 87 ? 21.909 73.035 1.731 1.00 40.61 87 LYS F O 1
ATOM 6656 N N . ALA F 1 88 ? 23.736 71.692 1.843 1.00 39.71 88 ALA F N 1
ATOM 6657 C CA . ALA F 1 88 ? 24.449 72.319 0.733 1.00 38.59 88 ALA F CA 1
ATOM 6658 C C . ALA F 1 88 ? 23.865 71.896 -0.598 1.00 38.15 88 ALA F C 1
ATOM 6659 O O . ALA F 1 88 ? 24.026 72.582 -1.600 1.00 38.65 88 ALA F O 1
ATOM 6661 N N . GLY F 1 89 ? 23.188 70.749 -0.626 1.00 37.06 89 GLY F N 1
ATOM 6662 C CA . GLY F 1 89 ? 22.654 70.249 -1.874 1.00 35.25 89 GLY F CA 1
ATOM 6663 C C . GLY F 1 89 ? 23.717 69.602 -2.732 1.00 35.93 89 GLY F C 1
ATOM 6664 O O . GLY F 1 89 ? 23.474 69.263 -3.891 1.00 35.54 89 GLY F O 1
ATOM 6665 N N . LYS F 1 90 ? 24.908 69.395 -2.160 1.00 34.67 90 LYS F N 1
ATOM 6666 C CA . LYS F 1 90 ? 25.966 68.776 -2.920 1.00 34.60 90 LYS F CA 1
ATOM 6667 C C . LYS F 1 90 ? 27.096 68.462 -1.976 1.00 33.05 90 LYS F C 1
ATOM 6668 O O . LYS F 1 90 ? 27.077 68.827 -0.791 1.00 34.46 90 LYS F O 1
ATOM 6674 N N . ILE F 1 91 ? 28.113 67.835 -2.528 1.00 33.06 91 ILE F N 1
ATOM 6675 C CA . ILE F 1 91 ? 29.270 67.430 -1.743 1.00 31.96 91 ILE F CA 1
ATOM 6676 C C . ILE F 1 91 ? 30.174 68.636 -1.627 1.00 32.53 91 ILE F C 1
ATOM 6677 O O . ILE F 1 91 ? 30.510 69.223 -2.659 1.00 31.61 91 ILE F O 1
ATOM 6682 N N . THR F 1 92 ? 30.554 68.960 -0.393 1.00 34.43 92 THR F N 1
ATOM 6683 C CA . THR F 1 92 ? 31.556 69.992 -0.074 1.00 36.25 92 THR F CA 1
ATOM 6684 C C . THR F 1 92 ? 32.695 69.291 0.631 1.00 35.72 92 THR F C 1
ATOM 6685 O O . THR F 1 92 ? 32.480 68.276 1.292 1.00 35.26 92 THR F O 1
ATOM 6689 N N . VAL F 1 93 ? 33.906 69.839 0.516 1.00 35.44 93 VAL F N 1
ATOM 6690 C CA . VAL F 1 93 ? 35.051 69.251 1.235 1.00 34.88 93 VAL F CA 1
ATOM 6691 C C . VAL F 1 93 ? 35.843 70.355 1.880 1.00 34.97 93 VAL F C 1
ATOM 6692 O O . VAL F 1 93 ? 36.339 71.247 1.188 1.00 33.64 93 VAL F O 1
ATOM 6696 N N . ARG F 1 94 ? 35.950 70.281 3.198 1.00 35.26 94 ARG F N 1
ATOM 6697 C CA . ARG F 1 94 ? 36.414 71.386 4.013 1.00 37.02 94 ARG F CA 1
ATOM 6698 C C . ARG F 1 94 ? 37.890 71.760 3.770 1.00 36.68 94 ARG F C 1
ATOM 6699 O O . ARG F 1 94 ? 38.770 70.884 3.725 1.00 35.55 94 ARG F O 1
ATOM 6707 N N . GLU F 1 95 ? 38.131 73.064 3.609 1.00 35.53 95 GLU F N 1
ATOM 6708 C CA . GLU F 1 95 ? 39.472 73.619 3.399 1.00 35.11 95 GLU F CA 1
ATOM 6709 C C . GLU F 1 95 ? 40.089 73.267 2.031 1.00 35.62 95 GLU F C 1
ATOM 6710 O O . GLU F 1 95 ? 41.262 73.598 1.768 1.00 35.10 95 GLU F O 1
ATOM 6716 N N . THR F 1 96 ? 39.313 72.610 1.151 1.00 34.64 96 THR F N 1
ATOM 6717 C CA . THR F 1 96 ? 39.811 72.259 -0.170 1.00 34.01 96 THR F CA 1
ATOM 6718 C C . THR F 1 96 ? 38.755 72.308 -1.214 1.00 33.01 96 THR F C 1
ATOM 6719 O O . THR F 1 96 ? 37.748 72.927 -1.043 1.00 33.39 96 THR F O 1
ATOM 6723 N N . THR F 1 97 ? 39.014 71.601 -2.296 1.00 31.97 97 THR F N 1
ATOM 6724 C CA . THR F 1 97 ? 38.273 71.668 -3.495 1.00 31.66 97 THR F CA 1
ATOM 6725 C C . THR F 1 97 ? 38.239 70.226 -4.051 1.00 30.07 97 THR F C 1
ATOM 6726 O O . THR F 1 97 ? 39.196 69.459 -3.859 1.00 29.56 97 THR F O 1
ATOM 6730 N N . LEU F 1 98 ? 37.142 69.851 -4.710 1.00 29.92 98 LEU F N 1
ATOM 6731 C CA . LEU F 1 98 ? 37.037 68.533 -5.373 1.00 29.10 98 LEU F CA 1
ATOM 6732 C C . LEU F 1 98 ? 38.113 68.409 -6.488 1.00 29.18 98 LEU F C 1
ATOM 6733 O O . LEU F 1 98 ? 38.694 67.344 -6.729 1.00 26.89 98 LEU F O 1
ATOM 6738 N N . LYS F 1 99 ? 38.413 69.524 -7.158 1.00 29.96 99 LYS F N 1
ATOM 6739 C CA . LYS F 1 99 ? 39.426 69.492 -8.217 1.00 30.95 99 LYS F CA 1
ATOM 6740 C C . LYS F 1 99 ? 40.801 69.130 -7.640 1.00 31.11 99 LYS F C 1
ATOM 6741 O O . LYS F 1 99 ? 41.526 68.318 -8.228 1.00 30.66 99 LYS F O 1
ATOM 6747 N N . ARG F 1 100 ? 41.145 69.724 -6.506 1.00 30.62 100 ARG F N 1
ATOM 6748 C CA . ARG F 1 100 ? 42.428 69.440 -5.822 1.00 31.44 100 ARG F CA 1
ATOM 6749 C C . ARG F 1 100 ? 42.539 67.992 -5.322 1.00 30.81 100 ARG F C 1
ATOM 6750 O O . ARG F 1 100 ? 43.534 67.314 -5.560 1.00 31.01 100 ARG F O 1
ATOM 6758 N N . LEU F 1 101 ? 41.514 67.525 -4.622 1.00 29.93 101 LEU F N 1
ATOM 6759 C CA . LEU F 1 101 ? 41.434 66.096 -4.223 1.00 29.24 101 LEU F CA 1
ATOM 6760 C C . LEU F 1 101 ? 41.563 65.135 -5.387 1.00 28.66 101 LEU F C 1
ATOM 6761 O O . LEU F 1 101 ? 42.298 64.143 -5.302 1.00 29.66 101 LEU F O 1
ATOM 6766 N N . GLY F 1 102 ? 40.819 65.393 -6.458 1.00 28.74 102 GLY F N 1
ATOM 6767 C CA . GLY F 1 102 ? 40.884 64.590 -7.671 1.00 29.59 102 GLY F CA 1
ATOM 6768 C C . GLY F 1 102 ? 42.288 64.526 -8.247 1.00 30.55 102 GLY F C 1
ATOM 6769 O O . GLY F 1 102 ? 42.798 63.422 -8.586 1.00 28.95 102 GLY F O 1
ATOM 6770 N N . GLY F 1 103 ? 42.910 65.703 -8.364 1.00 31.13 103 GLY F N 1
ATOM 6771 C CA . GLY F 1 103 ? 44.279 65.795 -8.883 1.00 32.04 103 GLY F CA 1
ATOM 6772 C C . GLY F 1 103 ? 45.255 65.005 -8.031 1.00 31.70 103 GLY F C 1
ATOM 6773 O O . GLY F 1 103 ? 46.088 64.211 -8.539 1.00 31.32 103 GLY F O 1
ATOM 6774 N N . THR F 1 104 ? 45.131 65.194 -6.719 1.00 31.41 104 THR F N 1
ATOM 6775 C CA . THR F 1 104 ? 45.952 64.488 -5.734 1.00 31.52 104 THR F CA 1
ATOM 6776 C C . THR F 1 104 ? 45.785 62.968 -5.786 1.00 30.90 104 THR F C 1
ATOM 6777 O O . THR F 1 104 ? 46.776 62.251 -5.785 1.00 30.97 104 THR F O 1
ATOM 6781 N N . HIS F 1 105 ? 44.541 62.473 -5.873 1.00 30.64 105 HIS F N 1
ATOM 6782 C CA . HIS F 1 105 ? 44.320 61.021 -5.879 1.00 30.15 105 HIS F CA 1
ATOM 6783 C C . HIS F 1 105 ? 44.666 60.364 -7.201 1.00 30.64 105 HIS F C 1
ATOM 6784 O O . HIS F 1 105 ? 45.124 59.211 -7.245 1.00 30.48 105 HIS F O 1
ATOM 6791 N N . LEU F 1 106 ? 44.464 61.102 -8.282 1.00 30.82 106 LEU F N 1
ATOM 6792 C CA . LEU F 1 106 ? 45.062 60.734 -9.558 1.00 31.71 106 LEU F CA 1
ATOM 6793 C C . LEU F 1 106 ? 46.613 60.593 -9.506 1.00 31.43 106 LEU F C 1
ATOM 6794 O O . LEU F 1 106 ? 47.136 59.551 -9.931 1.00 30.69 106 LEU F O 1
ATOM 6799 N N . LYS F 1 107 ? 47.324 61.598 -8.964 1.00 31.78 107 LYS F N 1
ATOM 6800 C CA . LYS F 1 107 ? 48.790 61.551 -8.841 1.00 33.37 107 LYS F CA 1
ATOM 6801 C C . LYS F 1 107 ? 49.377 60.393 -8.025 1.00 34.88 107 LYS F C 1
ATOM 6802 O O . LYS F 1 107 ? 50.439 59.842 -8.369 1.00 35.59 107 LYS F O 1
ATOM 6808 N N . TYR F 1 108 ? 48.701 60.035 -6.938 1.00 34.48 108 TYR F N 1
ATOM 6809 C CA . TYR F 1 108 ? 49.107 58.921 -6.102 1.00 35.01 108 TYR F CA 1
ATOM 6810 C C . TYR F 1 108 ? 48.534 57.550 -6.514 1.00 34.78 108 TYR F C 1
ATOM 6811 O O . TYR F 1 108 ? 48.695 56.564 -5.787 1.00 33.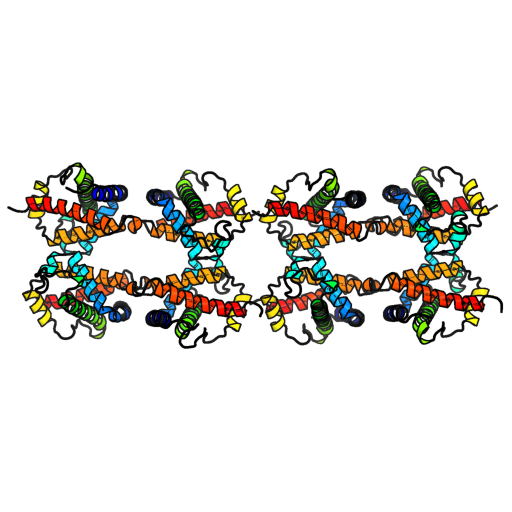95 108 TYR F O 1
ATOM 6820 N N . GLY F 1 109 ? 47.814 57.499 -7.633 1.00 33.99 109 GLY F N 1
ATOM 6821 C CA . GLY F 1 109 ? 47.414 56.221 -8.218 1.00 34.44 109 GLY F CA 1
ATOM 6822 C C . GLY F 1 109 ? 46.286 55.455 -7.530 1.00 35.20 109 GLY F C 1
ATOM 6823 O O . GLY F 1 109 ? 46.216 54.220 -7.625 1.00 33.89 109 GLY F O 1
ATOM 6824 N N . VAL F 1 110 ? 45.408 56.192 -6.840 1.00 33.78 110 VAL F N 1
ATOM 6825 C CA . VAL F 1 110 ? 44.291 55.600 -6.086 1.00 33.28 110 VAL F CA 1
ATOM 6826 C C . VAL F 1 110 ? 43.263 55.046 -7.092 1.00 34.24 110 VAL F C 1
ATOM 6827 O O . VAL F 1 110 ? 42.884 55.732 -8.024 1.00 35.54 110 VAL F O 1
ATOM 6831 N N . ALA F 1 111 ? 42.859 53.794 -6.897 1.00 34.56 111 ALA F N 1
ATOM 6832 C CA . ALA F 1 111 ? 42.099 53.013 -7.869 1.00 34.98 111 ALA F CA 1
ATOM 6833 C C . ALA F 1 111 ? 40.733 52.704 -7.263 1.00 34.88 111 ALA F C 1
ATOM 6834 O O . ALA F 1 111 ? 40.580 52.816 -6.054 1.00 33.46 111 ALA F O 1
ATOM 6836 N N . ASP F 1 112 ? 39.746 52.332 -8.095 1.00 34.69 112 ASP F N 1
ATOM 6837 C CA . ASP F 1 112 ? 38.440 51.921 -7.594 1.00 34.37 112 ASP F CA 1
ATOM 6838 C C . ASP F 1 112 ? 38.455 50.910 -6.446 1.00 32.61 112 ASP F C 1
ATOM 6839 O O . ASP F 1 112 ? 37.579 50.985 -5.573 1.00 31.82 112 ASP F O 1
ATOM 6844 N N . GLY F 1 113 ? 39.376 49.938 -6.478 1.00 31.51 113 GLY F N 1
ATOM 6845 C CA . GLY F 1 113 ? 39.483 48.939 -5.405 1.00 29.74 113 GLY F CA 1
ATOM 6846 C C . GLY F 1 113 ? 39.853 49.586 -4.070 1.00 29.76 113 GLY F C 1
ATOM 6847 O O . GLY F 1 113 ? 39.470 49.105 -2.982 1.00 28.16 113 GLY F O 1
ATOM 6848 N N . HIS F 1 114 ? 40.648 50.659 -4.132 1.00 28.72 114 HIS F N 1
ATOM 6849 C CA . HIS F 1 114 ? 41.026 51.348 -2.880 1.00 28.25 114 HIS F CA 1
ATOM 6850 C C . HIS F 1 114 ? 39.770 51.990 -2.268 1.00 26.70 114 HIS F C 1
ATOM 6851 O O . HIS F 1 114 ? 39.510 51.812 -1.086 1.00 25.64 114 HIS F O 1
ATOM 6858 N N . PHE F 1 115 ? 38.985 52.676 -3.091 1.00 25.82 115 PHE F N 1
ATOM 6859 C CA . PHE F 1 115 ? 37.727 53.261 -2.595 1.00 24.92 115 PHE F CA 1
ATOM 6860 C C . PHE F 1 115 ? 36.747 52.220 -2.038 1.00 23.93 115 PHE F C 1
ATOM 6861 O O . PHE F 1 115 ? 36.026 52.520 -1.099 1.00 23.10 115 PHE F O 1
ATOM 6869 N N . GLU F 1 116 ? 36.684 51.018 -2.615 1.00 24.32 116 GLU F N 1
ATOM 6870 C CA . GLU F 1 116 ? 35.775 49.967 -2.072 1.00 24.14 116 GLU F CA 1
ATOM 6871 C C . GLU F 1 116 ? 36.202 49.553 -0.675 1.00 24.23 116 GLU F C 1
ATOM 6872 O O . GLU F 1 116 ? 35.407 49.536 0.271 1.00 23.98 116 GLU F O 1
ATOM 6878 N N . VAL F 1 117 ? 37.476 49.205 -0.530 1.00 23.20 117 VAL F N 1
ATOM 6879 C CA . VAL F 1 117 ? 37.977 48.796 0.773 1.00 22.29 117 VAL F CA 1
ATOM 6880 C C . VAL F 1 117 ? 37.683 49.902 1.803 1.00 21.54 117 VAL F C 1
ATOM 6881 O O . VAL F 1 117 ? 37.288 49.621 2.923 1.00 21.88 117 VAL F O 1
ATOM 6885 N N . THR F 1 118 ? 37.941 51.160 1.420 1.00 21.94 118 THR F N 1
ATOM 6886 C CA . THR F 1 118 ? 37.908 52.266 2.365 1.00 21.34 118 THR F CA 1
ATOM 6887 C C . THR F 1 118 ? 36.453 52.470 2.763 1.00 20.95 118 THR F C 1
ATOM 6888 O O . THR F 1 118 ? 36.164 52.819 3.889 1.00 19.74 118 THR F O 1
ATOM 6892 N N . ARG F 1 119 ? 35.535 52.312 1.807 1.00 20.43 119 ARG F N 1
ATOM 6893 C CA . ARG F 1 119 ? 34.092 52.392 2.171 1.00 20.59 119 ARG F CA 1
ATOM 6894 C C . ARG F 1 119 ? 33.720 51.401 3.287 1.00 21.55 119 ARG F C 1
ATOM 6895 O O . ARG F 1 119 ? 33.034 51.731 4.279 1.00 21.23 119 ARG F O 1
ATOM 6903 N N . PHE F 1 120 ? 34.118 50.152 3.099 1.00 22.71 120 PHE F N 1
ATOM 6904 C CA . PHE F 1 120 ? 33.831 49.124 4.098 1.00 21.83 120 PHE F CA 1
ATOM 6905 C C . PHE F 1 120 ? 34.481 49.432 5.447 1.00 22.16 120 PHE F C 1
ATOM 6906 O O . PHE F 1 120 ? 33.843 49.246 6.506 1.00 21.98 120 PHE F O 1
ATOM 6914 N N . ALA F 1 121 ? 35.744 49.878 5.405 1.00 21.30 121 ALA F N 1
ATOM 6915 C CA . ALA F 1 121 ? 36.495 50.269 6.623 1.00 22.04 121 ALA F CA 1
ATOM 6916 C C . ALA F 1 121 ? 35.791 51.432 7.360 1.00 21.54 121 ALA F C 1
ATOM 6917 O O . ALA F 1 121 ? 35.634 51.375 8.578 1.00 22.19 121 ALA F O 1
ATOM 6919 N N . LEU F 1 122 ? 35.316 52.435 6.605 1.00 22.77 122 LEU F N 1
ATOM 6920 C CA . LEU F 1 122 ? 34.523 53.546 7.172 1.00 23.01 122 LEU F CA 1
ATOM 6921 C C . LEU F 1 122 ? 33.259 53.000 7.859 1.00 24.01 122 LEU F C 1
ATOM 6922 O O . LEU F 1 122 ? 33.018 53.316 9.025 1.00 24.07 122 LEU F O 1
ATOM 6927 N N . LEU F 1 123 ? 32.447 52.229 7.121 1.00 23.81 123 LEU F N 1
ATOM 6928 C CA . LEU F 1 123 ? 31.222 51.683 7.722 1.00 25.70 123 LEU F CA 1
ATOM 6929 C C . LEU F 1 123 ? 31.446 50.806 8.978 1.00 24.57 123 LEU F C 1
ATOM 6930 O O . LEU F 1 123 ? 30.741 50.966 9.967 1.00 25.76 123 LEU F O 1
ATOM 6935 N N . GLU F 1 124 ? 32.470 49.964 9.004 1.00 25.07 124 GLU F N 1
ATOM 6936 C CA . GLU F 1 124 ? 32.738 49.222 10.224 1.00 25.78 124 GLU F CA 1
ATOM 6937 C C . GLU F 1 124 ? 33.177 50.117 11.404 1.00 25.39 124 GLU F C 1
ATOM 6938 O O . GLU F 1 124 ? 32.864 49.825 12.584 1.00 24.62 124 GLU F O 1
ATOM 6944 N N . THR F 1 125 ? 33.928 51.160 11.082 1.00 24.23 125 THR F N 1
ATOM 6945 C CA . THR F 1 125 ? 34.451 52.089 12.088 1.00 24.07 125 THR F CA 1
ATOM 6946 C C . THR F 1 125 ? 33.291 52.823 12.716 1.00 24.73 125 THR F C 1
ATOM 6947 O O . THR F 1 125 ? 33.215 52.944 13.931 1.00 25.31 125 THR F O 1
ATOM 6951 N N . ILE F 1 126 ? 32.392 53.297 11.876 1.00 23.37 126 ILE F N 1
ATOM 6952 C CA . ILE F 1 126 ? 31.242 54.058 12.329 1.00 24.75 126 ILE F CA 1
ATOM 6953 C C . ILE F 1 126 ? 30.310 53.126 13.159 1.00 26.15 126 ILE F C 1
ATOM 6954 O O . ILE F 1 126 ? 29.877 53.475 14.249 1.00 25.36 126 ILE F O 1
ATOM 6959 N N . LYS F 1 127 ? 29.989 51.959 12.620 1.00 24.75 127 LYS F N 1
ATOM 6960 C CA . LYS F 1 127 ? 29.269 50.965 13.433 1.00 25.54 127 LYS F CA 1
ATOM 6961 C C . LYS F 1 127 ? 29.838 50.808 14.846 1.00 25.36 127 LYS F C 1
ATOM 6962 O O . LYS F 1 127 ? 29.074 50.783 15.837 1.00 24.27 127 LYS F O 1
ATOM 6968 N N . GLU F 1 128 ? 31.162 50.668 14.954 1.00 24.85 128 GLU F N 1
ATOM 6969 C CA . GLU F 1 128 ? 31.777 50.408 16.246 1.00 26.68 128 GLU F CA 1
ATOM 6970 C C . GLU F 1 128 ? 31.852 51.637 17.147 1.00 27.12 128 GLU F C 1
ATOM 6971 O O . GLU F 1 128 ? 32.185 51.507 18.341 1.00 25.88 128 GLU F O 1
ATOM 6977 N N . ALA F 1 129 ? 31.523 52.807 16.568 1.00 26.77 129 ALA F N 1
ATOM 6978 C CA . ALA F 1 129 ? 31.538 54.103 17.267 1.00 26.29 129 ALA F CA 1
ATOM 6979 C C . ALA F 1 129 ? 30.161 54.451 17.839 1.00 27.34 129 ALA F C 1
ATOM 6980 O O . ALA F 1 129 ? 30.007 55.482 18.492 1.00 27.98 129 ALA F O 1
ATOM 6982 N N . LEU F 1 130 ? 29.151 53.657 17.517 1.00 27.07 130 LEU F N 1
ATOM 6983 C CA . LEU F 1 130 ? 27.762 54.021 17.818 1.00 27.25 130 LEU F CA 1
ATOM 6984 C C . LEU F 1 130 ? 27.096 52.950 18.717 1.00 28.29 130 LEU F C 1
ATOM 6985 O O . LEU F 1 130 ? 27.426 51.783 18.625 1.00 26.99 130 LEU F O 1
ATOM 6990 N N . PRO F 1 131 ? 26.177 53.328 19.594 1.00 30.76 131 PRO F N 1
ATOM 6991 C CA . PRO F 1 131 ? 25.433 52.295 20.342 1.00 32.89 131 PRO F CA 1
ATOM 6992 C C . PRO F 1 131 ? 24.741 51.334 19.366 1.00 35.56 131 PRO F C 1
ATOM 6993 O O . PRO F 1 131 ? 24.275 51.800 18.294 1.00 35.59 131 PRO F O 1
ATOM 6997 N N . ALA F 1 132 ? 24.687 50.045 19.689 1.00 37.22 132 ALA F N 1
ATOM 6998 C CA . ALA F 1 132 ? 24.061 49.053 18.802 1.00 40.40 132 ALA F CA 1
ATOM 6999 C C . ALA F 1 132 ? 22.642 49.467 18.409 1.00 42.23 132 ALA F C 1
ATOM 7000 O O . ALA F 1 132 ? 22.144 49.111 17.319 1.00 43.32 132 ALA F O 1
ATOM 7002 N N . ASP F 1 133 ? 22.043 50.257 19.296 1.00 43.97 133 ASP F N 1
ATOM 7003 C CA . ASP F 1 133 ? 20.728 50.868 19.167 1.00 45.74 133 ASP F CA 1
ATOM 7004 C C . ASP F 1 133 ? 20.525 51.939 18.073 1.00 45.69 133 ASP F C 1
ATOM 7005 O O . ASP F 1 133 ? 19.399 52.136 17.609 1.00 44.96 133 ASP F O 1
ATOM 7010 N N . MET F 1 134 ? 21.594 52.676 17.756 1.00 45.32 134 MET F N 1
ATOM 7011 C CA . MET F 1 134 ? 21.631 53.674 16.683 1.00 44.39 134 MET F CA 1
ATOM 7012 C C . MET F 1 134 ? 21.942 53.027 15.322 1.00 43.72 134 MET F C 1
ATOM 7013 O O . MET F 1 134 ? 21.888 53.690 14.282 1.00 43.32 134 MET F O 1
ATOM 7018 N N . TRP F 1 135 ? 22.291 51.747 15.324 1.00 43.00 135 TRP F N 1
ATOM 7019 C CA . TRP F 1 135 ? 22.771 51.080 14.122 1.00 42.50 135 TRP F CA 1
ATOM 7020 C C . TRP F 1 135 ? 21.667 50.250 13.504 1.00 42.76 135 TRP F C 1
ATOM 7021 O O . TRP F 1 135 ? 20.681 49.921 14.173 1.00 42.61 135 TRP F O 1
ATOM 7032 N N . GLY F 1 136 ? 21.856 49.885 12.242 1.00 41.99 136 GLY F N 1
ATOM 7033 C CA . GLY F 1 136 ? 20.868 49.158 11.465 1.00 42.20 136 GLY F CA 1
ATOM 7034 C C . GLY F 1 136 ? 20.976 49.499 9.992 1.00 42.03 136 GLY F C 1
ATOM 7035 O O . GLY F 1 136 ? 21.762 50.395 9.641 1.00 40.56 136 GLY F O 1
ATOM 7036 N N . PRO F 1 137 ? 20.184 48.834 9.134 1.00 42.35 137 PRO F N 1
ATOM 7037 C CA . PRO F 1 137 ? 20.329 48.987 7.678 1.00 41.31 137 PRO F CA 1
ATOM 7038 C C . PRO F 1 137 ? 20.090 50.411 7.157 1.00 40.72 137 PRO F C 1
ATOM 7039 O O . PRO F 1 137 ? 20.751 50.802 6.213 1.00 41.00 137 PRO F O 1
ATOM 7043 N N . GLU F 1 138 ? 19.188 51.183 7.732 1.00 39.75 138 GLU F N 1
ATOM 7044 C CA . GLU F 1 138 ? 19.016 52.532 7.212 1.00 39.75 138 GLU F CA 1
ATOM 7045 C C . GLU F 1 138 ? 20.224 53.449 7.593 1.00 38.12 138 GLU F C 1
ATOM 7046 O O . GLU F 1 138 ? 20.690 54.249 6.779 1.00 36.74 138 GLU F O 1
ATOM 7052 N N . MET F 1 139 ? 20.752 53.298 8.807 1.00 36.47 139 MET F N 1
ATOM 7053 C CA . MET F 1 139 ? 21.930 54.060 9.219 1.00 34.50 139 MET F CA 1
ATOM 7054 C C . MET F 1 139 ? 23.133 53.741 8.324 1.00 34.14 139 MET F C 1
ATOM 7055 O O . MET F 1 139 ? 23.823 54.661 7.825 1.00 32.20 139 MET F O 1
ATOM 7060 N N . ARG F 1 140 ? 23.381 52.438 8.135 1.00 33.10 140 ARG F N 1
ATOM 7061 C CA . ARG F 1 140 ? 24.432 51.952 7.232 1.00 33.07 140 ARG F CA 1
ATOM 7062 C C . ARG F 1 140 ? 24.286 52.495 5.806 1.00 33.13 140 ARG F C 1
ATOM 7063 O O . ARG F 1 140 ? 25.290 52.905 5.169 1.00 32.13 140 ARG F O 1
ATOM 7071 N N . ASN F 1 141 ? 23.044 52.536 5.321 1.00 32.64 141 ASN F N 1
ATOM 7072 C CA . ASN F 1 141 ? 22.807 52.997 3.961 1.00 33.60 141 ASN F CA 1
ATOM 7073 C C . ASN F 1 141 ? 22.959 54.500 3.843 1.00 31.60 141 ASN F C 1
ATOM 7074 O O . ASN F 1 141 ? 23.515 54.970 2.868 1.00 30.19 141 ASN F O 1
ATOM 7079 N N . ALA F 1 142 ? 22.539 55.245 4.863 1.00 30.47 142 ALA F N 1
ATOM 7080 C CA . ALA F 1 142 ? 22.709 56.686 4.836 1.00 30.52 142 ALA F CA 1
ATOM 7081 C C . ALA F 1 142 ? 24.216 57.026 4.705 1.00 28.84 142 ALA F C 1
ATOM 7082 O O . ALA F 1 142 ? 24.612 57.757 3.827 1.00 27.57 142 ALA F O 1
ATOM 7084 N N . TRP F 1 143 ? 25.045 56.438 5.546 1.00 28.11 143 TRP F N 1
ATOM 7085 C CA . TRP F 1 143 ? 26.482 56.698 5.471 1.00 26.47 143 TRP F CA 1
ATOM 7086 C C . TRP F 1 143 ? 27.123 56.177 4.198 1.00 26.82 143 TRP F C 1
ATOM 7087 O O . TRP F 1 143 ? 27.953 56.851 3.577 1.00 26.15 143 TRP F O 1
ATOM 7098 N N . GLY F 1 144 ? 26.719 54.984 3.766 1.00 27.17 144 GLY F N 1
ATOM 7099 C CA . GLY F 1 144 ? 27.280 54.405 2.535 1.00 26.47 144 GLY F CA 1
ATOM 7100 C C . GLY F 1 144 ? 26.949 55.299 1.329 1.00 26.40 144 GLY F C 1
ATOM 7101 O O . GLY F 1 144 ? 27.784 55.581 0.473 1.00 24.34 144 GLY F O 1
ATOM 7102 N N . GLU F 1 145 ? 25.727 55.811 1.276 1.00 26.66 145 GLU F N 1
ATOM 7103 C CA . GLU F 1 145 ? 25.344 56.625 0.149 1.00 28.16 145 GLU F CA 1
ATOM 7104 C C . GLU F 1 145 ? 26.048 57.982 0.163 1.00 27.04 145 GLU F C 1
ATOM 7105 O O . GLU F 1 145 ? 26.398 58.477 -0.897 1.00 27.84 145 GLU F O 1
ATOM 7111 N N . ALA F 1 146 ? 26.234 58.570 1.340 1.00 27.03 146 ALA F N 1
ATOM 7112 C CA . ALA F 1 146 ? 26.982 59.850 1.439 1.00 26.77 146 ALA F CA 1
ATOM 7113 C C . ALA F 1 146 ? 28.422 59.621 1.007 1.00 26.83 146 ALA F C 1
ATOM 7114 O O . ALA F 1 146 ? 28.930 60.349 0.176 1.00 26.25 146 ALA F O 1
ATOM 7116 N N . TYR F 1 147 ? 29.039 58.558 1.528 1.00 26.10 147 TYR F N 1
ATOM 7117 C CA . TYR F 1 147 ? 30.389 58.194 1.083 1.00 25.27 147 TYR F CA 1
ATOM 7118 C C . TYR F 1 147 ? 30.444 57.999 -0.454 1.00 25.13 147 TYR F C 1
ATOM 7119 O O . TYR F 1 147 ? 31.343 58.519 -1.129 1.00 24.61 147 TYR F O 1
ATOM 7128 N N . ASP F 1 148 ? 29.495 57.261 -1.006 1.00 24.78 148 ASP F N 1
ATOM 7129 C CA . ASP F 1 148 ? 29.430 57.057 -2.439 1.00 26.69 148 ASP F CA 1
ATOM 7130 C C . ASP F 1 148 ? 29.340 58.360 -3.246 1.00 26.38 148 ASP F C 1
ATOM 7131 O O . ASP F 1 148 ? 29.924 58.447 -4.313 1.00 27.39 148 ASP F O 1
ATOM 7136 N N . GLN F 1 149 ? 28.537 59.304 -2.790 1.00 26.53 149 GLN F N 1
ATOM 7137 C CA . GLN F 1 149 ? 28.475 60.635 -3.412 1.00 27.35 149 GLN F CA 1
ATOM 7138 C C . GLN F 1 149 ? 29.825 61.368 -3.316 1.00 26.88 149 GLN F C 1
ATOM 7139 O O . GLN F 1 149 ? 30.292 61.933 -4.307 1.00 25.92 149 GLN F O 1
ATOM 7145 N N . LEU F 1 150 ? 30.470 61.291 -2.159 1.00 25.49 150 LEU F N 1
ATOM 7146 C CA . LEU F 1 150 ? 31.783 61.930 -1.974 1.00 24.25 150 LEU F CA 1
ATOM 7147 C C . LEU F 1 150 ? 32.801 61.346 -2.966 1.00 24.53 150 LEU F C 1
ATOM 7148 O O . LEU F 1 150 ? 33.421 62.088 -3.714 1.00 26.17 150 LEU F O 1
ATOM 7153 N N . VAL F 1 151 ? 32.933 60.013 -2.998 1.00 24.41 151 VAL F N 1
ATOM 7154 C CA . VAL F 1 151 ? 33.794 59.307 -3.966 1.00 25.39 151 VAL F CA 1
ATOM 7155 C C . VAL F 1 151 ? 33.433 59.616 -5.435 1.00 26.18 151 VAL F C 1
ATOM 7156 O O . VAL F 1 151 ? 34.333 59.852 -6.279 1.00 27.06 151 VAL F O 1
ATOM 7160 N N . ALA F 1 152 ? 32.145 59.597 -5.788 1.00 25.87 152 ALA F N 1
ATOM 7161 C CA . ALA F 1 152 ? 31.764 59.966 -7.177 1.00 26.08 152 ALA F CA 1
ATOM 7162 C C . ALA F 1 152 ? 32.207 61.394 -7.546 1.00 26.25 152 ALA F C 1
ATOM 7163 O O . ALA F 1 152 ? 32.719 61.633 -8.668 1.00 26.89 152 ALA F O 1
ATOM 7165 N N . ALA F 1 153 ? 32.054 62.325 -6.608 1.00 25.78 153 ALA F N 1
ATOM 7166 C CA . ALA F 1 153 ? 32.481 63.719 -6.759 1.00 26.75 153 ALA F CA 1
ATOM 7167 C C . ALA F 1 153 ? 34.000 63.832 -6.958 1.00 27.45 153 ALA F C 1
ATOM 7168 O O . ALA F 1 153 ? 34.463 64.607 -7.820 1.00 26.66 153 ALA F O 1
ATOM 7170 N N . ILE F 1 154 ? 34.773 63.069 -6.171 1.00 28.66 154 ILE F N 1
ATOM 7171 C CA . ILE F 1 154 ? 36.235 63.047 -6.324 1.00 27.07 154 ILE F CA 1
ATOM 7172 C C . ILE F 1 154 ? 36.671 62.430 -7.679 1.00 28.53 154 ILE F C 1
ATOM 7173 O O . ILE F 1 154 ? 37.500 63.019 -8.406 1.00 27.10 154 ILE F O 1
ATOM 7178 N N . LYS F 1 155 ? 36.062 61.286 -8.039 1.00 29.54 155 LYS F N 1
ATOM 7179 C CA . LYS F 1 155 ? 36.355 60.573 -9.293 1.00 30.97 155 LYS F CA 1
ATOM 7180 C C . LYS F 1 155 ? 36.077 61.406 -10.528 1.00 32.82 155 LYS F C 1
ATOM 7181 O O . LYS F 1 155 ? 36.804 61.264 -11.527 1.00 32.48 155 LYS F O 1
ATOM 7187 N N . GLN F 1 156 ? 35.075 62.298 -10.447 1.00 33.63 156 GLN F N 1
ATOM 7188 C CA . GLN F 1 156 ? 34.750 63.198 -11.554 1.00 36.04 156 GLN F CA 1
ATOM 7189 C C . GLN F 1 156 ? 35.975 63.995 -11.966 1.00 36.02 156 GLN F C 1
ATOM 7190 O O . GLN F 1 156 ? 36.232 64.209 -13.163 1.00 34.44 156 GLN F O 1
ATOM 7196 N N . GLU F 1 157 ? 36.733 64.395 -10.951 1.00 35.15 157 GLU F N 1
ATOM 7197 C CA . GLU F 1 157 ? 37.948 65.184 -11.108 1.00 36.23 157 GLU F CA 1
ATOM 7198 C C . GLU F 1 157 ? 39.226 64.352 -11.288 1.00 35.70 157 GLU F C 1
ATOM 7199 O O . GLU F 1 157 ? 40.319 64.902 -11.276 1.00 35.74 157 GLU F O 1
ATOM 7205 N N . MET F 1 158 ? 39.100 63.040 -11.452 1.00 35.61 158 MET F N 1
ATOM 7206 C CA . MET F 1 158 ? 40.247 62.179 -11.777 1.00 35.73 158 MET F CA 1
ATOM 7207 C C . MET F 1 158 ? 40.158 61.666 -13.233 1.00 37.15 158 MET F C 1
ATOM 7208 O O . MET F 1 158 ? 40.972 60.859 -13.667 1.00 36.45 158 MET F O 1
ATOM 7213 N N . LYS F 1 159 ? 39.128 62.099 -13.950 1.00 39.08 159 LYS F N 1
ATOM 7214 C CA . LYS F 1 159 ? 38.893 61.592 -15.297 1.00 42.09 159 LYS F CA 1
ATOM 7215 C C . LYS F 1 159 ? 38.801 62.760 -16.266 1.00 42.93 159 LYS F C 1
ATOM 7216 O O . LYS F 1 159 ? 38.469 63.880 -15.856 1.00 42.45 159 LYS F O 1
ATOM 7222 N N . PRO F 1 160 ? 39.036 62.494 -17.554 1.00 44.72 160 PRO F N 1
ATOM 7223 C CA . PRO F 1 160 ? 38.818 63.511 -18.594 1.00 46.28 160 PRO F CA 1
ATOM 7224 C C . PRO F 1 160 ? 37.331 63.909 -18.708 1.00 47.80 160 PRO F C 1
ATOM 7225 O O . PRO F 1 160 ? 36.417 63.443 -18.030 1.00 46.99 160 PRO F O 1
ATOM 7229 N N . VAL G 1 8 ? 32.632 13.687 80.467 1.00 50.59 8 VAL G N 1
ATOM 7230 C CA . VAL G 1 8 ? 32.453 12.337 79.845 1.00 50.15 8 VAL G CA 1
ATOM 7231 C C . VAL G 1 8 ? 30.984 11.926 79.930 1.00 48.60 8 VAL G C 1
ATOM 7232 O O . VAL G 1 8 ? 30.106 12.615 79.429 1.00 49.27 8 VAL G O 1
ATOM 7236 N N . VAL G 1 9 ? 30.745 10.805 80.606 1.00 46.97 9 VAL G N 1
ATOM 7237 C CA . VAL G 1 9 ? 29.416 10.223 80.839 1.00 45.02 9 VAL G CA 1
ATOM 7238 C C . VAL G 1 9 ? 28.598 11.082 81.827 1.00 42.81 9 VAL G C 1
ATOM 7239 O O . VAL G 1 9 ? 29.109 11.525 82.864 1.00 42.73 9 VAL G O 1
ATOM 7243 N N . PHE G 1 10 ? 27.337 11.325 81.474 1.00 39.27 10 PHE G N 1
ATOM 7244 C CA . PHE G 1 10 ? 26.349 11.956 82.344 1.00 34.88 10 PHE G CA 1
ATOM 7245 C C . PHE G 1 10 ? 26.556 11.422 83.776 1.00 33.61 10 PHE G C 1
ATOM 7246 O O . PHE G 1 10 ? 26.516 10.211 83.987 1.00 32.67 10 PHE G O 1
ATOM 7254 N N . SER G 1 11 ? 26.737 12.320 84.742 1.00 33.29 11 SER G N 1
ATOM 7255 C CA . SER G 1 11 ? 27.051 11.915 86.139 1.00 33.90 11 SER G CA 1
ATOM 7256 C C . SER G 1 11 ? 26.001 11.046 86.846 1.00 34.50 11 SER G C 1
ATOM 7257 O O . SER G 1 11 ? 24.796 11.073 86.508 1.00 32.73 11 SER G O 1
ATOM 7260 N N . GLU G 1 12 ? 26.469 10.245 87.810 1.00 32.93 12 GLU G N 1
ATOM 7261 C CA . GLU G 1 12 ? 25.534 9.410 88.585 1.00 32.67 12 GLU G CA 1
ATOM 7262 C C . GLU G 1 12 ? 24.455 10.237 89.296 1.00 31.42 12 GLU G C 1
ATOM 7263 O O . GLU G 1 12 ? 23.315 9.773 89.424 1.00 31.71 12 GLU G O 1
ATOM 7269 N N . GLU G 1 13 ? 24.822 11.429 89.787 1.00 30.99 13 GLU G N 1
ATOM 7270 C CA . GLU G 1 13 ? 23.887 12.278 90.514 1.00 31.36 13 GLU G CA 1
ATOM 7271 C C . GLU G 1 13 ? 22.816 12.871 89.580 1.00 31.83 13 GLU G C 1
ATOM 7272 O O . GLU G 1 13 ? 21.649 12.981 89.971 1.00 30.56 13 GLU G O 1
ATOM 7278 N N . LYS G 1 14 ? 23.223 13.210 88.356 1.00 30.69 14 LYS G N 1
ATOM 7279 C CA . LYS G 1 14 ? 22.298 13.722 87.346 1.00 31.37 14 LYS G CA 1
ATOM 7280 C C . LYS G 1 14 ? 21.325 12.608 86.850 1.00 30.93 14 LYS G C 1
ATOM 7281 O O . LYS G 1 14 ? 20.142 12.837 86.723 1.00 32.27 14 LYS G O 1
ATOM 7287 N N . GLU G 1 15 ? 21.831 11.412 86.572 1.00 31.06 15 GLU G N 1
ATOM 7288 C CA . GLU G 1 15 ? 20.995 10.258 86.242 1.00 30.62 15 GLU G CA 1
ATOM 7289 C C . GLU G 1 15 ? 19.949 10.010 87.330 1.00 31.51 15 GLU G C 1
ATOM 7290 O O . GLU G 1 15 ? 18.762 9.775 87.033 1.00 32.00 15 GLU G O 1
ATOM 7296 N N . ALA G 1 16 ? 20.391 10.071 88.578 1.00 31.29 16 ALA G N 1
ATOM 7297 C CA . ALA G 1 16 ? 19.474 9.862 89.699 1.00 31.93 16 ALA G CA 1
ATOM 7298 C C . ALA G 1 16 ? 18.315 10.874 89.679 1.00 31.60 16 ALA G C 1
ATOM 7299 O O . ALA G 1 16 ? 17.163 10.512 89.946 1.00 32.39 16 ALA G O 1
ATOM 7301 N N . LEU G 1 17 ? 18.646 12.134 89.416 1.00 30.70 17 LEU G N 1
ATOM 7302 C CA . LEU G 1 17 ? 17.648 13.217 89.360 1.00 31.03 17 LEU G CA 1
ATOM 7303 C C . LEU G 1 17 ? 16.656 12.950 88.242 1.00 30.64 17 LEU G C 1
ATOM 7304 O O . LEU G 1 17 ? 15.419 13.002 88.427 1.00 30.02 17 LEU G O 1
ATOM 7309 N N . VAL G 1 18 ? 17.217 12.598 87.078 1.00 30.37 18 VAL G N 1
ATOM 7310 C CA . VAL G 1 18 ? 16.418 12.291 85.914 1.00 28.94 18 VAL G CA 1
ATOM 7311 C C . VAL G 1 18 ? 15.506 11.086 86.174 1.00 29.69 18 VAL G C 1
ATOM 7312 O O . VAL G 1 18 ? 14.286 11.117 85.867 1.00 28.07 18 VAL G O 1
ATOM 7316 N N . LEU G 1 19 ? 16.070 10.016 86.722 1.00 28.89 19 LEU G N 1
ATOM 7317 C CA . LEU G 1 19 ? 15.266 8.805 86.938 1.00 29.40 19 LEU G CA 1
ATOM 7318 C C . LEU G 1 19 ? 14.086 9.007 87.894 1.00 29.51 19 LEU G C 1
ATOM 7319 O O . LEU G 1 19 ? 12.989 8.561 87.610 1.00 29.45 19 LEU G O 1
ATOM 7324 N N . LYS G 1 20 ? 14.304 9.677 89.012 1.00 30.61 20 LYS G N 1
ATOM 7325 C CA . LYS G 1 20 ? 13.229 9.760 90.006 1.00 30.64 20 LYS G CA 1
ATOM 7326 C C . LYS G 1 20 ? 12.142 10.727 89.569 1.00 30.09 20 LYS G C 1
ATOM 7327 O O . LYS G 1 20 ? 10.978 10.548 89.953 1.00 28.03 20 LYS G O 1
ATOM 7333 N N . SER G 1 21 ? 12.528 11.739 88.771 1.00 28.35 21 SER G N 1
ATOM 7334 C CA . SER G 1 21 ? 11.541 12.672 88.223 1.00 28.84 21 SER G CA 1
ATOM 7335 C C . SER G 1 21 ? 10.722 12.006 87.112 1.00 28.43 21 SER G C 1
ATOM 7336 O O . SER G 1 21 ? 9.502 12.117 87.078 1.00 29.53 21 SER G O 1
ATOM 7339 N N . TRP G 1 22 ? 11.380 11.287 86.208 1.00 29.07 22 TRP G N 1
ATOM 7340 C CA . TRP G 1 22 ? 10.668 10.619 85.133 1.00 29.20 22 TRP G CA 1
ATOM 7341 C C . TRP G 1 22 ? 9.728 9.481 85.658 1.00 30.05 22 TRP G C 1
ATOM 7342 O O . TRP G 1 22 ? 8.663 9.224 85.082 1.00 30.45 22 TRP G O 1
ATOM 7353 N N . ALA G 1 23 ? 10.127 8.845 86.752 1.00 29.95 23 ALA G N 1
ATOM 7354 C CA . ALA G 1 23 ? 9.265 7.866 87.435 1.00 31.44 23 ALA G CA 1
ATOM 7355 C C . ALA G 1 23 ? 7.883 8.479 87.709 1.00 31.81 23 ALA G C 1
ATOM 7356 O O . ALA G 1 23 ? 6.875 7.816 87.531 1.00 34.03 23 ALA G O 1
ATOM 7358 N N . ILE G 1 24 ? 7.844 9.742 88.129 1.00 31.44 24 ILE G N 1
ATOM 7359 C CA . ILE G 1 24 ? 6.566 10.444 88.362 1.00 30.83 24 ILE G CA 1
ATOM 7360 C C . ILE G 1 24 ? 5.920 10.849 87.060 1.00 30.38 24 ILE G C 1
ATOM 7361 O O . ILE G 1 24 ? 4.761 10.572 86.842 1.00 29.02 24 ILE G O 1
ATOM 7366 N N . MET G 1 25 ? 6.686 11.513 86.181 1.00 29.84 25 MET G N 1
ATOM 7367 C CA . MET G 1 25 ? 6.155 12.079 84.967 1.00 29.91 25 MET G CA 1
ATOM 7368 C C . MET G 1 25 ? 5.651 11.066 83.979 1.00 31.21 25 MET G C 1
ATOM 7369 O O . MET G 1 25 ? 4.694 11.338 83.274 1.00 30.11 25 MET G O 1
ATOM 7374 N N . LYS G 1 26 ? 6.282 9.886 83.936 1.00 33.14 26 LYS G N 1
ATOM 7375 C CA . LYS G 1 26 ? 5.905 8.828 82.996 1.00 34.72 26 LYS G CA 1
ATOM 7376 C C . LYS G 1 26 ? 4.414 8.463 83.132 1.00 34.64 26 LYS G C 1
ATOM 7377 O O . LYS G 1 26 ? 3.765 8.098 82.147 1.00 34.14 26 LYS G O 1
ATOM 7383 N N . LYS G 1 27 ? 3.878 8.597 84.345 1.00 34.52 27 LYS G N 1
ATOM 7384 C CA . LYS G 1 27 ? 2.466 8.247 84.631 1.00 35.49 27 LYS G CA 1
ATOM 7385 C C . LYS G 1 27 ? 1.440 9.230 84.051 1.00 35.66 27 LYS G C 1
ATOM 7386 O O . LYS G 1 27 ? 0.230 8.970 84.069 1.00 35.56 27 LYS G O 1
ATOM 7392 N N . ASP G 1 28 ? 1.915 10.363 83.535 1.00 34.48 28 ASP G N 1
ATOM 7393 C CA . ASP G 1 28 ? 1.030 11.418 83.076 1.00 33.71 28 ASP G CA 1
ATOM 7394 C C . ASP G 1 28 ? 1.518 12.009 81.759 1.00 33.36 28 ASP G C 1
ATOM 7395 O O . ASP G 1 28 ? 1.210 13.156 81.432 1.00 31.53 28 ASP G O 1
ATOM 7400 N N . SER G 1 29 ? 2.274 11.211 81.013 1.00 31.96 29 SER G N 1
ATOM 7401 C CA . SER G 1 29 ? 2.932 11.665 79.806 1.00 31.91 29 SER G CA 1
ATOM 7402 C C . SER G 1 29 ? 2.005 12.290 78.735 1.00 31.00 29 SER G C 1
ATOM 7403 O O . SER G 1 29 ? 2.399 13.219 78.050 1.00 29.77 29 SER G O 1
ATOM 7406 N N . ALA G 1 30 ? 0.761 11.800 78.597 1.00 31.00 30 ALA G N 1
ATOM 7407 C CA . ALA G 1 30 ? -0.155 12.422 77.618 1.00 30.22 30 ALA G CA 1
ATOM 7408 C C . ALA G 1 30 ? -0.413 13.925 77.927 1.00 29.30 30 ALA G C 1
ATOM 7409 O O . ALA G 1 30 ? -0.192 14.808 77.066 1.00 28.09 30 ALA G O 1
ATOM 7411 N N . ASN G 1 31 ? -0.847 14.178 79.162 1.00 28.44 31 ASN G N 1
ATOM 7412 C CA . ASN G 1 31 ? -1.154 15.509 79.684 1.00 28.72 31 ASN G CA 1
ATOM 7413 C C . ASN G 1 31 ? 0.105 16.406 79.642 1.00 27.13 31 ASN G C 1
ATOM 7414 O O . ASN G 1 31 ? 0.031 17.576 79.239 1.00 24.09 31 ASN G O 1
ATOM 7419 N N . LEU G 1 32 ? 1.239 15.856 80.096 1.00 26.20 32 LEU G N 1
ATOM 7420 C CA . LEU G 1 32 ? 2.499 16.629 80.136 1.00 25.51 32 LEU G CA 1
ATOM 7421 C C . LEU G 1 32 ? 3.000 17.000 78.777 1.00 24.88 32 LEU G C 1
ATOM 7422 O O . LEU G 1 32 ? 3.395 18.139 78.584 1.00 23.99 32 LEU G O 1
ATOM 7427 N N . GLY G 1 33 ? 3.025 16.030 77.845 1.00 24.61 33 GLY G N 1
ATOM 7428 C CA . GLY G 1 33 ? 3.393 16.307 76.457 1.00 24.99 33 GLY G CA 1
ATOM 7429 C C . GLY G 1 33 ? 2.595 17.463 75.860 1.00 25.05 33 GLY G C 1
ATOM 7430 O O . GLY G 1 33 ? 3.140 18.458 75.305 1.00 24.72 33 GLY G O 1
ATOM 7431 N N . LEU G 1 34 ? 1.286 17.424 76.055 1.00 25.48 34 LEU G N 1
ATOM 7432 C CA . LEU G 1 34 ? 0.483 18.548 75.594 1.00 25.91 34 LEU G CA 1
ATOM 7433 C C . LEU G 1 34 ? 0.810 19.869 76.314 1.00 25.50 34 LEU G C 1
ATOM 7434 O O . LEU G 1 34 ? 0.910 20.898 75.653 1.00 24.91 34 LEU G O 1
ATOM 7439 N N . ARG G 1 35 ? 0.920 19.841 77.648 1.00 25.49 35 ARG G N 1
ATOM 7440 C CA . ARG G 1 35 ? 1.309 21.076 78.355 1.00 25.79 35 ARG G CA 1
ATOM 7441 C C . ARG G 1 35 ? 2.608 21.660 77.805 1.00 24.85 35 ARG G C 1
ATOM 7442 O O . ARG G 1 35 ? 2.726 22.878 77.645 1.00 24.62 35 ARG G O 1
ATOM 7450 N N . PHE G 1 36 ? 3.586 20.785 77.552 1.00 23.85 36 PHE G N 1
ATOM 7451 C CA . PHE G 1 36 ? 4.912 21.176 77.061 1.00 22.44 36 PHE G CA 1
ATOM 7452 C C . PHE G 1 36 ? 4.731 21.950 75.757 1.00 23.13 36 PHE G C 1
ATOM 7453 O O . PHE G 1 36 ? 5.245 23.070 75.590 1.00 21.61 36 PHE G O 1
ATOM 7461 N N . PHE G 1 37 ? 3.992 21.362 74.827 1.00 23.19 37 PHE G N 1
ATOM 7462 C CA . PHE G 1 37 ? 3.718 22.059 73.543 1.00 24.35 37 PHE G CA 1
ATOM 7463 C C . PHE G 1 37 ? 2.879 23.341 73.600 1.00 22.69 37 PHE G C 1
ATOM 7464 O O . PHE G 1 37 ? 3.180 24.292 72.890 1.00 22.76 37 PHE G O 1
ATOM 7472 N N . LEU G 1 38 ? 1.871 23.375 74.467 1.00 23.14 38 LEU G N 1
ATOM 7473 C CA . LEU G 1 38 ? 1.103 24.614 74.682 1.00 22.87 38 LEU G CA 1
ATOM 7474 C C . LEU G 1 38 ? 2.019 25.721 75.243 1.00 22.27 38 LEU G C 1
ATOM 7475 O O . LEU G 1 38 ? 1.852 26.889 74.937 1.00 22.15 38 LEU G O 1
ATOM 7480 N N . LYS G 1 39 ? 2.947 25.334 76.111 1.00 20.65 39 LYS G N 1
ATOM 7481 C CA . LYS G 1 39 ? 3.909 26.321 76.637 1.00 20.66 39 LYS G CA 1
ATOM 7482 C C . LYS G 1 39 ? 4.858 26.838 75.525 1.00 19.18 39 LYS G C 1
ATOM 7483 O O . LYS G 1 39 ? 5.155 28.021 75.465 1.00 18.94 39 LYS G O 1
ATOM 7489 N N . ILE G 1 40 ? 5.329 25.955 74.648 1.00 19.11 40 ILE G N 1
ATOM 7490 C CA . ILE G 1 40 ? 6.087 26.388 73.478 1.00 19.38 40 ILE G CA 1
ATOM 7491 C C . ILE G 1 40 ? 5.324 27.439 72.691 1.00 20.46 40 ILE G C 1
ATOM 7492 O O . ILE G 1 40 ? 5.860 28.527 72.369 1.00 20.67 40 ILE G O 1
ATOM 7497 N N . PHE G 1 41 ? 4.046 27.150 72.424 1.00 20.24 41 PHE G N 1
ATOM 7498 C CA . PHE G 1 41 ? 3.258 28.061 71.607 1.00 22.04 41 PHE G CA 1
ATOM 7499 C C . PHE G 1 41 ? 2.809 29.321 72.355 1.00 21.50 41 PHE G C 1
ATOM 7500 O O . PHE G 1 41 ? 2.535 30.306 71.705 1.00 22.83 41 PHE G O 1
ATOM 7508 N N . GLU G 1 42 ? 2.742 29.279 73.700 1.00 22.79 42 GLU G N 1
ATOM 7509 C CA . GLU G 1 42 ? 2.516 30.462 74.544 1.00 22.23 42 GLU G CA 1
ATOM 7510 C C . GLU G 1 42 ? 3.684 31.432 74.442 1.00 23.69 42 GLU G C 1
ATOM 7511 O O . GLU G 1 42 ? 3.512 32.646 74.273 1.00 22.90 42 GLU G O 1
ATOM 7517 N N . ILE G 1 43 ? 4.896 30.875 74.511 1.00 21.90 43 ILE G N 1
ATOM 7518 C CA . ILE G 1 43 ? 6.054 31.724 74.483 1.00 20.65 43 ILE G CA 1
ATOM 7519 C C . ILE G 1 43 ? 6.257 32.260 73.075 1.00 20.51 43 ILE G C 1
ATOM 7520 O O . ILE G 1 43 ? 6.602 33.443 72.904 1.00 20.48 43 ILE G O 1
ATOM 7525 N N . ALA G 1 44 ? 6.086 31.378 72.066 1.00 20.67 44 ALA G N 1
ATOM 7526 C CA . ALA G 1 44 ? 6.351 31.734 70.670 1.00 22.29 44 ALA G CA 1
ATOM 7527 C C . ALA G 1 44 ? 5.200 31.313 69.739 1.00 23.09 44 ALA G C 1
ATOM 7528 O O . ALA G 1 44 ? 5.241 30.253 69.097 1.00 24.86 44 ALA G O 1
ATOM 7530 N N . PRO G 1 45 ? 4.132 32.087 69.732 1.00 24.95 45 PRO G N 1
ATOM 7531 C CA . PRO G 1 45 ? 2.966 31.777 68.874 1.00 25.71 45 PRO G CA 1
ATOM 7532 C C . PRO G 1 45 ? 3.311 31.494 67.408 1.00 27.28 45 PRO G C 1
ATOM 7533 O O . PRO G 1 45 ? 2.685 30.604 66.792 1.00 27.40 45 PRO G O 1
ATOM 7537 N N . SER G 1 46 ? 4.309 32.174 66.873 1.00 29.17 46 SER G N 1
ATOM 7538 C CA . SER G 1 46 ? 4.735 31.939 65.487 1.00 30.87 46 SER G CA 1
ATOM 7539 C C . SER G 1 46 ? 5.249 30.528 65.232 1.00 30.67 46 SER G C 1
ATOM 7540 O O . SER G 1 46 ? 5.246 30.084 64.081 1.00 32.31 46 SER G O 1
ATOM 7543 N N . ALA G 1 47 ? 5.765 29.855 66.270 1.00 30.48 47 ALA G N 1
ATOM 7544 C CA . ALA G 1 47 ? 6.206 28.460 66.134 1.00 30.32 47 ALA G CA 1
ATOM 7545 C C . ALA G 1 47 ? 5.083 27.530 65.683 1.00 30.59 47 ALA G C 1
ATOM 7546 O O . ALA G 1 47 ? 5.367 26.520 65.044 1.00 30.73 47 ALA G O 1
ATOM 7548 N N . ARG G 1 48 ? 3.826 27.857 66.003 1.00 30.44 48 ARG G N 1
ATOM 7549 C CA . ARG G 1 48 ? 2.687 27.038 65.574 1.00 33.06 48 ARG G CA 1
ATOM 7550 C C . ARG G 1 48 ? 2.731 26.841 64.049 1.00 33.02 48 ARG G C 1
ATOM 7551 O O . ARG G 1 48 ? 2.439 25.753 63.555 1.00 31.91 48 ARG G O 1
ATOM 7559 N N . GLN G 1 49 ? 3.122 27.887 63.333 1.00 34.30 49 GLN G N 1
ATOM 7560 C CA . GLN G 1 49 ? 3.046 27.889 61.871 1.00 36.90 49 GLN G CA 1
ATOM 7561 C C . GLN G 1 49 ? 4.031 26.896 61.256 1.00 37.65 49 GLN G C 1
ATOM 7562 O O . GLN G 1 49 ? 3.917 26.513 60.079 1.00 38.98 49 GLN G O 1
ATOM 7568 N N . MET G 1 50 ? 4.982 26.428 62.048 1.00 37.37 50 MET G N 1
ATOM 7569 C CA . MET G 1 50 ? 5.923 25.465 61.508 1.00 36.47 50 MET G CA 1
ATOM 7570 C C . MET G 1 50 ? 5.339 24.062 61.381 1.00 35.34 50 MET G C 1
ATOM 7571 O O . MET G 1 50 ? 5.897 23.243 60.661 1.00 35.56 50 MET G O 1
ATOM 7576 N N . PHE G 1 51 ? 4.243 23.775 62.084 1.00 34.84 51 PHE G N 1
ATOM 7577 C CA . PHE G 1 51 ? 3.605 22.440 62.064 1.00 35.14 51 PHE G CA 1
ATOM 7578 C C . PHE G 1 51 ? 2.412 22.416 61.086 1.00 36.57 51 PHE G C 1
ATOM 7579 O O . PHE G 1 51 ? 1.371 23.034 61.369 1.00 35.79 51 PHE G O 1
ATOM 7587 N N . PRO G 1 52 ? 2.550 21.719 59.953 1.00 38.29 52 PRO G N 1
ATOM 7588 C CA . PRO G 1 52 ? 1.445 21.582 58.973 1.00 39.11 52 PRO G CA 1
ATOM 7589 C C . PRO G 1 52 ? 0.061 21.319 59.616 1.00 39.80 52 PRO G C 1
ATOM 7590 O O . PRO G 1 52 ? -0.910 22.031 59.307 1.00 39.90 52 PRO G O 1
ATOM 7594 N N . PHE G 1 53 ? 0.006 20.376 60.553 1.00 40.05 53 PHE G N 1
ATOM 7595 C CA . PHE G 1 53 ? -1.230 20.026 61.237 1.00 41.00 53 PHE G CA 1
ATOM 7596 C C . PHE G 1 53 ? -1.862 21.110 62.120 1.00 42.37 53 PHE G C 1
ATOM 7597 O O . PHE G 1 53 ? -2.971 20.925 62.614 1.00 43.22 53 PHE G O 1
ATOM 7605 N N . LEU G 1 54 ? -1.179 22.246 62.274 1.00 43.98 54 LEU G N 1
ATOM 7606 C CA . LEU G 1 54 ? -1.645 23.341 63.122 1.00 45.81 54 LEU G CA 1
ATOM 7607 C C . LEU G 1 54 ? -1.952 24.609 62.337 1.00 48.54 54 LEU G C 1
ATOM 7608 O O . LEU G 1 54 ? -2.647 25.503 62.829 1.00 48.96 54 LEU G O 1
ATOM 7613 N N . ARG G 1 55 ? -1.416 24.705 61.130 1.00 51.65 55 ARG G N 1
ATOM 7614 C CA . ARG G 1 55 ? -1.670 25.866 60.290 1.00 54.92 55 ARG G CA 1
ATOM 7615 C C . ARG G 1 55 ? -3.153 25.847 60.019 1.00 57.90 55 ARG G C 1
ATOM 7616 O O . ARG G 1 55 ? -3.707 26.781 59.432 1.00 58.68 55 ARG G O 1
ATOM 7624 N N . ASP G 1 56 ? -3.784 24.770 60.497 1.00 60.99 56 ASP G N 1
ATOM 7625 C CA . ASP G 1 56 ? -5.120 24.384 60.078 1.00 63.50 56 ASP G CA 1
ATOM 7626 C C . ASP G 1 56 ? -6.243 25.280 60.579 1.00 64.61 56 ASP G C 1
ATOM 7627 O O . ASP G 1 56 ? -6.122 26.001 61.590 1.00 64.43 56 ASP G O 1
ATOM 7632 N N . SER G 1 57 ? -7.328 25.210 59.814 1.00 65.97 57 SER G N 1
ATOM 7633 C CA . SER G 1 57 ? -8.455 26.115 59.927 1.00 67.18 57 SER G CA 1
ATOM 7634 C C . SER G 1 57 ? -8.991 26.165 61.351 1.00 67.31 57 SER G C 1
ATOM 7635 O O . SER G 1 57 ? -9.748 25.283 61.762 1.00 68.32 57 SER G O 1
ATOM 7638 N N . ASP G 1 58 ? -8.558 27.185 62.100 1.00 67.40 58 ASP G N 1
ATOM 7639 C CA . ASP G 1 58 ? -9.142 27.554 63.400 1.00 66.69 58 ASP G CA 1
ATOM 7640 C C . ASP G 1 58 ? -9.705 26.389 64.241 1.00 65.67 58 ASP G C 1
ATOM 7641 O O . ASP G 1 58 ? -10.861 26.414 64.685 1.00 65.95 58 ASP G O 1
ATOM 7646 N N . VAL G 1 59 ? -8.888 25.348 64.407 1.00 63.93 59 VAL G N 1
ATOM 7647 C CA . VAL G 1 59 ? -9.083 24.335 65.442 1.00 61.90 59 VAL G CA 1
ATOM 7648 C C . VAL G 1 59 ? -8.183 24.785 66.596 1.00 60.04 59 VAL G C 1
ATOM 7649 O O . VAL G 1 59 ? -6.996 25.030 66.386 1.00 59.65 59 VAL G O 1
ATOM 7653 N N . PRO G 1 60 ? -8.723 24.918 67.806 1.00 58.23 60 PRO G N 1
ATOM 7654 C CA . PRO G 1 60 ? -7.889 25.333 68.945 1.00 56.30 60 PRO G CA 1
ATOM 7655 C C . PRO G 1 60 ? -6.840 24.274 69.282 1.00 54.17 60 PRO G C 1
ATOM 7656 O O . PRO G 1 60 ? -7.146 23.070 69.226 1.00 53.71 60 PRO G O 1
ATOM 7660 N N . LEU G 1 61 ? -5.625 24.731 69.605 1.00 51.91 61 LEU G N 1
ATOM 7661 C CA . LEU G 1 61 ? -4.506 23.877 70.031 1.00 49.64 61 LEU G CA 1
ATOM 7662 C C . LEU G 1 61 ? -4.895 22.891 71.105 1.00 48.45 61 LEU G C 1
ATOM 7663 O O . LEU G 1 61 ? -4.507 21.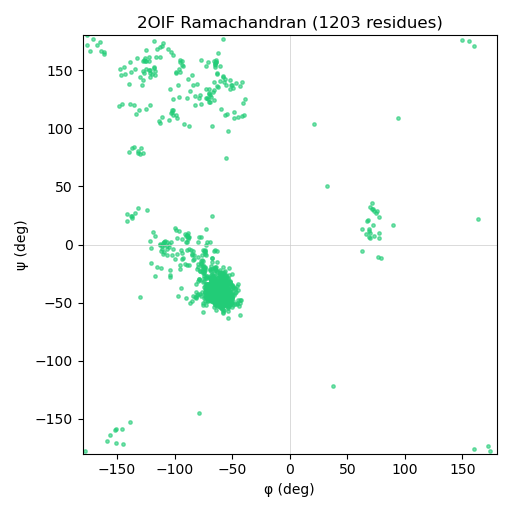743 71.051 1.00 47.70 61 LEU G O 1
ATOM 7668 N N . GLU G 1 62 ? -5.655 23.364 72.090 1.00 47.96 62 GLU G N 1
ATOM 7669 C CA . GLU G 1 62 ? -6.048 22.575 73.249 1.00 48.34 62 GLU G CA 1
ATOM 7670 C C . GLU G 1 62 ? -6.800 21.306 72.863 1.00 47.99 62 GLU G C 1
ATOM 7671 O O . GLU G 1 62 ? -6.891 20.360 73.644 1.00 48.31 62 GLU G O 1
ATOM 7677 N N . THR G 1 63 ? -7.328 21.288 71.648 1.00 47.44 63 THR G N 1
ATOM 7678 C CA . THR G 1 63 ? -8.239 20.223 71.237 1.00 47.18 63 THR G CA 1
ATOM 7679 C C . THR G 1 63 ? -7.670 19.424 70.103 1.00 45.63 63 THR G C 1
ATOM 7680 O O . THR G 1 63 ? -8.004 18.262 69.946 1.00 46.87 63 THR G O 1
ATOM 7684 N N . ASN G 1 64 ? -6.813 20.059 69.316 1.00 43.51 64 ASN G N 1
ATOM 7685 C CA . ASN G 1 64 ? -6.251 19.459 68.120 1.00 41.62 64 ASN G CA 1
ATOM 7686 C C . ASN G 1 64 ? -5.707 18.033 68.398 1.00 41.02 64 ASN G C 1
ATOM 7687 O O . ASN G 1 64 ? -4.694 17.863 69.088 1.00 41.14 64 ASN G O 1
ATOM 7692 N N . PRO G 1 65 ? -6.397 17.013 67.877 1.00 40.40 65 PRO G N 1
ATOM 7693 C CA . PRO G 1 65 ? -6.020 15.615 68.135 1.00 39.61 65 PRO G CA 1
ATOM 7694 C C . PRO G 1 65 ? -4.642 15.227 67.577 1.00 38.07 65 PRO G C 1
ATOM 7695 O O . PRO G 1 65 ? -4.002 14.401 68.210 1.00 38.20 65 PRO G O 1
ATOM 7699 N N . LYS G 1 66 ? -4.222 15.774 66.436 1.00 37.03 66 LYS G N 1
ATOM 7700 C CA . LYS G 1 66 ? -2.872 15.494 65.931 1.00 36.99 66 LYS G CA 1
ATOM 7701 C C . LYS G 1 66 ? -1.765 16.123 66.829 1.00 35.09 66 LYS G C 1
ATOM 7702 O O . LYS G 1 66 ? -0.712 15.523 66.988 1.00 34.13 66 LYS G O 1
ATOM 7708 N N . LEU G 1 67 ? -2.023 17.282 67.454 1.00 34.10 67 LEU G N 1
ATOM 7709 C CA . LEU G 1 67 ? -1.051 17.878 68.385 1.00 32.62 67 LEU G CA 1
ATOM 7710 C C . LEU G 1 67 ? -0.869 16.963 69.588 1.00 32.97 67 LEU G C 1
ATOM 7711 O O . LEU G 1 67 ? 0.252 16.724 70.022 1.00 30.92 67 LEU G O 1
ATOM 7716 N N . LYS G 1 68 ? -1.971 16.392 70.089 1.00 33.77 68 LYS G N 1
ATOM 7717 C CA . LYS G 1 68 ? -1.910 15.486 71.227 1.00 34.89 68 LYS G CA 1
ATOM 7718 C C . LYS G 1 68 ? -0.991 14.291 70.968 1.00 34.50 68 LYS G C 1
ATOM 7719 O O . LYS G 1 68 ? -0.118 13.992 71.774 1.00 35.41 68 LYS G O 1
ATOM 7725 N N . THR G 1 69 ? -1.179 13.630 69.837 1.00 34.57 69 THR G N 1
ATOM 7726 C CA . THR G 1 69 ? -0.350 12.492 69.442 1.00 34.63 69 THR G CA 1
ATOM 7727 C C . THR G 1 69 ? 1.103 12.873 69.197 1.00 32.58 69 THR G C 1
ATOM 7728 O O . THR G 1 69 ? 2.039 12.152 69.630 1.00 32.37 69 THR G O 1
ATOM 7732 N N . HIS G 1 70 ? 1.294 14.000 68.521 1.00 31.16 70 HIS G N 1
ATOM 7733 C CA . HIS G 1 70 ? 2.657 14.470 68.256 1.00 30.49 70 HIS G CA 1
ATOM 7734 C C . HIS G 1 70 ? 3.389 14.824 69.554 1.00 29.95 70 HIS G C 1
ATOM 7735 O O . HIS G 1 70 ? 4.549 14.384 69.788 1.00 28.42 70 HIS G O 1
ATOM 7742 N N . ALA G 1 71 ? 2.720 15.641 70.374 1.00 28.78 71 ALA G N 1
ATOM 7743 C CA . ALA G 1 71 ? 3.282 16.130 71.624 1.00 29.24 71 ALA G CA 1
ATOM 7744 C C . ALA G 1 71 ? 3.732 15.019 72.549 1.00 29.49 71 ALA G C 1
ATOM 7745 O O . ALA G 1 71 ? 4.823 15.106 73.131 1.00 28.84 71 ALA G O 1
ATOM 7747 N N . VAL G 1 72 ? 2.907 13.973 72.700 1.00 30.06 72 VAL G N 1
ATOM 7748 C CA . VAL G 1 72 ? 3.253 12.882 73.612 1.00 31.01 72 VAL G CA 1
ATOM 7749 C C . VAL G 1 72 ? 4.459 12.122 73.070 1.00 30.47 72 VAL G C 1
ATOM 7750 O O . VAL G 1 72 ? 5.365 11.759 73.827 1.00 30.41 72 VAL G O 1
ATOM 7754 N N . SER G 1 73 ? 4.481 11.913 71.759 1.00 29.85 73 SER G N 1
ATOM 7755 C CA . SER G 1 73 ? 5.602 11.258 71.074 1.00 31.45 73 SER G CA 1
ATOM 7756 C C . SER G 1 73 ? 6.927 11.989 71.362 1.00 30.07 73 SER G C 1
ATOM 7757 O O . SER G 1 73 ? 7.938 11.376 71.768 1.00 29.91 73 SER G O 1
ATOM 7760 N N . VAL G 1 74 ? 6.906 13.311 71.192 1.00 27.92 74 VAL G N 1
ATOM 7761 C CA . VAL G 1 74 ? 8.122 14.081 71.361 1.00 26.11 74 VAL G CA 1
ATOM 7762 C C . VAL G 1 74 ? 8.515 14.153 72.830 1.00 25.12 74 VAL G C 1
ATOM 7763 O O . VAL G 1 74 ? 9.681 14.021 73.178 1.00 23.99 74 VAL G O 1
ATOM 7767 N N . PHE G 1 75 ? 7.546 14.429 73.699 1.00 24.85 75 PHE G N 1
ATOM 7768 C CA . PHE G 1 75 ? 7.857 14.479 75.121 1.00 25.04 75 PHE G CA 1
ATOM 7769 C C . PHE G 1 75 ? 8.457 13.170 75.701 1.00 24.67 75 PHE G C 1
ATOM 7770 O O . PHE G 1 75 ? 9.482 13.203 76.419 1.00 24.95 75 PHE G O 1
ATOM 7778 N N . VAL G 1 76 ? 7.844 12.034 75.404 1.00 24.13 76 VAL G N 1
ATOM 7779 C CA . VAL G 1 76 ? 8.377 10.701 75.795 1.00 25.33 76 VAL G CA 1
ATOM 7780 C C . VAL G 1 76 ? 9.784 10.399 75.176 1.00 24.76 76 VAL G C 1
ATOM 7781 O O . VAL G 1 76 ? 10.700 10.000 75.883 1.00 26.92 76 VAL G O 1
ATOM 7785 N N . MET G 1 77 ? 9.966 10.649 73.892 1.00 26.16 77 MET G N 1
ATOM 7786 C CA . MET G 1 77 ? 11.275 10.475 73.231 1.00 25.82 77 MET G CA 1
ATOM 7787 C C . MET G 1 77 ? 12.378 11.234 73.978 1.00 26.39 77 MET G C 1
ATOM 7788 O O . MET G 1 77 ? 13.464 10.699 74.239 1.00 25.25 77 MET G O 1
ATOM 7793 N N . THR G 1 78 ? 12.090 12.489 74.325 1.00 25.47 78 THR G N 1
ATOM 7794 C CA . THR G 1 78 ? 13.041 13.333 75.037 1.00 25.22 78 THR G CA 1
ATOM 7795 C C . THR G 1 78 ? 13.289 12.791 76.429 1.00 26.03 78 THR G C 1
ATOM 7796 O O . THR G 1 78 ? 14.456 12.738 76.898 1.00 24.53 78 THR G O 1
ATOM 7800 N N . CYS G 1 79 ? 12.215 12.420 77.132 1.00 23.87 79 CYS G N 1
ATOM 7801 C CA . CYS G 1 79 ? 12.432 11.941 78.509 1.00 25.44 79 CYS G CA 1
ATOM 7802 C C . CYS G 1 79 ? 13.177 10.594 78.567 1.00 25.75 79 CYS G C 1
ATOM 7803 O O . CYS G 1 79 ? 14.058 10.385 79.416 1.00 25.82 79 CYS G O 1
ATOM 7806 N N . GLU G 1 80 ? 12.872 9.735 77.627 1.00 27.00 80 GLU G N 1
ATOM 7807 C CA . GLU G 1 80 ? 13.552 8.422 77.538 1.00 28.51 80 GLU G CA 1
ATOM 7808 C C . GLU G 1 80 ? 15.034 8.610 77.150 1.00 27.73 80 GLU G C 1
ATOM 7809 O O . GLU G 1 80 ? 15.914 7.987 77.758 1.00 26.81 80 GLU G O 1
ATOM 7815 N N . ALA G 1 81 ? 15.318 9.530 76.214 1.00 27.38 81 ALA G N 1
ATOM 7816 C CA . ALA G 1 81 ? 16.701 9.879 75.902 1.00 26.94 81 ALA G CA 1
ATOM 7817 C C . ALA G 1 81 ? 17.492 10.322 77.140 1.00 27.24 81 ALA G C 1
ATOM 7818 O O . ALA G 1 81 ? 18.630 9.873 77.370 1.00 27.28 81 ALA G O 1
ATOM 7820 N N . ALA G 1 82 ? 16.888 11.195 77.953 1.00 26.74 82 ALA G N 1
ATOM 7821 C CA . ALA G 1 82 ? 17.513 11.601 79.204 1.00 26.85 82 ALA G CA 1
ATOM 7822 C C . ALA G 1 82 ? 17.685 10.441 80.177 1.00 26.82 82 ALA G C 1
ATOM 7823 O O . ALA G 1 82 ? 18.764 10.281 80.848 1.00 25.74 82 ALA G O 1
ATOM 7825 N N . ALA G 1 83 ? 16.652 9.612 80.268 1.00 26.58 83 ALA G N 1
ATOM 7826 C CA . ALA G 1 83 ? 16.662 8.544 81.275 1.00 28.53 83 ALA G CA 1
ATOM 7827 C C . ALA G 1 83 ? 17.703 7.443 80.980 1.00 29.70 83 ALA G C 1
ATOM 7828 O O . ALA G 1 83 ? 18.082 6.697 81.883 1.00 27.79 83 ALA G O 1
ATOM 7830 N N . GLN G 1 84 ? 18.103 7.356 79.709 1.00 30.72 84 GLN G N 1
ATOM 7831 C CA . GLN G 1 84 ? 19.051 6.350 79.202 1.00 33.49 84 GLN G CA 1
ATOM 7832 C C . GLN G 1 84 ? 20.442 6.911 78.936 1.00 33.13 84 GLN G C 1
ATOM 7833 O O . GLN G 1 84 ? 21.315 6.165 78.496 1.00 34.03 84 GLN G O 1
ATOM 7839 N N . LEU G 1 85 ? 20.648 8.209 79.192 1.00 32.85 85 LEU G N 1
ATOM 7840 C CA . LEU G 1 85 ? 21.885 8.910 78.840 1.00 32.34 85 LEU G CA 1
ATOM 7841 C C . LEU G 1 85 ? 23.159 8.400 79.550 1.00 33.98 85 LEU G C 1
ATOM 7842 O O . LEU G 1 85 ? 24.176 8.127 78.895 1.00 34.15 85 LEU G O 1
ATOM 7847 N N . ARG G 1 86 ? 23.101 8.269 80.879 1.00 34.23 86 ARG G N 1
ATOM 7848 C CA . ARG G 1 86 ? 24.154 7.575 81.616 1.00 35.89 86 ARG G CA 1
ATOM 7849 C C . ARG G 1 86 ? 24.257 6.081 81.279 1.00 36.81 86 ARG G C 1
ATOM 7850 O O . ARG G 1 86 ? 25.374 5.603 81.034 1.00 37.99 86 ARG G O 1
ATOM 7858 N N . LYS G 1 87 ? 23.134 5.357 81.254 1.00 37.85 87 LYS G N 1
ATOM 7859 C CA . LYS G 1 87 ? 23.122 3.892 81.036 1.00 38.74 87 LYS G CA 1
ATOM 7860 C C . LYS G 1 87 ? 23.701 3.507 79.667 1.00 39.20 87 LYS G C 1
ATOM 7861 O O . LYS G 1 87 ? 24.545 2.614 79.568 1.00 39.04 87 LYS G O 1
ATOM 7867 N N . ALA G 1 88 ? 23.281 4.205 78.611 1.00 38.19 88 ALA G N 1
ATOM 7868 C CA . ALA G 1 88 ? 23.804 3.948 77.261 1.00 38.11 88 ALA G CA 1
ATOM 7869 C C . ALA G 1 88 ? 25.107 4.677 76.985 1.00 37.59 88 ALA G C 1
ATOM 7870 O O . ALA G 1 88 ? 25.792 4.389 76.014 1.00 38.69 88 ALA G O 1
ATOM 7872 N N . GLY G 1 89 ? 25.464 5.635 77.825 1.00 37.30 89 GLY G N 1
ATOM 7873 C CA . GLY G 1 89 ? 26.680 6.383 77.609 1.00 37.01 89 GLY G CA 1
ATOM 7874 C C . GLY G 1 89 ? 26.625 7.385 76.464 1.00 37.31 89 GLY G C 1
ATOM 7875 O O . GLY G 1 89 ? 27.635 8.016 76.139 1.00 38.45 89 GLY G O 1
ATOM 7876 N N . LYS G 1 90 ? 25.440 7.569 75.889 1.00 36.15 90 LYS G N 1
ATOM 7877 C CA . LYS G 1 90 ? 25.219 8.514 74.812 1.00 34.88 90 LYS G CA 1
ATOM 7878 C C . LYS G 1 90 ? 23.689 8.748 74.641 1.00 33.49 90 LYS G C 1
ATOM 7879 O O . LYS G 1 90 ? 22.851 8.084 75.268 1.00 31.68 90 LYS G O 1
ATOM 7885 N N . ILE G 1 91 ? 23.346 9.685 73.767 1.00 32.37 91 ILE G N 1
ATOM 7886 C CA . ILE G 1 91 ? 21.951 9.956 73.415 1.00 31.64 91 ILE G CA 1
ATOM 7887 C C . ILE G 1 91 ? 21.462 8.819 72.546 1.00 32.51 91 ILE G C 1
ATOM 7888 O O . ILE G 1 91 ? 22.167 8.420 71.602 1.00 31.65 91 ILE G O 1
ATOM 7893 N N . THR G 1 92 ? 20.270 8.312 72.863 1.00 32.91 92 THR G N 1
ATOM 7894 C CA . THR G 1 92 ? 19.579 7.289 72.095 1.00 34.52 92 THR G CA 1
ATOM 7895 C C . THR G 1 92 ? 18.174 7.760 71.849 1.00 35.27 92 THR G C 1
ATOM 7896 O O . THR G 1 92 ? 17.561 8.413 72.701 1.00 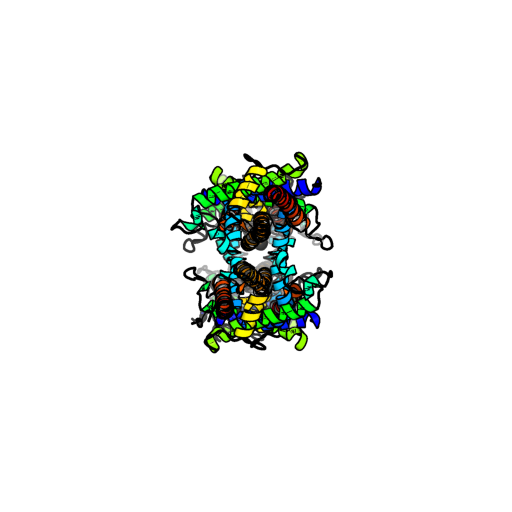35.37 92 THR G O 1
ATOM 7900 N N . VAL G 1 93 ? 17.657 7.437 70.686 1.00 36.04 93 VAL G N 1
ATOM 7901 C CA . VAL G 1 93 ? 16.259 7.676 70.428 1.00 38.98 93 VAL G CA 1
ATOM 7902 C C . VAL G 1 93 ? 15.659 6.357 69.920 1.00 41.17 93 VAL G C 1
ATOM 7903 O O . VAL G 1 93 ? 16.284 5.589 69.154 1.00 41.10 93 VAL G O 1
ATOM 7907 N N . ARG G 1 94 ? 14.471 6.084 70.443 1.00 43.11 94 ARG G N 1
ATOM 7908 C CA . ARG G 1 94 ? 13.743 4.866 70.190 1.00 45.59 94 ARG G CA 1
ATOM 7909 C C . ARG G 1 94 ? 12.759 5.186 69.105 1.00 46.12 94 ARG G C 1
ATOM 7910 O O . ARG G 1 94 ? 12.120 6.242 69.106 1.00 46.82 94 ARG G O 1
ATOM 7918 N N . GLU G 1 95 ? 12.651 4.272 68.162 1.00 47.35 95 GLU G N 1
ATOM 7919 C CA . GLU G 1 95 ? 11.688 4.361 67.059 1.00 47.78 95 GLU G CA 1
ATOM 7920 C C . GLU G 1 95 ? 12.060 5.279 65.902 1.00 46.83 95 GLU G C 1
ATOM 7921 O O . GLU G 1 95 ? 11.400 5.245 64.869 1.00 47.72 95 GLU G O 1
ATOM 7927 N N . THR G 1 96 ? 13.097 6.105 66.070 1.00 45.20 96 THR G N 1
ATOM 7928 C CA . THR G 1 96 ? 13.754 6.768 64.932 1.00 42.78 96 THR G CA 1
ATOM 7929 C C . THR G 1 96 ? 15.271 6.770 65.083 1.00 40.96 96 THR G C 1
ATOM 7930 O O . THR G 1 96 ? 15.850 5.936 65.762 1.00 41.43 96 THR G O 1
ATOM 7934 N N . THR G 1 97 ? 15.894 7.768 64.473 1.00 38.26 97 THR G N 1
ATOM 7935 C CA . THR G 1 97 ? 17.305 7.814 64.257 1.00 36.97 97 THR G CA 1
ATOM 7936 C C . THR G 1 97 ? 17.709 9.302 64.340 1.00 35.51 97 THR G C 1
ATOM 7937 O O . THR G 1 97 ? 16.944 10.178 63.925 1.00 33.95 97 THR G O 1
ATOM 7941 N N . LEU G 1 98 ? 18.903 9.585 64.857 1.00 34.00 98 LEU G N 1
ATOM 7942 C CA . LEU G 1 98 ? 19.392 10.985 64.925 1.00 32.73 98 LEU G CA 1
ATOM 7943 C C . LEU G 1 98 ? 19.585 11.632 63.546 1.00 32.21 98 LEU G C 1
ATOM 7944 O O . LEU G 1 98 ? 19.446 12.861 63.363 1.00 30.67 98 LEU G O 1
ATOM 7949 N N . LYS G 1 99 ? 19.960 10.803 62.577 1.00 30.94 99 LYS G N 1
ATOM 7950 C CA . LYS G 1 99 ? 20.078 11.270 61.215 1.00 31.50 99 LYS G CA 1
ATOM 7951 C C . LYS G 1 99 ? 18.687 11.579 60.651 1.00 29.53 99 LYS G C 1
ATOM 7952 O O . LYS G 1 99 ? 18.535 12.534 59.917 1.00 30.36 99 LYS G O 1
ATOM 7958 N N . ARG G 1 100 ? 17.682 10.799 61.010 1.00 30.91 100 ARG G N 1
ATOM 7959 C CA . ARG G 1 100 ? 16.306 11.053 60.535 1.00 30.97 100 ARG G CA 1
ATOM 7960 C C . ARG G 1 100 ? 15.795 12.370 61.163 1.00 30.47 100 ARG G C 1
ATOM 7961 O O . ARG G 1 100 ? 15.254 13.236 60.484 1.00 30.82 100 ARG G O 1
ATOM 7969 N N . LEU G 1 101 ? 16.016 12.512 62.459 1.00 30.63 101 LEU G N 1
ATOM 7970 C CA . LEU G 1 101 ? 15.661 13.771 63.165 1.00 30.12 101 LEU G CA 1
ATOM 7971 C C . LEU G 1 101 ? 16.343 15.000 62.566 1.00 29.73 101 LEU G C 1
ATOM 7972 O O . LEU G 1 101 ? 15.689 16.008 62.296 1.00 31.71 101 LEU G O 1
ATOM 7977 N N . GLY G 1 102 ? 17.650 14.932 62.337 1.00 29.87 102 GLY G N 1
ATOM 7978 C CA . GLY G 1 102 ? 18.352 16.041 61.704 1.00 30.50 102 GLY G CA 1
ATOM 7979 C C . GLY G 1 102 ? 17.757 16.421 60.342 1.00 30.24 102 GLY G C 1
ATOM 7980 O O . GLY G 1 102 ? 17.480 17.579 60.059 1.00 30.19 102 GLY G O 1
ATOM 7981 N N . GLY G 1 103 ? 17.573 15.417 59.499 1.00 30.20 103 GLY G N 1
ATOM 7982 C CA . GLY G 1 103 ? 17.001 15.627 58.186 1.00 30.98 103 GLY G CA 1
ATOM 7983 C C . GLY G 1 103 ? 15.675 16.364 58.245 1.00 29.80 103 GLY G C 1
ATOM 7984 O O . GLY G 1 103 ? 15.454 17.335 57.529 1.00 30.28 103 GLY G O 1
ATOM 7985 N N . THR G 1 104 ? 14.786 15.887 59.094 1.00 29.66 104 THR G N 1
ATOM 7986 C CA . THR G 1 104 ? 13.458 16.474 59.259 1.00 29.37 104 THR G CA 1
ATOM 7987 C C . THR G 1 104 ? 13.480 17.898 59.790 1.00 28.96 104 THR G C 1
ATOM 7988 O O . THR G 1 104 ? 12.785 18.767 59.259 1.00 27.13 104 THR G O 1
ATOM 7992 N N . HIS G 1 105 ? 14.282 18.144 60.815 1.00 28.31 105 HIS G N 1
ATOM 7993 C CA . HIS G 1 105 ? 14.312 19.489 61.401 1.00 27.45 105 HIS G CA 1
ATOM 7994 C C . HIS G 1 105 ? 14.953 20.512 60.453 1.00 29.40 105 HIS G C 1
ATOM 7995 O O . HIS G 1 105 ? 14.522 21.662 60.364 1.00 29.80 105 HIS G O 1
ATOM 8002 N N . LEU G 1 106 ? 15.960 20.071 59.711 1.00 30.98 106 LEU G N 1
ATOM 8003 C CA . LEU G 1 106 ? 16.536 20.887 58.638 1.00 32.86 106 LEU G CA 1
ATOM 8004 C C . LEU G 1 106 ? 15.500 21.215 57.542 1.00 33.08 106 LEU G C 1
ATOM 8005 O O . LEU G 1 106 ? 15.373 22.376 57.160 1.00 33.34 106 LEU G O 1
ATOM 8010 N N . LYS G 1 107 ? 14.701 20.219 57.117 1.00 34.41 107 LYS G N 1
ATOM 8011 C CA . LYS G 1 107 ? 13.660 20.442 56.078 1.00 34.53 107 LYS G CA 1
ATOM 8012 C C . LYS G 1 107 ? 12.635 21.441 56.531 1.00 35.17 107 LYS G C 1
ATOM 8013 O O . LYS G 1 107 ? 12.197 22.311 55.767 1.00 35.94 107 LYS G O 1
ATOM 8019 N N . TYR G 1 108 ? 12.243 21.334 57.793 1.00 34.46 108 TYR G N 1
ATOM 8020 C CA . TYR G 1 108 ? 11.203 22.185 58.307 1.00 34.44 108 TYR G CA 1
ATOM 8021 C C . TYR G 1 108 ? 11.735 23.494 58.872 1.00 33.46 108 TYR G C 1
ATOM 8022 O O . TYR G 1 108 ? 10.993 24.223 59.540 1.00 34.39 108 TYR G O 1
ATOM 8031 N N . GLY G 1 109 ? 13.022 23.752 58.670 1.00 33.03 109 GLY G N 1
ATOM 8032 C CA . GLY G 1 109 ? 13.641 25.042 58.970 1.00 33.02 109 GLY G CA 1
ATOM 8033 C C . GLY G 1 109 ? 13.785 25.398 60.454 1.00 33.38 109 GLY G C 1
ATOM 8034 O O . GLY G 1 109 ? 13.739 26.574 60.833 1.00 31.87 109 GLY G O 1
ATOM 8035 N N . VAL G 1 110 ? 13.985 24.375 61.296 1.00 32.41 110 VAL G N 1
ATOM 8036 C CA . VAL G 1 110 ? 14.090 24.594 62.729 1.00 31.44 110 VAL G CA 1
ATOM 8037 C C . VAL G 1 110 ? 15.426 25.285 63.053 1.00 32.48 110 VAL G C 1
ATOM 8038 O O . VAL G 1 110 ? 16.490 24.826 62.645 1.00 32.05 110 VAL G O 1
ATOM 8042 N N . ALA G 1 111 ? 15.362 26.419 63.756 1.00 32.57 111 ALA G N 1
ATOM 8043 C CA . ALA G 1 111 ? 16.586 27.173 64.028 1.00 32.52 111 ALA G CA 1
ATOM 8044 C C . ALA G 1 111 ? 17.000 27.132 65.505 1.00 32.05 111 ALA G C 1
ATOM 8045 O O . ALA G 1 111 ? 16.256 26.661 66.376 1.00 31.01 111 ALA G O 1
ATOM 8047 N N . ASP G 1 112 ? 18.169 27.673 65.799 1.00 31.11 112 ASP G N 1
ATOM 8048 C CA . ASP G 1 112 ? 18.651 27.673 67.186 1.00 31.29 112 ASP G CA 1
ATOM 8049 C C . ASP G 1 112 ? 17.671 28.306 68.187 1.00 29.89 112 ASP G C 1
ATOM 8050 O O . ASP G 1 112 ? 17.522 27.799 69.312 1.00 28.37 112 ASP G O 1
ATOM 8055 N N . GLY G 1 113 ? 17.033 29.414 67.791 1.00 28.05 113 GLY G N 1
ATOM 8056 C CA . GLY G 1 113 ? 16.100 30.101 68.679 1.00 28.16 113 GLY G CA 1
ATOM 8057 C C . GLY G 1 113 ? 14.907 29.191 69.024 1.00 27.17 113 GLY G C 1
ATOM 8058 O O . GLY G 1 113 ? 14.358 29.283 70.122 1.00 26.37 113 GLY G O 1
ATOM 8059 N N . HIS G 1 114 ? 14.503 28.318 68.091 1.00 26.83 114 HIS G N 1
ATOM 8060 C CA . HIS G 1 114 ? 13.422 27.360 68.385 1.00 26.24 114 HIS G CA 1
ATOM 8061 C C . HIS G 1 114 ? 13.863 26.408 69.485 1.00 23.79 114 HIS G C 1
ATOM 8062 O O . HIS G 1 114 ? 13.123 26.127 70.410 1.00 24.41 114 HIS G O 1
ATOM 8069 N N . PHE G 1 115 ? 15.071 25.889 69.365 1.00 22.85 115 PHE G N 1
ATOM 8070 C CA . PHE G 1 115 ? 15.515 24.911 70.339 1.00 22.17 115 PHE G CA 1
ATOM 8071 C C . PHE G 1 115 ? 15.673 25.582 71.714 1.00 21.93 115 PHE G C 1
ATOM 8072 O O . PHE G 1 115 ? 15.508 24.917 72.728 1.00 21.63 115 PHE G O 1
ATOM 8080 N N . GLU G 1 116 ? 16.022 26.873 71.760 1.00 21.34 116 GLU G N 1
ATOM 8081 C CA . GLU G 1 116 ? 16.128 27.550 73.059 1.00 22.65 116 GLU G CA 1
ATOM 8082 C C . GLU G 1 116 ? 14.761 27.707 73.710 1.00 21.64 116 GLU G C 1
ATOM 8083 O O . GLU G 1 116 ? 14.582 27.467 74.889 1.00 21.15 116 GLU G O 1
ATOM 8089 N N . VAL G 1 117 ? 13.794 28.202 72.933 1.00 21.03 117 VAL G N 1
ATOM 8090 C CA . VAL G 1 117 ? 12.460 28.368 73.516 1.00 20.90 117 VAL G CA 1
ATOM 8091 C C . VAL G 1 117 ? 11.918 27.028 74.031 1.00 19.42 117 VAL G C 1
ATOM 8092 O O . VAL G 1 117 ? 11.299 26.934 75.103 1.00 19.24 117 VAL G O 1
ATOM 8096 N N . THR G 1 118 ? 12.119 25.970 73.264 1.00 19.62 118 THR G N 1
ATOM 8097 C CA . THR G 1 118 ? 11.577 24.649 73.640 1.00 19.21 118 THR G CA 1
ATOM 8098 C C . THR G 1 118 ? 12.288 24.136 74.861 1.00 19.85 118 THR G C 1
ATOM 8099 O O . THR G 1 118 ? 11.696 23.506 75.701 1.00 19.46 118 THR G O 1
ATOM 8103 N N . ARG G 1 119 ? 13.597 24.393 74.962 1.00 20.24 119 ARG G N 1
ATOM 8104 C CA . ARG G 1 119 ? 14.274 24.012 76.228 1.00 19.41 119 ARG G CA 1
ATOM 8105 C C . ARG G 1 119 ? 13.585 24.628 77.446 1.00 19.93 119 ARG G C 1
ATOM 8106 O O . ARG G 1 119 ? 13.327 23.971 78.486 1.00 20.97 119 ARG G O 1
ATOM 8114 N N . PHE G 1 120 ? 13.380 25.927 77.380 1.00 20.21 120 PHE G N 1
ATOM 8115 C CA . PHE G 1 120 ? 12.746 26.642 78.477 1.00 21.06 120 PHE G CA 1
ATOM 8116 C C . PHE G 1 120 ? 11.339 26.075 78.742 1.00 20.25 120 PHE G C 1
ATOM 8117 O O . PHE G 1 120 ? 10.959 25.840 79.902 1.00 19.81 120 PHE G O 1
ATOM 8125 N N . ALA G 1 121 ? 10.579 25.865 77.653 1.00 21.32 121 ALA G N 1
ATOM 8126 C CA . ALA G 1 121 ? 9.208 25.329 77.816 1.00 20.21 121 ALA G CA 1
ATOM 8127 C C . ALA G 1 121 ? 9.255 23.930 78.457 1.00 19.62 121 ALA G C 1
ATOM 8128 O O . ALA G 1 121 ? 8.458 23.621 79.330 1.00 20.36 121 ALA G O 1
ATOM 8130 N N . LEU G 1 122 ? 10.216 23.083 78.075 1.00 20.32 122 LEU G N 1
ATOM 8131 C CA . LEU G 1 122 ? 10.332 21.776 78.708 1.00 19.52 122 LEU G CA 1
ATOM 8132 C C . LEU G 1 122 ? 10.617 21.890 80.208 1.00 20.66 122 LEU G C 1
ATOM 8133 O O . LEU G 1 122 ? 10.013 21.194 81.043 1.00 20.77 122 LEU G O 1
ATOM 8138 N N . LEU G 1 123 ? 11.596 22.735 80.552 1.00 20.58 123 LEU G N 1
ATOM 8139 C CA . LEU G 1 123 ? 11.955 22.836 81.961 1.00 21.92 123 LEU G CA 1
ATOM 8140 C C . LEU G 1 123 ? 10.871 23.402 82.840 1.00 21.41 123 LEU G C 1
ATOM 8141 O O . LEU G 1 123 ? 10.752 22.921 83.938 1.00 20.59 123 LEU G O 1
ATOM 8146 N N . GLU G 1 124 ? 10.123 24.417 82.377 1.00 22.12 124 GLU G N 1
ATOM 8147 C CA . GLU G 1 124 ? 8.929 24.903 83.120 1.00 23.17 124 GLU G CA 1
ATOM 8148 C C . GLU G 1 124 ? 7.878 23.799 83.287 1.00 23.45 124 GLU G C 1
ATOM 8149 O O . GLU G 1 124 ? 7.221 23.730 84.329 1.00 23.13 124 GLU G O 1
ATOM 8155 N N . THR G 1 125 ? 7.651 23.018 82.229 1.00 23.92 125 THR G N 1
ATOM 8156 C CA . THR G 1 125 ? 6.653 21.917 82.282 1.00 23.24 125 THR G CA 1
ATOM 8157 C C . THR G 1 125 ? 7.056 20.825 83.279 1.00 23.34 125 THR G C 1
ATOM 8158 O O . THR G 1 125 ? 6.244 20.358 84.085 1.00 22.34 125 THR G O 1
ATOM 8162 N N . ILE G 1 126 ? 8.315 20.411 83.231 1.00 22.60 126 ILE G N 1
ATOM 8163 C CA . ILE G 1 126 ? 8.843 19.520 84.248 1.00 23.76 126 ILE G CA 1
ATOM 8164 C C . ILE G 1 126 ? 8.726 20.078 85.681 1.00 23.97 126 ILE G C 1
ATOM 8165 O O . ILE G 1 126 ? 8.246 19.389 86.580 1.00 23.94 126 ILE G O 1
ATOM 8170 N N . LYS G 1 127 ? 9.163 21.313 85.907 1.00 22.71 127 LYS G N 1
ATOM 8171 C CA . LYS G 1 127 ? 9.038 21.944 87.227 1.00 24.46 127 LYS G CA 1
ATOM 8172 C C . LYS G 1 127 ? 7.588 21.827 87.774 1.00 25.13 127 LYS G C 1
ATOM 8173 O O . LYS G 1 127 ? 7.345 21.433 88.959 1.00 25.95 127 LYS G O 1
ATOM 8179 N N . GLU G 1 128 ? 6.639 22.105 86.897 1.00 24.94 128 GLU G N 1
ATOM 8180 C CA . GLU G 1 128 ? 5.225 22.097 87.273 1.00 25.60 128 GLU G CA 1
ATOM 8181 C C . GLU G 1 128 ? 4.655 20.688 87.423 1.00 25.76 128 GLU G C 1
ATOM 8182 O O . GLU G 1 128 ? 3.569 20.528 87.995 1.00 24.95 128 GLU G O 1
ATOM 8188 N N . ALA G 1 129 ? 5.389 19.678 86.932 1.00 24.64 129 ALA G N 1
ATOM 8189 C CA . ALA G 1 129 ? 4.968 18.275 87.053 1.00 24.20 129 ALA G CA 1
ATOM 8190 C C . ALA G 1 129 ? 5.558 17.568 88.276 1.00 25.16 129 ALA G C 1
ATOM 8191 O O . ALA G 1 129 ? 5.212 16.410 88.537 1.00 25.21 129 ALA G O 1
ATOM 8193 N N . LEU G 1 130 ? 6.431 18.251 89.011 1.00 23.55 130 LEU G N 1
ATOM 8194 C CA . LEU G 1 130 ? 7.094 17.647 90.164 1.00 25.22 130 LEU G CA 1
ATOM 8195 C C . LEU G 1 130 ? 6.765 18.334 91.474 1.00 26.73 130 LEU G C 1
ATOM 8196 O O . LEU G 1 130 ? 6.563 19.549 91.513 1.00 27.06 130 LEU G O 1
ATOM 8201 N N . PRO G 1 131 ? 6.757 17.572 92.554 1.00 29.38 131 PRO G N 1
ATOM 8202 C CA . PRO G 1 131 ? 6.679 18.131 93.895 1.00 31.50 131 PRO G CA 1
ATOM 8203 C C . PRO G 1 131 ? 7.722 19.201 94.075 1.00 34.03 131 PRO G C 1
ATOM 8204 O O . PRO G 1 131 ? 8.856 18.971 93.618 1.00 35.12 131 PRO G O 1
ATOM 8208 N N . ALA G 1 132 ? 7.382 20.326 94.701 1.00 36.02 132 ALA G N 1
ATOM 8209 C CA . ALA G 1 132 ? 8.368 21.379 94.953 1.00 39.24 132 ALA G CA 1
ATOM 8210 C C . ALA G 1 132 ? 9.600 20.873 95.757 1.00 41.66 132 ALA G C 1
ATOM 8211 O O . ALA G 1 132 ? 10.674 21.426 95.604 1.00 42.63 132 ALA G O 1
ATOM 8213 N N . ASP G 1 133 ? 9.422 19.809 96.552 1.00 44.34 133 ASP G N 1
ATOM 8214 C CA . ASP G 1 133 ? 10.503 19.109 97.297 1.00 46.01 133 ASP G CA 1
ATOM 8215 C C . ASP G 1 133 ? 11.581 18.448 96.384 1.00 45.69 133 ASP G C 1
ATOM 8216 O O . ASP G 1 133 ? 12.740 18.220 96.802 1.00 45.06 133 ASP G O 1
ATOM 8221 N N . MET G 1 134 ? 11.193 18.176 95.136 1.00 43.96 134 MET G N 1
ATOM 8222 C CA . MET G 1 134 ? 12.048 17.523 94.161 1.00 43.05 134 MET G CA 1
ATOM 8223 C C . MET G 1 134 ? 12.786 18.544 93.295 1.00 42.24 134 MET G C 1
ATOM 8224 O O . MET G 1 134 ? 13.701 18.180 92.552 1.00 41.48 134 MET G O 1
ATOM 8229 N N . TRP G 1 135 ? 12.365 19.806 93.363 1.00 41.37 135 TRP G N 1
ATOM 8230 C CA . TRP G 1 135 ? 12.873 20.849 92.471 1.00 40.15 135 TRP G CA 1
ATOM 8231 C C . TRP G 1 135 ? 14.003 21.632 93.114 1.00 41.03 135 TRP G C 1
ATOM 8232 O O . TRP G 1 135 ? 14.133 21.642 94.351 1.00 40.39 135 TRP G O 1
ATOM 8243 N N . GLY G 1 136 ? 14.805 22.273 92.262 1.00 40.51 136 GLY G N 1
ATOM 8244 C CA . GLY G 1 136 ? 16.015 22.970 92.669 1.00 41.25 136 GLY G CA 1
ATOM 8245 C C . GLY G 1 136 ? 16.959 23.060 91.484 1.00 41.06 136 GLY G C 1
ATOM 8246 O O . GLY G 1 136 ? 16.687 22.477 90.421 1.00 41.80 136 GLY G O 1
ATOM 8247 N N . PRO G 1 137 ? 18.076 23.759 91.647 1.00 41.06 137 PRO G N 1
ATOM 8248 C CA . PRO G 1 137 ? 19.034 23.941 90.543 1.00 40.14 137 PRO G CA 1
ATOM 8249 C C . PRO G 1 137 ? 19.664 22.634 90.044 1.00 39.59 137 PRO G C 1
ATOM 8250 O O . PRO G 1 137 ? 20.014 22.563 88.872 1.00 38.62 137 PRO G O 1
ATOM 8254 N N . GLU G 1 138 ? 19.836 21.636 90.906 1.00 38.55 138 GLU G N 1
ATOM 8255 C CA . GLU G 1 138 ? 20.368 20.329 90.466 1.00 38.78 138 GLU G CA 1
ATOM 8256 C C . GLU G 1 138 ? 19.432 19.657 89.476 1.00 36.51 138 GLU G C 1
ATOM 8257 O O . GLU G 1 138 ? 19.843 19.197 88.393 1.00 35.86 138 GLU G O 1
ATOM 8263 N N . MET G 1 139 ? 18.175 19.561 89.873 1.00 33.31 139 MET G N 1
ATOM 8264 C CA . MET G 1 139 ? 17.179 18.975 89.009 1.00 31.95 139 MET G CA 1
ATOM 8265 C C . MET G 1 139 ? 17.089 19.750 87.670 1.00 29.82 139 MET G C 1
ATOM 8266 O O . MET G 1 139 ? 17.137 19.122 86.635 1.00 29.01 139 MET G O 1
ATOM 8271 N N . ARG G 1 140 ? 16.972 21.093 87.702 1.00 29.45 140 ARG G N 1
ATOM 8272 C CA . ARG G 1 140 ? 16.888 21.875 86.449 1.00 29.43 140 ARG G CA 1
ATOM 8273 C C . ARG G 1 140 ? 18.104 21.647 85.537 1.00 29.62 140 ARG G C 1
ATOM 8274 O O . ARG G 1 140 ? 17.964 21.511 84.312 1.00 27.55 140 ARG G O 1
ATOM 8282 N N . ASN G 1 141 ? 19.291 21.638 86.137 1.00 28.27 141 ASN G N 1
ATOM 8283 C CA . ASN G 1 141 ? 20.534 21.467 85.394 1.00 30.34 141 ASN G CA 1
ATOM 8284 C C . ASN G 1 141 ? 20.659 20.069 84.795 1.00 27.90 141 ASN G C 1
ATOM 8285 O O . ASN G 1 141 ? 21.151 19.910 83.650 1.00 29.40 141 ASN G O 1
ATOM 8290 N N . ALA G 1 142 ? 20.255 19.056 85.563 1.00 26.90 142 ALA G N 1
ATOM 8291 C CA . ALA G 1 142 ? 20.292 17.690 85.093 1.00 26.05 142 ALA G CA 1
ATOM 8292 C C . ALA G 1 142 ? 19.439 17.580 83.823 1.00 25.36 142 ALA G C 1
ATOM 8293 O O . ALA G 1 142 ? 19.915 17.085 82.784 1.00 24.61 142 ALA G O 1
ATOM 8295 N N . TRP G 1 143 ? 18.234 18.151 83.884 1.00 24.18 143 TRP G N 1
ATOM 8296 C CA . TRP G 1 143 ? 17.333 18.066 82.723 1.00 23.71 143 TRP G CA 1
ATOM 8297 C C . TRP G 1 143 ? 17.809 18.956 81.553 1.00 23.24 143 TRP G C 1
ATOM 8298 O O . TRP G 1 143 ? 17.716 18.601 80.366 1.00 23.61 143 TRP G O 1
ATOM 8309 N N . GLY G 1 144 ? 18.229 20.169 81.863 1.00 23.37 144 GLY G N 1
ATOM 8310 C CA . GLY G 1 144 ? 18.726 21.024 80.825 1.00 24.56 144 GLY G CA 1
ATOM 8311 C C . GLY G 1 144 ? 19.964 20.477 80.124 1.00 25.57 144 GLY G C 1
ATOM 8312 O O . GLY G 1 144 ? 20.125 20.640 78.909 1.00 24.59 144 GLY G O 1
ATOM 8313 N N . GLU G 1 145 ? 20.843 19.802 80.859 1.00 25.84 145 GLU G N 1
ATOM 8314 C CA . GLU G 1 145 ? 22.039 19.197 80.225 1.00 27.91 145 GLU G CA 1
ATOM 8315 C C . GLU G 1 145 ? 21.701 18.037 79.319 1.00 26.83 145 GLU G C 1
ATOM 8316 O O . GLU G 1 145 ? 22.281 17.901 78.252 1.00 27.17 145 GLU G O 1
ATOM 8322 N N . ALA G 1 146 ? 20.774 17.199 79.752 1.00 27.10 146 ALA G N 1
ATOM 8323 C CA . ALA G 1 146 ? 20.329 16.069 78.942 1.00 26.15 146 ALA G CA 1
ATOM 8324 C C . ALA G 1 146 ? 19.601 16.545 77.672 1.00 24.90 146 ALA G C 1
ATOM 8325 O O . ALA G 1 146 ? 19.832 16.026 76.566 1.00 23.76 146 ALA G O 1
ATOM 8327 N N . TYR G 1 147 ? 18.717 17.511 77.837 1.00 23.83 147 TYR G N 1
ATOM 8328 C CA . TYR G 1 147 ? 18.105 18.156 76.658 1.00 24.28 147 TYR G CA 1
ATOM 8329 C C . TYR G 1 147 ? 19.175 18.749 75.715 1.00 24.12 147 TYR G C 1
ATOM 8330 O O . TYR G 1 147 ? 19.088 18.538 74.515 1.00 23.72 147 TYR G O 1
ATOM 8339 N N . ASP G 1 148 ? 20.159 19.481 76.246 1.00 24.06 148 ASP G N 1
ATOM 8340 C CA . ASP G 1 148 ? 21.223 20.024 75.393 1.00 25.83 148 ASP G CA 1
ATOM 8341 C C . ASP G 1 148 ? 21.985 18.947 74.661 1.00 25.71 148 ASP G C 1
ATOM 8342 O O . ASP G 1 148 ? 22.308 19.157 73.488 1.00 27.04 148 ASP G O 1
ATOM 8347 N N . GLN G 1 149 ? 22.282 17.819 75.322 1.00 24.65 149 GLN G N 1
ATOM 8348 C CA . GLN G 1 149 ? 22.985 16.721 74.623 1.00 24.86 149 GLN G CA 1
ATOM 8349 C C . GLN G 1 149 ? 22.113 16.152 73.486 1.00 24.20 149 GLN G C 1
ATOM 8350 O O . GLN G 1 149 ? 22.576 15.829 72.398 1.00 24.42 149 GLN G O 1
ATOM 8356 N N . LEU G 1 150 ? 20.823 16.091 73.725 1.00 23.79 150 LEU G N 1
ATOM 8357 C CA . LEU G 1 150 ? 19.886 15.587 72.707 1.00 23.20 150 LEU G CA 1
ATOM 8358 C C . LEU G 1 150 ? 19.866 16.543 71.492 1.00 23.34 150 LEU G C 1
ATOM 8359 O O . LEU G 1 150 ? 19.966 16.110 70.285 1.00 25.20 150 LEU G O 1
ATOM 8364 N N . VAL G 1 151 ? 19.747 17.834 71.777 1.00 22.02 151 VAL G N 1
ATOM 8365 C CA . VAL G 1 151 ? 19.703 18.815 70.699 1.00 21.86 151 VAL G CA 1
ATOM 8366 C C . VAL G 1 151 ? 21.047 18.862 69.962 1.00 24.06 151 VAL G C 1
ATOM 8367 O O . VAL G 1 151 ? 21.082 19.013 68.746 1.00 24.13 151 VAL G O 1
ATOM 8371 N N . ALA G 1 152 ? 22.158 18.712 70.682 1.00 24.76 152 ALA G N 1
ATOM 8372 C CA . ALA G 1 152 ? 23.473 18.750 70.012 1.00 25.90 152 ALA G CA 1
ATOM 8373 C C . ALA G 1 152 ? 23.607 17.602 69.034 1.00 25.82 152 ALA G C 1
ATOM 8374 O O . ALA G 1 152 ? 24.156 17.766 67.912 1.00 25.28 152 ALA G O 1
ATOM 8376 N N . ALA G 1 153 ? 23.065 16.453 69.445 1.00 26.30 153 ALA G N 1
ATOM 8377 C CA . ALA G 1 153 ? 23.088 15.228 68.639 1.00 25.63 153 ALA G CA 1
ATOM 8378 C C . ALA G 1 153 ? 22.228 15.400 67.402 1.00 27.10 153 ALA G C 1
ATOM 8379 O O . ALA G 1 153 ? 22.647 14.987 66.321 1.00 27.49 153 ALA G O 1
ATOM 8381 N N . ILE G 1 154 ? 21.058 16.036 67.536 1.00 26.10 154 ILE G N 1
ATOM 8382 C CA . ILE G 1 154 ? 20.234 16.341 66.360 1.00 25.55 154 ILE G CA 1
ATOM 8383 C C . ILE G 1 154 ? 20.880 17.365 65.418 1.00 26.01 154 ILE G C 1
ATOM 8384 O O . ILE G 1 154 ? 20.882 17.174 64.174 1.00 24.79 154 ILE G O 1
ATOM 8389 N N . LYS G 1 155 ? 21.443 18.444 65.990 1.00 26.07 155 LYS G N 1
ATOM 8390 C CA . LYS G 1 155 ? 22.103 19.466 65.175 1.00 26.85 155 LYS G CA 1
ATOM 8391 C C . LYS G 1 155 ? 23.279 18.934 64.341 1.00 28.10 155 LYS G C 1
ATOM 8392 O O . LYS G 1 155 ? 23.508 19.412 63.229 1.00 29.09 155 LYS G O 1
ATOM 8398 N N . GLN G 1 156 ? 24.014 17.960 64.880 1.00 29.60 156 GLN G N 1
ATOM 8399 C CA . GLN G 1 156 ? 25.111 17.311 64.164 1.00 31.77 156 GLN G CA 1
ATOM 8400 C C . GLN G 1 156 ? 24.629 16.728 62.832 1.00 31.68 156 GLN G C 1
ATOM 8401 O O . GLN G 1 156 ? 25.366 16.670 61.868 1.00 31.94 156 GLN G O 1
ATOM 8407 N N . GLU G 1 157 ? 23.367 16.339 62.777 1.00 31.66 157 GLU G N 1
ATOM 8408 C CA . GLU G 1 157 ? 22.793 15.784 61.565 1.00 32.02 157 GLU G CA 1
ATOM 8409 C C . GLU G 1 157 ? 21.999 16.830 60.762 1.00 32.63 157 GLU G C 1
ATOM 8410 O O . GLU G 1 157 ? 21.219 16.495 59.853 1.00 32.30 157 GLU G O 1
ATOM 8416 N N . MET G 1 158 ? 22.158 18.095 61.133 1.00 32.32 158 MET G N 1
ATOM 8417 C CA . MET G 1 158 ? 21.538 19.198 60.394 1.00 33.18 158 MET G CA 1
ATOM 8418 C C . MET G 1 158 ? 22.633 20.014 59.681 1.00 33.74 158 MET G C 1
ATOM 8419 O O . MET G 1 158 ? 22.358 21.001 58.999 1.00 34.58 158 MET G O 1
ATOM 8424 N N . LYS G 1 159 ? 23.880 19.625 59.865 1.00 35.27 159 LYS G N 1
ATOM 8425 C CA . LYS G 1 159 ? 24.977 20.389 59.265 1.00 37.71 159 LYS G CA 1
ATOM 8426 C C . LYS G 1 159 ? 25.782 19.420 58.435 1.00 37.84 159 LYS G C 1
ATOM 8427 O O . LYS G 1 159 ? 25.584 18.215 58.554 1.00 37.82 159 LYS G O 1
ATOM 8433 N N . PRO G 1 160 ? 26.678 19.912 57.588 1.00 39.79 160 PRO G N 1
ATOM 8434 C CA . PRO G 1 160 ? 27.658 19.016 56.952 1.00 42.07 160 PRO G CA 1
ATOM 8435 C C . PRO G 1 160 ? 28.629 18.397 57.973 1.00 44.38 160 PRO G C 1
ATOM 8436 O O . PRO G 1 160 ? 28.833 18.984 59.035 1.00 44.25 160 PRO G O 1
ATOM 8440 N N . ALA G 1 161 ? 29.195 17.234 57.664 1.00 47.57 161 ALA G N 1
ATOM 8441 C CA . ALA G 1 161 ? 30.536 16.835 58.206 1.00 50.46 161 ALA G CA 1
ATOM 8442 C C . ALA G 1 161 ? 30.738 16.891 59.731 1.00 51.87 161 ALA G C 1
ATOM 8443 O O . ALA G 1 161 ? 31.827 17.271 60.216 1.00 52.72 161 ALA G O 1
ATOM 8445 N N . VAL H 1 9 ? -10.881 51.903 72.365 1.00 49.07 9 VAL H N 1
ATOM 8446 C CA . VAL H 1 9 ? -9.426 51.813 72.619 1.00 48.97 9 VAL H CA 1
ATOM 8447 C C . VAL H 1 9 ? -9.206 50.872 73.804 1.00 47.80 9 VAL H C 1
ATOM 8448 O O . VAL H 1 9 ? -9.901 49.856 73.950 1.00 48.98 9 VAL H O 1
ATOM 8452 N N . PHE H 1 10 ? -8.240 51.216 74.644 1.00 45.44 10 PHE H N 1
ATOM 8453 C CA . PHE H 1 10 ? -7.962 50.533 75.889 1.00 42.16 10 PHE H CA 1
ATOM 8454 C C . PHE H 1 10 ? -9.028 50.993 76.894 1.00 41.59 10 PHE H C 1
ATOM 8455 O O . PHE H 1 10 ? -9.136 52.203 77.185 1.00 40.64 10 PHE H O 1
ATOM 8463 N N . SER H 1 11 ? -9.800 50.038 77.426 1.00 40.20 11 SER H N 1
ATOM 8464 C CA . SER H 1 11 ? -10.927 50.329 78.327 1.00 38.84 11 SER H CA 1
ATOM 8465 C C . SER H 1 11 ? -10.510 50.972 79.645 1.00 38.68 11 SER H C 1
ATOM 8466 O O . SER H 1 11 ? -9.367 50.835 80.099 1.00 36.45 11 SER H O 1
ATOM 8469 N N . GLU H 1 12 ? -11.460 51.646 80.284 1.00 37.73 12 GLU H N 1
ATOM 8470 C CA . GLU H 1 12 ? -11.227 52.211 81.621 1.00 38.51 12 GLU H CA 1
ATOM 8471 C C . GLU H 1 12 ? -10.785 51.178 82.672 1.00 37.68 12 GLU H C 1
ATOM 8472 O O . GLU H 1 12 ? -9.972 51.502 83.563 1.00 37.52 12 GLU H O 1
ATOM 8478 N N . GLU H 1 13 ? -11.313 49.953 82.579 1.00 36.08 13 GLU H N 1
ATOM 8479 C CA . GLU H 1 13 ? -10.944 48.918 83.542 1.00 35.99 13 GLU H CA 1
ATOM 8480 C C . GLU H 1 13 ? -9.511 48.446 83.322 1.00 34.55 13 GLU H C 1
ATOM 8481 O O . GLU H 1 13 ? -8.806 48.182 84.263 1.00 33.59 13 GLU H O 1
ATOM 8487 N N . LYS H 1 14 ? -9.096 48.378 82.066 1.00 33.95 14 LYS H N 1
ATOM 8488 C CA . LYS H 1 14 ? -7.726 47.983 81.733 1.00 32.59 14 LYS H CA 1
ATOM 8489 C C . LYS H 1 14 ? -6.716 49.037 82.208 1.00 32.56 14 LYS H C 1
ATOM 8490 O O . LYS H 1 14 ? -5.639 48.685 82.763 1.00 30.92 14 LYS H O 1
ATOM 8496 N N . GLU H 1 15 ? -7.065 50.313 81.998 1.00 32.12 15 GLU H N 1
ATOM 8497 C CA . GLU H 1 15 ? -6.329 51.442 82.573 1.00 33.54 15 GLU H CA 1
ATOM 8498 C C . GLU H 1 15 ? -6.182 51.286 84.083 1.00 33.79 15 GLU H C 1
ATOM 8499 O O . GLU H 1 15 ? -5.052 51.332 84.609 1.00 33.74 15 GLU H O 1
ATOM 8505 N N . ALA H 1 16 ? -7.302 51.060 84.789 1.00 34.26 16 ALA H N 1
ATOM 8506 C CA . ALA H 1 16 ? -7.256 50.883 86.256 1.00 33.38 16 ALA H CA 1
ATOM 8507 C C . ALA H 1 16 ? -6.301 49.773 86.693 1.00 33.11 16 ALA H C 1
ATOM 8508 O O . ALA H 1 16 ? -5.595 49.928 87.688 1.00 32.37 16 ALA H O 1
ATOM 8510 N N . LEU H 1 17 ? -6.287 48.664 85.943 1.00 31.81 17 LEU H N 1
ATOM 8511 C CA . LEU H 1 17 ? -5.437 47.517 86.278 1.00 31.74 17 LEU H CA 1
ATOM 8512 C C . LEU H 1 17 ? -3.959 47.810 86.065 1.00 31.19 17 LEU H C 1
ATOM 8513 O O . LEU H 1 17 ? -3.103 47.412 86.868 1.00 29.97 17 LEU H O 1
ATOM 8518 N N . VAL H 1 18 ? -3.671 48.440 84.937 1.00 30.79 18 VAL H N 1
ATOM 8519 C CA . VAL H 1 18 ? -2.299 48.852 84.631 1.00 30.19 18 VAL H CA 1
ATOM 8520 C C . VAL H 1 18 ? -1.890 49.878 85.702 1.00 30.75 18 VAL H C 1
ATOM 8521 O O . VAL H 1 18 ? -0.786 49.805 86.282 1.00 30.54 18 VAL H O 1
ATOM 8525 N N . LEU H 1 19 ? -2.788 50.823 85.988 1.00 31.83 19 LEU H N 1
ATOM 8526 C CA . LEU H 1 19 ? -2.413 51.881 86.925 1.00 32.49 19 LEU H CA 1
ATOM 8527 C C . LEU H 1 19 ? -2.097 51.346 88.318 1.00 32.07 19 LEU H C 1
ATOM 8528 O O . LEU H 1 19 ? -1.051 51.673 88.889 1.00 32.71 19 LEU H O 1
ATOM 8533 N N . LYS H 1 20 ? -2.957 50.519 88.874 1.00 31.96 20 LYS H N 1
ATOM 8534 C CA . LYS H 1 20 ? -2.706 50.053 90.248 1.00 32.68 20 LYS H CA 1
ATOM 8535 C C . LYS H 1 20 ? -1.482 49.119 90.367 1.00 31.93 20 LYS H C 1
ATOM 8536 O O . LYS H 1 20 ? -0.826 49.079 91.402 1.00 31.84 20 LYS H O 1
ATOM 8542 N N . SER H 1 21 ? -1.182 48.362 89.316 1.00 31.96 21 SER H N 1
ATOM 8543 C CA . SER H 1 21 ? -0.017 47.480 89.337 1.00 29.93 21 SER H CA 1
ATOM 8544 C C . SER H 1 21 ? 1.284 48.262 89.100 1.00 30.08 21 SER H C 1
ATOM 8545 O O . SER H 1 21 ? 2.259 48.047 89.802 1.00 29.27 21 SER H O 1
ATOM 8548 N N . TRP H 1 22 ? 1.270 49.197 88.154 1.00 30.39 22 TRP H N 1
ATOM 8549 C CA . TRP H 1 22 ? 2.416 50.070 87.909 1.00 30.43 22 TRP H CA 1
ATOM 8550 C C . TRP H 1 22 ? 2.691 50.913 89.176 1.00 32.12 22 TRP H C 1
ATOM 8551 O O . TRP H 1 22 ? 3.860 51.092 89.549 1.00 30.48 22 TRP H O 1
ATOM 8562 N N . ALA H 1 23 ? 1.624 51.324 89.884 1.00 30.65 23 ALA H N 1
ATOM 8563 C CA . ALA H 1 23 ? 1.838 52.055 91.164 1.00 31.92 23 ALA H CA 1
ATOM 8564 C C . ALA H 1 23 ? 2.776 51.303 92.116 1.00 32.28 23 ALA H C 1
ATOM 8565 O O . ALA H 1 23 ? 3.554 51.934 92.844 1.00 32.39 23 ALA H O 1
ATOM 8567 N N . ILE H 1 24 ? 2.715 49.962 92.108 1.00 31.68 24 ILE H N 1
ATOM 8568 C CA . ILE H 1 24 ? 3.562 49.149 92.956 1.00 31.90 24 ILE H CA 1
ATOM 8569 C C . ILE H 1 24 ? 4.906 48.924 92.300 1.00 32.22 24 ILE H C 1
ATOM 8570 O O . ILE H 1 24 ? 5.952 49.045 92.935 1.00 33.32 24 ILE H O 1
ATOM 8575 N N . MET H 1 25 ? 4.878 48.528 91.034 1.00 31.98 25 MET H N 1
ATOM 8576 C CA . MET H 1 25 ? 6.095 48.142 90.347 1.00 31.89 25 MET H CA 1
ATOM 8577 C C . MET H 1 25 ? 7.036 49.357 90.156 1.00 32.93 25 MET H C 1
ATOM 8578 O O . MET H 1 25 ? 8.257 49.222 90.182 1.00 32.25 25 MET H O 1
ATOM 8583 N N . LYS H 1 26 ? 6.461 50.533 89.954 1.00 34.65 26 LYS H N 1
ATOM 8584 C CA . LYS H 1 26 ? 7.277 51.723 89.709 1.00 37.48 26 LYS H CA 1
ATOM 8585 C C . LYS H 1 26 ? 8.306 51.962 90.814 1.00 38.28 26 LYS H C 1
ATOM 8586 O O . LYS H 1 26 ? 9.352 52.553 90.574 1.00 39.31 26 LYS H O 1
ATOM 8592 N N . LYS H 1 27 ? 8.008 51.479 92.012 1.00 39.60 27 LYS H N 1
ATOM 8593 C CA . LYS H 1 27 ? 8.866 51.669 93.185 1.00 40.36 27 LYS H CA 1
ATOM 8594 C C . LYS H 1 27 ? 10.090 50.767 93.120 1.00 40.47 27 LYS H C 1
ATOM 8595 O O . LYS H 1 27 ? 11.098 51.017 93.793 1.00 41.01 27 LYS H O 1
ATOM 8601 N N . ASP H 1 28 ? 10.016 49.719 92.297 1.00 38.13 28 ASP H N 1
ATOM 8602 C CA . ASP H 1 28 ? 11.043 48.694 92.279 1.00 36.57 28 ASP H CA 1
ATOM 8603 C C . ASP H 1 28 ? 11.643 48.502 90.882 1.00 35.56 28 ASP H C 1
ATOM 8604 O O . ASP H 1 28 ? 12.104 47.413 90.558 1.00 34.28 28 ASP H O 1
ATOM 8609 N N . SER H 1 29 ? 11.671 49.555 90.071 1.00 34.52 29 SER H N 1
ATOM 8610 C CA . SER H 1 29 ? 11.878 49.339 88.640 1.00 34.58 29 SER H CA 1
ATOM 8611 C C . SER H 1 29 ? 13.297 48.934 88.272 1.00 34.35 29 SER H C 1
ATOM 8612 O O . SER H 1 29 ? 13.491 48.238 87.277 1.00 33.47 29 SER H O 1
ATOM 8615 N N . ALA H 1 30 ? 14.282 49.347 89.087 1.00 34.76 30 ALA H N 1
ATOM 8616 C CA . ALA H 1 30 ? 15.667 48.944 88.856 1.00 34.07 30 ALA H CA 1
ATOM 8617 C C . ALA H 1 30 ? 15.739 47.430 88.816 1.00 32.74 30 ALA H C 1
ATOM 8618 O O . ALA H 1 30 ? 16.288 46.828 87.894 1.00 33.65 30 ALA H O 1
ATOM 8620 N N . ASN H 1 31 ? 15.183 46.822 89.849 1.00 30.82 31 ASN H N 1
ATOM 8621 C CA . ASN H 1 31 ? 15.268 45.394 90.073 1.00 28.51 31 ASN H CA 1
ATOM 8622 C C . ASN H 1 31 ? 14.403 44.656 89.064 1.00 26.56 31 ASN H C 1
ATOM 8623 O O . ASN H 1 31 ? 14.824 43.663 88.497 1.00 24.81 31 ASN H O 1
ATOM 8628 N N . LEU H 1 32 ? 13.198 45.156 88.861 1.00 25.30 32 LEU H N 1
ATOM 8629 C CA . LEU H 1 32 ? 12.263 44.460 87.971 1.00 25.48 32 LEU H CA 1
ATOM 8630 C C . LEU H 1 32 ? 12.735 44.540 86.541 1.00 25.40 32 LEU H C 1
ATOM 8631 O O . LEU H 1 32 ? 12.663 43.548 85.839 1.00 25.75 32 LEU H O 1
ATOM 8636 N N . GLY H 1 33 ? 13.227 45.707 86.135 1.00 24.78 33 GLY H N 1
ATOM 8637 C CA . GLY H 1 33 ? 13.812 45.888 84.799 1.00 26.80 33 GLY H CA 1
ATOM 8638 C C . GLY H 1 33 ? 14.934 44.882 84.532 1.00 26.59 33 GLY H C 1
ATOM 8639 O O . GLY H 1 33 ? 14.992 44.232 83.490 1.00 26.85 33 GLY H O 1
ATOM 8640 N N . LEU H 1 34 ? 15.842 44.726 85.489 1.00 26.27 34 LEU H N 1
ATOM 8641 C CA . LEU H 1 34 ? 16.903 43.759 85.307 1.00 25.47 34 LEU H CA 1
ATOM 8642 C C . LEU H 1 34 ? 16.342 42.333 85.304 1.00 24.44 34 LEU H C 1
ATOM 8643 O O . LEU H 1 34 ? 16.773 41.524 84.510 1.00 24.36 34 LEU H O 1
ATOM 8648 N N . ARG H 1 35 ? 15.345 42.044 86.134 1.00 24.89 35 ARG H N 1
ATOM 8649 C CA . ARG H 1 35 ? 14.801 40.653 86.144 1.00 26.18 35 ARG H CA 1
ATOM 8650 C C . ARG H 1 35 ? 14.136 40.342 84.816 1.00 25.11 35 ARG H C 1
ATOM 8651 O O . ARG H 1 35 ? 14.217 39.213 84.298 1.00 26.11 35 ARG H O 1
ATOM 8659 N N . PHE H 1 36 ? 13.458 41.349 84.275 1.00 25.27 36 PHE H N 1
ATOM 8660 C CA . PHE H 1 36 ? 12.794 41.234 82.971 1.00 24.19 36 PHE H CA 1
ATOM 8661 C C . PHE H 1 36 ? 13.849 40.807 81.929 1.00 24.19 36 PHE H C 1
ATOM 8662 O O . PHE H 1 36 ? 13.655 39.835 81.187 1.00 21.44 36 PHE H O 1
ATOM 8670 N N . PHE H 1 37 ? 14.981 41.509 81.911 1.00 22.90 37 PHE H N 1
ATOM 8671 C CA . PHE H 1 37 ? 15.962 41.221 80.879 1.00 22.68 37 PHE H CA 1
ATOM 8672 C C . PHE H 1 37 ? 16.655 39.921 81.097 1.00 21.20 37 PHE H C 1
ATOM 8673 O O . PHE H 1 37 ? 16.939 39.191 80.119 1.00 20.88 37 PHE H O 1
ATOM 8681 N N . LEU H 1 38 ? 16.897 39.569 82.357 1.00 20.03 38 LEU H N 1
ATOM 8682 C CA . LEU H 1 38 ? 17.540 38.274 82.645 1.00 20.33 38 LEU H CA 1
ATOM 8683 C C . LEU H 1 38 ? 16.614 37.152 82.195 1.00 22.12 38 LEU H C 1
ATOM 8684 O O . LEU H 1 38 ? 17.086 36.111 81.769 1.00 21.46 38 LEU H O 1
ATOM 8689 N N . LYS H 1 39 ? 15.295 37.378 82.362 1.00 21.37 39 LYS H N 1
ATOM 8690 C CA . LYS H 1 39 ? 14.324 36.366 81.933 1.00 22.21 39 LYS H CA 1
ATOM 8691 C C . LYS H 1 39 ? 14.347 36.200 80.379 1.00 20.68 39 LYS H C 1
ATOM 8692 O O . LYS H 1 39 ? 14.330 35.071 79.874 1.00 20.73 39 LYS H O 1
ATOM 8698 N N . ILE H 1 40 ? 14.364 37.310 79.635 1.00 20.97 40 ILE H N 1
ATOM 8699 C CA . ILE H 1 40 ? 14.562 37.245 78.191 1.00 21.98 40 ILE H CA 1
ATOM 8700 C C . ILE H 1 40 ? 15.777 36.381 77.844 1.00 22.40 40 ILE H C 1
ATOM 8701 O O . ILE H 1 40 ? 15.684 35.475 76.993 1.00 21.84 40 ILE H O 1
ATOM 8706 N N . PHE H 1 41 ? 16.922 36.651 78.481 1.00 22.80 41 PHE H N 1
ATOM 8707 C CA . PHE H 1 41 ? 18.136 35.897 78.112 1.00 23.08 41 PHE H CA 1
ATOM 8708 C C . PHE H 1 41 ? 18.143 34.456 78.620 1.00 23.06 41 PHE H C 1
ATOM 8709 O O . PHE H 1 41 ? 18.838 33.604 78.063 1.00 24.78 41 PHE H O 1
ATOM 8717 N N . GLU H 1 42 ? 17.319 34.162 79.624 1.00 23.30 42 GLU H N 1
ATOM 8718 C CA . GLU H 1 42 ? 17.169 32.777 80.099 1.00 22.63 42 GLU H CA 1
ATOM 8719 C C . GLU H 1 42 ? 16.424 31.933 79.067 1.00 23.12 42 GLU H C 1
ATOM 8720 O O . GLU H 1 42 ? 16.807 30.794 78.755 1.00 23.29 42 GLU H O 1
ATOM 8726 N N . ILE H 1 43 ? 15.319 32.490 78.554 1.00 21.15 43 ILE H N 1
ATOM 8727 C CA . ILE H 1 43 ? 14.563 31.811 77.500 1.00 21.48 43 ILE H CA 1
ATOM 8728 C C . ILE H 1 43 ? 15.343 31.748 76.206 1.00 21.28 43 ILE H C 1
ATOM 8729 O O . ILE H 1 43 ? 15.353 30.699 75.536 1.00 22.74 43 ILE H O 1
ATOM 8734 N N . ALA H 1 44 ? 15.967 32.860 75.814 1.00 20.94 44 ALA H N 1
ATOM 8735 C CA . ALA H 1 44 ? 16.639 32.913 74.540 1.00 22.88 44 ALA H CA 1
ATOM 8736 C C . ALA H 1 44 ? 18.061 33.495 74.667 1.00 23.65 44 ALA H C 1
ATOM 8737 O O . ALA H 1 44 ? 18.256 34.672 74.464 1.00 22.57 44 ALA H O 1
ATOM 8739 N N . PRO H 1 45 ? 19.032 32.669 75.083 1.00 25.40 45 PRO H N 1
ATOM 8740 C CA . PRO H 1 45 ? 20.408 33.146 75.324 1.00 26.39 45 PRO H CA 1
ATOM 8741 C C . PRO H 1 45 ? 20.964 33.809 74.078 1.00 27.28 45 PRO H C 1
ATOM 8742 O O . PRO H 1 45 ? 21.674 34.816 74.169 1.00 27.33 45 PRO H O 1
ATOM 8746 N N . SER H 1 46 ? 20.538 33.338 72.912 1.00 27.68 46 SER H N 1
ATOM 8747 C CA . SER H 1 46 ? 21.030 33.888 71.668 1.00 27.99 46 SER H CA 1
ATOM 8748 C C . SER H 1 46 ? 20.692 35.381 71.476 1.00 27.63 46 SER H C 1
ATOM 8749 O O . SER H 1 46 ? 21.417 36.083 70.781 1.00 26.71 46 SER H O 1
ATOM 8752 N N . ALA H 1 47 ? 19.578 35.835 72.055 1.00 25.98 47 ALA H N 1
ATOM 8753 C CA . ALA H 1 47 ? 19.176 37.220 72.019 1.00 26.44 47 ALA H CA 1
ATOM 8754 C C . ALA H 1 47 ? 20.237 38.158 72.599 1.00 27.20 47 ALA H C 1
ATOM 8755 O O . ALA H 1 47 ? 20.302 39.314 72.235 1.00 26.92 47 ALA H O 1
ATOM 8757 N N . ARG H 1 48 ? 21.088 37.618 73.463 1.00 28.18 48 ARG H N 1
ATOM 8758 C CA . ARG H 1 48 ? 22.101 38.382 74.157 1.00 29.10 48 ARG H CA 1
ATOM 8759 C C . ARG H 1 48 ? 23.056 39.053 73.150 1.00 29.42 48 ARG H C 1
ATOM 8760 O O . ARG H 1 48 ? 23.364 40.241 73.270 1.00 28.79 48 ARG H O 1
ATOM 8768 N N . GLN H 1 49 ? 23.414 38.300 72.111 1.00 29.39 49 GLN H N 1
ATOM 8769 C CA . GLN H 1 49 ? 24.291 38.749 71.032 1.00 30.62 49 GLN H CA 1
ATOM 8770 C C . GLN H 1 49 ? 23.783 39.910 70.165 1.00 30.63 49 GLN H C 1
ATOM 8771 O O . GLN H 1 49 ? 24.581 40.558 69.451 1.00 29.53 49 GLN H O 1
ATOM 8777 N N . MET H 1 50 ? 22.482 40.230 70.239 1.00 30.09 50 MET H N 1
ATOM 8778 C CA . MET H 1 50 ? 21.987 41.398 69.525 1.00 30.12 50 MET H CA 1
ATOM 8779 C C . MET H 1 50 ? 22.398 42.737 70.176 1.00 29.13 50 MET H C 1
ATOM 8780 O O . MET H 1 50 ? 22.422 43.764 69.520 1.00 28.48 50 MET H O 1
ATOM 8785 N N . PHE H 1 51 ? 22.762 42.698 71.447 1.00 28.36 51 PHE H N 1
ATOM 8786 C CA . PHE H 1 51 ? 23.102 43.907 72.211 1.00 29.47 51 PHE H CA 1
ATOM 8787 C C . PHE H 1 51 ? 24.637 44.056 72.240 1.00 31.12 51 PHE H C 1
ATOM 8788 O O . PHE H 1 51 ? 25.297 43.223 72.831 1.00 31.56 51 PHE H O 1
ATOM 8796 N N . PRO H 1 52 ? 25.236 45.053 71.582 1.00 32.14 52 PRO H N 1
ATOM 8797 C CA . PRO H 1 52 ? 26.712 45.145 71.573 1.00 32.70 52 PRO H CA 1
ATOM 8798 C C . PRO H 1 52 ? 27.384 45.037 72.956 1.00 31.71 52 PRO H C 1
ATOM 8799 O O . PRO H 1 52 ? 28.435 44.385 73.060 1.00 32.25 52 PRO H O 1
ATOM 8803 N N . PHE H 1 53 ? 26.763 45.598 73.987 1.00 31.47 53 PHE H N 1
ATOM 8804 C CA . PHE H 1 53 ? 27.289 45.548 75.357 1.00 30.92 53 PHE H CA 1
ATOM 8805 C C . PHE H 1 53 ? 27.102 44.233 76.106 1.00 31.19 53 PHE H C 1
ATOM 8806 O O . PHE H 1 53 ? 27.454 44.140 77.276 1.00 32.19 53 PHE H O 1
ATOM 8814 N N . LEU H 1 54 ? 26.609 43.205 75.437 1.00 29.77 54 LEU H N 1
ATOM 8815 C CA . LEU H 1 54 ? 26.494 41.887 76.063 1.00 30.06 54 LEU H CA 1
ATOM 8816 C C . LEU H 1 54 ? 27.320 40.836 75.351 1.00 30.57 54 LEU H C 1
ATOM 8817 O O . LEU H 1 54 ? 27.165 39.657 75.622 1.00 30.44 54 LEU H O 1
ATOM 8822 N N . ARG H 1 55 ? 28.196 41.251 74.430 1.00 31.90 55 ARG H N 1
ATOM 8823 C CA . ARG H 1 55 ? 28.896 40.258 73.607 1.00 34.87 55 ARG H CA 1
ATOM 8824 C C . ARG H 1 55 ? 30.153 39.719 74.307 1.00 36.19 55 ARG H C 1
ATOM 8825 O O . ARG H 1 55 ? 30.777 38.743 73.867 1.00 36.58 55 ARG H O 1
ATOM 8833 N N . ASP H 1 56 ? 30.510 40.341 75.422 1.00 37.47 56 ASP H N 1
ATOM 8834 C CA . ASP H 1 56 ? 31.668 39.867 76.195 1.00 37.89 56 ASP H CA 1
ATOM 8835 C C . ASP H 1 56 ? 31.244 38.775 77.209 1.00 37.92 56 ASP H C 1
ATOM 8836 O O . ASP H 1 56 ? 30.700 39.084 78.262 1.00 37.71 56 ASP H O 1
ATOM 8841 N N . SER H 1 57 ? 31.503 37.502 76.898 1.00 37.49 57 SER H N 1
ATOM 8842 C CA . SER H 1 57 ? 31.030 36.413 77.753 1.00 38.01 57 SER H CA 1
ATOM 8843 C C . SER H 1 57 ? 31.640 36.393 79.150 1.00 37.71 57 SER H C 1
ATOM 8844 O O . SER H 1 57 ? 31.056 35.805 80.048 1.00 37.98 57 SER H O 1
ATOM 8847 N N . ASP H 1 58 ? 32.781 37.066 79.353 1.00 37.70 58 ASP H N 1
ATOM 8848 C CA . ASP H 1 58 ? 33.423 37.076 80.685 1.00 37.37 58 ASP H CA 1
ATOM 8849 C C . ASP H 1 58 ? 32.864 38.128 81.652 1.00 36.23 58 ASP H C 1
ATOM 8850 O O . ASP H 1 58 ? 33.238 38.173 82.831 1.00 35.22 58 ASP H O 1
ATOM 8855 N N . VAL H 1 59 ? 31.962 38.979 81.178 1.00 35.85 59 VAL H N 1
ATOM 8856 C CA . VAL H 1 59 ? 31.221 39.793 82.137 1.00 34.84 59 VAL H CA 1
ATOM 8857 C C . VAL H 1 59 ? 29.795 39.231 82.374 1.00 34.47 59 VAL H C 1
ATOM 8858 O O . VAL H 1 59 ? 29.003 39.153 81.436 1.00 33.24 59 VAL H O 1
ATOM 8862 N N . PRO H 1 60 ? 29.527 38.793 83.604 1.00 33.85 60 PRO H N 1
ATOM 8863 C CA . PRO H 1 60 ? 28.221 38.223 83.950 1.00 33.57 60 PRO H CA 1
ATOM 8864 C C . PRO H 1 60 ? 27.074 39.187 83.657 1.00 32.92 60 PRO H C 1
ATOM 8865 O O . PRO H 1 60 ? 27.185 40.382 83.909 1.00 32.03 60 PRO H O 1
ATOM 8869 N N . LEU H 1 61 ? 25.974 38.660 83.135 1.00 33.56 61 LEU H N 1
ATOM 8870 C CA . LEU H 1 61 ? 24.755 39.478 82.948 1.00 33.64 61 LEU H CA 1
ATOM 8871 C C . LEU H 1 61 ? 24.304 40.185 84.224 1.00 33.43 61 LEU H C 1
ATOM 8872 O O . LEU H 1 61 ? 23.819 41.325 84.169 1.00 33.45 61 LEU H O 1
ATOM 8877 N N . GLU H 1 62 ? 24.454 39.498 85.351 1.00 34.00 62 GLU H N 1
ATOM 8878 C CA . GLU H 1 62 ? 23.916 39.944 86.636 1.00 36.59 62 GLU H CA 1
ATOM 8879 C C . GLU H 1 62 ? 24.631 41.179 87.127 1.00 36.89 62 GLU H C 1
ATOM 8880 O O . GLU H 1 62 ? 24.063 41.950 87.890 1.00 37.85 62 GLU H O 1
ATOM 8886 N N . THR H 1 63 ? 25.884 41.365 86.712 1.00 37.32 63 THR H N 1
ATOM 8887 C CA . THR H 1 63 ? 26.651 42.525 87.187 1.00 38.61 63 THR H CA 1
ATOM 8888 C C . THR H 1 63 ? 26.916 43.524 86.070 1.00 38.90 63 THR H C 1
ATOM 8889 O O . THR H 1 63 ? 27.437 44.620 86.321 1.00 41.30 63 THR H O 1
ATOM 8893 N N . ASN H 1 64 ? 26.549 43.185 84.836 1.00 37.18 64 ASN H N 1
ATOM 8894 C CA . ASN H 1 64 ? 26.802 44.131 83.755 1.00 35.82 64 ASN H CA 1
ATOM 8895 C C . ASN H 1 64 ? 26.184 45.524 83.990 1.00 35.15 64 ASN H C 1
ATOM 8896 O O . ASN H 1 64 ? 24.971 45.689 84.013 1.00 33.80 64 ASN H O 1
ATOM 8901 N N . PRO H 1 65 ? 27.020 46.546 84.204 1.00 34.90 65 PRO H N 1
ATOM 8902 C CA . PRO H 1 65 ? 26.504 47.882 84.568 1.00 34.27 65 PRO H CA 1
ATOM 8903 C C . PRO H 1 65 ? 25.605 48.493 83.470 1.00 32.60 65 PRO H C 1
ATOM 8904 O O . PRO H 1 65 ? 24.616 49.152 83.743 1.00 33.77 65 PRO H O 1
ATOM 8908 N N . LYS H 1 66 ? 25.967 48.270 82.220 1.00 31.38 66 LYS H N 1
ATOM 8909 C CA . LYS H 1 66 ? 25.228 48.814 81.113 1.00 30.98 66 LYS H CA 1
ATOM 8910 C C . LYS H 1 66 ? 23.853 48.089 80.946 1.00 30.33 66 LYS H C 1
ATOM 8911 O O . LYS H 1 66 ? 22.864 48.727 80.603 1.00 28.97 66 LYS H O 1
ATOM 8917 N N . LEU H 1 67 ? 23.811 46.785 81.186 1.00 28.77 67 LEU H N 1
ATOM 8918 C CA . LEU H 1 67 ? 22.498 46.071 81.165 1.00 28.52 67 LEU H CA 1
ATOM 8919 C C . LEU H 1 67 ? 21.550 46.679 82.199 1.00 28.92 67 LEU H C 1
ATOM 8920 O O . LEU H 1 67 ? 20.392 46.842 81.913 1.00 27.23 67 LEU H O 1
ATOM 8925 N N . LYS H 1 68 ? 22.042 47.034 83.395 1.00 28.79 68 LYS H N 1
ATOM 8926 C CA . LYS H 1 68 ? 21.131 47.617 84.407 1.00 30.76 68 LYS H CA 1
ATOM 8927 C C . LYS H 1 68 ? 20.472 48.917 83.947 1.00 30.71 68 LYS H C 1
ATOM 8928 O O . LYS H 1 68 ? 19.285 49.151 84.220 1.00 31.46 68 LYS H O 1
ATOM 8934 N N . THR H 1 69 ? 21.251 49.774 83.276 1.00 30.97 69 THR H N 1
ATOM 8935 C CA . THR H 1 69 ? 20.761 51.080 82.824 1.00 31.18 69 THR H CA 1
ATOM 8936 C C . THR H 1 69 ? 19.821 50.894 81.656 1.00 29.99 69 THR H C 1
ATOM 8937 O O . THR H 1 69 ? 18.728 51.508 81.591 1.00 28.92 69 THR H O 1
ATOM 8941 N N . HIS H 1 70 ? 20.240 50.040 80.728 1.00 28.66 70 HIS H N 1
ATOM 8942 C CA . HIS H 1 70 ? 19.370 49.692 79.591 1.00 27.84 70 HIS H CA 1
ATOM 8943 C C . HIS H 1 70 ? 18.027 49.083 80.072 1.00 27.64 70 HIS H C 1
ATOM 8944 O O . HIS H 1 70 ? 16.937 49.507 79.626 1.00 26.36 70 HIS H O 1
ATOM 8951 N N . ALA H 1 71 ? 18.119 48.076 80.941 1.00 28.37 71 ALA H N 1
ATOM 8952 C CA . ALA H 1 71 ? 16.937 47.307 81.345 1.00 28.17 71 ALA H CA 1
ATOM 8953 C C . ALA H 1 71 ? 15.901 48.228 81.964 1.00 29.08 71 ALA H C 1
ATOM 8954 O O . ALA H 1 71 ? 14.724 48.179 81.601 1.00 29.20 71 ALA H O 1
ATOM 8956 N N . VAL H 1 72 ? 16.315 49.063 82.923 1.00 30.34 72 VAL H N 1
ATOM 8957 C CA . VAL H 1 72 ? 15.354 49.933 83.614 1.00 30.76 72 VAL H CA 1
ATOM 8958 C C . VAL H 1 72 ? 14.726 50.920 82.643 1.00 30.56 72 VAL H C 1
ATOM 8959 O O . VAL H 1 72 ? 13.515 51.164 82.699 1.00 30.06 72 VAL H O 1
ATOM 8963 N N . SER H 1 73 ? 15.547 51.519 81.778 1.00 29.08 73 SER H N 1
ATOM 8964 C CA . SER H 1 73 ? 15.031 52.412 80.773 1.00 30.10 73 SER H CA 1
ATOM 8965 C C . SER H 1 73 ? 13.921 51.729 79.913 1.00 28.35 73 SER H C 1
ATOM 8966 O O . SER H 1 73 ? 12.833 52.314 79.665 1.00 27.27 73 SER H O 1
ATOM 8969 N N . VAL H 1 74 ? 14.184 50.509 79.444 1.00 26.63 74 VAL H N 1
ATOM 8970 C CA . VAL H 1 74 ? 13.161 49.842 78.600 1.00 27.25 74 VAL H CA 1
ATOM 8971 C C . VAL H 1 74 ? 11.934 49.428 79.407 1.00 26.38 74 VAL H C 1
ATOM 8972 O O . VAL H 1 74 ? 10.798 49.513 78.910 1.00 26.27 74 VAL H O 1
ATOM 8976 N N . PHE H 1 75 ? 12.150 48.938 80.625 1.00 25.27 75 PHE H N 1
ATOM 8977 C CA . PHE H 1 75 ? 11.010 48.504 81.447 1.00 25.44 75 PHE H CA 1
ATOM 8978 C C . PHE H 1 75 ? 10.114 49.700 81.825 1.00 26.14 75 PHE H C 1
ATOM 8979 O O . PHE H 1 75 ? 8.882 49.618 81.718 1.00 26.98 75 PHE H O 1
ATOM 8987 N N . VAL H 1 76 ? 10.734 50.831 82.221 1.00 26.78 76 VAL H N 1
ATOM 8988 C CA . VAL H 1 76 ? 9.959 52.060 82.513 1.00 26.38 76 VAL H CA 1
ATOM 8989 C C . VAL H 1 76 ? 9.241 52.579 81.300 1.00 26.92 76 VAL H C 1
ATOM 8990 O O . VAL H 1 76 ? 8.077 52.941 81.396 1.00 26.60 76 VAL H O 1
ATOM 8994 N N . MET H 1 77 ? 9.938 52.612 80.167 1.00 26.06 77 MET H N 1
ATOM 8995 C CA . MET H 1 77 ? 9.293 53.035 78.940 1.00 26.29 77 MET H CA 1
ATOM 8996 C C . MET H 1 77 ? 8.065 52.198 78.613 1.00 26.06 77 MET H C 1
ATOM 8997 O O . MET H 1 77 ? 7.056 52.719 78.166 1.00 27.30 77 MET H O 1
ATOM 9002 N N . THR H 1 78 ? 8.196 50.887 78.731 1.00 25.58 78 THR H N 1
ATOM 9003 C CA . THR H 1 78 ? 7.100 49.967 78.438 1.00 24.57 78 THR H CA 1
ATOM 9004 C C . THR H 1 78 ? 5.946 50.189 79.370 1.00 25.04 78 THR H C 1
ATOM 9005 O O . THR H 1 78 ? 4.791 50.339 78.954 1.00 25.06 78 THR H O 1
ATOM 9009 N N . CYS H 1 79 ? 6.236 50.220 80.651 1.00 25.32 79 CYS H N 1
ATOM 9010 C CA . CYS H 1 79 ? 5.177 50.386 81.654 1.00 26.14 79 CYS H CA 1
ATOM 9011 C C . CYS H 1 79 ? 4.462 51.760 81.573 1.00 27.23 79 CYS H C 1
ATOM 9012 O O . CYS H 1 79 ? 3.217 51.864 81.755 1.00 26.40 79 CYS H O 1
ATOM 9015 N N . GLU H 1 80 ? 5.233 52.816 81.269 1.00 27.11 80 GLU H N 1
ATOM 9016 C CA . GLU H 1 80 ? 4.643 54.123 81.037 1.00 28.93 80 GLU H CA 1
ATOM 9017 C C . GLU H 1 80 ? 3.826 54.205 79.762 1.00 29.97 80 GLU H C 1
ATOM 9018 O O . GLU H 1 80 ? 2.792 54.888 79.722 1.00 30.61 80 GLU H O 1
ATOM 9024 N N . ALA H 1 81 ? 4.249 53.508 78.704 1.00 29.97 81 ALA H N 1
ATOM 9025 C CA . ALA H 1 81 ? 3.358 53.429 77.532 1.00 29.40 81 ALA H CA 1
ATOM 9026 C C . ALA H 1 81 ? 2.001 52.807 77.895 1.00 29.63 81 ALA H C 1
ATOM 9027 O O . ALA H 1 81 ? 0.950 53.293 77.450 1.00 29.99 81 ALA H O 1
ATOM 9029 N N . ALA H 1 82 ? 2.020 51.694 78.634 1.00 29.11 82 ALA H N 1
ATOM 9030 C CA . ALA H 1 82 ? 0.766 51.104 79.134 1.00 29.08 82 ALA H CA 1
ATOM 9031 C C . ALA H 1 82 ? 0.015 52.058 80.084 1.00 29.73 82 ALA H C 1
ATOM 9032 O O . ALA H 1 82 ? -1.192 52.253 79.967 1.00 29.84 82 ALA H O 1
ATOM 9034 N N . ALA H 1 83 ? 0.735 52.684 81.008 1.00 31.44 83 ALA H N 1
ATOM 9035 C CA . ALA H 1 83 ? 0.058 53.580 81.947 1.00 32.99 83 ALA H CA 1
ATOM 9036 C C . ALA H 1 83 ? -0.603 54.798 81.301 1.00 33.61 83 ALA H C 1
ATOM 9037 O O . ALA H 1 83 ? -1.541 55.345 81.857 1.00 34.22 83 ALA H O 1
ATOM 9039 N N . GLN H 1 84 ? -0.131 55.204 80.126 1.00 34.74 84 GLN H N 1
ATOM 9040 C CA . GLN H 1 84 ? -0.626 56.418 79.472 1.00 35.18 84 GLN H CA 1
ATOM 9041 C C . GLN H 1 84 ? -1.520 56.115 78.278 1.00 34.62 84 GLN H C 1
ATOM 9042 O O . GLN H 1 84 ? -1.954 57.038 77.608 1.00 35.37 84 GLN H O 1
ATOM 9048 N N . LEU H 1 85 ? -1.775 54.829 78.001 1.00 34.15 85 LEU H N 1
ATOM 9049 C CA . LEU H 1 85 ? -2.412 54.445 76.759 1.00 33.05 85 LEU H CA 1
ATOM 9050 C C . LEU H 1 85 ? -3.847 54.974 76.677 1.00 33.95 85 LEU H C 1
ATOM 9051 O O . LEU H 1 85 ? -4.205 55.643 75.724 1.00 33.86 85 LEU H O 1
ATOM 9056 N N . ARG H 1 86 ? -4.676 54.689 77.669 1.00 36.40 86 ARG H N 1
ATOM 9057 C CA . ARG H 1 86 ? -6.048 55.252 77.665 1.00 37.83 86 ARG H CA 1
ATOM 9058 C C . ARG H 1 86 ? -6.048 56.788 77.673 1.00 38.78 86 ARG H C 1
ATOM 9059 O O . ARG H 1 86 ? -6.689 57.424 76.831 1.00 39.40 86 ARG H O 1
ATOM 9067 N N . LYS H 1 87 ? -5.297 57.372 78.600 1.00 40.40 87 LYS H N 1
ATOM 9068 C CA . LYS H 1 87 ? -5.192 58.823 78.747 1.00 41.38 87 LYS H CA 1
ATOM 9069 C C . LYS H 1 87 ? -4.823 59.483 77.440 1.00 40.98 87 LYS H C 1
ATOM 9070 O O . LYS H 1 87 ? -5.527 60.384 76.964 1.00 41.27 87 LYS H O 1
ATOM 9076 N N . ALA H 1 88 ? -3.742 59.017 76.814 1.00 40.59 88 ALA H N 1
ATOM 9077 C CA . ALA H 1 88 ? -3.242 59.670 75.611 1.00 39.93 88 ALA H CA 1
ATOM 9078 C C . ALA H 1 88 ? -4.001 59.194 74.385 1.00 38.94 88 ALA H C 1
ATOM 9079 O O . ALA H 1 88 ? -3.910 59.806 73.324 1.00 39.40 88 ALA H O 1
ATOM 9081 N N . GLY H 1 89 ? -4.773 58.117 74.530 1.00 38.42 89 GLY H N 1
ATOM 9082 C CA . GLY H 1 89 ? -5.477 57.527 73.398 1.00 38.02 89 GLY H CA 1
ATOM 9083 C C . GLY H 1 89 ? -4.578 56.902 72.342 1.00 37.76 89 GLY H C 1
ATOM 9084 O O . GLY H 1 89 ? -4.994 56.667 71.217 1.00 38.53 89 GLY H O 1
ATOM 9085 N N . LYS H 1 90 ? -3.346 56.584 72.724 1.00 36.99 90 LYS H N 1
ATOM 9086 C CA . LYS H 1 90 ? -2.385 56.015 71.813 1.00 36.37 90 LYS H CA 1
ATOM 9087 C C . LYS H 1 90 ? -1.126 55.702 72.617 1.00 34.84 90 LYS H C 1
ATOM 9088 O O . LYS H 1 90 ? -0.985 56.085 73.794 1.00 33.82 90 LYS H O 1
ATOM 9094 N N . ILE H 1 91 ? -0.222 55.014 71.952 1.00 34.33 91 ILE H N 1
ATOM 9095 C CA . ILE H 1 91 ? 1.052 54.639 72.516 1.00 33.38 91 ILE H CA 1
ATOM 9096 C C . ILE H 1 91 ? 1.964 55.860 72.458 1.00 34.19 91 ILE H C 1
ATOM 9097 O O . ILE H 1 91 ? 2.136 56.453 71.404 1.00 34.33 91 ILE H O 1
ATOM 9102 N N . THR H 1 92 ? 2.523 56.226 73.606 1.00 34.24 92 THR H N 1
ATOM 9103 C CA . THR H 1 92 ? 3.578 57.237 73.683 1.00 35.33 92 THR H CA 1
ATOM 9104 C C . THR H 1 92 ? 4.819 56.547 74.227 1.00 35.98 92 THR H C 1
ATOM 9105 O O . THR H 1 92 ? 4.707 55.641 75.060 1.00 35.95 92 THR H O 1
ATOM 9109 N N . VAL H 1 93 ? 5.997 56.966 73.781 1.00 35.90 93 VAL H N 1
ATOM 9110 C CA . VAL H 1 93 ? 7.213 56.419 74.321 1.00 36.50 93 VAL H CA 1
ATOM 9111 C C . VAL H 1 93 ? 8.084 57.520 74.920 1.00 37.97 93 VAL H C 1
ATOM 9112 O O . VAL H 1 93 ? 8.494 58.435 74.210 1.00 38.89 93 VAL H O 1
ATOM 9116 N N . ARG H 1 94 ? 8.382 57.432 76.214 1.00 38.68 94 ARG H N 1
ATOM 9117 C CA . ARG H 1 94 ? 8.968 58.583 76.920 1.00 39.21 94 ARG H CA 1
ATOM 9118 C C . ARG H 1 94 ? 10.329 58.953 76.342 1.00 39.19 94 ARG H C 1
ATOM 9119 O O . ARG H 1 94 ? 11.143 58.078 76.056 1.00 38.46 94 ARG H O 1
ATOM 9127 N N . GLU H 1 95 ? 10.575 60.254 76.156 1.00 38.30 95 GLU H N 1
ATOM 9128 C CA . GLU H 1 95 ? 11.928 60.734 75.769 1.00 36.97 95 GLU H CA 1
ATOM 9129 C C . GLU H 1 95 ? 12.401 60.365 74.348 1.00 36.58 95 GLU H C 1
ATOM 9130 O O . GLU H 1 95 ? 13.558 60.650 73.937 1.00 34.89 95 GLU H O 1
ATOM 9136 N N . THR H 1 96 ? 11.501 59.766 73.577 1.00 34.59 96 THR H N 1
ATOM 9137 C CA . THR H 1 96 ? 11.842 59.376 72.238 1.00 34.37 96 THR H CA 1
ATOM 9138 C C . THR H 1 96 ? 10.587 59.384 71.366 1.00 34.23 96 THR H C 1
ATOM 9139 O O . THR H 1 96 ? 9.567 59.982 71.712 1.00 34.76 96 THR H O 1
ATOM 9143 N N . THR H 1 97 ? 10.647 58.676 70.268 1.00 33.04 97 THR H N 1
ATOM 9144 C CA . THR H 1 97 ? 9.601 58.693 69.305 1.00 32.74 97 THR H CA 1
ATOM 9145 C C . THR H 1 97 ? 9.507 57.261 68.740 1.00 32.57 97 THR H C 1
ATOM 9146 O O . THR H 1 97 ? 10.500 56.509 68.786 1.00 32.90 97 THR H O 1
ATOM 9150 N N . LEU H 1 98 ? 8.323 56.866 68.278 1.00 31.96 98 LEU H N 1
ATOM 9151 C CA . LEU H 1 98 ? 8.149 55.579 67.578 1.00 32.58 98 LEU H CA 1
ATOM 9152 C C . LEU H 1 98 ? 9.000 55.431 66.321 1.00 32.69 98 LEU H C 1
ATOM 9153 O O . LEU H 1 98 ? 9.460 54.333 65.997 1.00 31.89 98 LEU H O 1
ATOM 9158 N N . LYS H 1 99 ? 9.179 56.530 65.583 1.00 33.93 99 LYS H N 1
ATOM 9159 C CA . LYS H 1 99 ? 10.009 56.487 64.365 1.00 34.90 99 LYS H CA 1
ATOM 9160 C C . LYS H 1 99 ? 11.448 56.085 64.676 1.00 34.43 99 LYS H C 1
ATOM 9161 O O . LYS H 1 99 ? 12.043 55.243 63.979 1.00 35.06 99 LYS H O 1
ATOM 9167 N N . ARG H 1 100 ? 11.983 56.734 65.699 1.00 33.22 100 ARG H N 1
ATOM 9168 C CA . ARG H 1 100 ? 13.324 56.487 66.189 1.00 32.97 100 ARG H CA 1
ATOM 9169 C C . ARG H 1 100 ? 13.446 55.006 66.640 1.00 32.00 100 ARG H C 1
ATOM 9170 O O . ARG H 1 100 ? 14.447 54.343 66.366 1.00 30.27 100 ARG H O 1
ATOM 9178 N N . LEU H 1 101 ? 12.427 54.516 67.337 1.00 31.21 101 LEU H N 1
ATOM 9179 C CA . LEU H 1 101 ? 12.490 53.169 67.885 1.00 31.16 101 LEU H CA 1
ATOM 9180 C C . LEU H 1 101 ? 12.403 52.161 66.759 1.00 30.98 101 LEU H C 1
ATOM 9181 O O . LEU H 1 101 ? 13.167 51.205 66.733 1.00 32.61 101 LEU H O 1
ATOM 9186 N N . GLY H 1 102 ? 11.488 52.364 65.807 1.00 32.22 102 GLY H N 1
ATOM 9187 C CA . GLY H 1 102 ? 11.430 51.493 64.650 1.00 30.94 102 GLY H CA 1
ATOM 9188 C C . GLY H 1 102 ? 12.756 51.422 63.877 1.00 32.31 102 GLY H C 1
ATOM 9189 O O . GLY H 1 102 ? 13.258 50.334 63.545 1.00 30.04 102 GLY H O 1
ATOM 9190 N N . GLY H 1 103 ? 13.344 52.593 63.655 1.00 32.28 103 GLY H N 1
ATOM 9191 C CA . GLY H 1 103 ? 14.625 52.701 62.962 1.00 32.86 103 GLY H CA 1
ATOM 9192 C C . GLY H 1 103 ? 15.697 51.861 63.619 1.00 32.70 103 GLY H C 1
ATOM 9193 O O . GLY H 1 103 ? 16.368 51.086 62.935 1.00 32.51 103 GLY H O 1
ATOM 9194 N N . THR H 1 104 ? 15.833 52.014 64.932 1.00 32.05 104 THR H N 1
ATOM 9195 C CA . THR H 1 104 ? 16.809 51.267 65.727 1.00 31.75 104 THR H CA 1
ATOM 9196 C C . THR H 1 104 ? 16.608 49.744 65.647 1.00 30.55 104 THR H C 1
ATOM 9197 O O . THR H 1 104 ? 17.532 49.007 65.319 1.00 29.05 104 THR H O 1
ATOM 9201 N N . HIS H 1 105 ? 15.395 49.293 65.946 1.00 29.30 105 HIS H N 1
ATOM 9202 C CA . HIS H 1 105 ? 15.094 47.846 66.007 1.00 28.69 105 HIS H CA 1
ATOM 9203 C C . HIS H 1 105 ? 15.248 47.141 64.679 1.00 29.17 105 HIS H C 1
ATOM 9204 O O . HIS H 1 105 ? 15.632 45.943 64.616 1.00 29.50 105 HIS H O 1
ATOM 9211 N N . LEU H 1 106 ? 14.966 47.892 63.611 1.00 29.60 106 LEU H N 1
ATOM 9212 C CA . LEU H 1 106 ? 15.237 47.413 62.259 1.00 30.99 106 LEU H CA 1
ATOM 9213 C C . LEU H 1 106 ? 16.729 47.274 61.964 1.00 30.12 106 LEU H C 1
ATOM 9214 O O . LEU H 1 106 ? 17.146 46.251 61.460 1.00 30.08 106 LEU H O 1
ATOM 9219 N N . LYS H 1 107 ? 17.522 48.298 62.281 1.00 31.43 107 LYS H N 1
ATOM 9220 C CA . LYS H 1 107 ? 18.975 48.226 62.127 1.00 32.29 107 LYS H CA 1
ATOM 9221 C C . LYS H 1 107 ? 19.600 47.096 62.915 1.00 33.85 107 LYS H C 1
ATOM 9222 O O . LYS H 1 107 ? 20.625 46.514 62.502 1.00 33.59 107 LYS H O 1
ATOM 9228 N N . TYR H 1 108 ? 19.010 46.802 64.071 1.00 32.74 108 TYR H N 1
ATOM 9229 C CA . TYR H 1 108 ? 19.555 45.770 64.933 1.00 34.15 108 TYR H CA 1
ATOM 9230 C C . TYR H 1 108 ? 19.022 44.391 64.601 1.00 34.46 108 TYR H C 1
ATOM 9231 O O . TYR H 1 108 ? 19.423 43.394 65.221 1.00 36.05 108 TYR H O 1
ATOM 9240 N N . GLY H 1 109 ? 18.094 44.338 63.650 1.00 34.13 109 GLY H N 1
ATOM 9241 C CA . GLY H 1 109 ? 17.605 43.074 63.132 1.00 32.97 109 GLY H CA 1
ATOM 9242 C C . GLY H 1 109 ? 16.638 42.347 64.040 1.00 32.75 109 GLY H C 1
ATOM 9243 O O . GLY H 1 109 ? 16.532 41.101 64.016 1.00 31.49 109 GLY H O 1
ATOM 9244 N N . VAL H 1 110 ? 15.913 43.121 64.834 1.00 31.40 110 VAL H N 1
ATOM 9245 C CA . VAL H 1 110 ? 14.959 42.564 65.784 1.00 31.08 110 VAL H CA 1
ATOM 9246 C C . VAL H 1 110 ? 13.782 41.929 65.050 1.00 32.41 110 VAL H C 1
ATOM 9247 O O . VAL H 1 110 ? 13.133 42.546 64.209 1.00 33.18 110 VAL H O 1
ATOM 9251 N N . ALA H 1 111 ? 13.510 40.680 65.377 1.00 33.12 111 ALA H N 1
ATOM 9252 C CA . ALA H 1 111 ? 12.504 39.923 64.642 1.00 34.13 111 ALA H CA 1
ATOM 9253 C C . ALA H 1 111 ? 11.213 39.742 65.431 1.00 34.46 111 ALA H C 1
ATOM 9254 O O . ALA H 1 111 ? 11.193 39.919 66.667 1.00 34.26 111 ALA H O 1
ATOM 9256 N N . ASP H 1 112 ? 10.179 39.274 64.739 1.00 32.90 112 ASP H N 1
ATOM 9257 C CA . ASP H 1 112 ? 8.905 38.908 65.385 1.00 32.84 112 ASP H CA 1
ATOM 9258 C C . ASP H 1 112 ? 9.061 37.932 66.552 1.00 31.22 112 ASP H C 1
ATOM 9259 O O . ASP H 1 112 ? 8.481 38.140 67.625 1.00 29.87 112 ASP H O 1
ATOM 9264 N N . GLY H 1 113 ? 9.819 36.855 66.350 1.00 29.29 113 GLY H N 1
ATOM 9265 C CA . GLY H 1 113 ? 10.066 35.907 67.427 1.00 28.85 113 GLY H CA 1
ATOM 9266 C C . GLY H 1 113 ? 10.688 36.539 68.676 1.00 28.98 113 GLY H C 1
ATOM 9267 O O . GLY H 1 113 ? 10.372 36.117 69.808 1.00 28.91 113 GLY H O 1
ATOM 9268 N N . HIS H 1 114 ? 11.519 37.569 68.484 1.00 27.00 114 HIS H N 1
ATOM 9269 C CA . HIS H 1 114 ? 12.101 38.310 69.611 1.00 27.18 114 HIS H CA 1
ATOM 9270 C C . HIS H 1 114 ? 10.996 39.005 70.402 1.00 25.49 114 HIS H C 1
ATOM 9271 O O . HIS H 1 114 ? 10.958 38.889 71.603 1.00 23.09 114 HIS H O 1
ATOM 9278 N N . PHE H 1 115 ? 10.101 39.732 69.728 1.00 24.45 115 PHE H N 1
ATOM 9279 C CA . PHE H 1 115 ? 8.996 40.369 70.471 1.00 23.96 115 PHE H CA 1
ATOM 9280 C C . PHE H 1 115 ? 8.134 39.358 71.224 1.00 22.80 115 PHE H C 1
ATOM 9281 O O . PHE H 1 115 ? 7.550 39.687 72.267 1.00 21.70 115 PHE H O 1
ATOM 9289 N N . GLU H 1 116 ? 8.004 38.138 70.678 1.00 22.84 116 GLU H N 1
ATOM 9290 C CA . GLU H 1 116 ? 7.190 37.118 71.354 1.00 22.93 116 GLU H CA 1
ATOM 9291 C C . GLU H 1 116 ? 7.789 36.709 72.679 1.00 22.28 116 GLU H C 1
ATOM 9292 O O . GLU H 1 116 ? 7.108 36.655 73.699 1.00 22.35 116 GLU H O 1
ATOM 9298 N N . VAL H 1 117 ? 9.087 36.387 72.654 1.00 21.86 117 VAL H N 1
ATOM 9299 C CA . VAL H 1 117 ? 9.798 35.984 73.866 1.00 22.17 117 VAL H CA 1
ATOM 9300 C C . VAL H 1 117 ? 9.769 37.107 74.906 1.00 20.60 117 VAL H C 1
ATOM 9301 O O . VAL H 1 117 ? 9.569 36.846 76.102 1.00 20.60 117 VAL H O 1
ATOM 9305 N N . THR H 1 118 ? 10.016 38.324 74.455 1.00 20.04 118 THR H N 1
ATOM 9306 C CA . THR H 1 118 ? 9.992 39.483 75.354 1.00 19.92 118 THR H CA 1
ATOM 9307 C C . THR H 1 118 ? 8.652 39.694 76.008 1.00 20.33 118 THR H C 1
ATOM 9308 O O . THR H 1 118 ? 8.539 39.951 77.214 1.00 18.69 118 THR H O 1
ATOM 9312 N N . ARG H 1 119 ? 7.586 39.529 75.210 1.00 19.23 119 ARG H N 1
ATOM 9313 C CA . ARG H 1 119 ? 6.243 39.577 75.788 1.00 20.57 119 ARG H CA 1
ATOM 9314 C C . ARG H 1 119 ? 6.036 38.603 76.934 1.00 20.42 119 ARG H C 1
ATOM 9315 O O . ARG H 1 119 ? 5.609 38.984 78.031 1.00 20.86 119 ARG H O 1
ATOM 9323 N N . PHE H 1 120 ? 6.339 37.323 76.695 1.00 20.81 120 PHE H N 1
ATOM 9324 C CA . PHE H 1 120 ? 6.194 36.299 77.695 1.00 21.33 120 PHE H CA 1
ATOM 9325 C C . PHE H 1 120 ? 7.087 36.623 78.900 1.00 21.60 120 PHE H C 1
ATOM 9326 O O . PHE H 1 120 ? 6.681 36.473 80.050 1.00 21.70 120 PHE H O 1
ATOM 9334 N N . ALA H 1 121 ? 8.295 37.073 78.619 1.00 21.41 121 ALA H N 1
ATOM 9335 C CA . ALA H 1 121 ? 9.224 37.461 79.683 1.00 21.72 121 ALA H CA 1
ATOM 9336 C C . ALA H 1 121 ? 8.669 38.611 80.549 1.00 22.17 121 ALA H C 1
ATOM 9337 O O . ALA H 1 121 ? 8.808 38.579 81.783 1.00 23.10 121 ALA H O 1
ATOM 9339 N N . LEU H 1 122 ? 8.036 39.593 79.904 1.00 22.45 122 LEU H N 1
ATOM 9340 C CA . LEU H 1 122 ? 7.487 40.767 80.608 1.00 23.52 122 LEU H CA 1
ATOM 9341 C C . LEU H 1 122 ? 6.342 40.323 81.520 1.00 24.02 122 LEU H C 1
ATOM 9342 O O . LEU H 1 122 ? 6.240 40.718 82.694 1.00 21.80 122 LEU H O 1
ATOM 9347 N N . LEU H 1 123 ? 5.443 39.510 80.966 1.00 24.26 123 LEU H N 1
ATOM 9348 C CA . LEU H 1 123 ? 4.320 39.034 81.775 1.00 24.29 123 LEU H CA 1
ATOM 9349 C C . LEU H 1 123 ? 4.752 38.143 82.940 1.00 24.38 123 LEU H C 1
ATOM 9350 O O . LEU H 1 123 ? 4.131 38.215 84.001 1.00 24.51 123 LEU H O 1
ATOM 9355 N N . GLU H 1 124 ? 5.756 37.289 82.766 1.00 24.44 124 GLU H N 1
ATOM 9356 C CA . GLU H 1 124 ? 6.225 36.482 83.908 1.00 25.75 124 GLU H CA 1
ATOM 9357 C C . GLU H 1 124 ? 6.793 37.400 85.009 1.00 25.81 124 GLU H C 1
ATOM 9358 O O . GLU H 1 124 ? 6.612 37.146 86.227 1.00 24.06 124 GLU H O 1
ATOM 9364 N N . THR H 1 125 ? 7.500 38.434 84.570 1.00 25.22 125 THR H N 1
ATOM 9365 C CA . THR H 1 125 ? 8.169 39.343 85.518 1.00 25.21 125 THR H CA 1
ATOM 9366 C C . THR H 1 125 ? 7.094 40.136 86.315 1.00 25.77 125 THR H C 1
ATOM 9367 O O . THR H 1 125 ? 7.164 40.243 87.521 1.00 26.83 125 THR H O 1
ATOM 9371 N N . ILE H 1 126 ? 6.093 40.639 85.614 1.00 25.72 126 ILE H N 1
ATOM 9372 C CA . ILE H 1 126 ? 4.933 41.269 86.230 1.00 27.01 126 ILE H CA 1
ATOM 9373 C C . ILE H 1 126 ? 4.196 40.347 87.184 1.00 27.46 126 ILE H C 1
ATOM 9374 O O . ILE H 1 126 ? 3.915 40.729 88.333 1.00 27.37 126 ILE H O 1
ATOM 9379 N N . LYS H 1 127 ? 3.871 39.133 86.739 1.00 27.77 127 LYS H N 1
ATOM 9380 C CA . LYS H 1 127 ? 3.180 38.203 87.640 1.00 29.51 127 LYS H CA 1
ATOM 9381 C C . LYS H 1 127 ? 3.994 37.987 88.928 1.00 30.35 127 LYS H C 1
ATOM 9382 O O . LYS H 1 127 ? 3.432 37.965 90.053 1.00 29.99 127 LYS H O 1
ATOM 9388 N N . GLU H 1 128 ? 5.301 37.789 88.758 1.00 29.85 128 GLU H N 1
ATOM 9389 C CA . GLU H 1 128 ? 6.184 37.588 89.912 1.00 31.43 128 GLU H CA 1
ATOM 9390 C C . GLU H 1 128 ? 6.349 38.811 90.805 1.00 30.38 128 GLU H C 1
ATOM 9391 O O . GLU H 1 128 ? 6.572 38.652 92.023 1.00 31.25 128 GLU H O 1
ATOM 9397 N N . ALA H 1 129 ? 6.150 39.999 90.238 1.00 30.05 129 ALA H N 1
ATOM 9398 C CA . ALA H 1 129 ? 6.245 41.260 90.963 1.00 30.40 129 ALA H CA 1
ATOM 9399 C C . ALA H 1 129 ? 5.028 41.621 91.807 1.00 30.01 129 ALA H C 1
ATOM 9400 O O . ALA H 1 129 ? 5.156 42.396 92.738 1.00 31.38 129 ALA H O 1
ATOM 9402 N N . LEU H 1 130 ? 3.844 41.181 91.384 1.00 28.69 130 LEU H N 1
ATOM 9403 C CA . LEU H 1 130 ? 2.616 41.681 91.932 1.00 25.92 130 LEU H CA 1
ATOM 9404 C C . LEU H 1 130 ? 2.088 40.791 93.032 1.00 26.39 130 LEU H C 1
ATOM 9405 O O . LEU H 1 130 ? 2.420 39.589 93.112 1.00 25.61 130 LEU H O 1
ATOM 9410 N N . PRO H 1 131 ? 1.273 41.378 93.900 1.00 27.49 131 PRO H N 1
ATOM 9411 C CA . PRO H 1 131 ? 0.545 40.596 94.927 1.00 28.33 131 PRO H CA 1
ATOM 9412 C C . PRO H 1 131 ? -0.277 39.480 94.284 1.00 29.78 131 PRO H C 1
ATOM 9413 O O . PRO H 1 131 ? -0.962 39.735 93.260 1.00 30.06 131 PRO H O 1
ATOM 9417 N N . ALA H 1 132 ? -0.255 38.284 94.871 1.00 31.08 132 ALA H N 1
ATOM 9418 C CA . ALA H 1 132 ? -1.092 37.174 94.363 1.00 31.58 132 ALA H CA 1
ATOM 9419 C C . ALA H 1 132 ? -2.525 37.654 94.123 1.00 33.44 132 ALA H C 1
ATOM 9420 O O . ALA H 1 132 ? -3.136 37.295 93.123 1.00 32.66 132 ALA H O 1
ATOM 9422 N N . ASP H 1 133 ? -3.063 38.463 95.044 1.00 33.36 133 ASP H N 1
ATOM 9423 C CA . ASP H 1 133 ? -4.400 39.111 94.909 1.00 35.54 133 ASP H CA 1
ATOM 9424 C C . ASP H 1 133 ? -4.737 39.856 93.656 1.00 35.75 133 ASP H C 1
ATOM 9425 O O . ASP H 1 133 ? -5.932 40.066 93.360 1.00 35.67 133 ASP H O 1
ATOM 9430 N N . MET H 1 134 ? -3.693 40.339 92.981 1.00 35.47 134 MET H N 1
ATOM 9431 C CA . MET H 1 134 ? -3.842 41.228 91.856 1.00 36.42 134 MET H CA 1
ATOM 9432 C C . MET H 1 134 ? -3.806 40.453 90.574 1.00 35.43 134 MET H C 1
ATOM 9433 O O . MET H 1 134 ? -4.208 40.975 89.553 1.00 36.61 134 MET H O 1
ATOM 9438 N N . TRP H 1 135 ? -3.243 39.257 90.616 1.00 35.74 135 TRP H N 1
ATOM 9439 C CA . TRP H 1 135 ? -2.988 38.526 89.387 1.00 36.41 135 TRP H CA 1
ATOM 9440 C C . TRP H 1 135 ? -4.186 37.712 88.974 1.00 37.10 135 TRP H C 1
ATOM 9441 O O . TRP H 1 135 ? -4.732 36.961 89.777 1.00 37.88 135 TRP H O 1
ATOM 9452 N N . GLY H 1 136 ? -4.533 37.829 87.699 1.00 37.73 136 GLY H N 1
ATOM 9453 C CA . GLY H 1 136 ? -5.628 37.088 87.106 1.00 37.58 136 GLY H CA 1
ATOM 9454 C C . GLY H 1 136 ? -5.711 37.381 85.617 1.00 37.18 136 GLY H C 1
ATOM 9455 O O . GLY H 1 136 ? -4.915 38.150 85.079 1.00 36.08 136 GLY H O 1
ATOM 9456 N N . PRO H 1 137 ? -6.676 36.761 84.947 1.00 36.98 137 PRO H N 1
ATOM 9457 C CA . PRO H 1 137 ? -6.864 36.964 83.510 1.00 36.22 137 PRO H CA 1
ATOM 9458 C C . PRO H 1 137 ? -7.021 38.430 83.143 1.00 35.69 137 PRO H C 1
ATOM 9459 O O . PRO H 1 137 ? -6.389 38.824 82.163 1.00 34.83 137 PRO H O 1
ATOM 9463 N N . GLU H 1 138 ? -7.809 39.222 83.885 1.00 34.82 138 GLU H N 1
ATOM 9464 C CA . GLU H 1 138 ? -7.994 40.611 83.480 1.00 35.10 138 GLU H CA 1
ATOM 9465 C C . GLU H 1 138 ? -6.666 41.391 83.524 1.00 34.33 138 GLU H C 1
ATOM 9466 O O . GLU H 1 138 ? -6.313 42.044 82.522 1.00 32.72 138 GLU H O 1
ATOM 9472 N N . MET H 1 139 ? -5.933 41.258 84.642 1.00 31.72 139 MET H N 1
ATOM 9473 C CA . MET H 1 139 ? -4.623 41.896 84.791 1.00 30.54 139 MET H CA 1
ATOM 9474 C C . MET H 1 139 ? -3.650 41.416 83.698 1.00 29.57 139 MET H C 1
ATOM 9475 O O . MET H 1 139 ? -3.026 42.222 83.005 1.00 29.87 139 MET H O 1
ATOM 9480 N N . ARG H 1 140 ? -3.507 40.102 83.555 1.00 30.09 140 ARG H N 1
ATOM 9481 C CA . ARG H 1 140 ? -2.637 39.560 82.520 1.00 30.10 140 ARG H CA 1
ATOM 9482 C C . ARG H 1 140 ? -3.025 40.072 81.117 1.00 29.77 140 ARG H C 1
ATOM 9483 O O . ARG H 1 140 ? -2.147 40.429 80.313 1.00 28.00 140 ARG H O 1
ATOM 9491 N N . ASN H 1 141 ? -4.330 40.129 80.811 1.00 29.33 141 ASN H N 1
ATOM 9492 C CA . ASN H 1 141 ? -4.735 40.548 79.476 1.00 29.33 141 ASN H CA 1
ATOM 9493 C C . ASN H 1 141 ? -4.467 42.047 79.261 1.00 28.54 141 ASN H C 1
ATOM 9494 O O . ASN H 1 141 ? -4.187 42.471 78.145 1.00 28.75 141 ASN H O 1
ATOM 9499 N N . ALA H 1 142 ? -4.669 42.839 80.309 1.00 27.26 142 ALA H N 1
ATOM 9500 C CA . ALA H 1 142 ? -4.456 44.286 80.266 1.00 27.51 142 ALA H CA 1
ATOM 9501 C C . ALA H 1 142 ? -3.005 44.579 79.859 1.00 26.69 142 ALA H C 1
ATOM 9502 O O . ALA H 1 142 ? -2.718 45.345 78.908 1.00 26.29 142 ALA H O 1
ATOM 9504 N N . TRP H 1 143 ? -2.081 43.934 80.564 1.00 25.36 143 TRP H N 1
ATOM 9505 C CA . TRP H 1 143 ? -0.653 44.147 80.270 1.00 25.55 143 TRP H CA 1
ATOM 9506 C C . TRP H 1 143 ? -0.254 43.596 78.896 1.00 25.53 143 TRP H C 1
ATOM 9507 O O . TRP H 1 143 ? 0.534 44.196 78.158 1.00 26.04 143 TRP H O 1
ATOM 9518 N N . GLY H 1 144 ? -0.743 42.403 78.584 1.00 26.02 144 GLY H N 1
ATOM 9519 C CA . GLY H 1 144 ? -0.455 41.778 77.306 1.00 26.24 144 GLY H CA 1
ATOM 9520 C C . GLY H 1 144 ? -0.963 42.598 76.151 1.00 26.55 144 GLY H C 1
ATOM 9521 O O . GLY H 1 144 ? -0.243 42.824 75.178 1.00 25.49 144 GLY H O 1
ATOM 9522 N N . GLU H 1 145 ? -2.190 43.101 76.273 1.00 26.30 145 GLU H N 1
ATOM 9523 C CA . GLU H 1 145 ? -2.735 43.976 75.239 1.00 27.03 145 GLU H CA 1
ATOM 9524 C C . GLU H 1 145 ? -1.996 45.293 75.110 1.00 26.27 145 GLU H C 1
ATOM 9525 O O . GLU H 1 145 ? -1.731 45.756 73.985 1.00 27.56 145 GLU H O 1
ATOM 9531 N N . ALA H 1 146 ? -1.666 45.919 76.228 1.00 25.40 146 ALA H N 1
ATOM 9532 C CA . ALA H 1 146 ? -0.874 47.168 76.145 1.00 25.62 146 ALA H CA 1
ATOM 9533 C C . ALA H 1 146 ? 0.494 46.936 75.455 1.00 25.44 146 ALA H C 1
ATOM 9534 O O . ALA H 1 146 ? 0.902 47.707 74.582 1.00 25.20 146 ALA H O 1
ATOM 9536 N N . TYR H 1 147 ? 1.196 45.883 75.865 1.00 25.58 147 TYR H N 1
ATOM 9537 C CA . TYR H 1 147 ? 2.449 45.493 75.197 1.00 26.03 147 TYR H CA 1
ATOM 9538 C C . TYR H 1 147 ? 2.219 45.237 73.705 1.00 26.39 147 TYR H C 1
ATOM 9539 O O . TYR H 1 147 ? 2.998 45.686 72.892 1.00 25.64 147 TYR H O 1
ATOM 9548 N N . ASP H 1 148 ? 1.157 44.517 73.338 1.00 26.26 148 ASP H N 1
ATOM 9549 C CA . ASP H 1 148 ? 0.919 44.302 71.912 1.00 27.19 148 ASP H CA 1
ATOM 9550 C C . ASP H 1 148 ? 0.771 45.612 71.138 1.00 26.93 148 ASP H C 1
ATOM 9551 O O . ASP H 1 148 ? 1.264 45.736 70.013 1.00 26.33 148 ASP H O 1
ATOM 9556 N N . GLN H 1 149 ? 0.012 46.553 71.696 1.00 27.43 149 GLN H N 1
ATOM 9557 C CA . GLN H 1 149 ? -0.139 47.845 71.036 1.00 27.50 149 GLN H CA 1
ATOM 9558 C C . GLN H 1 149 ? 1.210 48.587 70.921 1.00 26.81 149 GLN H C 1
ATOM 9559 O O . GLN H 1 149 ? 1.497 49.182 69.872 1.00 26.10 149 GLN H O 1
ATOM 9565 N N . LEU H 1 150 ? 2.005 48.572 71.993 1.00 25.07 150 LEU H N 1
ATOM 9566 C CA . LEU H 1 150 ? 3.367 49.149 71.934 1.00 25.73 150 LEU H CA 1
ATOM 9567 C C . LEU H 1 150 ? 4.188 48.513 70.776 1.00 25.94 150 LEU H C 1
ATOM 9568 O O . LEU H 1 150 ? 4.802 49.219 69.958 1.00 26.16 150 LEU H O 1
ATOM 9573 N N . VAL H 1 151 ? 4.180 47.170 70.704 1.00 25.50 151 VAL H N 1
ATOM 9574 C CA . VAL H 1 151 ? 4.935 46.451 69.666 1.00 25.30 151 VAL H CA 1
ATOM 9575 C C . VAL H 1 151 ? 4.343 46.723 68.306 1.00 26.65 151 VAL H C 1
ATOM 9576 O O . VAL H 1 151 ? 5.077 47.020 67.339 1.00 27.60 151 VAL H O 1
ATOM 9580 N N . ALA H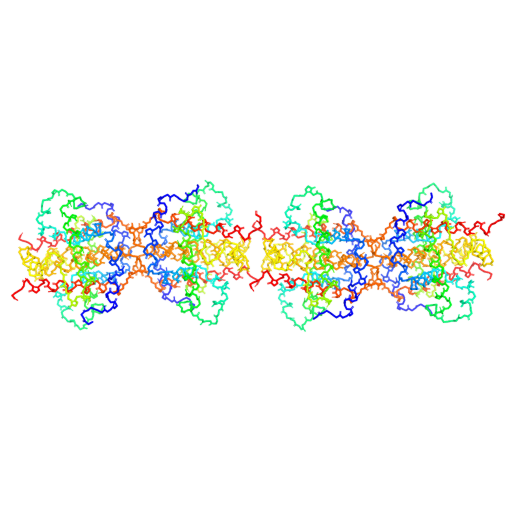 1 152 ? 3.017 46.628 68.184 1.00 27.46 152 ALA H N 1
ATOM 9581 C CA . ALA H 1 152 ? 2.423 46.968 66.893 1.00 28.32 152 ALA H CA 1
ATOM 9582 C C . ALA H 1 152 ? 2.840 48.404 66.450 1.00 28.33 152 ALA H C 1
ATOM 9583 O O . ALA H 1 152 ? 3.103 48.637 65.272 1.00 29.44 152 ALA H O 1
ATOM 9585 N N . ALA H 1 153 ? 2.910 49.359 67.373 1.00 28.11 153 ALA H N 1
ATOM 9586 C CA . ALA H 1 153 ? 3.310 50.718 67.011 1.00 29.33 153 ALA H CA 1
ATOM 9587 C C . ALA H 1 153 ? 4.790 50.848 66.574 1.00 28.98 153 ALA H C 1
ATOM 9588 O O . ALA H 1 153 ? 5.142 51.605 65.639 1.00 29.08 153 ALA H O 1
ATOM 9590 N N . ILE H 1 154 ? 5.660 50.098 67.228 1.00 28.74 154 ILE H N 1
ATOM 9591 C CA . ILE H 1 154 ? 7.067 50.087 66.822 1.00 28.89 154 ILE H CA 1
ATOM 9592 C C . ILE H 1 154 ? 7.242 49.409 65.438 1.00 28.82 154 ILE H C 1
ATOM 9593 O O . ILE H 1 154 ? 7.936 49.932 64.577 1.00 28.24 154 ILE H O 1
ATOM 9598 N N . LYS H 1 155 ? 6.613 48.242 65.235 1.00 29.81 155 LYS H N 1
ATOM 9599 C CA . LYS H 1 155 ? 6.685 47.511 63.968 1.00 31.78 155 LYS H CA 1
ATOM 9600 C C . LYS H 1 155 ? 6.188 48.314 62.763 1.00 33.70 155 LYS H C 1
ATOM 9601 O O . LYS H 1 155 ? 6.700 48.115 61.649 1.00 33.55 155 LYS H O 1
ATOM 9607 N N . GLN H 1 156 ? 5.212 49.211 62.976 1.00 34.38 156 GLN H N 1
ATOM 9608 C CA . GLN H 1 156 ? 4.718 50.106 61.915 1.00 37.11 156 GLN H CA 1
ATOM 9609 C C . GLN H 1 156 ? 5.858 50.929 61.346 1.00 37.50 156 GLN H C 1
ATOM 9610 O O . GLN H 1 156 ? 5.909 51.211 60.140 1.00 37.70 156 GLN H O 1
ATOM 9616 N N . GLU H 1 157 ? 6.792 51.294 62.221 1.00 37.23 157 GLU H N 1
ATOM 9617 C CA . GLU H 1 157 ? 7.955 52.053 61.814 1.00 36.92 157 GLU H CA 1
ATOM 9618 C C . GLU H 1 157 ? 9.155 51.188 61.403 1.00 37.48 157 GLU H C 1
ATOM 9619 O O . GLU H 1 157 ? 10.240 51.718 61.185 1.00 38.35 157 GLU H O 1
ATOM 9625 N N . MET H 1 158 ? 8.967 49.865 61.317 1.00 37.48 158 MET H N 1
ATOM 9626 C CA . MET H 1 158 ? 10.008 48.945 60.866 1.00 37.95 158 MET H CA 1
ATOM 9627 C C . MET H 1 158 ? 9.677 48.377 59.493 1.00 40.30 158 MET H C 1
ATOM 9628 O O . MET H 1 158 ? 10.477 47.651 58.915 1.00 40.24 158 MET H O 1
ATOM 9633 N N . LYS H 1 159 ? 8.477 48.684 58.999 1.00 42.38 159 LYS H N 1
ATOM 9634 C CA . LYS H 1 159 ? 7.935 48.077 57.781 1.00 44.63 159 LYS H CA 1
ATOM 9635 C C . LYS H 1 159 ? 7.592 49.165 56.746 1.00 45.14 159 LYS H C 1
ATOM 9636 O O . LYS H 1 159 ? 7.412 50.316 57.111 1.00 45.65 159 LYS H O 1
ATOM 9642 N N . PRO H 1 160 ? 7.513 48.826 55.457 1.00 46.79 160 PRO H N 1
ATOM 9643 C CA . PRO H 1 160 ? 7.225 49.837 54.419 1.00 48.28 160 PRO H CA 1
ATOM 9644 C C . PRO H 1 160 ? 5.866 50.502 54.634 1.00 49.25 160 PRO H C 1
ATOM 9645 O O . PRO H 1 160 ? 4.883 49.820 54.966 1.00 48.97 160 PRO H O 1
#

Solvent-accessible surface area: 62025 Å² total; per-residue (Å²): 154,7,43,115,127,64,32,53,32,0,81,96,0,15,35,23,2,98,162,45,21,70,47,10,0,26,121,2,9,51,33,10,6,81,1,10,60,56,5,96,111,42,47,51,42,15,128,122,50,144,66,75,28,99,72,5,93,145,0,76,103,55,0,36,59,48,0,37,37,11,0,41,1,5,9,78,4,110,172,46,50,136,16,48,28,169,164,24,65,46,156,142,26,0,30,66,46,103,186,112,49,27,53,81,33,58,20,30,10,30,81,6,0,0,3,22,5,0,98,100,9,6,2,68,28,39,52,20,98,118,1,52,73,0,1,0,66,2,15,60,66,10,11,58,20,14,48,135,76,28,126,132,158,64,43,109,136,62,25,53,33,0,77,93,0,14,32,17,1,119,129,50,20,67,42,11,0,26,134,2,8,43,36,11,6,78,1,10,69,57,6,69,96,44,48,61,44,5,137,68,98,148,60,75,18,102,88,8,92,137,0,80,103,57,0,36,61,50,0,34,39,11,0,42,1,5,8,76,4,102,172,45,66,130,14,44,25,158,163,30,59,46,147,151,23,0,25,67,50,38,69,80,52,29,52,85,30,59,21,30,10,29,76,7,0,0,1,25,7,0,98,106,10,7,1,72,26,33,56,17,94,110,2,47,76,0,2,0,67,2,14,62,78,11,10,58,22,14,62,140,49,19,147,97,186,10,46,112,145,69,29,55,33,0,83,92,0,15,46,26,1,120,156,56,20,72,57,3,0,26,100,3,8,45,41,9,6,74,0,10,63,58,6,61,90,43,48,64,39,5,124,77,98,114,64,73,19,100,76,7,91,128,0,88,96,55,0,42,61,46,0,37,41,11,0,43,1,5,11,80,4,100,168,45,61,132,14,44,31,188,174,33,64,50,152,142,20,0,29,69,51,102,181,108,50,30,50,87,29,54,22,32,8,28,79,8,0,0,2,25,8,0,89,64,6,3,8,76,86,48,50,19,103,133,2,42,79,0,2,0,63,1,15,61,66,12,11,55,23,15,70,148,70,23,161,176,164,6,36,111,116,69,32,54,31,0,81,97,0,6,49,27,0,115,149,56,21,66,59,2,0,26,98,2,8,46,38,10,8,82,1,9,70,51,7,52,91,46,44,67,56,0,121,92,97,115,42,67,18,105,85,15,95,126,0,85,103,55,0,35,61,46,0,22,31,11,0,30,1,4,4,59,6,105,170,47,55,131,16,50,13,125,159,36,55,44,142,149,27,0,30,67,51,32,74,79,51,27,52,73,34,55,21,30,9,28,79,8,0,0,2,22,7,0,87,60,5,3,10,74,90,52,47,17,95,108,2,45,79,0,1,0,66,2,14,63,66,10,12,55,23,15,47,146,57,19,114,101,188,78,7,37,105,119,57,29,53,30,0,79,101,0,12,27,16,2,110,151,44,21,68,60,4,0,25,114,2,7,44,34,10,5,82,1,8,62,47,8,80,85,60,45,75,48,7,148,104,94,92,119,66,26,106,88,12,96,121,0,76,88,49,0,34,62,45,0,32,36,10,0,35,2,4,4,68,0,106,170,50,40,130,14,55,11,139,156,42,58,45,161,153,25,0,26,66,49,102,181,118,50,28,53,83,36,56,22,32,10,30,75,6,0,0,2,21,3,0,96,81,2,6,0,70,28,34,56,20,104,127,2,48,74,0,2,0,65,2,15,62,56,10,12,58,16,13,46,134,71,26,132,182,180,4,44,108,120,62,28,54,31,0,75,91,0,12,36,15,1,111,146,54,19,66,58,2,0,27,100,2,9,43,39,11,5,78,1,9,59,53,9,95,109,43,47,52,41,21,126,128,50,146,63,84,25,95,73,4,97,131,0,85,100,55,0,37,59,48,0,28,30,11,0,35,2,4,4,58,5,99,171,44,55,128,15,51,12,107,156,39,58,46,153,150,27,0,28,64,48,105,184,117,50,29,50,87,35,58,22,30,11,30,78,5,0,0,4,24,6,0,94,70,5,2,12,78,102,39,45,16,94,110,2,49,77,0,1,0,64,1,14,63,69,11,12,57,19,15,49,141,75,23,139,183,198,82,11,50,115,141,60,24,52,28,0,82,95,0,12,43,18,1,118,153,57,20,66,57,3,0,27,98,2,7,45,39,11,5,77,0,9,62,53,7,73,97,42,46,54,40,10,139,80,86,143,64,76,19,105,82,3,87,105,0,83,101,54,0,35,63,46,0,39,37,12,0,39,1,4,7,71,3,90,171,47,43,136,16,45,25,168,158,43,57,47,147,147,24,0,29,63,50,37,71,79,50,29,53,82,34,62,22,33,10,28,79,5,0,0,2,23,7,0,94,71,5,3,4,72,75,41,52,18,97,112,2,53,78,0,1,0,67,1,14,61,72,10,12,55,22,14,52,140,54,16,114,47,151,154,5,42,107,105,65,28,55,24,0,79,100,0,8,34,22,1,102,178,49,18,70,47,6,0,25,135,2,7,43,38,10,6,79,0,10,69,55,8,39,94,40,47,69,50,1,130,84,96,132,50,73,28,102,88,8,100,105,0,83,94,47,0,35,55,48,0,23,28,10,0,38,0,4,3,57,0,114,164,48,40,135,12,48,12,104,154,39,58,45,154,155,28,0,26,64,49,33,71,84,50,29,48,86,31,58,21,30,8,28,76,6,0,0,2,24,7,0,103,108,5,8,2,67,30,37,54,21,108,121,2,58,76,0,2,0,62,2,14,61,64,10,12,59,21,15,49,130,52,17,112,102

B-factor: mean 35.11, std 9.76, range [17.53, 81.18]

Radius of gyration: 48.51 Å; Cα contacts (8 Å, |Δi|>4): 1438; chains: 8; bounding box: 90×75×155 Å

Foldseek 3Di:
DQDPVLLVLLVVLCVQCVVVLLVLLLQLVVQLCVVPVVVLCLDVQSVVDDPPSSPRPVSSVVSSQVLVQLSVQLNCCVVVVAGDGPPDGLLVLLVVCLVSVPDPVSLVSSLVSSLVSSCVRDDPVSDDPSSSVSSSVSSVRSVVSNVVNNDDD/DDPLLLVLLVVLCVQCVVVLLVLLLQLVVQLCVVPVVVQCLDPQRVDPVDDSSPSPVSSVVSSQVSVQLSVQLNCCVVVVAGDGPPDDLLVLLVVCLVSPPDPVSLVSSLVSNLVSSCVRGPPVSDDDSSSVSSSVSSVRSVVSSPVNNDD/DQDPLLLVLLVVLCVQCVVPLLVLLLQLVVQLCVVPVVVLVLDPLSPDVPDDSSPSPVSSVVSSQVSVQLSVQLNCCVVVVAGDGDPDDLLRLLVVCLVSVPDPVSLVSSLVSNLVSSCVSDDVVSDDPSSSVSSSVSSVRVVVSSVVSNDD/DADPVLLVLLVVLCVQCVVPLLVLLLQLVVQLCVVPVVVLVLDPQRPDVVDDSSPRPVSSVVSSQVSVQLSVQLNCCVVVVAGDGPPDDLLVLLVVCLVSVPDPVSLVSSLVSNLVSSCVSDDVVSDDPSSSVSSSVSSVRSVVSSVVSNDD/DLADPLLLVLLVVLCVQCVVVLLVLLLQLVVQLCVVPVVVQVLDPQRVPPPDDSVPRPVSSVVSSQVSVQLSVQLNCCVVVVAGDGPPDGLLVLLVVCLVSPPDPVSLVSSLVSNLVSSVVRDDPVSDDPSSSVSSSSSSVRSVVSSVVNNDD/DQDPVLLVLLVVLCVQCVVPLLVLLLQLVVQLCVVPVVVQVLDPLSVPDDDDSSVRPVSSVVSSQVSVQLSVQLNCCVVVVAGDGPPDDLLVLLVVCLVSVPDPVSLVSSLVSSLVSSCVSDDVVSDDDSSSVSSSVSSVRSVVSSPVNNDD/DAQDPLLLVLLVVLCVQCVVPLLVLLLQLVVQLCVVPVVVLCLDPQRVDDPDDSVPSPVSSVVSSQVSVQLSVQLNCRRVVVAGDGPPDDLLVLLVVCLVSVPDPVSLVSSLVSNLVSSCVSDDVVSDDPSSNCSSSVSSVRSVVSNVVNNDDD/DQDPVLLVLLVVLCVQCVVVLLPLLLQLVVQLCVVPVVVQVLDPQSPPPPDDSVPSPVSSVVSSLVLVQLSVQLNCCVVVVAGDGPPDGLLVLLVVCLVSPPDPVSLVSSLVSNLVSSCVRDDVVSDDDSSSVSSSVSSVRVVVSSVVNNDD

InterPro domains:
  IPR000971 Globin [PF00042] (35-154)
  IPR000971 Globin [PS01033] (9-159)
  IPR001032 Leghaemoglobin-like [PTHR22924] (4-160)
  IPR009050 Globin-like superfamily [SSF46458] (8-159)
  IPR012292 Globin/Protoglobin [G3DSA:1.10.490.10] (8-157)
  IPR019824 Leghaemoglobin, iron-binding site [PS00208] (64-75)

CATH classification: 1.10.490.10

Sequence (1219 aa):
VFSEEKEALVLKSWAIMKKDSANLGLRFFLKIFEIAPSARQMFPFLRDSDVPLETNPKLKTHAVSVFVMTCEAAAQLRKAGKITVRETTLKRLGGTHLKYGVADGHFEVTRFALLETIKEALPADMWGPEMRNAWGEAYDQLVAAIKQEMKPAFSEEKEALVLKSWAIMKKDSANLGLRFFLKIFEIAPSARQMFPFLRDSDVPLETNPKLKTHAVSVFVMTCEAAAQLRKAGKITVRETTLKRLGGTHLKYGVADGHFEVTRFALLETIKEALPADMWGPEMRNAWGEAYDQLVAAIKQEMKPVFSEEKEALVLKSWAIMKKDSANLGLRFFLKIFEIAPSARQMFPFLRDSDVPLETNPKLKTHAVSVFVMTCEAAAQLRKAGKITVRETTLKRLGGTHLKYGVADGHFEVTRFALLETIKEALPADMWGPEMRNAWGEAYDQLVAAIKQEMKPVFSEEKEALVLKSWAIMKKDSANLGLRFFLKIFEIAPSARQMFPFLRDSDVPLETNPKLKTHAVSVFVMTCEAAAQLRKAGKITVRETTLKRLGGTHLKYGVADGHFEVTRFALLETIKEALPADMWGPEMRNAWGEAYDQLVAAIKQEMKPVVFSEEKEALVLKSWAIMKKDSANLGLRFFLKIFEIAPSARQMFPFLRDSDVPLETNPKLKTHAVSVFVMTCEAAAQLRKAGKITVRETTLKRLGGTHLKYGVADGHFEVTRFALLETIKEALPADMWGPEMRNAWGEAYDQLVAAIKQEMKPVFSEEKEALVLKSWAIMKKDSANLGLRFFLKIFEIAPSARQMFPFLRDSDVPLETNPKLKTHAVSVFVMTCEAAAQLRKAGKITVRETTLKRLGGTHLKYGVADGHFEVTRFALLETIKEALPADMWGPEMRNAWGEAYDQLVAAIKQEMKPVVFSEEKEALVLKSWAIMKKDSANLGLRFFLKIFEIAPSARQMFPFLRDSDVPLETNPKLKTHAVSVFVMTCEAAAQLRKAGKITVRETTLKRLGGTHLKYGVADGHFEVTRFALLETIKEALPADMWGPEMRNAWGEAYDQLVAAIKQEMKPAVFSEEKEALVLKSWAIMKKDSANLGLRFFLKIFEIAPSARQMFPFLRDSDVPLETNPKLKTHAVSVFVMTCEAAAQLRKAGKITVRETTLKRLGGTHLKYGVADGHFEVTRFALLETIKEALPADMWGPEMRNAWGEAYDQLVAAIKQEMKP

Organism: Hordeum vulgare (NCBI:txid4513)